Protein 8DD7 (pdb70)

GO terms:
  GO:0071949 FAD binding (F, IDA)
  GO:0050660 flavin adenine dinucleotide binding (F, IDA)
  GO:0005634 nucleus (C, IDA)
  GO:0005737 cytoplasm (C, IDA)
  GO:0005829 cytosol (C, IDA)
  GO:0042752 regulation of circadian rhythm (P, IDA)
  GO:0009649 entrainment of circadian clock (P, IDA)
  GO:0009881 photoreceptor activity (F, IDA)
  GO:0043153 entrainment of circadian clock by photoperiod (P, IGI)
  GO:0032922 circadian regulation of gene expression (P, IGI)
  GO:0048512 circadian behavior (P, IGI)
  GO:0007623 circadian rhythm (P, IGI)
  GO:0042332 gravitaxis (P, IMP)
  GO:0043153 entrainment of circadian clock by photoperiod (P, IMP)
  GO:0045187 regulation of circadian sleep/wake cycle, sleep (P, IMP)
  GO:0045475 locomotor rhythm (P, IMP)
  GO:0009416 response to light stimulus (P, IMP)
  GO:0009637 response to blue light (P, IMP)
  GO:0009649 entrainment of circadian clock (P, IMP)
  GO:0009785 blue light signaling pathway (P, IMP)

Solvent-accessible surface area: 55651 Å² total; per-residue (Å²): 137,149,6,0,0,0,2,3,6,0,2,1,0,2,23,10,1,4,16,4,3,64,18,3,14,43,35,95,132,137,30,30,1,6,4,5,0,0,0,8,42,38,34,0,2,24,18,159,54,11,3,68,25,7,2,95,2,2,6,35,0,0,67,18,0,29,76,39,3,78,81,47,0,109,38,122,0,72,4,18,6,0,61,26,109,18,19,114,1,1,91,58,0,37,114,88,18,120,3,72,57,1,0,0,6,40,5,19,1,16,61,6,82,115,10,7,100,46,0,90,41,9,2,161,110,43,133,11,85,43,23,49,76,51,0,3,4,5,21,37,2,90,78,2,11,131,56,31,61,62,82,29,0,37,45,2,69,79,0,37,116,6,10,134,113,51,30,130,3,78,124,44,57,71,105,16,98,7,103,58,5,66,38,24,148,20,75,76,101,2,28,160,45,4,123,20,28,129,132,50,21,73,1,82,96,47,125,21,164,41,60,133,30,31,157,20,37,127,27,107,36,112,2,0,8,66,42,0,62,115,46,11,83,77,12,34,119,43,7,60,126,3,5,90,121,13,73,22,4,12,26,20,18,118,18,76,24,86,96,57,21,66,16,7,34,0,1,14,16,2,0,0,0,0,2,10,79,7,16,34,31,3,22,51,30,17,127,82,0,46,122,130,19,46,105,126,12,55,70,17,13,12,39,41,9,9,2,0,45,5,5,9,25,3,0,3,0,2,16,0,12,88,27,92,38,0,35,97,14,136,56,0,99,9,0,8,76,6,85,34,48,166,70,57,108,114,41,2,83,24,0,41,91,0,65,0,1,2,5,5,0,0,0,0,0,17,11,0,12,5,6,0,26,0,12,38,0,0,45,3,0,0,5,0,1,0,0,2,4,2,9,30,3,12,0,55,45,0,6,87,7,6,27,66,47,4,3,23,12,6,18,0,41,15,0,0,35,4,0,20,6,0,5,0,0,2,42,90,15,1,17,29,12,47,3,4,27,3,34,14,0,2,45,64,12,3,71,84,0,73,6,0,62,63,10,0,68,38,0,115,83,1,42,101,104,43,0,8,22,0,69,117,4,54,80,127,61,29,122,106,68,95,0,43,48,55,118,73,2,28,124,96,54,39,79,22,58,114,2,23,109,152,4,29,139,38,0,106,65,37,98,108,85,14,104,164,10,27,4,11,6,4,9,0,17,19,25,0,3,1,7,10,0,16,28,112,70,62,140,101,52,57,48,44,126,66,2,78,52,6,0,101,30,5,16,128,56,4,28,124,33,70,86,84,43,11,22,4,11,11,4,2,17,19,10,85,3,7,128,50,9,1,5,31,0,0,29,39,8,179,89,54,38,9,15,34,16,0,2,98,1,1,2,13,2,2,4,0,9,60,2,8,48,71,23,119,84,55,111,183,66,81,91,0,89,11,3,21,40,20,2,13,61,4,2,43,36,4,1,62,4,1,24,84,30,117,0,5,109,13,4,6,98,2,12,83,80,2,13,134,55,46,142,150,10,46,96,102,48,1,70,13,0,29,21,0,3,16,0,8,8,1,5,0,12,1,5,53,6,26,48,139,65,39,82,38,65,169,131,26,69,98,92,6,87,19,5,30,13,45,2,2,8,12,2,3,40,24,22,10,19,92,16,5,12,109,3,2,64,7,111,51,34,40,106,1,2,35,6,2,0,13,1,0,2,5,3,2,40,94,30,98,18,76,47,1,44,134,39,2,64,134,31,79,119,133,14,59,17,84,44,29,3,13,153,15,67,8,7,37,116,118,11,15,115,91,50,106,72,81,56,95,87,29,95,83,64,5,43,113,111,15,102,60,27,36,100,83,18,122,52,80,61,147,54,105,22,58,88,98,50,13,6,56,11,1,6,28,4,1,12,22,0,5,44,99,0,1,15,94,5,2,70,20,1,36,99,39,6,62,49,131,76,196,48,85,12,6,29,2,6,0,0,3,0,10,15,12,0,5,48,2,2,4,64,18,62,21,82,21,110,55,1,64,65,6,7,34,43,81,6,1,2,7,4,0,13,25,1,1,35,15,1,24,77,28,17,49,40,68,143,94,175,79,55,67,93,136,40,22,30,45,44,1,33,20,4,3,28,3,1,57,16,8,2,44,1,6,42,32,8,44,163,31,100,99,36,73,121,89,40,39,59,62,2,110,76,8,18,67,8,14,4,55,3,36,3,3,7,6,6,1,3,0,10,4,25,83,9,79,69,108,62,33,66,102,78,8,22,30,15,0,7,6,0,3,31,25,5,15,75,5,7,70,68,3,0,79,162,16,42,92,61,67,27,133,9,75,100,14,2,68,6,13,21,13,55,84,3,2,57,36,8,1,39,10,21,105,32,62,99,83,7,36,163,112,0,27,64,3,0,13,41,7,17,60,28,4,9,65,89,21,69,96,56,63,60,17,23,32,108,72,18,36,123,17,23,51,138,20,93,101,36,79,110,158,47,62,116,72,22,23,91,11,5,95,136,15,14,115,69,66,131,105,49,109,152,79,65,85,71,49,72,32,60,108,13,41,44,35,14,104,136,33,140,91,49,89,29,26,78,20,9,8,92,22,27,37,13,14,13,9,7,35,27,20,102,203,49,51,127,163,71,93,81,8,88,28,22,25,23,1,6,3,77,13,3,11,39,56,143,108,35,17,14,2,0,2,22,0,54,60,10,9,94,16,17,162,126,96,14,30,20,27,24,16,67,76,80,26,23,103,65,18,71,101,25,17,1,64,0,1,15,2,22,15,151,62,63,17,54,37,15,44,4,77,6,59,80,16,20,65,85,71,91,174,61,138,37,45,120,11,89,151,27,80,85,25,13,53,89,15,88,104,179,143,150,168,91,44,125,219,148,163,119,19,40,75,26,0,89,121,44,75,135

Organism: Drosophila melanogaster (NCBI:txid7227)

Nearest PDB structures (foldseek):
  7ud0-assembly2_B  TM=9.502E-01  e=7.206E-77  Drosophila melanogaster
  4jzy-assembly1_B  TM=9.601E-01  e=3.853E-74  Drosophila melanogaster
  4k03-assembly1_A  TM=9.531E-01  e=1.805E-73  Drosophila melanogaster
  8p4x-assembly1_A  TM=9.271E-01  e=1.031E-44  Platynereis dumerilii
  3cvx-assembly1_A  TM=9.081E-01  e=5.388E-40  Drosophila melanogaster

Structure (mmCIF, N/CA/C/O backbone):
data_8DD7
#
_entry.id   8DD7
#
_cell.length_a   1.00
_cell.length_b   1.00
_cell.length_c   1.00
_cell.angle_alpha   90.00
_cell.angle_beta   90.00
_cell.angle_gamma   90.00
#
_symmetry.space_group_name_H-M   'P 1'
#
loop_
_entity.id
_entity.type
_entity.pdbx_description
1 polymer 'Methylated-DNA--protein-cysteine methyltransferase,Cryptochrome-1 fusion'
2 polymer 'Protein timeless,Methylated-DNA--protein-cysteine methyltransferase fusion'
3 non-polymer 'FLAVIN-ADENINE DINUCLEOTIDE'
#
loop_
_atom_site.group_PDB
_atom_site.id
_atom_site.type_symbol
_atom_site.label_atom_id
_atom_site.label_alt_id
_atom_site.label_comp_id
_atom_site.label_asym_id
_atom_site.label_entity_id
_atom_site.label_seq_id
_atom_site.pdbx_PDB_ins_code
_atom_site.Cartn_x
_atom_site.Cartn_y
_atom_site.Cartn_z
_atom_site.occupancy
_atom_site.B_iso_or_equiv
_atom_site.auth_seq_id
_atom_site.auth_comp_id
_atom_site.auth_asym_id
_atom_site.auth_atom_id
_atom_site.pdbx_PDB_model_num
ATOM 1 N N . THR A 1 229 ? 162.353 120.617 94.381 1.00 126.16 3 THR A N 1
ATOM 2 C CA . THR A 1 229 ? 162.172 121.758 95.270 1.00 126.16 3 THR A CA 1
ATOM 3 C C . THR A 1 229 ? 162.706 121.453 96.666 1.00 126.16 3 THR A C 1
ATOM 4 O O . THR A 1 229 ? 162.243 120.526 97.330 1.00 126.16 3 THR A O 1
ATOM 8 N N . ARG A 1 230 ? 163.690 122.244 97.102 1.00 117.46 4 ARG A N 1
ATOM 9 C CA . ARG A 1 230 ? 164.291 122.025 98.413 1.00 117.46 4 ARG A CA 1
ATOM 10 C C . ARG A 1 230 ? 163.348 122.439 99.536 1.00 117.46 4 ARG A C 1
ATOM 11 O O . ARG A 1 230 ? 163.311 121.796 100.591 1.00 117.46 4 ARG A O 1
ATOM 19 N N . GLY A 1 231 ? 162.586 123.499 99.330 1.00 113.39 5 GLY A N 1
ATOM 20 C CA . GLY A 1 231 ? 161.705 124.014 100.358 1.00 113.39 5 GLY A CA 1
ATOM 21 C C . GLY A 1 231 ? 162.329 125.173 101.111 1.00 113.39 5 GLY A C 1
ATOM 22 O O . GLY A 1 231 ? 163.552 125.272 101.259 1.00 113.39 5 GLY A O 1
ATOM 23 N N . ALA A 1 232 ? 161.475 126.069 101.603 1.00 106.18 6 ALA A N 1
ATOM 24 C CA . ALA A 1 232 ? 161.944 127.264 102.287 1.00 106.18 6 ALA A CA 1
ATOM 25 C C . ALA A 1 232 ? 160.942 127.674 103.354 1.00 106.18 6 ALA A C 1
ATOM 26 O O . ALA A 1 232 ? 159.736 127.469 103.196 1.00 106.18 6 ALA A O 1
ATOM 28 N N . ASN A 1 233 ? 161.451 128.253 104.437 1.00 96.79 7 ASN A N 1
ATOM 29 C CA . ASN A 1 233 ? 160.624 128.812 105.494 1.00 96.79 7 ASN A CA 1
ATOM 30 C C . ASN A 1 233 ? 160.589 130.330 105.376 1.00 96.79 7 ASN A C 1
ATOM 31 O O . ASN A 1 233 ? 161.504 130.951 104.829 1.00 96.79 7 ASN A O 1
ATOM 36 N N . VAL A 1 234 ? 159.519 130.923 105.895 1.00 89.06 8 VAL A N 1
ATOM 37 C CA . VAL A 1 234 ? 159.239 132.345 105.732 1.00 89.06 8 VAL A CA 1
ATOM 38 C C . VAL A 1 234 ? 159.103 132.979 107.108 1.00 89.06 8 VAL A C 1
ATOM 39 O O . VAL A 1 234 ? 158.217 132.602 107.884 1.00 89.06 8 VAL A O 1
ATOM 43 N N . ILE A 1 235 ? 159.965 133.950 107.401 1.00 76.72 9 ILE A N 1
ATOM 44 C CA . ILE A 1 235 ? 159.834 134.800 108.580 1.00 76.72 9 ILE A CA 1
ATOM 45 C C . ILE A 1 235 ? 159.408 136.186 108.116 1.00 76.72 9 ILE A C 1
ATOM 46 O O . ILE A 1 235 ? 160.064 136.798 107.264 1.00 76.72 9 ILE A O 1
ATOM 51 N N . TRP A 1 236 ? 158.303 136.671 108.667 1.00 75.15 10 TRP A N 1
ATOM 52 C CA . TRP A 1 236 ? 157.712 137.945 108.289 1.00 75.15 10 TRP A CA 1
ATOM 53 C C . TRP A 1 236 ? 157.885 138.929 109.438 1.00 75.15 10 TRP A C 1
ATOM 54 O O . TRP A 1 236 ? 157.499 138.638 110.574 1.00 75.15 10 TRP A O 1
ATOM 65 N N . PHE A 1 237 ? 158.471 140.089 109.138 1.00 69.51 11 PHE A N 1
ATOM 66 C CA . PHE A 1 237 ? 158.722 141.120 110.142 1.00 69.51 11 PHE A CA 1
ATOM 67 C C . PHE A 1 237 ? 157.600 142.153 110.086 1.00 69.51 11 PHE A C 1
ATOM 68 O O . PHE A 1 237 ? 157.741 143.235 109.519 1.00 69.51 11 PHE A O 1
ATOM 76 N N . ARG A 1 238 ? 156.460 141.808 110.685 1.00 79.24 12 ARG A N 1
ATOM 77 C CA . ARG A 1 238 ? 155.450 142.832 110.928 1.00 79.24 12 ARG A CA 1
ATOM 78 C C . ARG A 1 238 ? 155.908 143.779 112.031 1.00 79.24 12 ARG A C 1
ATOM 79 O O . ARG A 1 238 ? 155.616 144.979 111.993 1.00 79.24 12 ARG A O 1
ATOM 87 N N . HIS A 1 239 ? 156.654 143.252 112.998 1.00 76.32 13 HIS A N 1
ATOM 88 C CA . HIS A 1 239 ? 157.238 143.968 114.123 1.00 76.32 13 HIS A CA 1
ATOM 89 C C . HIS A 1 239 ? 158.345 143.077 114.671 1.00 76.32 13 HIS A C 1
ATOM 90 O O . HIS A 1 239 ? 158.644 142.022 114.101 1.00 76.32 13 HIS A O 1
ATOM 97 N N . GLY A 1 240 ? 158.935 143.478 115.793 1.00 71.63 14 GLY A N 1
ATOM 98 C CA . GLY A 1 240 ? 160.019 142.705 116.368 1.00 71.63 14 GLY A CA 1
ATOM 99 C C . GLY A 1 240 ? 161.236 142.670 115.468 1.00 71.63 14 GLY A C 1
ATOM 100 O O . GLY A 1 240 ? 161.820 141.608 115.236 1.00 71.63 14 GLY A O 1
ATOM 101 N N . LEU A 1 241 ? 161.619 143.835 114.947 1.00 72.04 15 LEU A N 1
ATOM 102 C CA . LEU A 1 241 ? 162.681 143.943 113.948 1.00 72.04 15 LEU A CA 1
ATOM 103 C C . LEU A 1 241 ? 164.029 143.726 114.630 1.00 72.04 15 LEU A C 1
ATOM 104 O O . LEU A 1 241 ? 164.768 144.663 114.941 1.00 72.04 15 LEU A O 1
ATOM 109 N N . ARG A 1 242 ? 164.354 142.457 114.859 1.00 70.37 16 ARG A N 1
ATOM 110 C CA . ARG A 1 242 ? 165.563 142.088 115.582 1.00 70.37 16 ARG A CA 1
ATOM 111 C C . ARG A 1 242 ? 165.931 140.654 115.227 1.00 70.37 16 ARG A C 1
ATOM 112 O O . ARG A 1 242 ? 165.224 139.973 114.480 1.00 70.37 16 ARG A O 1
ATOM 120 N N . LEU A 1 243 ? 167.055 140.203 115.774 1.00 76.01 17 LEU A N 1
ATOM 121 C CA . LEU A 1 243 ? 167.491 138.816 115.686 1.00 76.01 17 LEU A CA 1
ATOM 122 C C . LEU A 1 243 ? 167.595 138.146 117.045 1.00 76.01 17 LEU A C 1
ATOM 123 O O . LEU A 1 243 ? 167.264 136.965 117.172 1.00 76.01 17 LEU A O 1
ATOM 128 N N . HIS A 1 244 ? 168.050 138.869 118.066 1.00 75.81 18 HIS A N 1
ATOM 129 C CA . HIS A 1 244 ? 168.086 138.324 119.415 1.00 75.81 18 HIS A CA 1
ATOM 130 C C . HIS A 1 244 ? 166.676 138.236 119.989 1.00 75.81 18 HIS A C 1
ATOM 131 O O . HIS A 1 244 ? 165.849 139.126 119.774 1.00 75.81 18 HIS A O 1
ATOM 138 N N . ASP A 1 245 ? 166.416 137.149 120.720 1.00 76.99 19 ASP A N 1
ATOM 139 C CA . ASP A 1 245 ? 165.129 136.865 121.364 1.00 76.99 19 ASP A CA 1
ATOM 140 C C . ASP A 1 245 ? 163.977 136.929 120.358 1.00 76.99 19 ASP A C 1
ATOM 141 O O . ASP A 1 245 ? 163.058 137.744 120.459 1.00 76.99 19 ASP A O 1
ATOM 146 N N . ASN A 1 246 ? 164.061 136.058 119.357 1.00 79.10 20 ASN A N 1
ATOM 147 C CA . ASN A 1 246 ? 163.051 135.966 118.306 1.00 79.10 20 ASN A CA 1
ATOM 148 C C . ASN A 1 246 ? 162.589 134.519 118.219 1.00 79.10 20 ASN A C 1
ATOM 149 O O . ASN A 1 246 ? 163.186 133.708 117.496 1.00 79.10 20 ASN A O 1
ATOM 154 N N . PRO A 1 247 ? 161.543 134.151 118.966 1.00 77.98 21 PRO A N 1
ATOM 155 C CA . PRO A 1 247 ? 161.004 132.785 118.855 1.00 77.98 21 PRO A CA 1
ATOM 156 C C . PRO A 1 247 ? 160.450 132.461 117.479 1.00 77.98 21 PRO A C 1
ATOM 157 O O . PRO A 1 247 ? 160.403 131.283 117.104 1.00 77.98 21 PRO A O 1
ATOM 161 N N . ALA A 1 248 ? 160.009 133.471 116.724 1.00 81.33 22 ALA A N 1
ATOM 162 C CA . ALA A 1 248 ? 159.633 133.245 115.333 1.00 81.33 22 ALA A CA 1
ATOM 163 C C . ALA A 1 248 ? 160.838 132.835 114.497 1.00 81.33 22 ALA A C 1
ATOM 164 O O . ALA A 1 248 ? 160.740 131.934 113.657 1.00 81.33 22 ALA A O 1
ATOM 166 N N . LEU A 1 249 ? 161.982 133.486 114.716 1.00 83.35 23 LEU A N 1
ATOM 167 C CA . LEU A 1 249 ? 163.188 133.140 113.973 1.00 83.35 23 LEU A CA 1
ATOM 168 C C . LEU A 1 249 ? 163.775 131.815 114.442 1.00 83.35 23 LEU A C 1
ATOM 169 O O . LEU A 1 249 ? 164.415 131.111 113.653 1.00 83.35 23 LEU A O 1
ATOM 174 N N . LEU A 1 250 ? 163.575 131.464 115.715 1.00 87.50 24 LEU A N 1
ATOM 175 C CA . LEU A 1 250 ? 163.990 130.149 116.194 1.00 87.50 24 LEU A CA 1
ATOM 176 C C . LEU A 1 250 ? 163.179 129.041 115.533 1.00 87.50 24 LEU A C 1
ATOM 177 O O . LEU A 1 250 ? 163.725 127.990 115.180 1.00 87.50 24 LEU A O 1
ATOM 182 N N . ALA A 1 251 ? 161.872 129.256 115.365 1.00 89.75 25 ALA A N 1
ATOM 183 C CA . ALA A 1 251 ? 161.069 128.321 114.587 1.00 89.75 25 ALA A CA 1
ATOM 184 C C . ALA A 1 251 ? 161.412 128.395 113.106 1.00 89.75 25 ALA A C 1
ATOM 185 O O . ALA A 1 251 ? 161.295 127.391 112.393 1.00 89.75 25 ALA A O 1
ATOM 187 N N . ALA A 1 252 ? 161.820 129.572 112.626 1.00 93.50 26 ALA A N 1
ATOM 188 C CA . ALA A 1 252 ? 162.250 129.707 111.238 1.00 93.50 26 ALA A CA 1
ATOM 189 C C . ALA A 1 252 ? 163.545 128.949 110.981 1.00 93.50 26 ALA A C 1
ATOM 190 O O . ALA A 1 252 ? 163.698 128.305 109.937 1.00 93.50 26 ALA A O 1
ATOM 192 N N . LEU A 1 253 ? 164.489 129.016 111.919 1.00 99.35 27 LEU A N 1
ATOM 193 C CA . LEU A 1 253 ? 165.779 128.365 111.741 1.00 99.35 27 LEU A CA 1
ATOM 194 C C . LEU A 1 253 ? 165.727 126.866 111.998 1.00 99.35 27 LEU A C 1
ATOM 195 O O . LEU A 1 253 ? 166.715 126.175 111.727 1.00 99.35 27 LEU A O 1
ATOM 200 N N . ALA A 1 254 ? 164.612 126.351 112.508 1.00 103.34 28 ALA A N 1
ATOM 201 C CA . ALA A 1 254 ? 164.466 124.918 112.694 1.00 103.34 28 ALA A CA 1
ATOM 202 C C . ALA A 1 254 ? 164.223 124.232 111.351 1.00 103.34 28 ALA A C 1
ATOM 203 O O . ALA A 1 254 ? 164.095 124.878 110.305 1.00 103.34 28 ALA A O 1
ATOM 205 N N . ASP A 1 255 ? 164.155 122.896 111.404 1.00 113.70 29 ASP A N 1
ATOM 206 C CA . ASP A 1 255 ? 163.991 122.031 110.229 1.00 113.70 29 ASP A CA 1
ATOM 207 C C . ASP A 1 255 ? 165.091 122.270 109.195 1.00 113.70 29 ASP A C 1
ATOM 208 O O . ASP A 1 255 ? 164.850 122.252 107.986 1.00 113.70 29 ASP A O 1
ATOM 213 N N . LYS A 1 256 ? 166.313 122.503 109.679 1.00 112.34 30 LYS A N 1
ATOM 214 C CA . LYS A 1 256 ? 167.442 122.731 108.785 1.00 112.34 30 LYS A CA 1
ATOM 215 C C . LYS A 1 256 ? 167.890 121.443 108.103 1.00 112.34 30 LYS A C 1
ATOM 216 O O . LYS A 1 256 ? 168.157 121.437 106.896 1.00 112.34 30 LYS A O 1
ATOM 222 N N . ASP A 1 257 ? 167.957 120.342 108.857 1.00 121.96 31 ASP A N 1
ATOM 223 C CA . ASP A 1 257 ? 168.511 119.096 108.338 1.00 121.96 31 ASP A CA 1
ATOM 224 C C . ASP A 1 257 ? 167.639 118.449 107.267 1.00 121.96 31 ASP A C 1
ATOM 225 O O . ASP A 1 257 ? 168.149 117.638 106.487 1.00 121.96 31 ASP A O 1
ATOM 230 N N . GLN A 1 258 ? 166.347 118.778 107.205 1.00 121.02 32 GLN A N 1
ATOM 231 C CA . GLN A 1 258 ? 165.537 118.304 106.087 1.00 121.02 32 GLN A CA 1
ATOM 232 C C . GLN A 1 258 ? 165.884 119.046 104.802 1.00 121.02 32 GLN A C 1
ATOM 233 O O . GLN A 1 258 ? 165.757 118.490 103.704 1.00 121.02 32 GLN A O 1
ATOM 239 N N . GLY A 1 259 ? 166.322 120.297 104.916 1.00 112.89 33 GLY A N 1
ATOM 240 C CA . GLY A 1 259 ? 166.705 121.069 103.751 1.00 112.89 33 GLY A CA 1
ATOM 241 C C . GLY A 1 259 ? 165.807 122.262 103.502 1.00 112.89 33 GLY A C 1
ATOM 242 O O . GLY A 1 259 ? 165.772 122.802 102.393 1.00 112.89 33 GLY A O 1
ATOM 243 N N . ILE A 1 260 ? 165.076 122.682 104.529 1.00 107.66 34 ILE A N 1
ATOM 244 C CA . ILE A 1 260 ? 164.164 123.814 104.408 1.00 107.66 34 ILE A CA 1
ATOM 245 C C . ILE A 1 260 ? 164.971 125.102 104.503 1.00 107.66 34 ILE A C 1
ATOM 246 O O . ILE A 1 260 ? 165.689 125.326 105.483 1.00 107.66 34 ILE A O 1
ATOM 251 N N . ALA A 1 261 ? 164.853 125.953 103.486 1.00 104.49 35 ALA A N 1
ATOM 252 C CA . ALA A 1 261 ? 165.599 127.200 103.442 1.00 104.49 35 ALA A CA 1
ATOM 253 C C . ALA A 1 261 ? 164.904 128.270 104.283 1.00 104.49 35 ALA A C 1
ATOM 254 O O . ALA A 1 261 ? 163.894 128.024 104.948 1.00 104.49 35 ALA A O 1
ATOM 256 N N . LEU A 1 262 ? 165.456 129.481 104.250 1.00 96.61 36 LEU A N 1
ATOM 257 C CA . LEU A 1 262 ? 164.970 130.594 105.055 1.00 96.61 36 LEU A CA 1
ATOM 258 C C . LEU A 1 262 ? 164.832 131.834 104.186 1.00 96.61 36 LEU A C 1
ATOM 259 O O . LEU A 1 262 ? 165.762 132.189 103.455 1.00 96.61 36 LEU A O 1
ATOM 264 N N . ILE A 1 263 ? 163.675 132.486 104.265 1.00 87.90 37 ILE A N 1
ATOM 265 C CA . ILE A 1 263 ? 163.424 133.717 103.517 1.00 87.90 37 ILE A CA 1
ATOM 266 C C . ILE A 1 263 ? 162.991 134.814 104.483 1.00 87.90 37 ILE A C 1
ATOM 267 O O . ILE A 1 263 ? 161.884 134.749 105.036 1.00 87.90 37 ILE A O 1
ATOM 272 N N . PRO A 1 264 ? 163.828 135.824 104.736 1.00 82.05 38 PRO A N 1
ATOM 273 C CA . PRO A 1 264 ? 163.373 136.975 105.528 1.00 82.05 38 PRO A CA 1
ATOM 274 C C . PRO A 1 264 ? 162.680 138.017 104.663 1.00 82.05 38 PRO A C 1
ATOM 275 O O . PRO A 1 264 ? 163.275 138.534 103.713 1.00 82.05 38 PRO A O 1
ATOM 279 N N . VAL A 1 265 ? 161.425 138.336 104.973 1.00 75.87 39 VAL A N 1
ATOM 280 C CA . VAL A 1 265 ? 160.604 139.187 104.119 1.00 75.87 39 VAL A CA 1
ATOM 281 C C . VAL A 1 265 ? 159.971 140.296 104.954 1.00 75.87 39 VAL A C 1
ATOM 282 O O . VAL A 1 265 ? 159.427 140.041 106.034 1.00 75.87 39 VAL A O 1
ATOM 286 N N . PHE A 1 266 ? 160.083 141.530 104.467 1.00 77.27 40 PHE A N 1
ATOM 287 C CA . PHE A 1 266 ? 159.314 142.665 104.958 1.00 77.27 40 PHE A CA 1
ATOM 288 C C . PHE A 1 266 ? 158.356 143.096 103.858 1.00 77.27 40 PHE A C 1
ATOM 289 O O . PHE A 1 266 ? 158.754 143.208 102.694 1.00 77.27 40 PHE A O 1
ATOM 297 N N . ILE A 1 267 ? 157.101 143.338 104.224 1.00 80.38 41 ILE A N 1
ATOM 298 C CA . ILE A 1 267 ? 156.056 143.692 103.270 1.00 80.38 41 ILE A CA 1
ATOM 299 C C . ILE A 1 267 ? 155.587 145.107 103.572 1.00 80.38 41 ILE A C 1
ATOM 300 O O . ILE A 1 267 ? 155.156 145.398 104.695 1.00 80.38 41 ILE A O 1
ATOM 305 N N . PHE A 1 268 ? 155.668 145.983 102.571 1.00 83.05 42 PHE A N 1
ATOM 306 C CA . PHE A 1 268 ? 155.173 147.353 102.682 1.00 83.05 42 PHE A CA 1
ATOM 307 C C . PHE A 1 268 ? 153.787 147.408 102.045 1.00 83.05 42 PHE A C 1
ATOM 308 O O . PHE A 1 268 ? 153.612 147.804 100.893 1.00 83.05 42 PHE A O 1
ATOM 316 N N . ASP A 1 269 ? 152.788 146.997 102.819 1.00 86.46 43 ASP A N 1
ATOM 317 C CA . ASP A 1 269 ? 151.406 146.984 102.362 1.00 86.46 43 ASP A CA 1
ATOM 318 C C . ASP A 1 269 ? 150.667 148.279 102.667 1.00 86.46 43 ASP A C 1
ATOM 319 O O . ASP A 1 269 ? 149.473 148.380 102.367 1.00 86.46 43 ASP A O 1
ATOM 324 N N . GLY A 1 270 ? 151.340 149.266 103.253 1.00 90.08 44 GLY A N 1
ATOM 325 C CA . GLY A 1 270 ? 150.689 150.483 103.685 1.00 90.08 44 GLY A CA 1
ATOM 326 C C . GLY A 1 270 ? 150.026 150.401 105.041 1.00 90.08 44 GLY A C 1
ATOM 327 O O . GLY A 1 270 ? 149.421 151.389 105.476 1.00 90.08 44 GLY A O 1
ATOM 328 N N . GLU A 1 271 ? 150.117 149.263 105.719 1.00 87.57 45 GLU A N 1
ATOM 329 C CA . GLU A 1 271 ? 149.519 149.067 107.033 1.00 87.57 45 GLU A CA 1
ATOM 330 C C . GLU A 1 271 ? 150.512 148.565 108.068 1.00 87.57 45 GLU A C 1
ATOM 331 O O . GLU A 1 271 ? 150.453 148.988 109.227 1.00 87.57 45 GLU A O 1
ATOM 337 N N . SER A 1 272 ? 151.444 147.700 107.670 1.00 85.71 46 SER A N 1
ATOM 338 C CA . SER A 1 272 ? 152.365 147.070 108.606 1.00 85.71 46 SER A CA 1
ATOM 339 C C . SER A 1 272 ? 153.332 148.084 109.210 1.00 85.71 46 SER A C 1
ATOM 340 O O . SER A 1 272 ? 153.737 149.052 108.560 1.00 85.71 46 SER A O 1
ATOM 343 N N . ALA A 1 273 ? 153.680 147.845 110.480 1.00 84.16 47 ALA A N 1
ATOM 344 C CA . ALA A 1 273 ? 154.629 148.654 111.255 1.00 84.16 47 ALA A CA 1
ATOM 345 C C . ALA A 1 273 ? 154.200 150.116 111.358 1.00 84.16 47 ALA A C 1
ATOM 346 O O . ALA A 1 273 ? 155.042 151.013 111.454 1.00 84.16 47 ALA A O 1
ATOM 348 N N . GLY A 1 274 ? 152.892 150.366 111.354 1.00 85.55 48 GLY A N 1
ATOM 349 C CA . GLY A 1 274 ? 152.369 151.714 111.457 1.00 85.55 48 GLY A CA 1
ATOM 350 C C . GLY A 1 274 ? 152.701 152.588 110.265 1.00 85.55 48 GLY A C 1
ATOM 351 O O . GLY A 1 274 ? 153.455 153.556 110.390 1.00 85.55 48 GLY A O 1
ATOM 352 N N . THR A 1 275 ? 152.146 152.255 109.099 1.00 86.11 49 THR A N 1
ATOM 353 C CA . THR A 1 275 ? 152.426 152.991 107.873 1.00 86.11 49 THR A CA 1
ATOM 354 C C . THR A 1 275 ? 151.173 153.578 107.235 1.00 86.11 49 THR A C 1
ATOM 355 O O . THR A 1 275 ? 151.250 154.101 106.117 1.00 86.11 49 THR A O 1
ATOM 359 N N . LYS A 1 276 ? 150.021 153.497 107.905 1.00 83.68 50 LYS A N 1
ATOM 360 C CA . LYS A 1 276 ? 148.813 154.125 107.379 1.00 83.68 50 LYS A CA 1
ATOM 361 C C . LYS A 1 276 ? 148.922 155.644 107.428 1.00 83.68 50 LYS A C 1
ATOM 362 O O . LYS A 1 276 ? 148.639 156.331 106.440 1.00 83.68 50 LYS A O 1
ATOM 368 N N . ASN A 1 277 ? 149.332 156.183 108.574 1.00 80.31 51 ASN A N 1
ATOM 369 C CA . ASN A 1 277 ? 149.593 157.611 108.744 1.00 80.31 51 ASN A CA 1
ATOM 370 C C . ASN A 1 277 ? 150.922 157.760 109.481 1.00 80.31 51 ASN A C 1
ATOM 371 O O . ASN A 1 277 ? 150.968 157.751 110.714 1.00 80.31 51 ASN A O 1
ATOM 376 N N . VAL A 1 278 ? 152.005 157.903 108.723 1.00 73.19 52 VAL A N 1
ATOM 377 C CA . VAL A 1 278 ? 153.355 157.887 109.268 1.00 73.19 52 VAL A CA 1
ATOM 378 C C . VAL A 1 278 ? 154.072 159.166 108.851 1.00 73.19 52 VAL A C 1
ATOM 379 O O . VAL A 1 278 ? 154.007 159.571 107.685 1.00 73.19 52 VAL A O 1
ATOM 383 N N . GLY A 1 279 ? 154.717 159.823 109.814 1.00 76.66 53 GLY A N 1
ATOM 384 C CA . GLY A 1 279 ? 155.504 161.003 109.534 1.00 76.66 53 GLY A CA 1
ATOM 385 C C . GLY A 1 279 ? 156.877 160.656 108.995 1.00 76.66 53 GLY A C 1
ATOM 386 O O . GLY A 1 279 ? 157.239 159.494 108.821 1.00 76.66 53 GLY A O 1
ATOM 387 N N . TYR A 1 280 ? 157.655 161.704 108.716 1.00 80.78 54 TYR A N 1
ATOM 388 C CA . TYR A 1 280 ? 158.992 161.500 108.167 1.00 80.78 54 TYR A CA 1
ATOM 389 C C . TYR A 1 280 ? 159.939 160.882 109.188 1.00 80.78 54 TYR A C 1
ATOM 390 O O . TYR A 1 280 ? 160.837 160.120 108.812 1.00 80.78 54 TYR A O 1
ATOM 399 N N . ASN A 1 281 ? 159.758 161.193 110.473 1.00 73.26 55 ASN A N 1
ATOM 400 C CA . ASN A 1 281 ? 160.668 160.678 111.491 1.00 73.26 55 ASN A CA 1
ATOM 401 C C . ASN A 1 281 ? 160.464 159.186 111.724 1.00 73.26 55 ASN A C 1
ATOM 402 O O . ASN A 1 281 ? 161.439 158.431 111.817 1.00 73.26 55 ASN A O 1
ATOM 407 N N . ARG A 1 282 ? 159.209 158.742 111.825 1.00 70.32 56 ARG A N 1
ATOM 408 C CA . ARG A 1 282 ? 158.948 157.324 112.050 1.00 70.32 56 ARG A CA 1
ATOM 409 C C . ARG A 1 282 ? 159.267 156.498 110.811 1.00 70.32 56 ARG A C 1
ATOM 410 O O . ARG A 1 282 ? 159.723 155.355 110.922 1.00 70.32 56 ARG A O 1
ATOM 418 N N . MET A 1 283 ? 159.026 157.059 109.623 1.00 77.47 57 MET A N 1
ATOM 419 C CA . MET A 1 283 ? 159.345 156.352 108.387 1.00 77.47 57 MET A CA 1
ATOM 420 C C . MET A 1 283 ? 160.851 156.175 108.233 1.00 77.47 57 MET A C 1
ATOM 421 O O . MET A 1 283 ? 161.315 155.127 107.770 1.00 77.47 57 MET A O 1
ATOM 426 N N . ARG A 1 284 ? 161.627 157.192 108.617 1.00 77.24 58 ARG A N 1
ATOM 427 C CA . ARG A 1 284 ? 163.081 157.066 108.628 1.00 77.24 58 ARG A CA 1
ATOM 428 C C . ARG A 1 284 ? 163.536 156.052 109.673 1.00 77.24 58 ARG A C 1
ATOM 429 O O . ARG A 1 284 ? 164.472 155.280 109.429 1.00 77.24 58 ARG A O 1
ATOM 437 N N . PHE A 1 285 ? 162.880 156.039 110.839 1.00 68.48 59 PHE A N 1
ATOM 438 C CA . PHE A 1 285 ? 163.229 155.092 111.896 1.00 68.48 59 PHE A CA 1
ATOM 439 C C . PHE A 1 285 ? 162.986 153.653 111.459 1.00 68.48 59 PHE A C 1
ATOM 440 O O . PHE A 1 285 ? 163.788 152.761 111.759 1.00 68.48 59 PHE A O 1
ATOM 448 N N . LEU A 1 286 ? 161.876 153.407 110.761 1.00 70.52 60 LEU A N 1
ATOM 449 C CA . LEU A 1 286 ? 161.629 152.082 110.202 1.00 70.52 60 LEU A CA 1
ATOM 450 C C . LEU A 1 286 ? 162.625 151.759 109.096 1.00 70.52 60 LEU A C 1
ATOM 451 O O . LEU A 1 286 ? 163.076 150.615 108.972 1.00 70.52 60 LEU A O 1
ATOM 456 N N . LEU A 1 287 ? 162.982 152.758 108.286 1.00 76.04 61 LEU A N 1
ATOM 457 C CA . LEU A 1 287 ? 163.907 152.527 107.182 1.00 76.04 61 LEU A CA 1
ATOM 458 C C . LEU A 1 287 ? 165.334 152.338 107.681 1.00 76.04 61 LEU A C 1
ATOM 459 O O . LEU A 1 287 ? 166.105 151.571 107.093 1.00 76.04 61 LEU A O 1
ATOM 464 N N . ASP A 1 288 ? 165.707 153.034 108.757 1.00 79.09 62 ASP A N 1
ATOM 465 C CA . ASP A 1 288 ? 167.029 152.831 109.338 1.00 79.09 62 ASP A CA 1
ATOM 466 C C . ASP A 1 288 ? 167.130 151.480 110.031 1.00 79.09 62 ASP A C 1
ATOM 467 O O . ASP A 1 288 ? 168.204 150.867 110.037 1.00 79.09 62 ASP A O 1
ATOM 472 N N . SER A 1 289 ? 166.031 151.003 110.619 1.00 74.53 63 SER A N 1
ATOM 473 C CA . SER A 1 289 ? 166.047 149.703 111.278 1.00 74.53 63 SER A CA 1
ATOM 474 C C . SER A 1 289 ? 166.123 148.562 110.272 1.00 74.53 63 SER A C 1
ATOM 475 O O . SER A 1 289 ? 166.727 147.523 110.562 1.00 74.53 63 SER A O 1
ATOM 478 N N . LEU A 1 290 ? 165.510 148.729 109.097 1.00 74.56 64 LEU A N 1
ATOM 479 C CA . LEU A 1 290 ? 165.592 147.703 108.062 1.00 74.56 64 LEU A CA 1
ATOM 480 C C . LEU A 1 290 ? 167.002 147.579 107.501 1.00 74.56 64 LEU A C 1
ATOM 481 O O . LEU A 1 290 ? 167.410 146.486 107.092 1.00 74.56 64 LEU A O 1
ATOM 486 N N . GLN A 1 291 ? 167.751 148.683 107.460 1.00 82.34 65 GLN A N 1
ATOM 487 C CA . GLN A 1 291 ? 169.147 148.618 107.042 1.00 82.34 65 GLN A CA 1
ATOM 488 C C . GLN A 1 291 ? 169.990 147.857 108.056 1.00 82.34 65 GLN A C 1
ATOM 489 O O . GLN A 1 291 ? 170.922 147.137 107.681 1.00 82.34 65 GLN A O 1
ATOM 495 N N . ASP A 1 292 ? 169.675 148.002 109.346 1.00 84.38 66 ASP A N 1
ATOM 496 C CA . ASP A 1 292 ? 170.441 147.317 110.382 1.00 84.38 66 ASP A CA 1
ATOM 497 C C . ASP A 1 292 ? 170.215 145.810 110.352 1.00 84.38 66 ASP A C 1
ATOM 498 O O . ASP A 1 292 ? 171.144 145.043 110.629 1.00 84.38 66 ASP A O 1
ATOM 503 N N . ILE A 1 293 ? 168.993 145.371 110.040 1.00 81.91 67 ILE A N 1
ATOM 504 C CA . ILE A 1 293 ? 168.736 143.946 109.864 1.00 81.91 67 ILE A CA 1
ATOM 505 C C . ILE A 1 293 ? 169.473 143.423 108.637 1.00 81.91 67 ILE A C 1
ATOM 506 O O . ILE A 1 293 ? 170.097 142.355 108.678 1.00 81.91 67 ILE A O 1
ATOM 511 N N . ASP A 1 294 ? 169.432 144.180 107.536 1.00 86.56 68 ASP A N 1
ATOM 512 C CA . ASP A 1 294 ? 170.132 143.782 106.319 1.00 86.56 68 ASP A CA 1
ATOM 513 C C . ASP A 1 294 ? 171.642 143.767 106.525 1.00 86.56 68 ASP A C 1
ATOM 514 O O . ASP A 1 294 ? 172.333 142.881 106.010 1.00 86.56 68 ASP A O 1
ATOM 519 N N . ASP A 1 295 ? 172.172 144.738 107.273 1.00 90.37 69 ASP A N 1
ATOM 520 C CA . ASP A 1 295 ? 173.600 144.741 107.572 1.00 90.37 69 ASP A CA 1
ATOM 521 C C . ASP A 1 295 ? 173.985 143.597 108.501 1.00 90.37 69 ASP A C 1
ATOM 522 O O . ASP A 1 295 ? 175.083 143.043 108.374 1.00 90.37 69 ASP A O 1
ATOM 527 N N . GLN A 1 296 ? 173.108 143.241 109.443 1.00 85.90 70 GLN A N 1
ATOM 528 C CA . GLN A 1 296 ? 173.378 142.101 110.314 1.00 85.90 70 GLN A CA 1
ATOM 529 C C . GLN A 1 296 ? 173.355 140.792 109.536 1.00 85.90 70 GLN A C 1
ATOM 530 O O . GLN A 1 296 ? 174.191 139.911 109.769 1.00 85.90 70 GLN A O 1
ATOM 536 N N . LEU A 1 297 ? 172.401 140.644 108.614 1.00 89.33 71 LEU A N 1
ATOM 537 C CA . LEU A 1 297 ? 172.315 139.419 107.826 1.00 89.33 71 LEU A CA 1
ATOM 538 C C . LEU A 1 297 ? 173.467 139.312 106.834 1.00 89.33 71 LEU A C 1
ATOM 539 O O . LEU A 1 297 ? 173.999 138.220 106.611 1.00 89.33 71 LEU A O 1
ATOM 544 N N . GLN A 1 298 ? 173.869 140.433 106.231 1.00 94.81 72 GLN A N 1
ATOM 545 C CA . GLN A 1 298 ? 174.980 140.411 105.288 1.00 94.81 72 GLN A CA 1
ATOM 546 C C . GLN A 1 298 ? 176.330 140.231 105.968 1.00 94.81 72 GLN A C 1
ATOM 547 O O . GLN A 1 298 ? 177.312 139.928 105.281 1.00 94.81 72 GLN A O 1
ATOM 553 N N . ALA A 1 299 ? 176.408 140.411 107.286 1.00 94.78 73 ALA A N 1
ATOM 554 C CA . ALA A 1 299 ? 177.649 140.189 108.016 1.00 94.78 73 ALA A CA 1
ATOM 555 C C . ALA A 1 299 ? 177.759 138.765 108.546 1.00 94.78 73 ALA A C 1
ATOM 556 O O . ALA A 1 299 ? 178.833 138.159 108.471 1.00 94.78 73 ALA A O 1
ATOM 558 N N . ALA A 1 300 ? 176.666 138.220 109.086 1.00 99.54 74 ALA A N 1
ATOM 559 C CA . ALA A 1 300 ? 176.702 136.862 109.618 1.00 99.54 74 ALA A CA 1
ATOM 560 C C . ALA A 1 300 ? 176.749 135.827 108.500 1.00 99.54 74 ALA A C 1
ATOM 561 O O . ALA A 1 300 ? 177.429 134.803 108.624 1.00 99.54 74 ALA A O 1
ATOM 563 N N . THR A 1 301 ? 176.037 136.076 107.403 1.00 104.33 75 THR A N 1
ATOM 564 C CA . THR A 1 301 ? 175.981 135.152 106.279 1.00 104.33 75 THR A CA 1
ATOM 565 C C . THR A 1 301 ? 176.978 135.501 105.183 1.00 104.33 75 THR A C 1
ATOM 566 O O . THR A 1 301 ? 176.902 134.923 104.095 1.00 104.33 75 THR A O 1
ATOM 570 N N . ASP A 1 302 ? 177.902 136.434 105.456 1.00 108.14 76 ASP A N 1
ATOM 571 C CA . ASP A 1 302 ? 178.928 136.974 104.557 1.00 108.14 76 ASP A CA 1
ATOM 572 C C . ASP A 1 302 ? 178.425 137.256 103.142 1.00 108.14 76 ASP A C 1
ATOM 573 O O . ASP A 1 302 ? 179.142 137.034 102.161 1.00 108.14 76 ASP A O 1
ATOM 578 N N . GLY A 1 303 ? 177.202 137.776 103.031 1.00 106.70 77 GLY A N 1
ATOM 579 C CA . GLY A 1 303 ? 176.627 138.131 101.753 1.00 106.70 77 GLY A CA 1
ATOM 580 C C . GLY A 1 303 ? 175.726 137.087 101.129 1.00 106.70 77 GLY A C 1
ATOM 581 O O . GLY A 1 303 ? 175.077 137.383 100.117 1.00 106.70 77 GLY A O 1
ATOM 582 N N . ARG A 1 304 ? 175.668 135.876 101.688 1.00 109.37 78 ARG A N 1
ATOM 583 C CA . ARG A 1 304 ? 174.790 134.851 101.133 1.00 109.37 78 ARG A CA 1
ATOM 584 C C . ARG A 1 304 ? 173.324 135.174 101.393 1.00 109.37 78 ARG A C 1
ATOM 585 O O . ARG A 1 304 ? 172.472 134.959 100.524 1.00 109.37 78 ARG A O 1
ATOM 593 N N . GLY A 1 305 ? 173.012 135.688 102.576 1.00 100.84 79 GLY A N 1
ATOM 594 C CA . GLY A 1 305 ? 171.644 136.004 102.962 1.00 100.84 79 GLY A CA 1
ATOM 595 C C . GLY A 1 305 ? 171.432 137.506 103.030 1.00 100.84 79 GLY A C 1
ATOM 596 O O . GLY A 1 305 ? 172.321 138.249 103.455 1.00 100.84 79 GLY A O 1
ATOM 597 N N . ARG A 1 306 ? 170.247 137.943 102.610 1.00 93.83 80 ARG A N 1
ATOM 598 C CA . ARG A 1 306 ? 169.896 139.353 102.642 1.00 93.83 80 ARG A CA 1
ATOM 599 C C . ARG A 1 306 ? 168.393 139.485 102.834 1.00 93.83 80 ARG A C 1
ATOM 600 O O . ARG A 1 306 ? 167.624 138.575 102.515 1.00 93.83 80 ARG A O 1
ATOM 608 N N . LEU A 1 307 ? 167.985 140.635 103.361 1.00 82.61 81 LEU A N 1
ATOM 609 C CA . LEU A 1 307 ? 166.574 140.888 103.608 1.00 82.61 81 LEU A CA 1
ATOM 610 C C . LEU A 1 307 ? 165.839 141.154 102.300 1.00 82.61 81 LEU A C 1
ATOM 611 O O . LEU A 1 307 ? 166.356 141.826 101.404 1.00 82.61 81 LEU A O 1
ATOM 616 N N . LEU A 1 308 ? 164.627 140.620 102.195 1.00 83.95 82 LEU A N 1
ATOM 617 C CA . LEU A 1 308 ? 163.761 140.857 101.049 1.00 83.95 82 LEU A CA 1
ATOM 618 C C . LEU A 1 308 ? 162.701 141.879 101.435 1.00 83.95 82 LEU A C 1
ATOM 619 O O . LEU A 1 308 ? 161.980 141.690 102.419 1.00 83.95 82 LEU A O 1
ATOM 624 N N . VAL A 1 309 ? 162.613 142.958 100.664 1.00 89.24 83 VAL A N 1
ATOM 625 C CA . VAL A 1 309 ? 161.654 144.028 100.908 1.00 89.24 83 VAL A CA 1
ATOM 626 C C . VAL A 1 309 ? 160.674 144.060 99.746 1.00 89.24 83 VAL A C 1
ATOM 627 O O . VAL A 1 309 ? 161.084 144.152 98.583 1.00 89.24 83 VAL A O 1
ATOM 631 N N . PHE A 1 310 ? 159.386 143.984 100.061 1.00 89.41 84 PHE A N 1
ATOM 632 C CA . PHE A 1 310 ? 158.327 143.931 99.066 1.00 89.41 84 PHE A CA 1
ATOM 633 C C . PHE A 1 310 ? 157.398 145.127 99.224 1.00 89.41 84 PHE A C 1
ATOM 634 O O . PHE A 1 310 ? 157.486 145.893 100.187 1.00 89.41 84 PHE A O 1
ATOM 642 N N . GLU A 1 311 ? 156.496 145.279 98.254 1.00 95.54 85 GLU A N 1
ATOM 643 C CA . GLU A 1 311 ? 155.486 146.339 98.290 1.00 95.54 85 GLU A CA 1
ATOM 644 C C . GLU A 1 311 ? 154.243 145.805 97.576 1.00 95.54 85 GLU A C 1
ATOM 645 O O . GLU A 1 311 ? 154.140 145.872 96.349 1.00 95.54 85 GLU A O 1
ATOM 651 N N . GLY A 1 312 ? 153.309 145.278 98.356 1.00 95.38 86 GLY A N 1
ATOM 652 C CA . GLY A 1 312 ? 152.093 144.732 97.789 1.00 95.38 86 GLY A CA 1
ATOM 653 C C . GLY A 1 312 ? 151.249 144.069 98.854 1.00 95.38 86 GLY A C 1
ATOM 654 O O . GLY A 1 312 ? 151.549 144.125 100.051 1.00 95.38 86 GLY A O 1
ATOM 655 N N . GLU A 1 313 ? 150.173 143.443 98.389 1.00 100.61 87 GLU A N 1
ATOM 656 C CA . GLU A 1 313 ? 149.277 142.723 99.285 1.00 100.61 87 GLU A CA 1
ATOM 657 C C . GLU A 1 313 ? 149.970 141.471 99.811 1.00 100.61 87 GLU A C 1
ATOM 658 O O . GLU A 1 313 ? 150.537 140.708 99.021 1.00 100.61 87 GLU A O 1
ATOM 664 N N . PRO A 1 314 ? 149.972 141.243 101.129 1.00 93.63 88 PRO A N 1
ATOM 665 C CA . PRO A 1 314 ? 150.676 140.071 101.680 1.00 93.63 88 PRO A CA 1
ATOM 666 C C . PRO A 1 314 ? 150.129 138.733 101.214 1.00 93.63 88 PRO A C 1
ATOM 667 O O . PRO A 1 314 ? 150.903 137.777 101.073 1.00 93.63 88 PRO A O 1
ATOM 671 N N . ALA A 1 315 ? 148.819 138.629 100.982 1.00 96.04 89 ALA A N 1
ATOM 672 C CA . ALA A 1 315 ? 148.260 137.379 100.480 1.00 96.04 89 ALA A CA 1
ATOM 673 C C . ALA A 1 315 ? 148.689 137.111 99.044 1.00 96.04 89 ALA A C 1
ATOM 674 O O . ALA A 1 315 ? 148.870 135.951 98.658 1.00 96.04 89 ALA A O 1
ATOM 676 N N . TYR A 1 316 ? 148.850 138.167 98.244 1.00 99.36 90 TYR A N 1
ATOM 677 C CA . TYR A 1 316 ? 149.316 137.999 96.872 1.00 99.36 90 TYR A CA 1
ATOM 678 C C . TYR A 1 316 ? 150.780 137.574 96.834 1.00 99.36 90 TYR A C 1
ATOM 679 O O . TYR A 1 316 ? 151.170 136.748 96.000 1.00 99.36 90 TYR A O 1
ATOM 688 N N . ILE A 1 317 ? 151.602 138.131 97.726 1.00 95.25 91 ILE A N 1
ATOM 689 C CA . ILE A 1 317 ? 153.033 137.840 97.714 1.00 95.25 91 ILE A CA 1
ATOM 690 C C . ILE A 1 317 ? 153.300 136.411 98.171 1.00 95.25 91 ILE A C 1
ATOM 691 O O . ILE A 1 317 ? 154.095 135.688 97.558 1.00 95.25 91 ILE A O 1
ATOM 696 N N . PHE A 1 318 ? 152.636 135.977 99.246 1.00 90.80 92 PHE A N 1
ATOM 697 C CA . PHE A 1 318 ? 152.874 134.636 99.772 1.00 90.80 92 PHE A CA 1
ATOM 698 C C . PHE A 1 318 ? 152.338 133.556 98.842 1.00 90.80 92 PHE A C 1
ATOM 699 O O . PHE A 1 318 ? 152.892 132.453 98.797 1.00 90.80 92 PHE A O 1
ATOM 707 N N . ARG A 1 319 ? 151.260 133.846 98.109 1.00 99.23 93 ARG A N 1
ATOM 708 C CA . ARG A 1 319 ? 150.758 132.893 97.124 1.00 99.23 93 ARG A CA 1
ATOM 709 C C . ARG A 1 319 ? 151.740 132.725 95.971 1.00 99.23 93 ARG A C 1
ATOM 710 O O . ARG A 1 319 ? 151.984 131.603 95.514 1.00 99.23 93 ARG A O 1
ATOM 718 N N . ARG A 1 320 ? 152.321 133.829 95.494 1.00 103.86 94 ARG A N 1
ATOM 719 C CA . ARG A 1 320 ? 153.305 133.742 94.422 1.00 103.86 94 ARG A CA 1
ATOM 720 C C . ARG A 1 320 ? 154.622 133.157 94.913 1.00 103.86 94 ARG A C 1
ATOM 721 O O . ARG A 1 320 ? 155.324 132.486 94.148 1.00 103.86 94 ARG A O 1
ATOM 729 N N . LEU A 1 321 ? 154.977 133.404 96.176 1.00 100.27 95 LEU A N 1
ATOM 730 C CA . LEU A 1 321 ? 156.183 132.802 96.736 1.00 100.27 95 LEU A CA 1
ATOM 731 C C . LEU A 1 321 ? 156.011 131.301 96.925 1.00 100.27 95 LEU A C 1
ATOM 732 O O . LEU A 1 321 ? 156.972 130.537 96.773 1.00 100.27 95 LEU A O 1
ATOM 737 N N . HIS A 1 322 ? 154.796 130.861 97.261 1.00 102.78 96 HIS A N 1
ATOM 738 C CA . HIS A 1 322 ? 154.535 129.435 97.424 1.00 102.78 96 HIS A CA 1
ATOM 739 C C . HIS A 1 322 ? 154.586 128.699 96.091 1.00 102.78 96 HIS A C 1
ATOM 740 O O . HIS A 1 322 ? 154.924 127.510 96.053 1.00 102.78 96 HIS A O 1
ATOM 747 N N . GLU A 1 323 ? 154.256 129.383 94.994 1.00 110.38 97 GLU A N 1
ATOM 748 C CA . GLU A 1 323 ? 154.300 128.749 93.680 1.00 110.38 97 GLU A CA 1
ATOM 749 C C . GLU A 1 323 ? 155.734 128.499 93.228 1.00 110.38 97 GLU A C 1
ATOM 750 O O . GLU A 1 323 ? 156.039 127.435 92.677 1.00 110.38 97 GLU A O 1
ATOM 756 N N . GLN A 1 324 ? 156.625 129.470 93.443 1.00 109.94 98 GLN A N 1
ATOM 757 C CA . GLN A 1 324 ? 158.008 129.322 92.998 1.00 109.94 98 GLN A CA 1
ATOM 758 C C . GLN A 1 324 ? 158.757 128.303 93.848 1.00 109.94 98 GLN A C 1
ATOM 759 O O . GLN A 1 324 ? 159.453 127.429 93.317 1.00 109.94 98 GLN A O 1
ATOM 765 N N . VAL A 1 325 ? 158.628 128.398 95.168 1.00 106.11 99 VAL A N 1
ATOM 766 C CA . VAL A 1 325 ? 159.275 127.478 96.093 1.00 106.11 99 VAL A CA 1
ATOM 767 C C . VAL A 1 325 ? 158.238 126.981 97.090 1.00 106.11 99 VAL A C 1
ATOM 768 O O . VAL A 1 325 ? 157.414 127.759 97.583 1.00 106.11 99 VAL A O 1
ATOM 772 N N . ARG A 1 326 ? 158.271 125.682 97.371 1.00 108.12 100 ARG A N 1
ATOM 773 C CA . ARG A 1 326 ? 157.316 125.080 98.292 1.00 108.12 100 ARG A CA 1
ATOM 774 C C . ARG A 1 326 ? 157.606 125.544 99.714 1.00 108.12 100 ARG A C 1
ATOM 775 O O . ARG A 1 326 ? 158.680 125.270 100.259 1.00 108.12 100 ARG A O 1
ATOM 783 N N . LEU A 1 327 ? 156.655 126.257 100.307 1.00 105.24 101 LEU A N 1
ATOM 784 C CA . LEU A 1 327 ? 156.801 126.713 101.678 1.00 105.24 101 LEU A CA 1
ATOM 785 C C . LEU A 1 327 ? 156.453 125.586 102.646 1.00 105.24 101 LEU A C 1
ATOM 786 O O . LEU A 1 327 ? 155.868 124.566 102.274 1.00 105.24 101 LEU A O 1
ATOM 791 N N . HIS A 1 328 ? 156.835 125.768 103.897 1.00 100.32 102 HIS A N 1
ATOM 792 C CA . HIS A 1 328 ? 156.431 124.809 104.918 1.00 100.32 102 HIS A CA 1
ATOM 793 C C . HIS A 1 328 ? 155.620 125.449 106.032 1.00 100.32 102 HIS A C 1
ATOM 794 O O . HIS A 1 328 ? 154.598 124.889 106.435 1.00 100.32 102 HIS A O 1
ATOM 801 N N . ARG A 1 329 ? 156.042 126.609 106.531 1.00 92.43 103 ARG A N 1
ATOM 802 C CA . ARG A 1 329 ? 155.287 127.324 107.548 1.00 92.43 103 ARG A CA 1
ATOM 803 C C . ARG A 1 329 ? 155.686 128.791 107.524 1.00 92.43 103 ARG A C 1
ATOM 804 O O . ARG A 1 329 ? 156.834 129.132 107.228 1.00 92.43 103 ARG A O 1
ATOM 812 N N . ILE A 1 330 ? 154.721 129.650 107.834 1.00 89.61 104 ILE A N 1
ATOM 813 C CA . ILE A 1 330 ? 154.953 131.081 107.980 1.00 89.61 104 ILE A CA 1
ATOM 814 C C . ILE A 1 330 ? 154.975 131.395 109.467 1.00 89.61 104 ILE A C 1
ATOM 815 O O . ILE A 1 330 ? 153.980 131.182 110.170 1.00 89.61 104 ILE A O 1
ATOM 820 N N . CYS A 1 331 ? 156.107 131.895 109.951 1.00 86.11 105 CYS A N 1
ATOM 821 C CA . CYS A 1 331 ? 156.290 132.206 111.362 1.00 86.11 105 CYS A CA 1
ATOM 822 C C . CYS A 1 331 ? 156.415 133.711 111.540 1.00 86.11 105 CYS A C 1
ATOM 823 O O . CYS A 1 331 ? 157.272 134.346 110.917 1.00 86.11 105 CYS A O 1
ATOM 826 N N . ILE A 1 332 ? 155.561 134.274 112.394 1.00 80.62 106 ILE A N 1
ATOM 827 C CA . ILE A 1 332 ? 155.516 135.707 112.633 1.00 80.62 106 ILE A CA 1
ATOM 828 C C . ILE A 1 332 ? 155.658 135.960 114.124 1.00 80.62 106 ILE A C 1
ATOM 829 O O . ILE A 1 332 ? 155.709 135.036 114.938 1.00 80.62 106 ILE A O 1
ATOM 834 N N . GLU A 1 333 ? 155.711 137.239 114.473 1.00 81.46 107 GLU A N 1
ATOM 835 C CA . GLU A 1 333 ? 155.560 137.669 115.852 1.00 81.46 107 GLU A CA 1
ATOM 836 C C . GLU A 1 333 ? 154.100 138.037 116.086 1.00 81.46 107 GLU A C 1
ATOM 837 O O . GLU A 1 333 ? 153.466 138.666 115.236 1.00 81.46 107 GLU A O 1
ATOM 843 N N . GLN A 1 334 ? 153.567 137.630 117.235 1.00 83.63 108 GLN A N 1
ATOM 844 C CA . GLN A 1 334 ? 152.155 137.854 117.523 1.00 83.63 108 GLN A CA 1
ATOM 845 C C . GLN A 1 334 ? 151.894 139.328 117.807 1.00 83.63 108 GLN A C 1
ATOM 846 O O . GLN A 1 334 ? 152.312 139.853 118.844 1.00 83.63 108 GLN A O 1
ATOM 852 N N . ASP A 1 335 ? 151.200 139.993 116.886 1.00 85.36 109 ASP A N 1
ATOM 853 C CA . ASP A 1 335 ? 150.723 141.359 117.086 1.00 85.36 109 ASP A CA 1
ATOM 854 C C . ASP A 1 335 ? 149.307 141.257 117.640 1.00 85.36 109 ASP A C 1
ATOM 855 O O . ASP A 1 335 ? 148.367 140.919 116.917 1.00 85.36 109 ASP A O 1
ATOM 860 N N . CYS A 1 336 ? 149.158 141.553 118.930 1.00 81.27 110 CYS A N 1
ATOM 861 C CA . CYS A 1 336 ? 147.907 141.305 119.631 1.00 81.27 110 CYS A CA 1
ATOM 862 C C . CYS A 1 336 ? 146.838 142.356 119.360 1.00 81.27 110 CYS A C 1
ATOM 863 O O . CYS A 1 336 ? 145.676 142.125 119.712 1.00 81.27 110 CYS A O 1
ATOM 866 N N . GLU A 1 337 ? 147.190 143.486 118.752 1.00 76.27 111 GLU A N 1
ATOM 867 C CA . GLU A 1 337 ? 146.221 144.553 118.547 1.00 76.27 111 GLU A CA 1
ATOM 868 C C . GLU A 1 337 ? 145.162 144.127 117.531 1.00 76.27 111 GLU A C 1
ATOM 869 O O . GLU A 1 337 ? 145.478 143.450 116.548 1.00 76.27 111 GLU A O 1
ATOM 875 N N . PRO A 1 338 ? 143.896 144.505 117.742 1.00 72.37 112 PRO A N 1
ATOM 876 C CA . PRO A 1 338 ? 142.828 144.068 116.830 1.00 72.37 112 PRO A CA 1
ATOM 877 C C . PRO A 1 338 ? 142.848 144.752 115.474 1.00 72.37 112 PRO A C 1
ATOM 878 O O . PRO A 1 338 ? 142.083 144.345 114.591 1.00 72.37 112 PRO A O 1
ATOM 882 N N . ILE A 1 339 ? 143.680 145.778 115.279 1.00 74.39 113 ILE A N 1
ATOM 883 C CA . ILE A 1 339 ? 143.782 146.406 113.969 1.00 74.39 113 ILE A CA 1
ATOM 884 C C . ILE A 1 339 ? 144.503 145.510 112.969 1.00 74.39 113 ILE A C 1
ATOM 885 O O . ILE A 1 339 ? 144.406 145.738 111.758 1.00 74.39 113 ILE A O 1
ATOM 890 N N . TRP A 1 340 ? 145.227 144.496 113.442 1.00 81.76 114 TRP A N 1
ATOM 891 C CA . TRP A 1 340 ? 145.857 143.509 112.576 1.00 81.76 114 TRP A CA 1
ATOM 892 C C . TRP A 1 340 ? 145.045 142.224 112.470 1.00 81.76 114 TRP A C 1
ATOM 893 O O . TRP A 1 340 ? 145.527 141.249 111.886 1.00 81.76 114 TRP A O 1
ATOM 904 N N . ASN A 1 341 ? 143.833 142.197 113.032 1.00 86.23 115 ASN A N 1
ATOM 905 C CA . ASN A 1 341 ? 143.038 140.972 113.025 1.00 86.23 115 ASN A CA 1
ATOM 906 C C . ASN A 1 341 ? 142.544 140.619 111.628 1.00 86.23 115 ASN A C 1
ATOM 907 O O . ASN A 1 341 ? 142.423 139.434 111.299 1.00 86.23 115 ASN A O 1
ATOM 912 N N . GLU A 1 342 ? 142.248 141.622 110.799 1.00 91.20 116 GLU A N 1
ATOM 913 C CA . GLU A 1 342 ? 141.805 141.333 109.439 1.00 91.20 116 GLU A CA 1
ATOM 914 C C . GLU A 1 342 ? 142.961 140.873 108.559 1.00 91.20 116 GLU A C 1
ATOM 915 O O . GLU A 1 342 ? 142.758 140.064 107.647 1.00 91.20 116 GLU A O 1
ATOM 921 N N . ARG A 1 343 ? 144.172 141.377 108.811 1.00 86.15 117 ARG A N 1
ATOM 922 C CA . ARG A 1 343 ? 145.331 140.940 108.039 1.00 86.15 117 ARG A CA 1
ATOM 923 C C . ARG A 1 343 ? 145.733 139.516 108.404 1.00 86.15 117 ARG A C 1
ATOM 924 O O . ARG A 1 343 ? 146.034 138.705 107.519 1.00 86.15 117 ARG A O 1
ATOM 932 N N . ASP A 1 344 ? 145.732 139.194 109.701 1.00 90.56 118 ASP A N 1
ATOM 933 C CA . ASP A 1 344 ? 146.133 137.864 110.149 1.00 90.56 118 ASP A CA 1
ATOM 934 C C . ASP A 1 344 ? 145.158 136.792 109.681 1.00 90.56 118 ASP A C 1
ATOM 935 O O . ASP A 1 344 ? 145.576 135.694 109.299 1.00 90.56 118 ASP A O 1
ATOM 940 N N . GLU A 1 345 ? 143.856 137.091 109.707 1.00 96.31 119 GLU A N 1
ATOM 941 C CA . GLU A 1 345 ? 142.859 136.117 109.276 1.00 96.31 119 GLU A CA 1
ATOM 942 C C . GLU A 1 345 ? 142.953 135.843 107.780 1.00 96.31 119 GLU A C 1
ATOM 943 O O . GLU A 1 345 ? 142.705 134.713 107.343 1.00 96.31 119 GLU A O 1
ATOM 949 N N . SER A 1 346 ? 143.300 136.859 106.985 1.00 94.09 120 SER A N 1
ATOM 950 C CA . SER A 1 346 ? 143.514 136.647 105.556 1.00 94.09 120 SER A CA 1
ATOM 951 C C . SER A 1 346 ? 144.714 135.743 105.306 1.00 94.09 120 SER A C 1
ATOM 952 O O . SER A 1 346 ? 144.677 134.880 104.421 1.00 94.09 120 SER A O 1
ATOM 955 N N . ILE A 1 347 ? 145.790 135.932 106.071 1.00 92.65 121 ILE A N 1
ATOM 956 C CA . ILE A 1 347 ? 146.952 135.057 105.952 1.00 92.65 121 ILE A CA 1
ATOM 957 C C . ILE A 1 347 ? 146.632 133.670 106.500 1.00 92.65 121 ILE A C 1
ATOM 958 O O . ILE A 1 347 ? 147.036 132.653 105.922 1.00 92.65 121 ILE A O 1
ATOM 963 N N . ARG A 1 348 ? 145.890 133.607 107.612 1.00 95.51 122 ARG A N 1
ATOM 964 C CA . ARG A 1 348 ? 145.533 132.323 108.210 1.00 95.51 122 ARG A CA 1
ATOM 965 C C . ARG A 1 348 ? 144.625 131.507 107.299 1.00 95.51 122 ARG A C 1
ATOM 966 O O . ARG A 1 348 ? 144.754 130.279 107.232 1.00 95.51 122 ARG A O 1
ATOM 974 N N . SER A 1 349 ? 143.707 132.165 106.590 1.00 100.26 123 SER A N 1
ATOM 975 C CA . SER A 1 349 ? 142.888 131.456 105.614 1.00 100.26 123 SER A CA 1
ATOM 976 C C . SER A 1 349 ? 143.701 131.045 104.393 1.00 100.26 123 SER A C 1
ATOM 977 O O . SER A 1 349 ? 143.349 130.074 103.715 1.00 100.26 123 SER A O 1
ATOM 980 N N . LEU A 1 350 ? 144.781 131.770 104.096 1.00 100.48 124 LEU A N 1
ATOM 981 C CA . LEU A 1 350 ? 145.596 131.447 102.929 1.00 100.48 124 LEU A CA 1
ATOM 982 C C . LEU A 1 350 ? 146.414 130.181 103.155 1.00 100.48 124 LEU A C 1
ATOM 983 O O . LEU A 1 350 ? 146.488 129.314 102.278 1.00 100.48 124 LEU A O 1
ATOM 988 N N . CYS A 1 351 ? 147.041 130.057 104.327 1.00 103.90 125 CYS A N 1
ATOM 989 C CA . CYS A 1 351 ? 147.891 128.897 104.577 1.00 103.90 125 CYS A CA 1
ATOM 990 C C . CYS A 1 351 ? 147.067 127.646 104.848 1.00 103.90 125 CYS A C 1
ATOM 991 O O . CYS A 1 351 ? 147.510 126.535 104.536 1.00 103.90 125 CYS A O 1
ATOM 994 N N . ARG A 1 352 ? 145.880 127.805 105.438 1.00 100.49 126 ARG A N 1
ATOM 995 C CA . ARG A 1 352 ? 145.017 126.659 105.705 1.00 100.49 126 ARG A CA 1
ATOM 996 C C . ARG A 1 352 ? 144.493 126.049 104.411 1.00 100.49 126 ARG A C 1
ATOM 997 O O . ARG A 1 352 ? 144.348 124.826 104.307 1.00 100.49 126 ARG A O 1
ATOM 1005 N N . GLU A 1 353 ? 144.210 126.884 103.411 1.00 103.56 127 GLU A N 1
ATOM 1006 C CA . GLU A 1 353 ? 143.758 126.391 102.117 1.00 103.56 127 GLU A CA 1
ATOM 1007 C C . GLU A 1 353 ? 144.904 125.931 101.225 1.00 103.56 127 GLU A C 1
ATOM 1008 O O . GLU A 1 353 ? 144.649 125.284 100.204 1.00 103.56 127 GLU A O 1
ATOM 1014 N N . LEU A 1 354 ? 146.151 126.242 101.582 1.00 100.87 128 LEU A N 1
ATOM 1015 C CA . LEU A 1 354 ? 147.316 125.824 100.813 1.00 100.87 128 LEU A CA 1
ATOM 1016 C C . LEU A 1 354 ? 148.144 124.772 101.543 1.00 100.87 128 LEU A C 1
ATOM 1017 O O . LEU A 1 354 ? 149.285 124.510 101.146 1.00 100.87 128 LEU A O 1
ATOM 1022 N N . ASN A 1 355 ? 147.581 124.170 102.598 1.00 101.37 129 ASN A N 1
ATOM 1023 C CA . ASN A 1 355 ? 148.222 123.112 103.391 1.00 101.37 129 ASN A CA 1
ATOM 1024 C C . ASN A 1 355 ? 149.567 123.565 103.959 1.00 101.37 129 ASN A C 1
ATOM 1025 O O . ASN A 1 355 ? 150.560 122.835 103.931 1.00 101.37 129 ASN A O 1
ATOM 1030 N N . ILE A 1 356 ? 149.592 124.787 104.480 1.00 100.57 130 ILE A N 1
ATOM 1031 C CA . ILE A 1 356 ? 150.786 125.378 105.070 1.00 100.57 130 ILE A CA 1
ATOM 1032 C C . ILE A 1 356 ? 150.507 125.620 106.546 1.00 100.57 130 ILE A C 1
ATOM 1033 O O . ILE A 1 356 ? 149.472 126.197 106.899 1.00 100.57 130 ILE A O 1
ATOM 1038 N N . ASP A 1 357 ? 151.411 125.158 107.405 1.00 98.25 131 ASP A N 1
ATOM 1039 C CA . ASP A 1 357 ? 151.260 125.381 108.834 1.00 98.25 131 ASP A CA 1
ATOM 1040 C C . ASP A 1 357 ? 151.453 126.855 109.170 1.00 98.25 131 ASP A C 1
ATOM 1041 O O . ASP A 1 357 ? 152.138 127.595 108.461 1.00 98.25 131 ASP A O 1
ATOM 1046 N N . PHE A 1 358 ? 150.824 127.282 110.260 1.00 92.42 132 PHE A N 1
ATOM 1047 C CA . PHE A 1 358 ? 150.879 128.665 110.711 1.00 92.42 132 PHE A CA 1
ATOM 1048 C C . PHE A 1 358 ? 151.532 128.721 112.084 1.00 92.42 132 PHE A C 1
ATOM 1049 O O . PHE A 1 358 ? 151.081 128.052 113.019 1.00 92.42 132 PHE A O 1
ATOM 1057 N N . VAL A 1 359 ? 152.589 129.519 112.201 1.00 88.24 133 VAL A N 1
ATOM 1058 C CA . VAL A 1 359 ? 153.327 129.684 113.447 1.00 88.24 133 VAL A CA 1
ATOM 1059 C C . VAL A 1 359 ? 153.196 131.139 113.868 1.00 88.24 133 VAL A C 1
ATOM 1060 O O . VAL A 1 359 ? 153.502 132.046 113.086 1.00 88.24 133 VAL A O 1
ATOM 1064 N N . GLU A 1 360 ? 152.731 131.363 115.096 1.00 84.44 134 GLU A N 1
ATOM 1065 C CA . GLU A 1 360 ? 152.569 132.710 115.641 1.00 84.44 134 GLU A CA 1
ATOM 1066 C C . GLU A 1 360 ? 153.134 132.712 117.058 1.00 84.44 134 GLU A C 1
ATOM 1067 O O . GLU A 1 360 ? 152.413 132.458 118.026 1.00 84.44 134 GLU A O 1
ATOM 1073 N N . LYS A 1 361 ? 154.427 132.994 117.175 1.00 82.10 135 LYS A N 1
ATOM 1074 C CA . LYS A 1 361 ? 155.052 133.132 118.480 1.00 82.10 135 LYS A CA 1
ATOM 1075 C C . LYS A 1 361 ? 154.812 134.532 119.029 1.00 82.10 135 LYS A C 1
ATOM 1076 O O . LYS A 1 361 ? 154.659 135.498 118.277 1.00 82.10 135 LYS A O 1
ATOM 1082 N N . VAL A 1 362 ? 154.783 134.638 120.354 1.00 74.21 136 VAL A N 1
ATOM 1083 C CA . VAL A 1 362 ? 154.528 135.902 121.034 1.00 74.21 136 VAL A CA 1
ATOM 1084 C C . VAL A 1 362 ? 155.806 136.355 121.734 1.00 74.21 136 VAL A C 1
ATOM 1085 O O . VAL A 1 362 ? 156.355 135.644 122.584 1.00 74.21 136 VAL A O 1
ATOM 1089 N N . SER A 1 363 ? 156.307 137.525 121.334 1.00 73.96 137 SER A N 1
ATOM 1090 C CA . SER A 1 363 ? 157.451 138.129 122.001 1.00 73.96 137 SER A CA 1
ATOM 1091 C C . SER A 1 363 ? 157.340 139.640 122.148 1.00 73.96 137 SER A C 1
ATOM 1092 O O . SER A 1 363 ? 158.235 140.248 122.742 1.00 73.96 137 SER A O 1
ATOM 1095 N N . HIS A 1 364 ? 156.280 140.265 121.632 1.00 71.07 138 HIS A N 1
ATOM 1096 C CA . HIS A 1 364 ? 156.081 141.700 121.791 1.00 71.07 138 HIS A CA 1
ATOM 1097 C C . HIS A 1 364 ? 155.619 142.079 123.189 1.00 71.07 138 HIS A C 1
ATOM 1098 O O . HIS A 1 364 ? 155.673 143.261 123.544 1.00 71.07 138 HIS A O 1
ATOM 1105 N N . THR A 1 365 ? 155.175 141.114 123.987 1.00 68.92 139 THR A N 1
ATOM 1106 C CA . THR A 1 365 ? 154.642 141.377 125.312 1.00 68.92 139 THR A CA 1
ATOM 1107 C C . THR A 1 365 ? 155.236 140.392 126.307 1.00 68.92 139 THR A C 1
ATOM 1108 O O . THR A 1 365 ? 155.659 139.290 125.947 1.00 68.92 139 THR A O 1
ATOM 1112 N N . LEU A 1 366 ? 155.274 140.815 127.573 1.00 68.82 140 LEU A N 1
ATOM 1113 C CA . LEU A 1 366 ? 155.778 139.947 128.633 1.00 68.82 140 LEU A CA 1
ATOM 1114 C C . LEU A 1 366 ? 154.855 138.756 128.857 1.00 68.82 140 LEU A C 1
ATOM 1115 O O . LEU A 1 366 ? 155.323 137.636 129.094 1.00 68.82 140 LEU A O 1
ATOM 1120 N N . TRP A 1 367 ? 153.547 138.978 128.787 1.00 69.49 141 TRP A N 1
ATOM 1121 C CA . TRP A 1 367 ? 152.558 137.922 128.925 1.00 69.49 141 TRP A CA 1
ATOM 1122 C C . TRP A 1 367 ? 151.583 137.997 127.761 1.00 69.49 141 TRP A C 1
ATOM 1123 O O . TRP A 1 367 ? 151.357 139.066 127.189 1.00 69.49 141 TRP A O 1
ATOM 1134 N N . ASP A 1 368 ? 151.018 136.851 127.410 1.00 77.64 142 ASP A N 1
ATOM 1135 C CA . ASP A 1 368 ? 150.014 136.802 126.355 1.00 77.64 142 ASP A CA 1
ATOM 1136 C C . ASP A 1 368 ? 148.742 137.483 126.844 1.00 77.64 142 ASP A C 1
ATOM 1137 O O . ASP A 1 368 ? 148.211 137.094 127.893 1.00 77.64 142 ASP A O 1
ATOM 1142 N N . PRO A 1 369 ? 148.245 138.513 126.150 1.00 76.22 143 PRO A N 1
ATOM 1143 C CA . PRO A 1 369 ? 147.034 139.207 126.624 1.00 76.22 143 PRO A CA 1
ATOM 1144 C C . PRO A 1 369 ? 145.793 138.332 126.672 1.00 76.22 143 PRO A C 1
ATOM 1145 O O . PRO A 1 369 ? 144.942 138.532 127.547 1.00 76.22 143 PRO A O 1
ATOM 1149 N N . GLN A 1 370 ? 145.661 137.366 125.761 1.00 75.32 144 GLN A N 1
ATOM 1150 C CA . GLN A 1 370 ? 144.533 136.447 125.828 1.00 75.32 144 GLN A CA 1
ATOM 1151 C C . GLN A 1 370 ? 144.675 135.452 126.970 1.00 75.32 144 GLN A C 1
ATOM 1152 O O . GLN A 1 370 ? 143.665 134.919 127.442 1.00 75.32 144 GLN A O 1
ATOM 1158 N N . LEU A 1 371 ? 145.903 135.188 127.419 1.00 75.65 145 LEU A N 1
ATOM 1159 C CA . LEU A 1 371 ? 146.104 134.325 128.577 1.00 75.65 145 LEU A CA 1
ATOM 1160 C C . LEU A 1 371 ? 145.674 135.022 129.863 1.00 75.65 145 LEU A C 1
ATOM 1161 O O . LEU A 1 371 ? 145.128 134.383 130.770 1.00 75.65 145 LEU A O 1
ATOM 1166 N N . VAL A 1 372 ? 145.912 136.333 129.955 1.00 72.10 146 VAL A N 1
ATOM 1167 C CA . VAL A 1 372 ? 145.520 137.089 131.141 1.00 72.10 146 VAL A CA 1
ATOM 1168 C C . VAL A 1 372 ? 144.002 137.188 131.236 1.00 72.10 146 VAL A C 1
ATOM 1169 O O . VAL A 1 372 ? 143.430 137.130 132.332 1.00 72.10 146 VAL A O 1
ATOM 1173 N N . ILE A 1 373 ? 143.328 137.333 130.092 1.00 74.84 147 ILE A N 1
ATOM 1174 C CA . ILE A 1 373 ? 141.869 137.404 130.073 1.00 74.84 147 ILE A CA 1
ATOM 1175 C C . ILE A 1 373 ? 141.257 136.085 130.535 1.00 74.84 147 ILE A C 1
ATOM 1176 O O . ILE A 1 373 ? 140.305 136.070 131.326 1.00 74.84 147 ILE A O 1
ATOM 1181 N N . GLU A 1 374 ? 141.804 134.961 130.061 1.00 78.60 148 GLU A N 1
ATOM 1182 C CA . GLU A 1 374 ? 141.272 133.649 130.420 1.00 78.60 148 GLU A CA 1
ATOM 1183 C C . GLU A 1 374 ? 141.443 133.360 131.908 1.00 78.60 148 GLU A C 1
ATOM 1184 O O . GLU A 1 374 ? 140.528 132.835 132.553 1.00 78.60 148 GLU A O 1
ATOM 1190 N N . THR A 1 375 ? 142.599 133.711 132.475 1.00 76.03 149 THR A N 1
ATOM 1191 C CA . THR A 1 375 ? 142.831 133.464 133.893 1.00 76.03 149 THR A CA 1
ATOM 1192 C C . THR A 1 375 ? 142.040 134.409 134.786 1.00 76.03 149 THR A C 1
ATOM 1193 O O . THR A 1 375 ? 141.776 134.071 135.945 1.00 76.03 149 THR A O 1
ATOM 1197 N N . ASN A 1 376 ? 141.658 135.582 134.281 1.00 78.26 150 ASN A N 1
ATOM 1198 C CA . ASN A 1 376 ? 140.870 136.515 135.074 1.00 78.26 150 ASN A CA 1
ATOM 1199 C C . ASN A 1 376 ? 139.408 136.100 135.184 1.00 78.26 150 ASN A C 1
ATOM 1200 O O . ASN A 1 376 ? 138.721 136.541 136.111 1.00 78.26 150 ASN A O 1
ATOM 1205 N N . GLY A 1 377 ? 138.922 135.259 134.274 1.00 81.80 151 GLY A N 1
ATOM 1206 C CA . GLY A 1 377 ? 137.555 134.779 134.347 1.00 81.80 151 GLY A CA 1
ATOM 1207 C C . GLY A 1 377 ? 136.662 135.239 133.213 1.00 81.80 151 GLY A C 1
ATOM 1208 O O . GLY A 1 377 ? 135.460 135.444 133.408 1.00 81.80 151 GLY A O 1
ATOM 1209 N N . GLY A 1 378 ? 137.234 135.406 132.021 1.00 79.56 152 GLY A N 1
ATOM 1210 C CA . GLY A 1 378 ? 136.478 135.804 130.853 1.00 79.56 152 GLY A CA 1
ATOM 1211 C C . GLY A 1 378 ? 136.315 137.297 130.672 1.00 79.56 152 GLY A C 1
ATOM 1212 O O . GLY A 1 378 ? 135.799 137.726 129.632 1.00 79.56 152 GLY A O 1
ATOM 1213 N N . ILE A 1 379 ? 136.736 138.099 131.643 1.00 77.15 153 ILE A N 1
ATOM 1214 C CA . ILE A 1 379 ? 136.684 139.554 131.545 1.00 77.15 153 ILE A CA 1
ATOM 1215 C C . ILE A 1 379 ? 138.091 140.070 131.829 1.00 77.15 153 ILE A C 1
ATOM 1216 O O . ILE A 1 379 ? 138.776 139.529 132.709 1.00 77.15 153 ILE A O 1
ATOM 1221 N N . PRO A 1 380 ? 138.588 141.053 131.073 1.00 75.49 154 PRO A N 1
ATOM 1222 C CA . PRO A 1 380 ? 139.926 141.577 131.348 1.00 75.49 154 PRO A CA 1
ATOM 1223 C C . PRO A 1 380 ? 139.975 142.268 132.694 1.00 75.49 154 PRO A C 1
ATOM 1224 O O . PRO A 1 380 ? 138.968 142.833 133.159 1.00 75.49 154 PRO A O 1
ATOM 1228 N N . PRO A 1 381 ? 141.124 142.241 133.377 1.00 73.52 155 PRO A N 1
ATOM 1229 C CA . PRO A 1 381 ? 141.233 142.877 134.701 1.00 73.52 155 PRO A CA 1
ATOM 1230 C C . PRO A 1 381 ? 141.159 144.393 134.587 1.00 73.52 155 PRO A C 1
ATOM 1231 O O . PRO A 1 381 ? 141.978 145.019 133.913 1.00 73.52 155 PRO A O 1
ATOM 1235 N N . LEU A 1 382 ? 140.179 144.979 135.268 1.00 74.09 156 LEU A N 1
ATOM 1236 C CA . LEU A 1 382 ? 139.835 146.385 135.110 1.00 74.09 156 LEU A CA 1
ATOM 1237 C C . LEU A 1 382 ? 140.575 147.303 136.077 1.00 74.09 156 LEU A C 1
ATOM 1238 O O . LEU A 1 382 ? 140.295 148.506 136.102 1.00 74.09 156 LEU A O 1
ATOM 1243 N N . THR A 1 383 ? 141.503 146.774 136.870 1.00 71.29 157 THR A N 1
ATOM 1244 C CA . THR A 1 383 ? 142.278 147.587 137.795 1.00 71.29 157 THR A CA 1
ATOM 1245 C C . THR A 1 383 ? 143.746 147.207 137.671 1.00 71.29 157 THR A C 1
ATOM 1246 O O . THR A 1 383 ? 144.076 146.060 137.359 1.00 71.29 157 THR A O 1
ATOM 1250 N N . TYR A 1 384 ? 144.624 148.190 137.898 1.00 64.44 158 TYR A N 1
ATOM 1251 C CA . TYR A 1 384 ? 146.061 147.931 137.868 1.00 64.44 158 TYR A CA 1
ATOM 1252 C C . TYR A 1 384 ? 146.470 146.959 138.967 1.00 64.44 158 TYR A C 1
ATOM 1253 O O . TYR A 1 384 ? 147.293 146.065 138.740 1.00 64.44 158 TYR A O 1
ATOM 1262 N N . GLN A 1 385 ? 145.912 147.126 140.169 1.00 70.14 159 GLN A N 1
ATOM 1263 C CA . GLN A 1 385 ? 146.202 146.194 141.253 1.00 70.14 159 GLN A CA 1
ATOM 1264 C C . GLN A 1 385 ? 145.590 144.824 140.992 1.00 70.14 159 GLN A C 1
ATOM 1265 O O . GLN A 1 385 ? 146.177 143.803 141.366 1.00 70.14 159 GLN A O 1
ATOM 1271 N N . MET A 1 386 ? 144.415 144.783 140.362 1.00 73.33 160 MET A N 1
ATOM 1272 C CA . MET A 1 386 ? 143.822 143.506 139.984 1.00 73.33 160 MET A CA 1
ATOM 1273 C C . MET A 1 386 ? 144.593 142.855 138.842 1.00 73.33 160 MET A C 1
ATOM 1274 O O . MET A 1 386 ? 144.704 141.625 138.791 1.00 73.33 160 MET A O 1
ATOM 1279 N N . PHE A 1 387 ? 145.136 143.660 137.925 1.00 70.78 161 PHE A N 1
ATOM 1280 C CA . PHE A 1 387 ? 145.991 143.119 136.873 1.00 70.78 161 PHE A CA 1
ATOM 1281 C C . PHE A 1 387 ? 147.326 142.649 137.434 1.00 70.78 161 PHE A C 1
ATOM 1282 O O . PHE A 1 387 ? 147.888 141.656 136.958 1.00 70.78 161 PHE A O 1
ATOM 1290 N N . LEU A 1 388 ? 147.854 143.355 138.437 1.00 70.33 162 LEU A N 1
ATOM 1291 C CA . LEU A 1 388 ? 149.121 142.956 139.042 1.00 70.33 162 LEU A CA 1
ATOM 1292 C C . LEU A 1 388 ? 148.997 141.630 139.780 1.00 70.33 162 LEU A C 1
ATOM 1293 O O . LEU A 1 388 ? 149.953 140.847 139.811 1.00 70.33 162 LEU A O 1
ATOM 1298 N N . HIS A 1 389 ? 147.836 141.363 140.379 1.00 76.82 163 HIS A N 1
ATOM 1299 C CA . HIS A 1 389 ? 147.606 140.063 140.996 1.00 76.82 163 HIS A CA 1
ATOM 1300 C C . HIS A 1 389 ? 147.390 138.978 139.948 1.00 76.82 163 HIS A C 1
ATOM 1301 O O . HIS A 1 389 ? 147.769 137.822 140.168 1.00 76.82 163 HIS A O 1
ATOM 1308 N N . THR A 1 390 ? 146.791 139.331 138.806 1.00 73.45 164 THR A N 1
ATOM 1309 C CA . THR A 1 390 ? 146.524 138.346 137.761 1.00 73.45 164 THR A CA 1
ATOM 1310 C C . THR A 1 390 ? 147.812 137.829 137.132 1.00 73.45 164 THR A C 1
ATOM 1311 O O . THR A 1 390 ? 147.920 136.639 136.816 1.00 73.45 164 THR A O 1
ATOM 1315 N N . VAL A 1 391 ? 148.801 138.706 136.939 1.00 75.14 165 VAL A N 1
ATOM 1316 C CA . VAL A 1 391 ? 150.100 138.261 136.437 1.00 75.14 165 VAL A CA 1
ATOM 1317 C C . VAL A 1 391 ? 150.989 137.701 137.533 1.00 75.14 165 VAL A C 1
ATOM 1318 O O . VAL A 1 391 ? 152.031 137.107 137.227 1.00 75.14 165 VAL A O 1
ATOM 1322 N N . GLN A 1 392 ? 150.612 137.873 138.802 1.00 77.49 166 GLN A N 1
ATOM 1323 C CA . GLN A 1 392 ? 151.377 137.262 139.882 1.00 77.49 166 GLN A CA 1
ATOM 1324 C C . GLN A 1 392 ? 151.156 135.755 139.923 1.00 77.49 166 GLN A C 1
ATOM 1325 O O . GLN A 1 392 ? 152.105 134.987 140.119 1.00 77.49 166 GLN A O 1
ATOM 1331 N N . ILE A 1 393 ? 149.910 135.313 139.728 1.00 75.04 167 ILE A N 1
ATOM 1332 C CA . ILE A 1 393 ? 149.621 133.882 139.665 1.00 75.04 167 ILE A CA 1
ATOM 1333 C C . ILE A 1 393 ? 149.936 133.284 138.305 1.00 75.04 167 ILE A C 1
ATOM 1334 O O . ILE A 1 393 ? 150.005 132.055 138.182 1.00 75.04 167 ILE A O 1
ATOM 1339 N N . ILE A 1 394 ? 150.123 134.116 137.278 1.00 73.63 168 ILE A N 1
ATOM 1340 C CA . ILE A 1 394 ? 150.571 133.615 135.984 1.00 73.63 168 ILE A CA 1
ATOM 1341 C C . ILE A 1 394 ? 152.025 133.169 136.070 1.00 73.63 168 ILE A C 1
ATOM 1342 O O . ILE A 1 394 ? 152.399 132.108 135.554 1.00 73.63 168 ILE A O 1
ATOM 1347 N N . GLY A 1 395 ? 152.852 133.945 136.754 1.00 72.96 169 GLY A N 1
ATOM 1348 C CA . GLY A 1 395 ? 154.267 133.677 136.876 1.00 72.96 169 GLY A CA 1
ATOM 1349 C C . GLY A 1 395 ? 155.094 134.792 136.269 1.00 72.96 169 GLY A C 1
ATOM 1350 O O . GLY A 1 395 ? 154.579 135.738 135.676 1.00 72.96 169 GLY A O 1
ATOM 1351 N N . LEU A 1 396 ? 156.405 134.664 136.443 1.00 71.56 170 LEU A N 1
ATOM 1352 C CA . LEU A 1 396 ? 157.322 135.627 135.863 1.00 71.56 170 LEU A CA 1
ATOM 1353 C C . LEU A 1 396 ? 157.344 135.478 134.342 1.00 71.56 170 LEU A C 1
ATOM 1354 O O . LEU A 1 396 ? 157.194 134.369 133.820 1.00 71.56 170 LEU A O 1
ATOM 1359 N N . PRO A 1 397 ? 157.495 136.585 133.610 1.00 70.42 171 PRO A N 1
ATOM 1360 C CA . PRO A 1 397 ? 157.627 136.484 132.158 1.00 70.42 171 PRO A CA 1
ATOM 1361 C C . PRO A 1 397 ? 158.915 135.774 131.785 1.00 70.42 171 PRO A C 1
ATOM 1362 O O . PRO A 1 397 ? 159.913 135.843 132.523 1.00 70.42 171 PRO A O 1
ATOM 1366 N N . PRO A 1 398 ? 158.937 135.063 130.657 1.00 68.90 172 PRO A N 1
ATOM 1367 C CA . PRO A 1 398 ? 160.071 134.180 130.358 1.00 68.90 172 PRO A CA 1
ATOM 1368 C C . PRO A 1 398 ? 161.355 134.938 130.063 1.00 68.90 172 PRO A C 1
ATOM 1369 O O . PRO A 1 398 ? 161.346 136.105 129.666 1.00 68.90 172 PRO A O 1
ATOM 1373 N N . ARG A 1 399 ? 162.471 134.251 130.288 1.00 72.86 173 ARG A N 1
ATOM 1374 C CA . ARG A 1 399 ? 163.779 134.810 130.002 1.00 72.86 173 ARG A CA 1
ATOM 1375 C C . ARG A 1 399 ? 163.980 134.917 128.490 1.00 72.86 173 ARG A C 1
ATOM 1376 O O . ARG A 1 399 ? 163.355 134.177 127.725 1.00 72.86 173 ARG A O 1
ATOM 1384 N N . PRO A 1 400 ? 164.815 135.854 128.032 1.00 77.10 174 PRO A N 1
ATOM 1385 C CA . PRO A 1 400 ? 165.098 135.944 126.594 1.00 77.10 174 PRO A CA 1
ATOM 1386 C C . PRO A 1 400 ? 165.795 134.694 126.078 1.00 77.10 174 PRO A C 1
ATOM 1387 O O . PRO A 1 400 ? 166.623 134.091 126.765 1.00 77.10 174 PRO A O 1
ATOM 1391 N N . THR A 1 401 ? 165.453 134.311 124.851 1.00 84.55 175 THR A N 1
ATOM 1392 C CA . THR A 1 401 ? 165.957 133.080 124.260 1.00 84.55 175 THR A CA 1
ATOM 1393 C C . THR A 1 401 ? 167.365 133.305 123.710 1.00 84.55 175 THR A C 1
ATOM 1394 O O . THR A 1 401 ? 167.980 134.357 123.905 1.00 84.55 175 THR A O 1
ATOM 1398 N N . ALA A 1 402 ? 167.891 132.308 123.007 1.00 92.88 176 ALA A N 1
ATOM 1399 C CA . ALA A 1 402 ? 169.246 132.376 122.479 1.00 92.88 176 ALA A CA 1
ATOM 1400 C C . ALA A 1 402 ? 169.258 133.216 121.203 1.00 92.88 176 ALA A C 1
ATOM 1401 O O . ALA A 1 402 ? 168.225 133.679 120.712 1.00 92.88 176 ALA A O 1
ATOM 1403 N N . ASP A 1 403 ? 170.450 133.416 120.647 1.00 102.78 177 ASP A N 1
ATOM 1404 C CA . ASP A 1 403 ? 170.635 134.164 119.410 1.00 102.78 177 ASP A CA 1
ATOM 1405 C C . ASP A 1 403 ? 170.594 133.185 118.248 1.00 102.78 177 ASP A C 1
ATOM 1406 O O . ASP A 1 403 ? 171.160 132.091 118.337 1.00 102.78 177 ASP A O 1
ATOM 1411 N N . ALA A 1 404 ? 169.908 133.572 117.173 1.00 104.96 178 ALA A N 1
ATOM 1412 C CA . ALA A 1 404 ? 169.793 132.734 115.986 1.00 104.96 178 ALA A CA 1
ATOM 1413 C C . ALA A 1 404 ? 171.147 132.522 115.322 1.00 104.96 178 ALA A C 1
ATOM 1414 O O . ALA A 1 404 ? 171.936 133.463 115.186 1.00 104.96 178 ALA A O 1
ATOM 1416 N N . ARG A 1 405 ? 171.420 131.291 114.906 1.00 109.30 179 ARG A N 1
ATOM 1417 C CA . ARG A 1 405 ? 172.698 130.905 114.312 1.00 109.30 179 ARG A CA 1
ATOM 1418 C C . ARG A 1 405 ? 172.614 130.983 112.786 1.00 109.30 179 ARG A C 1
ATOM 1419 O O . ARG A 1 405 ? 172.853 129.999 112.085 1.00 109.30 179 ARG A O 1
ATOM 1427 N N . LEU A 1 406 ? 172.377 132.189 112.269 1.00 105.84 180 LEU A N 1
ATOM 1428 C CA . LEU A 1 406 ? 172.161 132.415 110.843 1.00 105.84 180 LEU A CA 1
ATOM 1429 C C . LEU A 1 406 ? 173.387 132.147 109.974 1.00 105.84 180 LEU A C 1
ATOM 1430 O O . LEU A 1 406 ? 173.283 132.234 108.747 1.00 105.84 180 LEU A O 1
ATOM 1435 N N . GLU A 1 407 ? 174.538 131.821 110.566 1.00 112.30 181 GLU A N 1
ATOM 1436 C CA . GLU A 1 407 ? 175.759 131.570 109.808 1.00 112.30 181 GLU A CA 1
ATOM 1437 C C . GLU A 1 407 ? 175.701 130.302 108.963 1.00 112.30 181 GLU A C 1
ATOM 1438 O O . GLU A 1 407 ? 176.510 130.168 108.038 1.00 112.30 181 GLU A O 1
ATOM 1444 N N . ASP A 1 408 ? 174.784 129.374 109.240 1.00 113.13 182 ASP A N 1
ATOM 1445 C CA . ASP A 1 408 ? 174.702 128.151 108.451 1.00 113.13 182 ASP A CA 1
ATOM 1446 C C . ASP A 1 408 ? 173.324 127.989 107.820 1.00 113.13 182 ASP A C 1
ATOM 1447 O O . ASP A 1 408 ? 173.026 126.947 107.227 1.00 113.13 182 ASP A O 1
ATOM 1452 N N . ALA A 1 409 ? 172.477 129.010 107.957 1.00 108.96 183 ALA A N 1
ATOM 1453 C CA . ALA A 1 409 ? 171.140 128.980 107.379 1.00 108.96 183 ALA A CA 1
ATOM 1454 C C . ALA A 1 409 ? 171.206 128.999 105.859 1.00 108.96 183 ALA A C 1
ATOM 1455 O O . ALA A 1 409 ? 172.095 129.617 105.268 1.00 108.96 183 ALA A O 1
ATOM 1457 N N . THR A 1 410 ? 170.255 128.317 105.230 1.00 103.35 184 THR A N 1
ATOM 1458 C CA . THR A 1 410 ? 170.190 128.221 103.779 1.00 103.35 184 THR A CA 1
ATOM 1459 C C . THR A 1 410 ? 169.282 129.313 103.232 1.00 103.35 184 THR A C 1
ATOM 1460 O O . THR A 1 410 ? 168.126 129.436 103.650 1.00 103.35 184 THR A O 1
ATOM 1464 N N . PHE A 1 411 ? 169.810 130.101 102.302 1.00 105.97 185 PHE A N 1
ATOM 1465 C CA . PHE A 1 411 ? 169.054 131.136 101.617 1.00 105.97 185 PHE A CA 1
ATOM 1466 C C . PHE A 1 411 ? 168.941 130.793 100.139 1.00 105.97 185 PHE A C 1
ATOM 1467 O O . PHE A 1 411 ? 169.888 130.303 99.517 1.00 105.97 185 PHE A O 1
ATOM 1475 N N . VAL A 1 412 ? 167.767 131.062 99.577 1.00 114.32 186 VAL A N 1
ATOM 1476 C CA . VAL A 1 412 ? 167.460 130.723 98.194 1.00 114.32 186 VAL A CA 1
ATOM 1477 C C . VAL A 1 412 ? 167.501 131.997 97.358 1.00 114.32 186 VAL A C 1
ATOM 1478 O O . VAL A 1 412 ? 166.969 133.037 97.763 1.00 114.32 186 VAL A O 1
ATOM 1482 N N . GLU A 1 413 ? 168.194 131.931 96.227 1.00 125.41 187 GLU A N 1
ATOM 1483 C CA . GLU A 1 413 ? 168.173 133.007 95.250 1.00 125.41 187 GLU A CA 1
ATOM 1484 C C . GLU A 1 413 ? 167.014 132.804 94.284 1.00 125.41 187 GLU A C 1
ATOM 1485 O O . GLU A 1 413 ? 166.754 131.691 93.819 1.00 125.41 187 GLU A O 1
ATOM 1491 N N . LEU A 1 414 ? 166.316 133.894 93.987 1.00 119.81 188 LEU A N 1
ATOM 1492 C CA . LEU A 1 414 ? 165.135 133.855 93.142 1.00 119.81 188 LEU A CA 1
ATOM 1493 C C . LEU A 1 414 ? 165.481 134.299 91.729 1.00 119.81 188 LEU A C 1
ATOM 1494 O O . LEU A 1 414 ? 166.558 134.843 91.467 1.00 119.81 188 LEU A O 1
ATOM 1499 N N . ASP A 1 415 ? 164.559 134.036 90.817 1.00 125.43 189 ASP A N 1
ATOM 1500 C CA . ASP A 1 415 ? 164.689 134.509 89.446 1.00 125.43 189 ASP A CA 1
ATOM 1501 C C . ASP A 1 415 ? 164.486 136.019 89.436 1.00 125.43 189 ASP A C 1
ATOM 1502 O O . ASP A 1 415 ? 163.497 136.497 90.006 1.00 125.43 189 ASP A O 1
ATOM 1507 N N . PRO A 1 416 ? 165.404 136.808 88.839 1.00 122.42 190 PRO A N 1
ATOM 1508 C CA . PRO A 1 416 ? 165.243 138.272 88.814 1.00 122.42 190 PRO A CA 1
ATOM 1509 C C . PRO A 1 416 ? 163.945 138.755 88.176 1.00 122.42 190 PRO A C 1
ATOM 1510 O O . PRO A 1 416 ? 163.433 139.818 88.546 1.00 122.42 190 PRO A O 1
ATOM 1514 N N . GLU A 1 417 ? 163.407 137.984 87.228 1.00 123.99 191 GLU A N 1
ATOM 1515 C CA . GLU A 1 417 ? 162.112 138.274 86.617 1.00 123.99 191 GLU A CA 1
ATOM 1516 C C . GLU A 1 417 ? 160.995 138.219 87.656 1.00 123.99 191 GLU A C 1
ATOM 1517 O O . GLU A 1 417 ? 160.081 139.051 87.641 1.00 123.99 191 GLU A O 1
ATOM 1523 N N . PHE A 1 418 ? 161.066 137.242 88.563 1.00 116.46 192 PHE A N 1
ATOM 1524 C CA . PHE A 1 418 ? 160.090 137.136 89.644 1.00 116.46 192 PHE A CA 1
ATOM 1525 C C . PHE A 1 418 ? 160.203 138.312 90.611 1.00 116.46 192 PHE A C 1
ATOM 1526 O O . PHE A 1 418 ? 159.218 138.705 91.245 1.00 116.46 192 PHE A O 1
ATOM 1534 N N . CYS A 1 419 ? 161.405 138.885 90.738 1.00 119.48 193 CYS A N 1
ATOM 1535 C CA . CYS A 1 419 ? 161.602 140.008 91.653 1.00 119.48 193 CYS A CA 1
ATOM 1536 C C . CYS A 1 419 ? 160.928 141.282 91.151 1.00 119.48 193 CYS A C 1
ATOM 1537 O O . CYS A 1 419 ? 160.326 142.018 91.941 1.00 119.48 193 CYS A O 1
ATOM 1540 N N . ARG A 1 420 ? 161.027 141.576 89.850 1.00 122.36 194 ARG A N 1
ATOM 1541 C CA . ARG A 1 420 ? 160.355 142.770 89.346 1.00 122.36 194 ARG A CA 1
ATOM 1542 C C . ARG A 1 420 ? 158.845 142.580 89.286 1.00 122.36 194 ARG A C 1
ATOM 1543 O O . ARG A 1 420 ? 158.093 143.541 89.482 1.00 122.36 194 ARG A O 1
ATOM 1551 N N . SER A 1 421 ? 158.384 141.360 89.002 1.00 113.23 195 SER A N 1
ATOM 1552 C CA . SER A 1 421 ? 156.953 141.094 88.930 1.00 113.23 195 SER A CA 1
ATOM 1553 C C . SER A 1 421 ? 156.279 141.130 90.294 1.00 113.23 195 SER A C 1
ATOM 1554 O O . SER A 1 421 ? 155.062 141.331 90.363 1.00 113.23 195 SER A O 1
ATOM 1557 N N . LEU A 1 422 ? 157.036 140.941 91.372 1.00 107.04 196 LEU A N 1
ATOM 1558 C CA . LEU A 1 422 ? 156.491 140.952 92.722 1.00 107.04 196 LEU A CA 1
ATOM 1559 C C . LEU A 1 422 ? 156.824 142.229 93.482 1.00 107.04 196 LEU A C 1
ATOM 1560 O O . LEU A 1 422 ? 156.635 142.271 94.702 1.00 107.04 196 LEU A O 1
ATOM 1565 N N . LYS A 1 423 ? 157.312 143.262 92.782 1.00 103.41 197 LYS A N 1
ATOM 1566 C CA . LYS A 1 423 ? 157.650 144.569 93.360 1.00 103.41 197 LYS A CA 1
ATOM 1567 C C . LYS A 1 423 ? 158.697 144.451 94.467 1.00 103.41 197 LYS A C 1
ATOM 1568 O O . LYS A 1 423 ? 158.608 145.113 95.503 1.00 103.41 197 LYS A O 1
ATOM 1574 N N . LEU A 1 424 ? 159.694 143.598 94.251 1.00 98.08 198 LEU A N 1
ATOM 1575 C CA . LEU A 1 424 ? 160.790 143.475 95.202 1.00 98.08 198 LEU A CA 1
ATOM 1576 C C . LEU A 1 424 ? 161.703 144.691 95.107 1.00 98.08 198 LEU A C 1
ATOM 1577 O O . LEU A 1 424 ? 162.061 145.136 94.013 1.00 98.08 198 LEU A O 1
ATOM 1582 N N . PHE A 1 425 ? 162.082 145.226 96.264 1.00 98.58 199 PHE A N 1
ATOM 1583 C CA . PHE A 1 425 ? 163.001 146.357 96.324 1.00 98.58 199 PHE A CA 1
ATOM 1584 C C . PHE A 1 425 ? 164.427 145.833 96.213 1.00 98.58 199 PHE A C 1
ATOM 1585 O O . PHE A 1 425 ? 164.925 145.173 97.130 1.00 98.58 199 PHE A O 1
ATOM 1593 N N . GLU A 1 426 ? 165.082 146.118 95.084 1.00 106.54 200 GLU A N 1
ATOM 1594 C CA . GLU A 1 426 ? 166.470 145.703 94.909 1.00 106.54 200 GLU A CA 1
ATOM 1595 C C . GLU A 1 426 ? 167.401 146.463 95.847 1.00 106.54 200 GLU A C 1
ATOM 1596 O O . GLU A 1 426 ? 168.394 145.901 96.321 1.00 106.54 200 GLU A O 1
ATOM 1602 N N . GLN A 1 427 ? 167.093 147.725 96.131 1.00 101.81 201 GLN A N 1
ATOM 1603 C CA . GLN A 1 427 ? 167.800 148.523 97.117 1.00 101.81 201 GLN A CA 1
ATOM 1604 C C . GLN A 1 427 ? 166.796 149.058 98.127 1.00 101.81 201 GLN A C 1
ATOM 1605 O O . GLN A 1 427 ? 165.593 149.128 97.857 1.00 101.81 201 GLN A O 1
ATOM 1611 N N . LEU A 1 428 ? 167.296 149.425 99.297 1.00 90.97 202 LEU A N 1
ATOM 1612 C CA . LEU A 1 428 ? 166.426 149.954 100.339 1.00 90.97 202 LEU A CA 1
ATOM 1613 C C . LEU A 1 428 ? 165.965 151.351 99.945 1.00 90.97 202 LEU A C 1
ATOM 1614 O O . LEU A 1 428 ? 166.807 152.218 99.677 1.00 90.97 202 LEU A O 1
ATOM 1619 N N . PRO A 1 429 ? 164.658 151.617 99.893 1.00 95.34 203 PRO A N 1
ATOM 1620 C CA . PRO A 1 429 ? 164.182 152.889 99.334 1.00 95.34 203 PRO A CA 1
ATOM 1621 C C . PRO A 1 429 ? 164.364 154.077 100.264 1.00 95.34 203 PRO A C 1
ATOM 1622 O O . PRO A 1 429 ? 164.954 153.964 101.343 1.00 95.34 203 PRO A O 1
ATOM 1626 N N . THR A 1 430 ? 163.862 155.226 99.837 1.00 99.52 204 THR A N 1
ATOM 1627 C CA . THR A 1 430 ? 163.874 156.465 100.592 1.00 99.52 204 THR A CA 1
ATOM 1628 C C . THR A 1 430 ? 162.494 156.733 101.180 1.00 99.52 204 THR A C 1
ATOM 1629 O O . THR A 1 430 ? 161.494 156.176 100.714 1.00 99.52 204 THR A O 1
ATOM 1633 N N . PRO A 1 431 ? 162.401 157.557 102.230 1.00 95.41 205 PRO A N 1
ATOM 1634 C CA . PRO A 1 431 ? 161.073 157.971 102.719 1.00 95.41 205 PRO A CA 1
ATOM 1635 C C . PRO A 1 431 ? 160.251 158.742 101.699 1.00 95.41 205 PRO A C 1
ATOM 1636 O O . PRO A 1 431 ? 159.019 158.764 101.810 1.00 95.41 205 PRO A O 1
ATOM 1640 N N . GLU A 1 432 ? 160.888 159.373 100.709 1.00 101.37 206 GLU A N 1
ATOM 1641 C CA . GLU A 1 432 ? 160.149 160.060 99.658 1.00 101.37 206 GLU A CA 1
ATOM 1642 C C . GLU A 1 432 ? 159.456 159.094 98.704 1.00 101.37 206 GLU A C 1
ATOM 1643 O O . GLU A 1 432 ? 158.564 159.515 97.959 1.00 101.37 206 GLU A O 1
ATOM 1649 N N . HIS A 1 433 ? 159.849 157.817 98.704 1.00 99.36 207 HIS A N 1
ATOM 1650 C CA . HIS A 1 433 ? 159.221 156.841 97.819 1.00 99.36 207 HIS A CA 1
ATOM 1651 C C . HIS A 1 433 ? 157.786 156.540 98.233 1.00 99.36 207 HIS A C 1
ATOM 1652 O O . HIS A 1 433 ? 156.952 156.216 97.380 1.00 99.36 207 HIS A O 1
ATOM 1659 N N . PHE A 1 434 ? 157.479 156.641 99.526 1.00 95.88 208 PHE A N 1
ATOM 1660 C CA . PHE A 1 434 ? 156.144 156.371 100.041 1.00 95.88 208 PHE A CA 1
ATOM 1661 C C . PHE A 1 434 ? 155.318 157.641 100.207 1.00 95.88 208 PHE A C 1
ATOM 1662 O O . PHE A 1 434 ? 154.379 157.656 101.012 1.00 95.88 208 PHE A O 1
ATOM 1670 N N . ASN A 1 435 ? 155.661 158.701 99.464 1.00 103.28 209 ASN A N 1
ATOM 1671 C CA . ASN A 1 435 ? 154.991 160.006 99.512 1.00 103.28 209 ASN A CA 1
ATOM 1672 C C . ASN A 1 435 ? 154.999 160.607 100.915 1.00 103.28 209 ASN A C 1
ATOM 1673 O O . ASN A 1 435 ? 154.054 161.291 101.314 1.00 103.28 209 ASN A O 1
ATOM 1678 N N . VAL A 1 436 ? 156.061 160.356 101.671 1.00 99.00 210 VAL A N 1
ATOM 1679 C CA . VAL A 1 436 ? 156.256 160.940 102.991 1.00 99.00 210 VAL A CA 1
ATOM 1680 C C . VAL A 1 436 ? 157.451 161.876 102.874 1.00 99.00 210 VAL A C 1
ATOM 1681 O O . VAL A 1 436 ? 158.606 161.452 103.003 1.00 99.00 210 VAL A O 1
ATOM 1685 N N . TYR A 1 437 ? 157.180 163.152 102.624 1.00 105.95 211 TYR A N 1
ATOM 1686 C CA . TYR A 1 437 ? 158.225 164.125 102.347 1.00 105.95 211 TYR A CA 1
ATOM 1687 C C . TYR A 1 437 ? 158.741 164.742 103.639 1.00 105.95 211 TYR A C 1
ATOM 1688 O O . TYR A 1 437 ? 157.962 165.080 104.535 1.00 105.95 211 TYR A O 1
ATOM 1697 N N . GLY A 1 438 ? 160.062 164.875 103.729 1.00 105.13 212 GLY A N 1
ATOM 1698 C CA . GLY A 1 438 ? 160.686 165.516 104.869 1.00 105.13 212 GLY A CA 1
ATOM 1699 C C . GLY A 1 438 ? 160.347 166.987 104.965 1.00 105.13 212 GLY A C 1
ATOM 1700 O O . GLY A 1 438 ? 160.592 167.752 104.028 1.00 105.13 212 GLY A O 1
ATOM 1701 N N . ASP A 1 439 ? 159.777 167.393 106.095 1.00 109.66 213 ASP A N 1
ATOM 1702 C CA . ASP A 1 439 ? 159.385 168.779 106.287 1.00 109.66 213 ASP A CA 1
ATOM 1703 C C . ASP A 1 439 ? 160.607 169.662 106.504 1.00 109.66 213 ASP A C 1
ATOM 1704 O O . ASP A 1 439 ? 161.678 169.195 106.902 1.00 109.66 213 ASP A O 1
ATOM 1709 N N . ASN A 1 440 ? 160.433 170.957 106.236 1.00 112.82 214 ASN A N 1
ATOM 1710 C CA . ASN A 1 440 ? 161.472 171.941 106.516 1.00 112.82 214 ASN A CA 1
ATOM 1711 C C . ASN A 1 440 ? 161.670 172.203 108.006 1.00 112.82 214 ASN A C 1
ATOM 1712 O O . ASN A 1 440 ? 162.655 172.847 108.380 1.00 112.82 214 ASN A O 1
ATOM 1717 N N . MET A 1 441 ? 160.763 171.719 108.853 1.00 104.75 215 MET A N 1
ATOM 1718 C CA . MET A 1 441 ? 160.803 171.974 110.284 1.00 104.75 215 MET A CA 1
ATOM 1719 C C . MET A 1 441 ? 161.914 171.193 110.982 1.00 104.75 215 MET A C 1
ATOM 1720 O O . MET A 1 441 ? 162.408 171.635 112.026 1.00 104.75 215 MET A O 1
ATOM 1725 N N . GLY A 1 442 ? 162.366 170.086 110.400 1.00 99.34 216 GLY A N 1
ATOM 1726 C CA . GLY A 1 442 ? 163.302 169.175 111.023 1.00 99.34 216 GLY A CA 1
ATOM 1727 C C . GLY A 1 442 ? 164.749 169.616 111.073 1.00 99.34 216 GLY A C 1
ATOM 1728 O O . GLY A 1 442 ? 165.614 168.798 111.406 1.00 99.34 216 GLY A O 1
ATOM 1729 N N . PHE A 1 443 ? 165.050 170.874 110.744 1.00 97.38 217 PHE A N 1
ATOM 1730 C CA . PHE A 1 443 ? 166.420 171.366 110.854 1.00 97.38 217 PHE A CA 1
ATOM 1731 C C . PHE A 1 443 ? 166.862 171.543 112.303 1.00 97.38 217 PHE A C 1
ATOM 1732 O O . PHE A 1 443 ? 168.058 171.423 112.589 1.00 97.38 217 PHE A O 1
ATOM 1740 N N . LEU A 1 444 ? 165.929 171.815 113.214 1.00 94.47 218 LEU A N 1
ATOM 1741 C CA . LEU A 1 444 ? 166.250 172.131 114.597 1.00 94.47 218 LEU A CA 1
ATOM 1742 C C . LEU A 1 444 ? 166.246 170.905 115.503 1.00 94.47 218 LEU A C 1
ATOM 1743 O O . LEU A 1 444 ? 166.157 171.052 116.727 1.00 94.47 218 LEU A O 1
ATOM 1748 N N . ALA A 1 445 ? 166.351 169.706 114.937 1.00 86.39 219 ALA A N 1
ATOM 1749 C CA . ALA A 1 445 ? 166.505 168.498 115.742 1.00 86.39 219 ALA A CA 1
ATOM 1750 C C . ALA A 1 445 ? 167.901 168.508 116.348 1.00 86.39 219 ALA A C 1
ATOM 1751 O O . ALA A 1 445 ? 168.881 168.161 115.687 1.00 86.39 219 ALA A O 1
ATOM 1753 N N . LYS A 1 446 ? 167.993 168.933 117.613 1.00 80.64 220 LYS A N 1
ATOM 1754 C CA . LYS A 1 446 ? 169.286 169.011 118.286 1.00 80.64 220 LYS A CA 1
ATOM 1755 C C . LYS A 1 446 ? 169.896 167.631 118.491 1.00 80.64 220 LYS A C 1
ATOM 1756 O O . LYS A 1 446 ? 171.114 167.465 118.359 1.00 80.64 220 LYS A O 1
ATOM 1762 N N . ILE A 1 447 ? 169.074 166.638 118.803 1.00 78.64 221 ILE A N 1
ATOM 1763 C CA . ILE A 1 447 ? 169.519 165.263 118.909 1.00 78.64 221 ILE A CA 1
ATOM 1764 C C . ILE A 1 447 ? 169.115 164.531 117.638 1.00 78.64 221 ILE A C 1
ATOM 1765 O O . ILE A 1 447 ? 168.261 164.981 116.869 1.00 78.64 221 ILE A O 1
ATOM 1770 N N . ASN A 1 448 ? 169.746 163.385 117.404 1.00 82.25 222 ASN A N 1
ATOM 1771 C CA . ASN A 1 448 ? 169.433 162.539 116.263 1.00 82.25 222 ASN A CA 1
ATOM 1772 C C . ASN A 1 448 ? 169.013 161.166 116.767 1.00 82.25 222 ASN A C 1
ATOM 1773 O O . ASN A 1 448 ? 169.551 160.673 117.765 1.00 82.25 222 ASN A O 1
ATOM 1778 N N . TRP A 1 449 ? 168.033 160.571 116.099 1.00 70.50 223 TRP A N 1
ATOM 1779 C CA . TRP A 1 449 ? 167.517 159.263 116.470 1.00 70.50 223 TRP A CA 1
ATOM 1780 C C . TRP A 1 449 ? 167.866 158.247 115.393 1.00 70.50 223 TRP A C 1
ATOM 1781 O O . TRP A 1 449 ? 167.642 158.485 114.202 1.00 70.50 223 TRP A O 1
ATOM 1792 N N . ARG A 1 450 ? 168.413 157.112 115.818 1.00 77.07 224 ARG A N 1
ATOM 1793 C CA . ARG A 1 450 ? 168.828 156.063 114.899 1.00 77.07 224 ARG A CA 1
ATOM 1794 C C . ARG A 1 450 ? 168.214 154.748 115.347 1.00 77.07 224 ARG A C 1
ATOM 1795 O O . ARG A 1 450 ? 168.341 154.367 116.515 1.00 77.07 224 ARG A O 1
ATOM 1803 N N . GLY A 1 451 ? 167.549 154.059 114.421 1.00 72.59 225 GLY A N 1
ATOM 1804 C CA . GLY A 1 451 ? 166.906 152.800 114.724 1.00 72.59 225 GLY A CA 1
ATOM 1805 C C . GLY A 1 451 ? 167.820 151.610 114.506 1.00 72.59 225 GLY A C 1
ATOM 1806 O O . GLY A 1 451 ? 169.003 151.736 114.194 1.00 72.59 225 GLY A O 1
ATOM 1807 N N . GLY A 1 452 ? 167.243 150.427 114.678 1.00 74.91 226 GLY A N 1
ATOM 1808 C CA . GLY A 1 452 ? 167.942 149.184 114.434 1.00 74.91 226 GLY A CA 1
ATOM 1809 C C . GLY A 1 452 ? 168.425 148.521 115.712 1.00 74.91 226 GLY A C 1
ATOM 1810 O O . GLY A 1 452 ? 168.389 149.087 116.807 1.00 74.91 226 GLY A O 1
ATOM 1811 N N . GLU A 1 453 ? 168.883 147.278 115.544 1.00 78.27 227 GLU A N 1
ATOM 1812 C CA . GLU A 1 453 ? 169.359 146.488 116.675 1.00 78.27 227 GLU A CA 1
ATOM 1813 C C . GLU A 1 453 ? 170.644 147.055 117.263 1.00 78.27 227 GLU A C 1
ATOM 1814 O O . GLU A 1 453 ? 170.816 147.066 118.488 1.00 78.27 227 GLU A O 1
ATOM 1820 N N . THR A 1 454 ? 171.566 147.507 116.406 1.00 78.36 228 THR A N 1
ATOM 1821 C CA . THR A 1 454 ? 172.871 147.955 116.882 1.00 78.36 228 THR A CA 1
ATOM 1822 C C . THR A 1 454 ? 172.756 149.215 117.730 1.00 78.36 228 THR A C 1
ATOM 1823 O O . THR A 1 454 ? 173.436 149.342 118.754 1.00 78.36 228 THR A O 1
ATOM 1827 N N . GLN A 1 455 ? 171.896 150.151 117.330 1.00 75.40 229 GLN A N 1
ATOM 1828 C CA . GLN A 1 455 ? 171.702 151.350 118.138 1.00 75.40 229 GLN A CA 1
ATOM 1829 C C . GLN A 1 455 ? 170.873 151.049 119.380 1.00 75.40 229 GLN A C 1
ATOM 1830 O O . GLN A 1 455 ? 170.984 151.753 120.389 1.00 75.40 229 GLN A O 1
ATOM 1836 N N . ALA A 1 456 ? 170.030 150.015 119.322 1.00 71.89 230 ALA A N 1
ATOM 1837 C CA . ALA A 1 456 ? 169.236 149.643 120.488 1.00 71.89 230 ALA A CA 1
ATOM 1838 C C . ALA A 1 456 ? 170.104 149.104 121.617 1.00 71.89 230 ALA A C 1
ATOM 1839 O O . ALA A 1 456 ? 169.848 149.403 122.789 1.00 71.89 230 ALA A O 1
ATOM 1841 N N . LEU A 1 457 ? 171.125 148.314 121.292 1.00 75.06 231 LEU A N 1
ATOM 1842 C CA . LEU A 1 457 ? 171.998 147.745 122.310 1.00 75.06 231 LEU A CA 1
ATOM 1843 C C . LEU A 1 457 ? 172.996 148.751 122.868 1.00 75.06 231 LEU A C 1
ATOM 1844 O O . LEU A 1 457 ? 173.337 148.673 124.054 1.00 75.06 231 LEU A O 1
ATOM 1849 N N . LEU A 1 458 ? 173.479 149.686 122.045 1.00 75.27 232 LEU A N 1
ATOM 1850 C CA . LEU A 1 458 ? 174.404 150.700 122.545 1.00 75.27 232 LEU A CA 1
ATOM 1851 C C . LEU A 1 458 ? 173.701 151.673 123.483 1.00 75.27 232 LEU A C 1
ATOM 1852 O O . LEU A 1 458 ? 174.274 152.091 124.495 1.00 75.27 232 LEU A O 1
ATOM 1857 N N . LEU A 1 459 ? 172.459 152.044 123.165 1.00 72.89 233 LEU A N 1
ATOM 1858 C CA . LEU A 1 459 ? 171.688 152.891 124.069 1.00 72.89 233 LEU A CA 1
ATOM 1859 C C . LEU A 1 459 ? 171.263 152.141 125.325 1.00 72.89 233 LEU A C 1
ATOM 1860 O O . LEU A 1 459 ? 171.032 152.768 126.365 1.00 72.89 233 LEU A O 1
ATOM 1865 N N . LEU A 1 460 ? 171.133 150.812 125.245 1.00 73.81 234 LEU A N 1
ATOM 1866 C CA . LEU A 1 460 ? 170.773 150.026 126.423 1.00 73.81 234 LEU A CA 1
ATOM 1867 C C . LEU A 1 460 ? 171.884 150.064 127.464 1.00 73.81 234 LEU A C 1
ATOM 1868 O O . LEU A 1 460 ? 171.620 150.028 128.671 1.00 73.81 234 LEU A O 1
ATOM 1873 N N . ASP A 1 461 ? 173.116 150.219 126.991 1.00 82.36 235 ASP A N 1
ATOM 1874 C CA . ASP A 1 461 ? 174.267 150.317 127.873 1.00 82.36 235 ASP A CA 1
ATOM 1875 C C . ASP A 1 461 ? 174.255 151.676 128.571 1.00 82.36 235 ASP A C 1
ATOM 1876 O O . ASP A 1 461 ? 174.737 151.808 129.696 1.00 82.36 235 ASP A O 1
ATOM 1881 N N . GLU A 1 462 ? 173.702 152.685 127.900 1.00 79.26 236 GLU A N 1
ATOM 1882 C CA . GLU A 1 462 ? 173.626 154.026 128.471 1.00 79.26 236 GLU A CA 1
ATOM 1883 C C . GLU A 1 462 ? 172.484 154.152 129.477 1.00 79.26 236 GLU A C 1
ATOM 1884 O O . GLU A 1 462 ? 172.618 154.842 130.494 1.00 79.26 236 GLU A O 1
ATOM 1890 N N . ARG A 1 463 ? 171.345 153.504 129.211 1.00 68.41 237 ARG A N 1
ATOM 1891 C CA . ARG A 1 463 ? 170.233 153.603 130.151 1.00 68.41 237 ARG A CA 1
ATOM 1892 C C . ARG A 1 463 ? 170.462 152.767 131.402 1.00 68.41 237 ARG A C 1
ATOM 1893 O O . ARG A 1 463 ? 170.032 153.170 132.488 1.00 68.41 237 ARG A O 1
ATOM 1901 N N . LEU A 1 464 ? 171.130 151.618 131.281 1.00 76.07 238 LEU A N 1
ATOM 1902 C CA . LEU A 1 464 ? 171.430 150.810 132.460 1.00 76.07 238 LEU A CA 1
ATOM 1903 C C . LEU A 1 464 ? 172.435 151.512 133.367 1.00 76.07 238 LEU A C 1
ATOM 1904 O O . LEU A 1 464 ? 172.438 151.297 134.584 1.00 76.07 238 LEU A O 1
ATOM 1909 N N . LYS A 1 465 ? 173.299 152.348 132.788 1.00 79.01 239 LYS A N 1
ATOM 1910 C CA . LYS A 1 465 ? 174.185 153.183 133.594 1.00 79.01 239 LYS A CA 1
ATOM 1911 C C . LYS A 1 465 ? 173.392 154.232 134.365 1.00 79.01 239 LYS A C 1
ATOM 1912 O O . LYS A 1 465 ? 173.742 154.586 135.497 1.00 79.01 239 LYS A O 1
ATOM 1918 N N . VAL A 1 466 ? 172.328 154.753 133.754 1.00 74.61 240 VAL A N 1
ATOM 1919 C CA . VAL A 1 466 ? 171.425 155.698 134.404 1.00 74.61 240 VAL A CA 1
ATOM 1920 C C . VAL A 1 466 ? 170.709 154.984 135.544 1.00 74.61 240 VAL A C 1
ATOM 1921 O O . VAL A 1 466 ? 170.577 155.529 136.647 1.00 74.61 240 VAL A O 1
ATOM 1925 N N . GLU A 1 467 ? 170.264 153.753 135.290 1.00 76.51 241 GLU A N 1
ATOM 1926 C CA . GLU A 1 467 ? 169.657 152.918 136.320 1.00 76.51 241 GLU A CA 1
ATOM 1927 C C . GLU A 1 467 ? 170.631 152.605 137.450 1.00 76.51 241 GLU A C 1
ATOM 1928 O O . GLU A 1 467 ? 170.255 152.666 138.624 1.00 76.51 241 GLU A O 1
ATOM 1934 N N . GLN A 1 468 ? 171.884 152.285 137.110 1.00 79.23 242 GLN A N 1
ATOM 1935 C CA . GLN A 1 468 ? 172.877 151.952 138.129 1.00 79.23 242 GLN A CA 1
ATOM 1936 C C . GLN A 1 468 ? 173.198 153.143 139.022 1.00 79.23 242 GLN A C 1
ATOM 1937 O O . GLN A 1 468 ? 173.528 152.961 140.200 1.00 79.23 242 GLN A O 1
ATOM 1943 N N . HIS A 1 469 ? 173.123 154.361 138.481 1.00 84.25 243 HIS A N 1
ATOM 1944 C CA . HIS A 1 469 ? 173.305 155.552 139.304 1.00 84.25 243 HIS A CA 1
ATOM 1945 C C . HIS A 1 469 ? 172.188 155.687 140.331 1.00 84.25 243 HIS A C 1
ATOM 1946 O O . HIS A 1 469 ? 172.436 156.072 141.479 1.00 84.25 243 HIS A O 1
ATOM 1953 N N . ALA A 1 470 ? 170.953 155.378 139.935 1.00 83.24 244 ALA A N 1
ATOM 1954 C CA . ALA A 1 470 ? 169.834 155.436 140.866 1.00 83.24 244 ALA A CA 1
ATOM 1955 C C . ALA A 1 470 ? 169.813 154.247 141.816 1.00 83.24 244 ALA A C 1
ATOM 1956 O O . ALA A 1 470 ? 169.319 154.370 142.942 1.00 83.24 244 ALA A O 1
ATOM 1958 N N . PHE A 1 471 ? 170.331 153.095 141.382 1.00 83.34 245 PHE A N 1
ATOM 1959 C CA . PHE A 1 471 ? 170.294 151.904 142.224 1.00 83.34 245 PHE A CA 1
ATOM 1960 C C . PHE A 1 471 ? 171.277 152.016 143.381 1.00 83.34 245 PHE A C 1
ATOM 1961 O O . PHE A 1 471 ? 170.991 151.545 144.487 1.00 83.34 245 PHE A O 1
ATOM 1969 N N . GLU A 1 472 ? 172.432 152.635 143.143 1.00 88.33 246 GLU A N 1
ATOM 1970 C CA . GLU A 1 472 ? 173.394 152.940 144.193 1.00 88.33 246 GLU A CA 1
ATOM 1971 C C . GLU A 1 472 ? 172.954 154.105 145.067 1.00 88.33 246 GLU A C 1
ATOM 1972 O O . GLU A 1 472 ? 173.577 154.352 146.105 1.00 88.33 246 GLU A O 1
ATOM 1978 N N . ARG A 1 473 ? 171.903 154.826 144.669 1.00 87.42 247 ARG A N 1
ATOM 1979 C CA . ARG A 1 473 ? 171.381 155.943 145.439 1.00 87.42 247 ARG A CA 1
ATOM 1980 C C . ARG A 1 473 ? 170.153 155.591 146.263 1.00 87.42 247 ARG A C 1
ATOM 1981 O O . ARG A 1 473 ? 169.910 156.245 147.282 1.00 87.42 247 ARG A O 1
ATOM 1989 N N . GLY A 1 474 ? 169.379 154.589 145.856 1.00 86.12 248 GLY A N 1
ATOM 1990 C CA . GLY A 1 474 ? 168.268 154.107 146.647 1.00 86.12 248 GLY A CA 1
ATOM 1991 C C . GLY A 1 474 ? 166.880 154.318 146.077 1.00 86.12 248 GLY A C 1
ATOM 1992 O O . GLY A 1 474 ? 165.901 154.042 146.779 1.00 86.12 248 GLY A O 1
ATOM 1993 N N . PHE A 1 475 ? 166.752 154.793 144.839 1.00 84.87 249 PHE A N 1
ATOM 1994 C CA . PHE A 1 475 ? 165.442 154.981 144.231 1.00 84.87 249 PHE A CA 1
ATOM 1995 C C . PHE A 1 475 ? 165.428 154.345 142.848 1.00 84.87 249 PHE A C 1
ATOM 1996 O O . PHE A 1 475 ? 166.469 153.992 142.288 1.00 84.87 249 PHE A O 1
ATOM 2004 N N . TYR A 1 476 ? 164.224 154.201 142.300 1.00 78.70 250 TYR A N 1
ATOM 2005 C CA . TYR A 1 476 ? 163.999 153.529 141.030 1.00 78.70 250 TYR A CA 1
ATOM 2006 C C . TYR A 1 476 ? 163.365 154.493 140.035 1.00 78.70 250 TYR A C 1
ATOM 2007 O O . TYR A 1 476 ? 162.876 155.564 140.408 1.00 78.70 250 TYR A O 1
ATOM 2016 N N . LEU A 1 477 ? 163.378 154.084 138.757 1.00 69.81 251 LEU A N 1
ATOM 2017 C CA . LEU A 1 477 ? 162.800 154.799 137.619 1.00 69.81 251 LEU A CA 1
ATOM 2018 C C . LEU A 1 477 ? 163.361 156.211 137.508 1.00 69.81 251 LEU A C 1
ATOM 2019 O O . LEU A 1 477 ? 162.648 157.181 137.793 1.00 69.81 251 LEU A O 1
ATOM 2024 N N . PRO A 1 478 ? 164.627 156.367 137.109 1.00 71.59 252 PRO A N 1
ATOM 2025 C CA . PRO A 1 478 ? 165.232 157.709 137.084 1.00 71.59 252 PRO A CA 1
ATOM 2026 C C . PRO A 1 478 ? 164.626 158.639 136.050 1.00 71.59 252 PRO A C 1
ATOM 2027 O O . PRO A 1 478 ? 164.796 159.859 136.165 1.00 71.59 252 PRO A O 1
ATOM 2031 N N . ASN A 1 479 ? 163.930 158.109 135.042 1.00 69.71 253 ASN A N 1
ATOM 2032 C CA . ASN A 1 479 ? 163.339 158.970 134.025 1.00 69.71 253 ASN A CA 1
ATOM 2033 C C . ASN A 1 479 ? 162.131 159.727 134.559 1.00 69.71 253 ASN A C 1
ATOM 2034 O O . ASN A 1 479 ? 161.783 160.787 134.028 1.00 69.71 253 ASN A O 1
ATOM 2039 N N . GLN A 1 480 ? 161.481 159.207 135.600 1.00 68.86 254 GLN A N 1
ATOM 2040 C CA . GLN A 1 480 ? 160.365 159.888 136.240 1.00 68.86 254 GLN A CA 1
ATOM 2041 C C . GLN A 1 480 ? 160.663 160.273 137.683 1.00 68.86 254 GLN A C 1
ATOM 2042 O O . GLN A 1 480 ? 159.801 160.852 138.351 1.00 68.86 254 GLN A O 1
ATOM 2048 N N . ALA A 1 481 ? 161.861 159.969 138.179 1.00 73.47 255 ALA A N 1
ATOM 2049 C CA . ALA A 1 481 ? 162.306 160.452 139.480 1.00 73.47 255 ALA A CA 1
ATOM 2050 C C . ALA A 1 481 ? 163.052 161.772 139.379 1.00 73.47 255 ALA A C 1
ATOM 2051 O O . ALA A 1 481 ? 162.758 162.705 140.132 1.00 73.47 255 ALA A O 1
ATOM 2053 N N . LEU A 1 482 ? 164.010 161.870 138.463 1.00 77.73 256 LEU A N 1
ATOM 2054 C CA . LEU A 1 482 ? 164.658 163.137 138.130 1.00 77.73 256 LEU A CA 1
ATOM 2055 C C . LEU A 1 482 ? 164.344 163.394 136.662 1.00 77.73 256 LEU A C 1
ATOM 2056 O O . LEU A 1 482 ? 164.941 162.764 135.771 1.00 77.73 256 LEU A O 1
ATOM 2061 N N . PRO A 1 483 ? 163.359 164.241 136.367 1.00 72.33 257 PRO A N 1
ATOM 2062 C CA . PRO A 1 483 ? 163.005 164.500 134.966 1.00 72.33 257 PRO A CA 1
ATOM 2063 C C . PRO A 1 483 ? 163.985 165.441 134.287 1.00 72.33 257 PRO A C 1
ATOM 2064 O O . PRO A 1 483 ? 164.001 166.643 134.571 1.00 72.33 257 PRO A O 1
ATOM 2068 N N . ASN A 1 484 ? 164.803 164.907 133.388 1.00 77.14 258 ASN A N 1
ATOM 2069 C CA . ASN A 1 484 ? 165.755 165.704 132.631 1.00 77.14 258 ASN A CA 1
ATOM 2070 C C . ASN A 1 484 ? 165.242 165.898 131.211 1.00 77.14 258 ASN A C 1
ATOM 2071 O O . ASN A 1 484 ? 164.782 164.948 130.570 1.00 77.14 258 ASN A O 1
ATOM 2076 N N . ILE A 1 485 ? 165.323 167.135 130.723 1.00 71.66 259 ILE A N 1
ATOM 2077 C CA . ILE A 1 485 ? 164.785 167.514 129.423 1.00 71.66 259 ILE A CA 1
ATOM 2078 C C . ILE A 1 485 ? 165.893 167.913 128.456 1.00 71.66 259 ILE A C 1
ATOM 2079 O O . ILE A 1 485 ? 165.959 167.415 127.328 1.00 71.66 259 ILE A O 1
ATOM 2084 N N . HIS A 1 486 ? 166.780 168.807 128.886 1.00 77.43 260 HIS A N 1
ATOM 2085 C CA . HIS A 1 486 ? 167.808 169.369 128.010 1.00 77.43 260 HIS A CA 1
ATOM 2086 C C . HIS A 1 486 ? 169.080 168.518 128.036 1.00 77.43 260 HIS A C 1
ATOM 2087 O O . HIS A 1 486 ? 170.163 168.969 128.409 1.00 77.43 260 HIS A O 1
ATOM 2094 N N . ASP A 1 487 ? 168.928 167.264 127.617 1.00 83.59 261 ASP A N 1
ATOM 2095 C CA . ASP A 1 487 ? 170.050 166.342 127.482 1.00 83.59 261 ASP A CA 1
ATOM 2096 C C . ASP A 1 487 ? 169.645 165.232 126.521 1.00 83.59 261 ASP A C 1
ATOM 2097 O O . ASP A 1 487 ? 168.557 165.254 125.938 1.00 83.59 261 ASP A O 1
ATOM 2102 N N . SER A 1 488 ? 170.542 164.265 126.351 1.00 76.75 262 SER A N 1
ATOM 2103 C CA . SER A 1 488 ? 170.254 163.118 125.505 1.00 76.75 262 SER A CA 1
ATOM 2104 C C . SER A 1 488 ? 169.167 162.254 126.142 1.00 76.75 262 SER A C 1
ATOM 2105 O O . SER A 1 488 ? 169.153 162.074 127.364 1.00 76.75 262 SER A O 1
ATOM 2108 N N . PRO A 1 489 ? 168.240 161.720 125.350 1.00 69.93 263 PRO A N 1
ATOM 2109 C CA . PRO A 1 489 ? 167.167 160.903 125.922 1.00 69.93 263 PRO A CA 1
ATOM 2110 C C . PRO A 1 489 ? 167.672 159.536 126.351 1.00 69.93 263 PRO A C 1
ATOM 2111 O O . PRO A 1 489 ? 168.604 158.977 125.767 1.00 69.93 263 PRO A O 1
ATOM 2115 N N . LYS A 1 490 ? 167.020 158.984 127.369 1.00 69.24 264 LYS A N 1
ATOM 2116 C CA . LYS A 1 490 ? 167.356 157.665 127.887 1.00 69.24 264 LYS A CA 1
ATOM 2117 C C . LYS A 1 490 ? 166.083 156.827 127.922 1.00 69.24 264 LYS A C 1
ATOM 2118 O O . LYS A 1 490 ? 165.750 156.221 128.941 1.00 69.24 264 LYS A O 1
ATOM 2124 N N . SER A 1 491 ? 165.376 156.800 126.796 1.00 63.36 265 SER A N 1
ATOM 2125 C CA . SER A 1 491 ? 164.119 156.066 126.683 1.00 63.36 265 SER A CA 1
ATOM 2126 C C . SER A 1 491 ? 164.157 154.945 125.646 1.00 63.36 265 SER A C 1
ATOM 2127 O O . SER A 1 491 ? 164.601 155.144 124.516 1.00 63.36 265 SER A O 1
ATOM 2130 N N . MET A 1 492 ? 163.685 153.767 126.044 1.00 62.89 266 MET A N 1
ATOM 2131 C CA . MET A 1 492 ? 163.643 152.609 125.158 1.00 62.89 266 MET A CA 1
ATOM 2132 C C . MET A 1 492 ? 162.232 152.418 124.607 1.00 62.89 266 MET A C 1
ATOM 2133 O O . MET A 1 492 ? 161.737 151.296 124.506 1.00 62.89 266 MET A O 1
ATOM 2138 N N . SER A 1 493 ? 161.595 153.529 124.252 1.00 59.72 267 SER A N 1
ATOM 2139 C CA . SER A 1 493 ? 160.243 153.522 123.719 1.00 59.72 267 SER A CA 1
ATOM 2140 C C . SER A 1 493 ? 160.202 153.299 122.214 1.00 59.72 267 SER A C 1
ATOM 2141 O O . SER A 1 493 ? 159.391 152.501 121.736 1.00 59.72 267 SER A O 1
ATOM 2144 N N . ALA A 1 494 ? 161.069 153.976 121.456 1.00 62.09 268 ALA A N 1
ATOM 2145 C CA . ALA A 1 494 ? 161.054 153.837 120.003 1.00 62.09 268 ALA A CA 1
ATOM 2146 C C . ALA A 1 494 ? 161.608 152.489 119.560 1.00 62.09 268 ALA A C 1
ATOM 2147 O O . ALA A 1 494 ? 161.034 151.836 118.681 1.00 62.09 268 ALA A O 1
ATOM 2149 N N . HIS A 1 495 ? 162.726 152.059 120.149 1.00 64.89 269 HIS A N 1
ATOM 2150 C CA . HIS A 1 495 ? 163.315 150.779 119.770 1.00 64.89 269 HIS A CA 1
ATOM 2151 C C . HIS A 1 495 ? 162.490 149.606 120.280 1.00 64.89 269 HIS A C 1
ATOM 2152 O O . HIS A 1 495 ? 162.474 148.541 119.651 1.00 64.89 269 HIS A O 1
ATOM 2159 N N . LEU A 1 496 ? 161.806 149.777 121.411 1.00 61.40 270 LEU A N 1
ATOM 2160 C CA . LEU A 1 496 ? 161.018 148.685 121.969 1.00 61.40 270 LEU A CA 1
ATOM 2161 C C . LEU A 1 496 ? 159.718 148.499 121.193 1.00 61.40 270 LEU A C 1
ATOM 2162 O O . LEU A 1 496 ? 159.254 147.367 121.018 1.00 61.40 270 LEU A O 1
ATOM 2167 N N . ARG A 1 497 ? 159.118 149.596 120.720 1.00 63.37 271 ARG A N 1
ATOM 2168 C CA . ARG A 1 497 ? 157.863 149.494 119.979 1.00 63.37 271 ARG A CA 1
ATOM 2169 C C . ARG A 1 497 ? 158.072 148.823 118.627 1.00 63.37 271 ARG A C 1
ATOM 2170 O O . ARG A 1 497 ? 157.336 147.900 118.262 1.00 63.37 271 ARG A O 1
ATOM 2178 N N . PHE A 1 498 ? 159.070 149.276 117.867 1.00 66.08 272 PHE A N 1
ATOM 2179 C CA . PHE A 1 498 ? 159.339 148.668 116.571 1.00 66.08 272 PHE A CA 1
ATOM 2180 C C . PHE A 1 498 ? 159.973 147.294 116.705 1.00 66.08 272 PHE A C 1
ATOM 2181 O O . PHE A 1 498 ? 159.980 146.530 115.734 1.00 66.08 272 PHE A O 1
ATOM 2189 N N . GLY A 1 499 ? 160.496 146.962 117.878 1.00 68.61 273 GLY A N 1
ATOM 2190 C CA . GLY A 1 499 ? 161.127 145.684 118.090 1.00 68.61 273 GLY A CA 1
ATOM 2191 C C . GLY A 1 499 ? 162.605 145.641 117.795 1.00 68.61 273 GLY A C 1
ATOM 2192 O O . GLY A 1 499 ? 163.150 144.547 117.623 1.00 68.61 273 GLY A O 1
ATOM 2193 N N . CYS A 1 500 ? 163.270 146.795 117.710 1.00 71.12 274 CYS A N 1
ATOM 2194 C CA . CYS A 1 500 ? 164.722 146.803 117.595 1.00 71.12 274 CYS A CA 1
ATOM 2195 C C . CYS A 1 500 ? 165.394 146.306 118.867 1.00 71.12 274 CYS A C 1
ATOM 2196 O O . CYS A 1 500 ? 166.544 145.860 118.815 1.00 71.12 274 CYS A O 1
ATOM 2199 N N . LEU A 1 501 ? 164.702 146.377 120.002 1.00 69.65 275 LEU A N 1
ATOM 2200 C CA . LEU A 1 501 ? 165.160 145.806 121.259 1.00 69.65 275 LEU A CA 1
ATOM 2201 C C . LEU A 1 501 ? 164.028 144.981 121.850 1.00 69.65 275 LEU A C 1
ATOM 2202 O O . LEU A 1 501 ? 162.887 145.449 121.914 1.00 69.65 275 LEU A O 1
ATOM 2207 N N . SER A 1 502 ? 164.340 143.756 122.267 1.00 68.09 276 SER A N 1
ATOM 2208 C CA . SER A 1 502 ? 163.326 142.884 122.843 1.00 68.09 276 SER A CA 1
ATOM 2209 C C . SER A 1 502 ? 162.889 143.396 124.208 1.00 68.09 276 SER A C 1
ATOM 2210 O O . SER A 1 502 ? 163.711 143.835 125.017 1.00 68.09 276 SER A O 1
ATOM 2213 N N . VAL A 1 503 ? 161.579 143.344 124.457 1.00 64.68 277 VAL A N 1
ATOM 2214 C CA . VAL A 1 503 ? 161.045 143.794 125.738 1.00 64.68 277 VAL A CA 1
ATOM 2215 C C . VAL A 1 503 ? 161.463 142.843 126.856 1.00 64.68 277 VAL A C 1
ATOM 2216 O O . VAL A 1 503 ? 161.796 143.278 127.966 1.00 64.68 277 VAL A O 1
ATOM 2220 N N . ARG A 1 504 ? 161.488 141.537 126.572 1.00 69.83 278 ARG A N 1
ATOM 2221 C CA . ARG A 1 504 ? 161.921 140.563 127.569 1.00 69.83 278 ARG A CA 1
ATOM 2222 C C . ARG A 1 504 ? 163.400 140.709 127.896 1.00 69.83 278 ARG A C 1
ATOM 2223 O O . ARG A 1 504 ? 163.798 140.520 129.051 1.00 69.83 278 ARG A O 1
ATOM 2231 N N . ARG A 1 505 ? 164.227 141.024 126.896 1.00 66.57 279 ARG A N 1
ATOM 2232 C CA . ARG A 1 505 ? 165.625 141.336 127.168 1.00 66.57 279 ARG A CA 1
ATOM 2233 C C . ARG A 1 505 ? 165.750 142.621 127.975 1.00 66.57 279 ARG A C 1
ATOM 2234 O O . ARG A 1 505 ? 166.590 142.714 128.876 1.00 66.57 279 ARG A O 1
ATOM 2242 N N . PHE A 1 506 ? 164.919 143.620 127.668 1.00 66.71 280 PHE A N 1
ATOM 2243 C CA . PHE A 1 506 ? 164.929 144.860 128.439 1.00 66.71 280 PHE A CA 1
ATOM 2244 C C . PHE A 1 506 ? 164.412 144.638 129.854 1.00 66.71 280 PHE A C 1
ATOM 2245 O O . PHE A 1 506 ? 164.888 145.276 130.801 1.00 66.71 280 PHE A O 1
ATOM 2253 N N . TYR A 1 507 ? 163.429 143.750 130.014 1.00 70.83 281 TYR A N 1
ATOM 2254 C CA . TYR A 1 507 ? 162.880 143.460 131.335 1.00 70.83 281 TYR A CA 1
ATOM 2255 C C . TYR A 1 507 ? 163.918 142.797 132.232 1.00 70.83 281 TYR A C 1
ATOM 2256 O O . TYR A 1 507 ? 164.039 143.136 133.415 1.00 70.83 281 TYR A O 1
ATOM 2265 N N . TRP A 1 508 ? 164.674 141.844 131.688 1.00 70.56 282 TRP A N 1
ATOM 2266 C CA . TRP A 1 508 ? 165.563 141.043 132.519 1.00 70.56 282 TRP A CA 1
ATOM 2267 C C . TRP A 1 508 ? 166.938 141.677 132.689 1.00 70.56 282 TRP A C 1
ATOM 2268 O O . TRP A 1 508 ? 167.610 141.413 133.691 1.00 70.56 282 TRP A O 1
ATOM 2279 N N . SER A 1 509 ? 167.375 142.507 131.738 1.00 70.22 283 SER A N 1
ATOM 2280 C CA . SER A 1 509 ? 168.679 143.148 131.876 1.00 70.22 283 SER A CA 1
ATOM 2281 C C . SER A 1 509 ? 168.660 144.242 132.934 1.00 70.22 283 SER A C 1
ATOM 2282 O O . SER A 1 509 ? 169.709 144.574 133.496 1.00 70.22 283 SER A O 1
ATOM 2285 N N . VAL A 1 510 ? 167.487 144.817 133.214 1.00 73.34 284 VAL A N 1
ATOM 2286 C CA . VAL A 1 510 ? 167.367 145.808 134.278 1.00 73.34 284 VAL A CA 1
ATOM 2287 C C . VAL A 1 510 ? 166.961 145.173 135.604 1.00 73.34 284 VAL A C 1
ATOM 2288 O O . VAL A 1 510 ? 167.171 145.782 136.665 1.00 73.34 284 VAL A O 1
ATOM 2292 N N . HIS A 1 511 ? 166.413 143.957 135.584 1.00 73.91 285 HIS A N 1
ATOM 2293 C CA . HIS A 1 511 ? 166.155 143.218 136.813 1.00 73.91 285 HIS A CA 1
ATOM 2294 C C . HIS A 1 511 ? 167.377 142.464 137.309 1.00 73.91 285 HIS A C 1
ATOM 2295 O O . HIS A 1 511 ? 167.607 142.407 138.522 1.00 73.91 285 HIS A O 1
ATOM 2302 N N . ASP A 1 512 ? 168.164 141.881 136.402 1.00 80.29 286 ASP A N 1
ATOM 2303 C CA . ASP A 1 512 ? 169.414 141.258 136.818 1.00 80.29 286 ASP A CA 1
ATOM 2304 C C . ASP A 1 512 ? 170.445 142.303 137.217 1.00 80.29 286 ASP A C 1
ATOM 2305 O O . ASP A 1 512 ? 171.328 142.018 138.032 1.00 80.29 286 ASP A O 1
ATOM 2310 N N . LEU A 1 513 ? 170.355 143.509 136.650 1.00 79.31 287 LEU A N 1
ATOM 2311 C CA . LEU A 1 513 ? 171.166 144.615 137.145 1.00 79.31 287 LEU A CA 1
ATOM 2312 C C . LEU A 1 513 ? 170.722 145.037 138.538 1.00 79.31 287 LEU A C 1
ATOM 2313 O O . LEU A 1 513 ? 171.553 145.431 139.363 1.00 79.31 287 LEU A O 1
ATOM 2318 N N . PHE A 1 514 ? 169.423 144.959 138.819 1.00 84.14 288 PHE A N 1
ATOM 2319 C CA . PHE A 1 514 ? 168.948 145.236 140.167 1.00 84.14 288 PHE A CA 1
ATOM 2320 C C . PHE A 1 514 ? 169.305 144.115 141.135 1.00 84.14 288 PHE A C 1
ATOM 2321 O O . PHE A 1 514 ? 169.520 144.374 142.325 1.00 84.14 288 PHE A O 1
ATOM 2329 N N . LYS A 1 515 ? 169.388 142.875 140.648 1.00 86.00 289 LYS A N 1
ATOM 2330 C CA . LYS A 1 515 ? 169.659 141.751 141.539 1.00 86.00 289 LYS A CA 1
ATOM 2331 C C . LYS A 1 515 ? 171.099 141.766 142.043 1.00 86.00 289 LYS A C 1
ATOM 2332 O O . LYS A 1 515 ? 171.346 141.503 143.225 1.00 86.00 289 LYS A O 1
ATOM 2338 N N . ASN A 1 516 ? 172.062 142.072 141.174 1.00 89.43 290 ASN A N 1
ATOM 2339 C CA . ASN A 1 516 ? 173.456 142.093 141.596 1.00 89.43 290 ASN A CA 1
ATOM 2340 C C . ASN A 1 516 ? 173.905 143.451 142.124 1.00 89.43 290 ASN A C 1
ATOM 2341 O O . ASN A 1 516 ? 175.043 143.571 142.588 1.00 89.43 290 ASN A O 1
ATOM 2346 N N . VAL A 1 517 ? 173.051 144.475 142.060 1.00 93.33 291 VAL A N 1
ATOM 2347 C CA . VAL A 1 517 ? 173.324 145.711 142.788 1.00 93.33 291 VAL A CA 1
ATOM 2348 C C . VAL A 1 517 ? 172.719 145.655 144.187 1.00 93.33 291 VAL A C 1
ATOM 2349 O O . VAL A 1 517 ? 173.084 146.467 145.048 1.00 93.33 291 VAL A O 1
ATOM 2353 N N . GLN A 1 518 ? 171.811 144.712 144.441 1.00 98.33 292 GLN A N 1
ATOM 2354 C CA . GLN A 1 518 ? 171.312 144.495 145.792 1.00 98.33 292 GLN A CA 1
ATOM 2355 C C . GLN A 1 518 ? 172.262 143.609 146.588 1.00 98.33 292 GLN A C 1
ATOM 2356 O O . GLN A 1 518 ? 172.519 143.869 147.769 1.00 98.33 292 GLN A O 1
ATOM 2362 N N . LEU A 1 519 ? 172.808 142.574 145.946 1.00 102.44 293 LEU A N 1
ATOM 2363 C CA . LEU A 1 519 ? 173.661 141.612 146.635 1.00 102.44 293 LEU A CA 1
ATOM 2364 C C . LEU A 1 519 ? 175.009 142.215 147.017 1.00 102.44 293 LEU A C 1
ATOM 2365 O O . LEU A 1 519 ? 175.455 142.074 148.160 1.00 102.44 293 LEU A O 1
ATOM 2370 N N . ARG A 1 520 ? 175.675 142.891 146.077 1.00 106.15 294 ARG A N 1
ATOM 2371 C CA . ARG A 1 520 ? 177.017 143.387 146.353 1.00 106.15 294 ARG A CA 1
ATOM 2372 C C . ARG A 1 520 ? 177.018 144.692 147.138 1.00 106.15 294 ARG A C 1
ATOM 2373 O O . ARG A 1 520 ? 178.060 145.064 147.689 1.00 106.15 294 ARG A O 1
ATOM 2381 N N . ALA A 1 521 ? 175.890 145.394 147.203 1.00 112.00 295 ALA A N 1
ATOM 2382 C CA . ALA A 1 521 ? 175.763 146.572 148.049 1.00 112.00 295 ALA A CA 1
ATOM 2383 C C . ALA A 1 521 ? 175.008 146.285 149.339 1.00 112.00 295 ALA A C 1
ATOM 2384 O O . ALA A 1 521 ? 174.681 147.222 150.074 1.00 112.00 295 ALA A O 1
ATOM 2386 N N . CYS A 1 522 ? 174.715 145.012 149.623 0.75 114.46 296 CYS A N 1
ATOM 2387 C CA . CYS A 1 522 ? 174.105 144.656 150.899 0.75 114.46 296 CYS A CA 1
ATOM 2388 C C . CYS A 1 522 ? 175.076 144.860 152.054 0.75 114.46 296 CYS A C 1
ATOM 2389 O O . CYS A 1 522 ? 174.647 145.095 153.190 0.75 114.46 296 CYS A O 1
ATOM 2392 N N . VAL A 1 523 ? 176.380 144.763 151.785 1.00 122.11 297 VAL A N 1
ATOM 2393 C CA . VAL A 1 523 ? 177.384 145.082 152.794 1.00 122.11 297 VAL A CA 1
ATOM 2394 C C . VAL A 1 523 ? 177.365 146.571 153.115 1.00 122.11 297 VAL A C 1
ATOM 2395 O O . VAL A 1 523 ? 177.659 146.974 154.247 1.00 122.11 297 VAL A O 1
ATOM 2399 N N . ARG A 1 524 ? 177.024 147.409 152.138 1.00 125.00 298 ARG A N 1
ATOM 2400 C CA . ARG A 1 524 ? 176.916 148.840 152.368 1.00 125.00 298 ARG A CA 1
ATOM 2401 C C . ARG A 1 524 ? 175.652 149.162 153.168 1.00 125.00 298 ARG A C 1
ATOM 2402 O O . ARG A 1 524 ? 174.829 148.292 153.468 1.00 125.00 298 ARG A O 1
ATOM 2410 N N . GLY A 1 525 ? 175.514 150.443 153.519 1.00 131.88 299 GLY A N 1
ATOM 2411 C CA . GLY A 1 525 ? 174.393 150.863 154.345 1.00 131.88 299 GLY A CA 1
ATOM 2412 C C . GLY A 1 525 ? 173.050 150.748 153.647 1.00 131.88 299 GLY A C 1
ATOM 2413 O O . GLY A 1 525 ? 172.064 150.314 154.248 1.00 131.88 299 GLY A O 1
ATOM 2414 N N . VAL A 1 526 ? 172.991 151.131 152.376 1.00 130.28 300 VAL A N 1
ATOM 2415 C CA . VAL A 1 526 ? 171.734 151.118 151.636 1.00 130.28 300 VAL A CA 1
ATOM 2416 C C . VAL A 1 526 ? 171.435 149.696 151.181 1.00 130.28 300 VAL A C 1
ATOM 2417 O O . VAL A 1 526 ? 172.258 149.058 150.513 1.00 130.28 300 VAL A O 1
ATOM 2421 N N . GLN A 1 527 ? 170.255 149.197 151.542 1.00 128.60 301 GLN A N 1
ATOM 2422 C CA . GLN A 1 527 ? 169.807 147.868 151.152 1.00 128.60 301 GLN A CA 1
ATOM 2423 C C . GLN A 1 527 ? 168.481 147.976 150.416 1.00 128.60 301 GLN A C 1
ATOM 2424 O O . GLN A 1 527 ? 167.590 148.722 150.832 1.00 128.60 301 GLN A O 1
ATOM 2430 N N . MET A 1 528 ? 168.356 147.225 149.326 1.00 124.61 302 MET A N 1
ATOM 2431 C CA . MET A 1 528 ? 167.153 147.257 148.511 1.00 124.61 302 MET A CA 1
ATOM 2432 C C . MET A 1 528 ? 166.071 146.370 149.125 1.00 124.61 302 MET A C 1
ATOM 2433 O O . MET A 1 528 ? 166.274 145.709 150.147 1.00 124.61 302 MET A O 1
ATOM 2438 N N . THR A 1 529 ? 164.897 146.355 148.488 1.00 113.73 303 THR A N 1
ATOM 2439 C CA . THR A 1 529 ? 163.764 145.584 148.979 1.00 113.73 303 THR A CA 1
ATOM 2440 C C . THR A 1 529 ? 163.226 144.554 147.995 1.00 113.73 303 THR A C 1
ATOM 2441 O O . THR A 1 529 ? 162.628 143.568 148.437 1.00 113.73 303 THR A O 1
ATOM 2445 N N . GLY A 1 530 ? 163.410 144.747 146.695 1.00 101.52 304 GLY A N 1
ATOM 2446 C CA . GLY A 1 530 ? 162.936 143.800 145.710 1.00 101.52 304 GLY A CA 1
ATOM 2447 C C . GLY A 1 530 ? 161.460 143.974 145.396 1.00 101.52 304 GLY A C 1
ATOM 2448 O O . GLY A 1 530 ? 160.683 144.527 146.172 1.00 101.52 304 GLY A O 1
ATOM 2449 N N . GLY A 1 531 ? 161.072 143.486 144.226 1.00 93.84 305 GLY A N 1
ATOM 2450 C CA . GLY A 1 531 ? 159.697 143.554 143.793 1.00 93.84 305 GLY A CA 1
ATOM 2451 C C . GLY A 1 531 ? 159.612 143.960 142.340 1.00 93.84 305 GLY A C 1
ATOM 2452 O O . GLY A 1 531 ? 160.577 143.838 141.588 1.00 93.84 305 GLY A O 1
ATOM 2453 N N . ALA A 1 532 ? 158.430 144.441 141.955 1.00 85.98 306 ALA A N 1
ATOM 2454 C CA . ALA A 1 532 ? 158.135 144.846 140.587 1.00 85.98 306 ALA A CA 1
ATOM 2455 C C . ALA A 1 532 ? 158.200 146.353 140.379 1.00 85.98 306 ALA A C 1
ATOM 2456 O O . ALA A 1 532 ? 157.778 146.836 139.321 1.00 85.98 306 ALA A O 1
ATOM 2458 N N . HIS A 1 533 ? 158.716 147.107 141.356 1.00 87.21 307 HIS A N 1
ATOM 2459 C CA . HIS A 1 533 ? 158.826 148.557 141.206 1.00 87.21 307 HIS A CA 1
ATOM 2460 C C . HIS A 1 533 ? 159.904 148.949 140.213 1.00 87.21 307 HIS A C 1
ATOM 2461 O O . HIS A 1 533 ? 159.930 150.099 139.769 1.00 87.21 307 HIS A O 1
ATOM 2468 N N . ILE A 1 534 ? 160.801 148.020 139.877 1.00 79.32 308 ILE A N 1
ATOM 2469 C CA . ILE A 1 534 ? 161.886 148.313 138.947 1.00 79.32 308 ILE A CA 1
ATOM 2470 C C . ILE A 1 534 ? 161.347 148.503 137.532 1.00 79.32 308 ILE A C 1
ATOM 2471 O O . ILE A 1 534 ? 161.768 149.411 136.798 1.00 79.32 308 ILE A O 1
ATOM 2476 N N . THR A 1 535 ? 160.396 147.667 137.131 1.00 72.97 309 THR A N 1
ATOM 2477 C CA . THR A 1 535 ? 159.793 147.719 135.804 1.00 72.97 309 THR A CA 1
ATOM 2478 C C . THR A 1 535 ? 158.321 148.101 135.887 1.00 72.97 309 THR A C 1
ATOM 2479 O O . THR A 1 535 ? 157.476 147.516 135.211 1.00 72.97 309 THR A O 1
ATOM 2483 N N . GLY A 1 536 ? 158.003 149.089 136.728 1.00 66.51 310 GLY A N 1
ATOM 2484 C CA . GLY A 1 536 ? 156.624 149.495 136.928 1.00 66.51 310 GLY A CA 1
ATOM 2485 C C . GLY A 1 536 ? 155.961 150.078 135.701 1.00 66.51 310 GLY A C 1
ATOM 2486 O O . GLY A 1 536 ? 154.730 150.057 135.609 1.00 66.51 310 GLY A O 1
ATOM 2487 N N . GLN A 1 537 ? 156.745 150.599 134.756 1.00 64.58 311 GLN A N 1
ATOM 2488 C CA . GLN A 1 537 ? 156.166 151.118 133.525 1.00 64.58 311 GLN A CA 1
ATOM 2489 C C . GLN A 1 537 ? 155.859 150.012 132.522 1.00 64.58 311 GLN A C 1
ATOM 2490 O O . GLN A 1 537 ? 154.996 150.195 131.657 1.00 64.58 311 GLN A O 1
ATOM 2496 N N . LEU A 1 538 ? 156.540 148.867 132.620 1.00 60.94 312 LEU A N 1
ATOM 2497 C CA . LEU A 1 538 ? 156.286 147.780 131.680 1.00 60.94 312 LEU A CA 1
ATOM 2498 C C . LEU A 1 538 ? 154.971 147.075 131.976 1.00 60.94 312 LEU A C 1
ATOM 2499 O O . LEU A 1 538 ? 154.307 146.598 131.051 1.00 60.94 312 LEU A O 1
ATOM 2504 N N . ILE A 1 539 ? 154.586 146.986 133.252 1.00 65.20 313 ILE A N 1
ATOM 2505 C CA . ILE A 1 539 ? 153.274 146.447 133.597 1.00 65.20 313 ILE A CA 1
ATOM 2506 C C . ILE A 1 539 ? 152.174 147.376 133.093 1.00 65.20 313 ILE A C 1
ATOM 2507 O O . ILE A 1 539 ? 151.106 146.916 132.665 1.00 65.20 313 ILE A O 1
ATOM 2512 N N . TRP A 1 540 ? 152.429 148.689 133.099 1.00 62.01 314 TRP A N 1
ATOM 2513 C CA . TRP A 1 540 ? 151.462 149.651 132.578 1.00 62.01 314 TRP A CA 1
ATOM 2514 C C . TRP A 1 540 ? 151.216 149.449 131.087 1.00 62.01 314 TRP A C 1
ATOM 2515 O O . TRP A 1 540 ? 150.074 149.552 130.624 1.00 62.01 314 TRP A O 1
ATOM 2526 N N . ARG A 1 541 ? 152.270 149.161 130.318 1.00 57.92 315 ARG A N 1
ATOM 2527 C CA . ARG A 1 541 ? 152.084 148.919 128.891 1.00 57.92 315 ARG A CA 1
ATOM 2528 C C . ARG A 1 541 ? 151.373 147.599 128.623 1.00 57.92 315 ARG A C 1
ATOM 2529 O O . ARG A 1 541 ? 150.749 147.452 127.568 1.00 57.92 315 ARG A O 1
ATOM 2537 N N . GLU A 1 542 ? 151.441 146.643 129.552 1.00 64.30 316 GLU A N 1
ATOM 2538 C CA . GLU A 1 542 ? 150.668 145.416 129.420 1.00 64.30 316 GLU A CA 1
ATOM 2539 C C . GLU A 1 542 ? 149.228 145.594 129.869 1.00 64.30 316 GLU A C 1
ATOM 2540 O O . GLU A 1 542 ? 148.356 144.842 129.420 1.00 64.30 316 GLU A O 1
ATOM 2546 N N . TYR A 1 543 ? 148.967 146.561 130.751 1.00 64.54 317 TYR A N 1
ATOM 2547 C CA . TYR A 1 543 ? 147.604 146.816 131.201 1.00 64.54 317 TYR A CA 1
ATOM 2548 C C . TYR A 1 543 ? 146.745 147.364 130.069 1.00 64.54 317 TYR A C 1
ATOM 2549 O O . TYR A 1 543 ? 145.570 147.004 129.942 1.00 64.54 317 TYR A O 1
ATOM 2558 N N . PHE A 1 544 ? 147.316 148.236 129.235 1.00 61.22 318 PHE A N 1
ATOM 2559 C CA . PHE A 1 544 ? 146.581 148.746 128.085 1.00 61.22 318 PHE A CA 1
ATOM 2560 C C . PHE A 1 544 ? 146.480 147.701 126.983 1.00 61.22 318 PHE A C 1
ATOM 2561 O O . PHE A 1 544 ? 145.495 147.684 126.236 1.00 61.22 318 PHE A O 1
ATOM 2569 N N . TYR A 1 545 ? 147.486 146.832 126.862 1.00 63.66 319 TYR A N 1
ATOM 2570 C CA . TYR A 1 545 ? 147.425 145.749 125.885 1.00 63.66 319 TYR A CA 1
ATOM 2571 C C . TYR A 1 545 ? 146.359 144.726 126.256 1.00 63.66 319 TYR A C 1
ATOM 2572 O O . TYR A 1 545 ? 145.763 144.096 125.374 1.00 63.66 319 TYR A O 1
ATOM 2581 N N . THR A 1 546 ? 146.113 144.540 127.554 1.00 71.40 320 THR A N 1
ATOM 2582 C CA . THR A 1 546 ? 145.169 143.517 127.991 1.00 71.40 320 THR A CA 1
ATOM 2583 C C . THR A 1 546 ? 143.728 143.920 127.703 1.00 71.40 320 THR A C 1
ATOM 2584 O O . THR A 1 546 ? 142.906 143.075 127.332 1.00 71.40 320 THR A O 1
ATOM 2588 N N . MET A 1 547 ? 143.400 145.202 127.863 1.00 72.15 321 MET A N 1
ATOM 2589 C CA . MET A 1 547 ? 142.043 145.685 127.649 1.00 72.15 321 MET A CA 1
ATO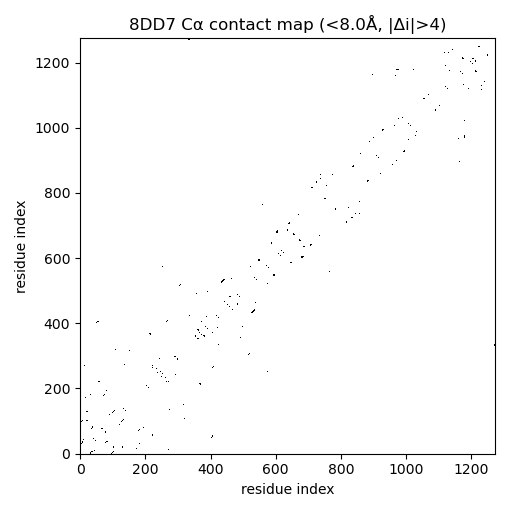M 2590 C C . MET A 1 547 ? 141.852 146.314 126.275 1.00 72.15 321 MET A C 1
ATOM 2591 O O . MET A 1 547 ? 140.970 147.161 126.105 1.00 72.15 321 MET A O 1
ATOM 2596 N N . SER A 1 548 ? 142.659 145.916 125.293 1.00 70.79 322 SER A N 1
ATOM 2597 C CA . SER A 1 548 ? 142.487 146.371 123.923 1.00 70.79 322 SER A CA 1
ATOM 2598 C C . SER A 1 548 ? 142.366 145.238 122.918 1.00 70.79 322 SER A C 1
ATOM 2599 O O . SER A 1 548 ? 141.936 145.485 121.789 1.00 70.79 322 SER A O 1
ATOM 2602 N N . VAL A 1 549 ? 142.727 144.011 123.303 1.00 70.95 323 VAL A N 1
ATOM 2603 C CA . VAL A 1 549 ? 142.730 142.894 122.362 1.00 70.95 323 VAL A CA 1
ATOM 2604 C C . VAL A 1 549 ? 141.308 142.511 121.966 1.00 70.95 323 VAL A C 1
ATOM 2605 O O . VAL A 1 549 ? 141.054 142.125 120.819 1.00 70.95 323 VAL A O 1
ATOM 2609 N N . ASN A 1 550 ? 140.364 142.607 122.899 1.00 75.18 324 ASN A N 1
ATOM 2610 C CA . ASN A 1 550 ? 138.972 142.268 122.642 1.00 75.18 324 ASN A CA 1
ATOM 2611 C C . ASN A 1 550 ? 138.116 143.492 122.352 1.00 75.18 324 ASN A C 1
ATOM 2612 O O . ASN A 1 550 ? 136.889 143.376 122.283 1.00 75.18 324 ASN A O 1
ATOM 2617 N N . ASN A 1 551 ? 138.733 144.662 122.178 1.00 75.90 325 ASN A N 1
ATOM 2618 C CA . ASN A 1 551 ? 138.022 145.920 121.959 1.00 75.90 325 ASN A CA 1
ATOM 2619 C C . ASN A 1 551 ? 138.448 146.492 120.614 1.00 75.90 325 ASN A C 1
ATOM 2620 O O . ASN A 1 551 ? 139.463 147.201 120.524 1.00 75.90 325 ASN A O 1
ATOM 2625 N N . PRO A 1 552 ? 137.709 146.203 119.538 1.00 72.38 326 PRO A N 1
ATOM 2626 C CA . PRO A 1 552 ? 138.058 146.781 118.229 1.00 72.38 326 PRO A CA 1
ATOM 2627 C C . PRO A 1 552 ? 137.853 148.285 118.146 1.00 72.38 326 PRO A C 1
ATOM 2628 O O . PRO A 1 552 ? 138.435 148.920 117.258 1.00 72.38 326 PRO A O 1
ATOM 2632 N N . ASN A 1 553 ? 137.053 148.874 119.032 1.00 79.64 327 ASN A N 1
ATOM 2633 C CA . ASN A 1 553 ? 136.799 150.313 119.042 1.00 79.64 327 ASN A CA 1
ATOM 2634 C C . ASN A 1 553 ? 137.563 151.012 120.157 1.00 79.64 327 ASN A C 1
ATOM 2635 O O . ASN A 1 553 ? 137.066 151.966 120.759 1.00 79.64 327 ASN A O 1
ATOM 2640 N N . TYR A 1 554 ? 138.785 150.554 120.439 1.00 71.89 328 TYR A N 1
ATOM 2641 C CA . TYR A 1 554 ? 139.568 151.072 121.556 1.00 71.89 328 TYR A CA 1
ATOM 2642 C C . TYR A 1 554 ? 140.027 152.511 121.349 1.00 71.89 328 TYR A C 1
ATOM 2643 O O . TYR A 1 554 ? 140.377 153.180 122.326 1.00 71.89 328 TYR A O 1
ATOM 2652 N N . ASP A 1 555 ? 140.024 153.007 120.114 1.00 74.04 329 ASP A N 1
ATOM 2653 C CA . ASP A 1 555 ? 140.536 154.335 119.807 1.00 74.04 329 ASP A CA 1
ATOM 2654 C C . ASP A 1 555 ? 139.434 155.373 119.625 1.00 74.04 329 ASP A C 1
ATOM 2655 O O . ASP A 1 555 ? 139.711 156.471 119.134 1.00 74.04 329 ASP A O 1
ATOM 2660 N N . ARG A 1 556 ? 138.203 155.063 120.013 1.00 81.60 330 ARG A N 1
ATOM 2661 C CA . ARG A 1 556 ? 137.091 155.984 119.806 1.00 81.60 330 ARG A CA 1
ATOM 2662 C C . ARG A 1 556 ? 136.090 155.798 120.943 1.00 81.60 330 ARG A C 1
ATOM 2663 O O . ARG A 1 556 ? 136.404 155.189 121.970 1.00 81.60 330 ARG A O 1
ATOM 2671 N N . MET A 1 557 ? 134.883 156.330 120.761 1.00 87.12 331 MET A N 1
ATOM 2672 C CA . MET A 1 557 ? 133.811 156.237 121.745 1.00 87.12 331 MET A CA 1
ATOM 2673 C C . MET A 1 557 ? 132.604 155.454 121.259 1.00 87.12 331 MET A C 1
ATOM 2674 O O . MET A 1 557 ? 132.001 154.717 122.042 1.00 87.12 331 MET A O 1
ATOM 2679 N N . GLU A 1 558 ? 132.227 155.610 119.992 1.00 97.92 332 GLU A N 1
ATOM 2680 C CA . GLU A 1 558 ? 131.035 154.957 119.465 1.00 97.92 332 GLU A CA 1
ATOM 2681 C C . GLU A 1 558 ? 131.266 153.454 119.374 1.00 97.92 332 GLU A C 1
ATOM 2682 O O . GLU A 1 558 ? 132.189 153.000 118.690 1.00 97.92 332 GLU A O 1
ATOM 2688 N N . GLY A 1 559 ? 130.427 152.685 120.063 1.00 93.53 333 GLY A N 1
ATOM 2689 C CA . GLY A 1 559 ? 130.618 151.254 120.155 1.00 93.53 333 GLY A CA 1
ATOM 2690 C C . GLY A 1 559 ? 131.660 150.818 121.157 1.00 93.53 333 GLY A C 1
ATOM 2691 O O . GLY A 1 559 ? 131.981 149.625 121.214 1.00 93.53 333 GLY A O 1
ATOM 2692 N N . ASN A 1 560 ? 132.199 151.741 121.948 1.00 86.22 334 ASN A N 1
ATOM 2693 C CA . ASN A 1 560 ? 133.228 151.436 122.933 1.00 86.22 334 ASN A CA 1
ATOM 2694 C C . ASN A 1 560 ? 132.597 151.414 124.318 1.00 86.22 334 ASN A C 1
ATOM 2695 O O . ASN A 1 560 ? 131.973 152.396 124.736 1.00 86.22 334 ASN A O 1
ATOM 2700 N N . ASP A 1 561 ? 132.764 150.299 125.029 1.00 89.12 335 ASP A N 1
ATOM 2701 C CA . ASP A 1 561 ? 132.170 150.107 126.345 1.00 89.12 335 ASP A CA 1
ATOM 2702 C C . ASP A 1 561 ? 133.167 150.343 127.475 1.00 89.12 335 ASP A C 1
ATOM 2703 O O . ASP A 1 561 ? 133.060 149.720 128.536 1.00 89.12 335 ASP A O 1
ATOM 2708 N N . ILE A 1 562 ? 134.136 151.231 127.270 1.00 85.17 336 ILE A N 1
ATOM 2709 C CA . ILE A 1 562 ? 135.125 151.528 128.297 1.00 85.17 336 ILE A CA 1
ATOM 2710 C C . ILE A 1 562 ? 135.176 153.009 128.661 1.00 85.17 336 ILE A C 1
ATOM 2711 O O . ILE A 1 562 ? 135.523 153.340 129.807 1.00 85.17 336 ILE A O 1
ATOM 2716 N N . CYS A 1 563 ? 134.784 153.917 127.769 1.00 86.62 337 CYS A N 1
ATOM 2717 C CA . CYS A 1 563 ? 134.896 155.347 128.006 1.00 86.62 337 CYS A CA 1
ATOM 2718 C C . CYS A 1 563 ? 133.529 156.010 127.914 1.00 86.62 337 CYS A C 1
ATOM 2719 O O . CYS A 1 563 ? 132.661 155.578 127.149 1.00 86.62 337 CYS A O 1
ATOM 2722 N N . LEU A 1 564 ? 133.345 157.066 128.703 1.00 88.29 338 LEU A N 1
ATOM 2723 C CA . LEU A 1 564 ? 132.106 157.824 128.665 1.00 88.29 338 LEU A CA 1
ATOM 2724 C C . LEU A 1 564 ? 132.093 158.767 127.466 1.00 88.29 338 LEU A C 1
ATOM 2725 O O . LEU A 1 564 ? 133.112 159.010 126.814 1.00 88.29 338 LEU A O 1
ATOM 2730 N N . SER A 1 565 ? 130.910 159.307 127.181 1.00 84.96 339 SER A N 1
ATOM 2731 C CA . SER A 1 565 ? 130.737 160.291 126.117 1.00 84.96 339 SER A CA 1
ATOM 2732 C C . SER A 1 565 ? 130.819 161.679 126.745 1.00 84.96 339 SER A C 1
ATOM 2733 O O . SER A 1 565 ? 129.813 162.341 127.001 1.00 84.96 339 SER A O 1
ATOM 2736 N N . ILE A 1 566 ? 132.046 162.111 127.005 1.00 78.97 340 ILE A N 1
ATOM 2737 C CA . ILE A 1 566 ? 132.272 163.443 127.579 1.00 78.97 340 ILE A CA 1
ATOM 2738 C C . ILE A 1 566 ? 131.962 164.499 126.524 1.00 78.97 340 ILE A C 1
ATOM 2739 O O . ILE A 1 566 ? 132.496 164.425 125.403 1.00 78.97 340 ILE A O 1
ATOM 2744 N N . PRO A 1 567 ? 131.115 165.485 126.820 1.00 77.61 341 PRO A N 1
ATOM 2745 C CA . PRO A 1 567 ? 130.749 166.473 125.797 1.00 77.61 341 PRO A CA 1
ATOM 2746 C C . PRO A 1 567 ? 131.863 167.466 125.508 1.00 77.61 341 PRO A C 1
ATOM 2747 O O . PRO A 1 567 ? 131.875 168.577 126.047 1.00 77.61 341 PRO A O 1
ATOM 2751 N N . TRP A 1 568 ? 132.805 167.072 124.654 1.00 74.13 342 TRP A N 1
ATOM 2752 C CA . TRP A 1 568 ? 133.852 167.984 124.225 1.00 74.13 342 TRP A CA 1
ATOM 2753 C C . TRP A 1 568 ? 133.277 169.048 123.293 1.00 74.13 342 TRP A C 1
ATOM 2754 O O . TRP A 1 568 ? 132.141 168.957 122.817 1.00 74.13 342 TRP A O 1
ATOM 2765 N N . ALA A 1 569 ? 134.086 170.069 123.028 1.00 71.92 343 ALA A N 1
ATOM 2766 C CA . ALA A 1 569 ? 133.665 171.140 122.141 1.00 71.92 343 ALA A CA 1
ATOM 2767 C C . ALA A 1 569 ? 133.651 170.659 120.692 1.00 71.92 343 ALA A C 1
ATOM 2768 O O . ALA A 1 569 ? 134.153 169.581 120.356 1.00 71.92 343 ALA A O 1
ATOM 2770 N N . LYS A 1 570 ? 133.041 171.470 119.834 1.00 79.03 344 LYS A N 1
ATOM 2771 C CA . LYS A 1 570 ? 133.041 171.189 118.408 1.00 79.03 344 LYS A CA 1
ATOM 2772 C C . LYS A 1 570 ? 134.471 171.265 117.874 1.00 79.03 344 LYS A C 1
ATOM 2773 O O . LYS A 1 570 ? 135.226 172.166 118.261 1.00 79.03 344 LYS A O 1
ATOM 2779 N N . PRO A 1 571 ? 134.890 170.316 117.017 1.00 74.13 345 PRO A N 1
ATOM 2780 C CA . PRO A 1 571 ? 136.277 170.318 116.526 1.00 74.13 345 PRO A CA 1
ATOM 2781 C C . PRO A 1 571 ? 136.620 171.547 115.702 1.00 74.13 345 PRO A C 1
ATOM 2782 O O . PRO A 1 571 ? 136.113 171.733 114.592 1.00 74.13 345 PRO A O 1
ATOM 2786 N N . ASN A 1 572 ? 137.487 172.392 116.252 1.00 76.25 346 ASN A N 1
ATOM 2787 C CA . ASN A 1 572 ? 137.913 173.624 115.604 1.00 76.25 346 ASN A CA 1
ATOM 2788 C C . ASN A 1 572 ? 139.266 173.389 114.949 1.00 76.25 346 ASN A C 1
ATOM 2789 O O . ASN A 1 572 ? 140.247 173.080 115.635 1.00 76.25 346 ASN A O 1
ATOM 2794 N N . GLU A 1 573 ? 139.317 173.537 113.625 1.00 79.19 347 GLU A N 1
ATOM 2795 C CA . GLU A 1 573 ? 140.566 173.336 112.905 1.00 79.19 347 GLU A CA 1
ATOM 2796 C C . GLU A 1 573 ? 141.558 174.465 113.144 1.00 79.19 347 GLU A C 1
ATOM 2797 O O . GLU A 1 573 ? 142.762 174.262 112.960 1.00 79.19 347 GLU A O 1
ATOM 2803 N N . ASN A 1 574 ? 141.082 175.647 113.540 1.00 75.24 348 ASN A N 1
ATOM 2804 C CA . ASN A 1 574 ? 141.984 176.765 113.798 1.00 75.24 348 ASN A CA 1
ATOM 2805 C C . ASN A 1 574 ? 142.798 176.534 115.066 1.00 75.24 348 ASN A C 1
ATOM 2806 O O . ASN A 1 574 ? 144.017 176.741 115.079 1.00 75.24 348 ASN A O 1
ATOM 2811 N N . LEU A 1 575 ? 142.138 176.111 116.147 1.00 69.03 349 LEU A N 1
ATOM 2812 C CA . LEU A 1 575 ? 142.854 175.826 117.386 1.00 69.03 349 LEU A CA 1
ATOM 2813 C C . LEU A 1 575 ? 143.692 174.560 117.274 1.00 69.03 349 LEU A C 1
ATOM 2814 O O . LEU A 1 575 ? 144.781 174.488 117.855 1.00 69.03 349 LEU A O 1
ATOM 2819 N N . LEU A 1 576 ? 143.196 173.554 116.549 1.00 68.60 350 LEU A N 1
ATOM 2820 C CA . LEU A 1 576 ? 143.929 172.299 116.412 1.00 68.60 350 LEU A CA 1
ATOM 2821 C C . LEU A 1 576 ? 145.211 172.486 115.610 1.00 68.60 350 LEU A C 1
ATOM 2822 O O . LEU A 1 576 ? 146.265 171.966 115.992 1.00 68.60 350 LEU A O 1
ATOM 2827 N N . GLN A 1 577 ? 145.144 173.229 114.502 1.00 74.10 351 GLN A N 1
ATOM 2828 C CA . GLN A 1 577 ? 146.342 173.471 113.704 1.00 74.10 351 GLN A CA 1
ATOM 2829 C C . GLN A 1 577 ? 147.330 174.370 114.434 1.00 74.10 351 GLN A C 1
ATOM 2830 O O . GLN A 1 577 ? 148.542 174.252 114.225 1.00 74.10 351 GLN A O 1
ATOM 2836 N N . SER A 1 578 ? 146.835 175.275 115.280 1.00 69.00 352 SER A N 1
ATOM 2837 C CA . SER A 1 578 ? 147.730 176.064 116.120 1.00 69.00 352 SER A CA 1
ATOM 2838 C C . SER A 1 578 ? 148.405 175.190 117.169 1.00 69.00 352 SER A C 1
ATOM 2839 O O . SER A 1 578 ? 149.577 175.401 117.502 1.00 69.00 352 SER A O 1
ATOM 2842 N N . TRP A 1 579 ? 147.678 174.207 117.704 1.00 62.36 353 TRP A N 1
ATOM 2843 C CA . TRP A 1 579 ? 148.268 173.300 118.682 1.00 62.36 353 TRP A CA 1
ATOM 2844 C C . TRP A 1 579 ? 149.202 172.296 118.017 1.00 62.36 353 TRP A C 1
ATOM 2845 O O . TRP A 1 579 ? 150.256 171.963 118.569 1.00 62.36 353 TRP A O 1
ATOM 2856 N N . ARG A 1 580 ? 148.826 171.796 116.835 1.00 66.81 354 ARG A N 1
ATOM 2857 C CA . ARG A 1 580 ? 149.649 170.806 116.145 1.00 66.81 354 ARG A CA 1
ATOM 2858 C C . ARG A 1 580 ? 150.970 171.391 115.664 1.00 66.81 354 ARG A C 1
ATOM 2859 O O . ARG A 1 580 ? 152.008 170.731 115.766 1.00 66.81 354 ARG A O 1
ATOM 2867 N N . LEU A 1 581 ? 150.959 172.619 115.150 1.00 65.63 355 LEU A N 1
ATOM 2868 C CA . LEU A 1 581 ? 152.148 173.231 114.574 1.00 65.63 355 LEU A CA 1
ATOM 2869 C C . LEU A 1 581 ? 153.012 173.934 115.612 1.00 65.63 355 LEU A C 1
ATOM 2870 O O . LEU A 1 581 ? 154.017 174.551 115.246 1.00 65.63 355 LEU A O 1
ATOM 2875 N N . GLY A 1 582 ? 152.655 173.846 116.890 1.00 66.34 356 GLY A N 1
ATOM 2876 C CA . GLY A 1 582 ? 153.418 174.502 117.933 1.00 66.34 356 GLY A CA 1
ATOM 2877 C C . GLY A 1 582 ? 153.347 176.013 117.874 1.00 66.34 356 GLY A C 1
ATOM 2878 O O . GLY A 1 582 ? 154.375 176.693 117.924 1.00 66.34 356 GLY A O 1
ATOM 2879 N N . GLN A 1 583 ? 152.131 176.551 117.762 1.00 72.02 357 GLN A N 1
ATOM 2880 C CA . GLN A 1 583 ? 151.912 177.990 117.676 1.00 72.02 357 GLN A CA 1
ATOM 2881 C C . GLN A 1 583 ? 150.866 178.451 118.685 1.00 72.02 357 GLN A C 1
ATOM 2882 O O . GLN A 1 583 ? 150.105 179.383 118.415 1.00 72.02 357 GLN A O 1
ATOM 2888 N N . THR A 1 584 ? 150.814 177.811 119.853 1.00 73.33 358 THR A N 1
ATOM 2889 C CA . THR A 1 584 ? 149.760 178.072 120.825 1.00 73.33 358 THR A CA 1
ATOM 2890 C C . THR A 1 584 ? 150.046 179.254 121.744 1.00 73.33 358 THR A C 1
ATOM 2891 O O . THR A 1 584 ? 149.129 179.711 122.434 1.00 73.33 358 THR A O 1
ATOM 2895 N N . GLY A 1 585 ? 151.278 179.759 121.776 1.00 73.86 359 GLY A N 1
ATOM 2896 C CA . GLY A 1 585 ? 151.617 180.886 122.618 1.00 73.86 359 GLY A CA 1
ATOM 2897 C C . GLY A 1 585 ? 152.161 180.535 123.988 1.00 73.86 359 GLY A C 1
ATOM 2898 O O . GLY A 1 585 ? 152.649 181.431 124.687 1.00 73.86 359 GLY A O 1
ATOM 2899 N N . PHE A 1 586 ? 152.090 179.269 124.399 1.00 70.46 360 PHE A N 1
ATOM 2900 C CA . PHE A 1 586 ? 152.667 178.839 125.666 1.00 70.46 360 PHE A CA 1
ATOM 2901 C C . PHE A 1 586 ? 154.035 178.231 125.411 1.00 70.46 360 PHE A C 1
ATOM 2902 O O . PHE A 1 586 ? 154.127 177.255 124.650 1.00 70.46 360 PHE A O 1
ATOM 2910 N N . PRO A 1 587 ? 155.107 178.768 126.008 1.00 67.89 361 PRO A N 1
ATOM 2911 C CA . PRO A 1 587 ? 156.469 178.336 125.638 1.00 67.89 361 PRO A CA 1
ATOM 2912 C C . PRO A 1 587 ? 156.766 176.866 125.882 1.00 67.89 361 PRO A C 1
ATOM 2913 O O . PRO A 1 587 ? 157.535 176.273 125.115 1.00 67.89 361 PRO A O 1
ATOM 2917 N N . LEU A 1 588 ? 156.195 176.259 126.923 1.00 65.23 362 LEU A N 1
ATOM 2918 C CA . LEU A 1 588 ? 156.388 174.825 127.115 1.00 65.23 362 LEU A CA 1
ATOM 2919 C C . LEU A 1 588 ? 155.642 174.020 126.061 1.00 65.23 362 LEU A C 1
ATOM 2920 O O . LEU A 1 588 ? 156.192 173.067 125.497 1.00 65.23 362 LEU A O 1
ATOM 2925 N N . ILE A 1 589 ? 154.387 174.381 125.792 1.00 64.27 363 ILE A N 1
ATOM 2926 C CA . ILE A 1 589 ? 153.602 173.662 124.795 1.00 64.27 363 ILE A CA 1
ATOM 2927 C C . ILE A 1 589 ? 154.149 173.921 123.397 1.00 64.27 363 ILE A C 1
ATOM 2928 O O . ILE A 1 589 ? 154.163 173.023 122.548 1.00 64.27 363 ILE A O 1
ATOM 2933 N N . ASP A 1 590 ? 154.601 175.151 123.132 1.00 70.09 364 ASP A N 1
ATOM 2934 C CA . ASP A 1 590 ? 155.268 175.432 121.865 1.00 70.09 364 ASP A CA 1
ATOM 2935 C C . ASP A 1 590 ? 156.585 174.676 121.756 1.00 70.09 364 ASP A C 1
ATOM 2936 O O . ASP A 1 590 ? 156.909 174.136 120.694 1.00 70.09 364 ASP A O 1
ATOM 2941 N N . GLY A 1 591 ? 157.355 174.627 122.845 1.00 67.02 365 GLY A N 1
ATOM 2942 C CA . GLY A 1 591 ? 158.619 173.910 122.815 1.00 67.02 365 GLY A CA 1
ATOM 2943 C C . GLY A 1 591 ? 158.445 172.410 122.667 1.00 67.02 365 GLY A C 1
ATOM 2944 O O . GLY A 1 591 ? 159.236 171.751 121.987 1.00 67.02 365 GLY A O 1
ATOM 2945 N N . ALA A 1 592 ? 157.413 171.851 123.302 1.00 63.74 366 ALA A N 1
ATOM 2946 C CA . ALA A 1 592 ? 157.183 170.413 123.210 1.00 63.74 366 ALA A CA 1
ATOM 2947 C C . ALA A 1 592 ? 156.634 170.019 121.845 1.00 63.74 366 ALA A C 1
ATOM 2948 O O . ALA A 1 592 ? 157.089 169.035 121.250 1.00 63.74 366 ALA A O 1
ATOM 2950 N N . MET A 1 593 ? 155.662 170.775 121.328 1.00 63.26 367 MET A N 1
ATOM 2951 C CA . MET A 1 593 ? 155.026 170.401 120.069 1.00 63.26 367 MET A CA 1
ATOM 2952 C C . MET A 1 593 ? 155.964 170.586 118.885 1.00 63.26 367 MET A C 1
ATOM 2953 O O . MET A 1 593 ? 155.845 169.870 117.885 1.00 63.26 367 MET A O 1
ATOM 2958 N N . ARG A 1 594 ? 156.899 171.533 118.976 1.00 67.25 368 ARG A N 1
ATOM 2959 C CA . ARG A 1 594 ? 157.898 171.677 117.925 1.00 67.25 368 ARG A CA 1
ATOM 2960 C C . ARG A 1 594 ? 158.943 170.572 117.998 1.00 67.25 368 ARG A C 1
ATOM 2961 O O . ARG A 1 594 ? 159.542 170.219 116.976 1.00 67.25 368 ARG A O 1
ATOM 2969 N N . GLN A 1 595 ? 159.184 170.029 119.195 1.00 63.13 369 GLN A N 1
ATOM 2970 C CA . GLN A 1 595 ? 160.122 168.920 119.339 1.00 63.13 369 GLN A CA 1
ATOM 2971 C C . GLN A 1 595 ? 159.588 167.658 118.673 1.00 63.13 369 GLN A C 1
ATOM 2972 O O . GLN A 1 595 ? 160.339 166.931 118.012 1.00 63.13 369 GLN A O 1
ATOM 2978 N N . LEU A 1 596 ? 158.289 167.390 118.832 1.00 60.32 370 LEU A N 1
ATOM 2979 C CA . LEU A 1 596 ? 157.685 166.206 118.228 1.00 60.32 370 LEU A CA 1
ATOM 2980 C C . LEU A 1 596 ? 157.691 166.295 116.706 1.00 60.32 370 LEU A C 1
ATOM 2981 O O . LEU A 1 596 ? 157.922 165.294 116.019 1.00 60.32 370 LEU A O 1
ATOM 2986 N N . LEU A 1 597 ? 157.444 167.487 116.161 1.00 63.34 371 LEU A N 1
ATOM 2987 C CA . LEU A 1 597 ? 157.462 167.662 114.715 1.00 63.34 371 LEU A CA 1
ATOM 2988 C C . LEU A 1 597 ? 158.867 167.583 114.134 1.00 63.34 371 LEU A C 1
ATOM 2989 O O . LEU A 1 597 ? 159.012 167.333 112.933 1.00 63.34 371 LEU A O 1
ATOM 2994 N N . ALA A 1 598 ? 159.898 167.787 114.950 1.00 68.83 372 ALA A N 1
ATOM 2995 C CA . ALA A 1 598 ? 161.276 167.777 114.477 1.00 68.83 372 ALA A CA 1
ATOM 2996 C C . ALA A 1 598 ? 162.013 166.486 114.800 1.00 68.83 372 ALA A C 1
ATOM 2997 O O . ALA A 1 598 ? 162.813 166.017 113.985 1.00 68.83 372 ALA A O 1
ATOM 2999 N N . GLU A 1 599 ? 161.767 165.898 115.968 1.00 69.68 373 GLU A N 1
ATOM 3000 C CA . GLU A 1 599 ? 162.489 164.710 116.404 1.00 69.68 373 GLU A CA 1
ATOM 3001 C C . GLU A 1 599 ? 161.611 163.486 116.600 1.00 69.68 373 GLU A C 1
ATOM 3002 O O . GLU A 1 599 ? 162.117 162.367 116.503 1.00 69.68 373 GLU A O 1
ATOM 3008 N N . GLY A 1 600 ? 160.323 163.660 116.873 1.00 60.37 374 GLY A N 1
ATOM 3009 C CA . GLY A 1 600 ? 159.419 162.539 117.017 1.00 60.37 374 GLY A CA 1
ATOM 3010 C C . GLY A 1 600 ? 159.351 161.916 118.393 1.00 60.37 374 GLY A C 1
ATOM 3011 O O . GLY A 1 600 ? 158.703 160.874 118.547 1.00 60.37 374 GLY A O 1
ATOM 3012 N N . TRP A 1 601 ? 159.988 162.513 119.397 1.00 54.96 375 TRP A N 1
ATOM 3013 C CA . TRP A 1 601 ? 159.958 161.962 120.745 1.00 54.96 375 TRP A CA 1
ATOM 3014 C C . TRP A 1 601 ? 159.900 163.091 121.761 1.00 54.96 375 TRP A C 1
ATOM 3015 O O . TRP A 1 601 ? 160.638 164.073 121.645 1.00 54.96 375 TRP A O 1
ATOM 3026 N N . LEU A 1 602 ? 159.029 162.939 122.754 1.00 53.55 376 LEU A N 1
ATOM 3027 C CA . LEU A 1 602 ? 158.933 163.851 123.882 1.00 53.55 376 LEU A CA 1
ATOM 3028 C C . LEU A 1 602 ? 159.131 163.078 125.179 1.00 53.55 376 LEU A C 1
ATOM 3029 O O . LEU A 1 602 ? 159.079 161.848 125.207 1.00 53.55 376 LEU A O 1
ATOM 3034 N N . HIS A 1 603 ? 159.361 163.814 126.260 1.00 55.72 377 HIS A N 1
ATOM 3035 C CA . HIS A 1 603 ? 159.360 163.191 127.572 1.00 55.72 377 HIS A CA 1
ATOM 3036 C C . HIS A 1 603 ? 157.927 162.865 127.987 1.00 55.72 377 HIS A C 1
ATOM 3037 O O . HIS A 1 603 ? 156.958 163.379 127.421 1.00 55.72 377 HIS A O 1
ATOM 3044 N N . HIS A 1 604 ? 157.799 161.976 128.977 1.00 54.82 378 HIS A N 1
ATOM 3045 C CA . HIS A 1 604 ? 156.475 161.590 129.458 1.00 54.82 378 HIS A CA 1
ATOM 3046 C C . HIS A 1 604 ? 155.759 162.762 130.117 1.00 54.82 378 HIS A C 1
ATOM 3047 O O . HIS A 1 604 ? 154.547 162.936 129.941 1.00 54.82 378 HIS A O 1
ATOM 3054 N N . THR A 1 605 ? 156.489 163.571 130.889 1.00 54.19 379 THR A N 1
ATOM 3055 C CA . THR A 1 605 ? 155.898 164.774 131.466 1.00 54.19 379 THR A CA 1
ATOM 3056 C C . THR A 1 605 ? 155.564 165.792 130.386 1.00 54.19 379 THR A C 1
ATOM 3057 O O . THR A 1 605 ? 154.567 166.516 130.493 1.00 54.19 379 THR A O 1
ATOM 3061 N N . LEU A 1 606 ? 156.386 165.864 129.337 1.00 55.16 380 LEU A N 1
ATOM 3062 C CA . LEU A 1 606 ? 156.095 166.754 128.222 1.00 55.16 380 LEU A CA 1
ATOM 3063 C C . LEU A 1 606 ? 154.939 166.250 127.370 1.00 55.16 380 LEU A C 1
ATOM 3064 O O . LEU A 1 606 ? 154.238 167.062 126.760 1.00 55.16 380 LEU A O 1
ATOM 3069 N N . ARG A 1 607 ? 154.732 164.936 127.302 1.00 55.00 381 ARG A N 1
ATOM 3070 C CA . ARG A 1 607 ? 153.552 164.401 126.637 1.00 55.00 381 ARG A CA 1
ATOM 3071 C C . ARG A 1 607 ? 152.292 164.578 127.467 1.00 55.00 381 ARG A C 1
ATOM 3072 O O . ARG A 1 607 ? 151.202 164.720 126.904 1.00 55.00 381 ARG A O 1
ATOM 3080 N N . ASN A 1 608 ? 152.419 164.562 128.795 1.00 56.34 382 ASN A N 1
ATOM 3081 C CA . ASN A 1 608 ? 151.250 164.742 129.648 1.00 56.34 382 ASN A CA 1
ATOM 3082 C C . ASN A 1 608 ? 150.775 166.188 129.634 1.00 56.34 382 ASN A C 1
ATOM 3083 O O . ASN A 1 608 ? 149.567 166.448 129.651 1.00 56.34 382 ASN A O 1
ATOM 3088 N N . THR A 1 609 ? 151.705 167.143 129.602 1.00 57.34 383 THR A N 1
ATOM 3089 C CA . THR A 1 609 ? 151.329 168.550 129.628 1.00 57.34 383 THR A CA 1
ATOM 3090 C C . THR A 1 609 ? 150.759 169.041 128.304 1.00 57.34 383 THR A C 1
ATOM 3091 O O . THR A 1 609 ? 150.091 170.080 128.290 1.00 57.34 383 THR A O 1
ATOM 3095 N N . VAL A 1 610 ? 150.992 168.327 127.200 1.00 54.07 384 VAL A N 1
ATOM 3096 C CA . VAL A 1 610 ? 150.365 168.674 125.929 1.00 54.07 384 VAL A CA 1
ATOM 3097 C C . VAL A 1 610 ? 149.092 167.881 125.683 1.00 54.07 384 VAL A C 1
ATOM 3098 O O . VAL A 1 610 ? 148.281 168.283 124.833 1.00 54.07 384 VAL A O 1
ATOM 3102 N N . ALA A 1 611 ? 148.888 166.773 126.393 1.00 59.21 385 ALA A N 1
ATOM 3103 C CA . ALA A 1 611 ? 147.629 166.048 126.361 1.00 59.21 385 ALA A CA 1
ATOM 3104 C C . ALA A 1 611 ? 146.626 166.589 127.367 1.00 59.21 385 ALA A C 1
ATOM 3105 O O . ALA A 1 611 ? 145.423 166.354 127.213 1.00 59.21 385 ALA A O 1
ATOM 3107 N N . THR A 1 612 ? 147.088 167.305 128.391 1.00 61.20 386 THR A N 1
ATOM 3108 C CA . THR A 1 612 ? 146.212 167.992 129.328 1.00 61.20 386 THR A CA 1
ATOM 3109 C C . THR A 1 612 ? 145.822 169.374 128.824 1.00 61.20 386 THR A C 1
ATOM 3110 O O . THR A 1 612 ? 144.712 169.838 129.102 1.00 61.20 386 THR A O 1
ATOM 3114 N N . PHE A 1 613 ? 146.705 170.034 128.076 1.00 60.21 387 PHE A N 1
ATOM 3115 C CA . PHE A 1 613 ? 146.409 171.321 127.470 1.00 60.21 387 PHE A CA 1
ATOM 3116 C C . PHE A 1 613 ? 145.364 171.230 126.370 1.00 60.21 387 PHE A C 1
ATOM 3117 O O . PHE A 1 613 ? 144.664 172.217 126.120 1.00 60.21 387 PHE A O 1
ATOM 3125 N N . LEU A 1 614 ? 145.229 170.079 125.716 1.00 62.90 388 LEU A N 1
ATOM 3126 C CA . LEU A 1 614 ? 144.250 169.905 124.657 1.00 62.90 388 LEU A CA 1
ATOM 3127 C C . LEU A 1 614 ? 142.929 169.335 125.154 1.00 62.90 388 LEU A C 1
ATOM 3128 O O . LEU A 1 614 ? 141.870 169.744 124.660 1.00 62.90 388 LEU A O 1
ATOM 3133 N N . THR A 1 615 ? 142.949 168.443 126.139 1.00 66.27 389 THR A N 1
ATOM 3134 C CA . THR A 1 615 ? 141.723 167.759 126.527 1.00 66.27 389 THR A CA 1
ATOM 3135 C C . THR A 1 615 ? 141.115 168.237 127.837 1.00 66.27 389 THR A C 1
ATOM 3136 O O . THR A 1 615 ? 139.898 168.422 127.882 1.00 66.27 389 THR A O 1
ATOM 3140 N N . ARG A 1 616 ? 141.894 168.458 128.894 1.00 70.37 390 ARG A N 1
ATOM 3141 C CA . ARG A 1 616 ? 141.294 168.751 130.190 1.00 70.37 390 ARG A CA 1
ATOM 3142 C C . ARG A 1 616 ? 141.555 170.184 130.631 1.00 70.37 390 ARG A C 1
ATOM 3143 O O . ARG A 1 616 ? 140.615 170.950 130.866 1.00 70.37 390 ARG A O 1
ATOM 3151 N N . GLY A 1 617 ? 142.825 170.555 130.744 1.00 70.48 391 GLY A N 1
ATOM 3152 C CA . GLY A 1 617 ? 143.197 171.889 131.168 1.00 70.48 391 GLY A CA 1
ATOM 3153 C C . GLY A 1 617 ? 143.456 172.823 130.007 1.00 70.48 391 GLY A C 1
ATOM 3154 O O . GLY A 1 617 ? 144.595 173.248 129.797 1.00 70.48 391 GLY A O 1
ATOM 3155 N N . GLY A 1 618 ? 142.419 173.155 129.243 1.00 70.81 392 GLY A N 1
ATOM 3156 C CA . GLY A 1 618 ? 142.641 173.920 128.034 1.00 70.81 392 GLY A CA 1
ATOM 3157 C C . GLY A 1 618 ? 141.530 173.854 127.009 1.00 70.81 392 GLY A C 1
ATOM 3158 O O . GLY A 1 618 ? 140.376 174.175 127.309 1.00 70.81 392 GLY A O 1
ATOM 3159 N N . LEU A 1 619 ? 141.885 173.450 125.784 1.00 66.72 393 LEU A N 1
ATOM 3160 C CA . LEU A 1 619 ? 141.010 173.594 124.624 1.00 66.72 393 LEU A CA 1
ATOM 3161 C C . LEU A 1 619 ? 139.728 172.772 124.717 1.00 66.72 393 LEU A C 1
ATOM 3162 O O . LEU A 1 619 ? 138.785 173.057 123.969 1.00 66.72 393 LEU A O 1
ATOM 3167 N N . TRP A 1 620 ? 139.680 171.767 125.604 1.00 70.85 394 TRP A N 1
ATOM 3168 C CA . TRP A 1 620 ? 138.487 170.942 125.843 1.00 70.85 394 TRP A CA 1
ATOM 3169 C C . TRP A 1 620 ? 138.024 170.245 124.562 1.00 70.85 394 TRP A C 1
ATOM 3170 O O . TRP A 1 620 ? 136.829 170.122 124.288 1.00 70.85 394 TRP A O 1
ATOM 3181 N N . GLN A 1 621 ? 138.983 169.797 123.760 1.00 73.96 395 GLN A N 1
ATOM 3182 C CA . GLN A 1 621 ? 138.679 169.121 122.510 1.00 73.96 395 GLN A CA 1
ATOM 3183 C C . GLN A 1 621 ? 138.607 167.614 122.748 1.00 73.96 395 GLN A C 1
ATOM 3184 O O . GLN A 1 621 ? 138.807 167.126 123.863 1.00 73.96 395 GLN A O 1
ATOM 3190 N N . SER A 1 622 ? 138.314 166.859 121.695 1.00 73.31 396 SER A N 1
ATOM 3191 C CA . SER A 1 622 ? 138.285 165.408 121.776 1.00 73.31 396 SER A CA 1
ATOM 3192 C C . SER A 1 622 ? 139.704 164.860 121.753 1.00 73.31 396 SER A C 1
ATOM 3193 O O . SER A 1 622 ? 140.565 165.367 121.029 1.00 73.31 396 SER A O 1
ATOM 3196 N N . TRP A 1 623 ? 139.944 163.819 122.552 1.00 68.69 397 TRP A N 1
ATOM 3197 C CA . TRP A 1 623 ? 141.258 163.188 122.578 1.00 68.69 397 TRP A CA 1
ATOM 3198 C C . TRP A 1 623 ? 141.554 162.391 121.315 1.00 68.69 397 TRP A C 1
ATOM 3199 O O . TRP A 1 623 ? 142.716 162.037 121.091 1.00 68.69 397 TRP A O 1
ATOM 3210 N N . GLU A 1 624 ? 140.539 162.098 120.496 1.00 73.01 398 GLU A N 1
ATOM 3211 C CA . GLU A 1 624 ? 140.765 161.389 119.241 1.00 73.01 398 GLU A CA 1
ATOM 3212 C C . GLU A 1 624 ? 141.589 162.219 118.266 1.00 73.01 398 GLU A C 1
ATOM 3213 O O . GLU A 1 624 ? 142.339 161.659 117.458 1.00 73.01 398 GLU A O 1
ATOM 3219 N N . HIS A 1 625 ? 141.455 163.547 118.318 1.00 65.39 399 HIS A N 1
ATOM 3220 C CA . HIS A 1 625 ? 142.277 164.412 117.478 1.00 65.39 399 HIS A CA 1
ATOM 3221 C C . HIS A 1 625 ? 143.738 164.366 117.904 1.00 65.39 399 HIS A C 1
ATOM 3222 O O . HIS A 1 625 ? 144.636 164.309 117.057 1.00 65.39 399 HIS A O 1
ATOM 3229 N N . GLY A 1 626 ? 143.994 164.395 119.212 1.00 61.23 400 GLY A N 1
ATOM 3230 C CA . GLY A 1 626 ? 145.360 164.292 119.691 1.00 61.23 400 GLY A CA 1
ATOM 3231 C C . GLY A 1 626 ? 145.936 162.900 119.552 1.00 61.23 400 GLY A C 1
ATOM 3232 O O . GLY A 1 626 ? 147.147 162.743 119.372 1.00 61.23 400 GLY A O 1
ATOM 3233 N N . LEU A 1 627 ? 145.088 161.873 119.645 1.00 61.87 401 LEU A N 1
ATOM 3234 C CA . LEU A 1 627 ? 145.552 160.503 119.453 1.00 61.87 401 LEU A CA 1
ATOM 3235 C C . LEU A 1 627 ? 145.977 160.261 118.010 1.00 61.87 401 LEU A C 1
ATOM 3236 O O . LEU A 1 627 ? 146.989 159.596 117.759 1.00 61.87 401 LEU A O 1
ATOM 3241 N N . GLN A 1 628 ? 145.217 160.795 117.051 1.00 64.32 402 GLN A N 1
ATOM 3242 C CA . GLN A 1 628 ? 145.569 160.630 115.644 1.00 64.32 402 GLN A CA 1
ATOM 3243 C C . GLN A 1 628 ? 146.833 161.405 115.294 1.00 64.32 402 GLN A C 1
ATOM 3244 O O . GLN A 1 628 ? 147.665 160.925 114.515 1.00 64.32 402 GLN A O 1
ATOM 3250 N N . HIS A 1 629 ? 146.993 162.606 115.855 1.00 59.96 403 HIS A N 1
ATOM 3251 C CA . HIS A 1 629 ? 148.199 163.387 115.601 1.00 59.96 403 HIS A CA 1
ATOM 3252 C C . HIS A 1 629 ? 149.419 162.753 116.253 1.00 59.96 403 HIS A C 1
ATOM 3253 O O . HIS A 1 629 ? 150.520 162.793 115.691 1.00 59.96 403 HIS A O 1
ATOM 3260 N N . PHE A 1 630 ? 149.250 162.181 117.447 1.00 54.96 404 PHE A N 1
ATOM 3261 C CA . PHE A 1 630 ? 150.356 161.482 118.093 1.00 54.96 404 PHE A CA 1
ATOM 3262 C C . PHE A 1 630 ? 150.746 160.233 117.315 1.00 54.96 404 PHE A C 1
ATOM 3263 O O . PHE A 1 630 ? 151.935 159.935 117.169 1.00 54.96 404 PHE A O 1
ATOM 3271 N N . LEU A 1 631 ? 149.761 159.503 116.786 1.00 60.14 405 LEU A N 1
ATOM 3272 C CA . LEU A 1 631 ? 150.055 158.290 116.031 1.00 60.14 405 LEU A CA 1
ATOM 3273 C C . LEU A 1 631 ? 150.736 158.578 114.699 1.00 60.14 405 LEU A C 1
ATOM 3274 O O . LEU A 1 631 ? 151.307 157.661 114.101 1.00 60.14 405 LEU A O 1
ATOM 3279 N N . LYS A 1 632 ? 150.690 159.822 114.223 1.00 64.37 406 LYS A N 1
ATOM 3280 C CA . LYS A 1 632 ? 151.320 160.154 112.952 1.00 64.37 406 LYS A CA 1
ATOM 3281 C C . LYS A 1 632 ? 152.768 160.596 113.118 1.00 64.37 406 LYS A C 1
ATOM 3282 O O . LYS A 1 632 ? 153.586 160.362 112.223 1.00 64.37 406 LYS A O 1
ATOM 3288 N N . TYR A 1 633 ? 153.111 161.219 114.247 1.00 61.00 407 TYR A N 1
ATOM 3289 C CA . TYR A 1 633 ? 154.406 161.864 114.393 1.00 61.00 407 TYR A CA 1
ATOM 3290 C C . TYR A 1 633 ? 155.288 161.283 115.489 1.00 61.00 407 TYR A C 1
ATOM 3291 O O . TYR A 1 633 ? 156.471 161.637 115.546 1.00 61.00 407 TYR A O 1
ATOM 3300 N N . LEU A 1 634 ? 154.764 160.423 116.358 1.00 56.66 408 LEU A N 1
ATOM 3301 C CA . LEU A 1 634 ? 155.597 159.806 117.379 1.00 56.66 408 LEU A CA 1
ATOM 3302 C C . LEU A 1 634 ? 156.576 158.822 116.753 1.00 56.66 408 LEU A C 1
ATOM 3303 O O . LEU A 1 634 ? 156.292 158.190 115.734 1.00 56.66 408 LEU A O 1
ATOM 3308 N N . LEU A 1 635 ? 157.746 158.701 117.376 1.00 60.35 409 LEU A N 1
ATOM 3309 C CA . LEU A 1 635 ? 158.705 157.674 116.995 1.00 60.35 409 LEU A CA 1
ATOM 3310 C C . LEU A 1 635 ? 158.361 156.312 117.576 1.00 60.35 409 LEU A C 1
ATOM 3311 O O . LEU A 1 635 ? 158.987 155.317 117.199 1.00 60.35 409 LEU A O 1
ATOM 3316 N N . ASP A 1 636 ? 157.387 156.251 118.478 1.00 62.91 410 ASP A N 1
ATOM 3317 C CA . ASP A 1 636 ? 157.023 155.036 119.191 1.00 62.91 410 ASP A CA 1
ATOM 3318 C C . ASP A 1 636 ? 155.513 154.897 119.258 1.00 62.91 410 ASP A C 1
ATOM 3319 O O . ASP A 1 636 ? 154.949 154.577 120.309 1.00 62.91 410 ASP A O 1
ATOM 3324 N N . ALA A 1 637 ? 154.836 155.138 118.136 1.00 62.99 411 ALA A N 1
ATOM 3325 C CA . ALA A 1 637 ? 153.380 155.193 118.130 1.00 62.99 411 ALA A CA 1
ATOM 3326 C C . ALA A 1 637 ? 152.777 153.808 118.319 1.00 62.99 411 ALA A C 1
ATOM 3327 O O . ALA A 1 637 ? 152.562 153.075 117.349 1.00 62.99 411 ALA A O 1
ATOM 3329 N N . ASP A 1 638 ? 152.502 153.449 119.568 1.00 63.69 412 ASP A N 1
ATOM 3330 C CA . ASP A 1 638 ? 151.859 152.188 119.902 1.00 63.69 412 ASP A CA 1
ATOM 3331 C C . ASP A 1 638 ? 150.367 152.433 120.061 1.00 63.69 412 ASP A C 1
ATOM 3332 O O . ASP A 1 638 ? 149.961 153.321 120.816 1.00 63.69 412 ASP A O 1
ATOM 3337 N N . TRP A 1 639 ? 149.560 151.652 119.340 1.00 61.84 413 TRP A N 1
ATOM 3338 C CA . TRP A 1 639 ? 148.128 151.924 119.265 1.00 61.84 413 TRP A CA 1
ATOM 3339 C C . TRP A 1 639 ? 147.439 151.704 120.606 1.00 61.84 413 TRP A C 1
ATOM 3340 O O . TRP A 1 639 ? 146.563 152.485 120.994 1.00 61.84 413 TRP A O 1
ATOM 3351 N N . SER A 1 640 ? 147.814 150.648 121.328 1.00 60.70 414 SER A N 1
ATOM 3352 C CA . SER A 1 640 ? 147.183 150.376 122.614 1.00 60.70 414 SER A CA 1
ATOM 3353 C C . SER A 1 640 ? 147.705 151.297 123.711 1.00 60.70 414 SER A C 1
ATOM 3354 O O . SER A 1 640 ? 146.943 151.702 124.596 1.00 60.70 414 SER A O 1
ATOM 3357 N N . VAL A 1 641 ? 148.997 151.629 123.676 1.00 56.06 415 VAL A N 1
ATOM 3358 C CA . VAL A 1 641 ? 149.590 152.442 124.734 1.00 56.06 415 VAL A CA 1
ATOM 3359 C C . VAL A 1 641 ? 149.134 153.893 124.620 1.00 56.06 415 VAL A C 1
ATOM 3360 O O . VAL A 1 641 ? 148.748 154.519 125.615 1.00 56.06 415 VAL A O 1
ATOM 3364 N N . CYS A 1 642 ? 149.157 154.444 123.403 1.00 58.20 416 CYS A N 1
ATOM 3365 C CA . CYS A 1 642 ? 148.812 155.852 123.218 1.00 58.20 416 CYS A CA 1
ATOM 3366 C C . CYS A 1 642 ? 147.329 156.104 123.463 1.00 58.20 416 CYS A C 1
ATOM 3367 O O . CYS A 1 642 ? 146.961 157.121 124.061 1.00 58.20 416 CYS A O 1
ATOM 3370 N N . ALA A 1 643 ? 146.464 155.194 123.008 1.00 57.53 417 ALA A N 1
ATOM 3371 C CA . ALA A 1 643 ? 145.034 155.349 123.259 1.00 57.53 417 ALA A CA 1
ATOM 3372 C C . ALA A 1 643 ? 144.715 155.181 124.739 1.00 57.53 417 ALA A C 1
ATOM 3373 O O . ALA A 1 643 ? 143.810 155.839 125.265 1.00 57.53 417 ALA A O 1
ATOM 3375 N N . GLY A 1 644 ? 145.437 154.292 125.421 1.00 60.03 418 GLY A N 1
ATOM 3376 C CA . GLY A 1 644 ? 145.262 154.160 126.857 1.00 60.03 418 GLY A CA 1
ATOM 3377 C C . GLY A 1 644 ? 145.744 155.378 127.621 1.00 60.03 418 GLY A C 1
ATOM 3378 O O . GLY A 1 644 ? 145.125 155.788 128.606 1.00 60.03 418 GLY A O 1
ATOM 3379 N N . ASN A 1 645 ? 146.858 155.970 127.184 1.00 56.77 419 ASN A N 1
ATOM 3380 C CA . ASN A 1 645 ? 147.363 157.168 127.847 1.00 56.77 419 ASN A CA 1
ATOM 3381 C C . ASN A 1 645 ? 146.471 158.371 127.570 1.00 56.77 419 ASN A C 1
ATOM 3382 O O . ASN A 1 645 ? 146.253 159.204 128.457 1.00 56.77 419 ASN A O 1
ATOM 3387 N N . TRP A 1 646 ? 145.953 158.483 126.344 1.00 58.49 420 TRP A N 1
ATOM 3388 C CA . TRP A 1 646 ? 145.065 159.592 126.010 1.00 58.49 420 TRP A CA 1
ATOM 3389 C C . TRP A 1 646 ? 143.734 159.485 126.741 1.00 58.49 420 TRP A C 1
ATOM 3390 O O . TRP A 1 646 ? 143.118 160.510 127.055 1.00 58.49 42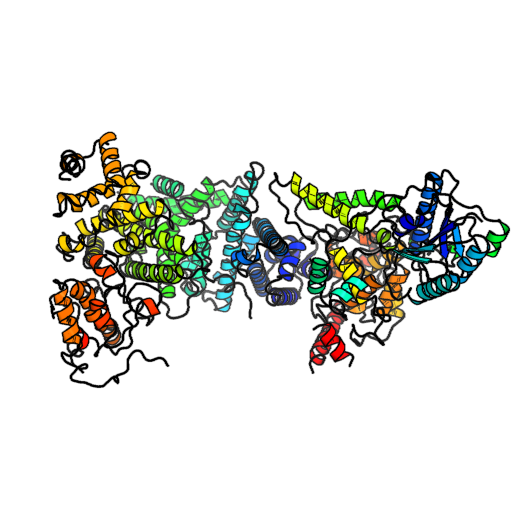0 TRP A O 1
ATOM 3401 N N . MET A 1 647 ? 143.274 158.265 127.017 1.00 63.19 421 MET A N 1
ATOM 3402 C CA . MET A 1 647 ? 142.058 158.077 127.795 1.00 63.19 421 MET A CA 1
ATOM 3403 C C . MET A 1 647 ? 142.307 158.105 129.296 1.00 63.19 421 MET A C 1
ATOM 3404 O O . MET A 1 647 ? 141.348 157.986 130.067 1.00 63.19 421 MET A O 1
ATOM 3409 N N . TRP A 1 648 ? 143.559 158.254 129.727 1.00 64.50 422 TRP A N 1
ATOM 3410 C CA . TRP A 1 648 ? 143.871 158.470 131.134 1.00 64.50 422 TRP A CA 1
ATOM 3411 C C . TRP A 1 648 ? 144.032 159.953 131.441 1.00 64.50 422 TRP A C 1
ATOM 3412 O O . TRP A 1 648 ? 143.569 160.427 132.483 1.00 64.50 422 TRP A O 1
ATOM 3423 N N . VAL A 1 649 ? 144.718 160.684 130.558 1.00 61.98 423 VAL A N 1
ATOM 3424 C CA . VAL A 1 649 ? 144.901 162.119 130.754 1.00 61.98 423 VAL A CA 1
ATOM 3425 C C . VAL A 1 649 ? 143.565 162.842 130.653 1.00 61.98 423 VAL A C 1
ATOM 3426 O O . VAL A 1 649 ? 143.247 163.709 131.475 1.00 61.98 423 VAL A O 1
ATOM 3430 N N . SER A 1 650 ? 142.751 162.482 129.659 1.00 66.26 424 SER A N 1
ATOM 3431 C CA . SER A 1 650 ? 141.387 162.988 129.600 1.00 66.26 424 SER A CA 1
ATOM 3432 C C . SER A 1 650 ? 140.500 162.372 130.674 1.00 66.26 424 SER A C 1
ATOM 3433 O O . SER A 1 650 ? 139.415 162.904 130.935 1.00 66.26 424 SER A O 1
ATOM 3436 N N . SER A 1 651 ? 140.945 161.270 131.290 1.00 73.41 425 SER A N 1
ATOM 3437 C CA . SER A 1 651 ? 140.258 160.588 132.391 1.00 73.41 425 SER A CA 1
ATOM 3438 C C . SER A 1 651 ? 138.849 160.157 131.984 1.00 73.41 425 SER A C 1
ATOM 3439 O O . SER A 1 651 ? 137.842 160.618 132.524 1.00 73.41 425 SER A O 1
ATOM 3442 N N . SER A 1 652 ? 138.797 159.259 131.002 1.00 74.31 426 SER A N 1
ATOM 3443 C CA . SER A 1 652 ? 137.532 158.783 130.471 1.00 74.31 426 SER A CA 1
ATOM 3444 C C . SER A 1 652 ? 137.296 157.293 130.655 1.00 74.31 426 SER A C 1
ATOM 3445 O O . SER A 1 652 ? 136.140 156.867 130.604 1.00 74.31 426 SER A O 1
ATOM 3448 N N . ALA A 1 653 ? 138.336 156.490 130.873 1.00 80.21 427 ALA A N 1
ATOM 3449 C CA . ALA A 1 653 ? 138.166 155.042 130.917 1.00 80.21 427 ALA A CA 1
ATOM 3450 C C . ALA A 1 653 ? 138.545 154.430 132.259 1.00 80.21 427 ALA A C 1
ATOM 3451 O O . ALA A 1 653 ? 137.755 153.670 132.827 1.00 80.21 427 ALA A O 1
ATOM 3453 N N . PHE A 1 654 ? 139.728 154.731 132.780 1.00 76.72 428 PHE A N 1
ATOM 3454 C CA . PHE A 1 654 ? 140.361 153.910 133.801 1.00 76.72 428 PHE A CA 1
ATOM 3455 C C . PHE A 1 654 ? 140.102 154.499 135.187 1.00 76.72 428 PHE A C 1
ATOM 3456 O O . PHE A 1 654 ? 139.241 155.363 135.367 1.00 76.72 428 PHE A O 1
ATOM 3464 N N . GLU A 1 655 ? 140.844 154.022 136.189 1.00 80.45 429 GLU A N 1
ATOM 3465 C CA . GLU A 1 655 ? 140.723 154.541 137.543 1.00 80.45 429 GLU A CA 1
ATOM 3466 C C . GLU A 1 655 ? 141.227 155.983 137.617 1.00 80.45 429 GLU A C 1
ATOM 3467 O O . GLU A 1 655 ? 141.849 156.504 136.684 1.00 80.45 429 GLU A O 1
ATOM 3473 N N . ARG A 1 656 ? 140.963 156.616 138.765 1.00 86.35 430 ARG A N 1
ATOM 3474 C CA . ARG A 1 656 ? 140.972 158.076 138.909 1.00 86.35 430 ARG A CA 1
ATOM 3475 C C . ARG A 1 656 ? 140.110 158.713 137.821 1.00 86.35 430 ARG A C 1
ATOM 3476 O O . ARG A 1 656 ? 140.509 159.657 137.136 1.00 86.35 430 ARG A O 1
ATOM 3484 N N . LEU A 1 657 ? 138.908 158.164 137.668 1.00 86.27 431 LEU A N 1
ATOM 3485 C CA . LEU A 1 657 ? 137.998 158.559 136.605 1.00 86.27 431 LEU A CA 1
ATOM 3486 C C . LEU A 1 657 ? 137.298 159.867 136.946 1.00 86.27 431 LEU A C 1
ATOM 3487 O O . LEU A 1 657 ? 136.796 160.040 138.061 1.00 86.27 431 LEU A O 1
ATOM 3492 N N . LEU A 1 658 ? 137.262 160.776 135.963 1.00 91.92 432 LEU A N 1
ATOM 3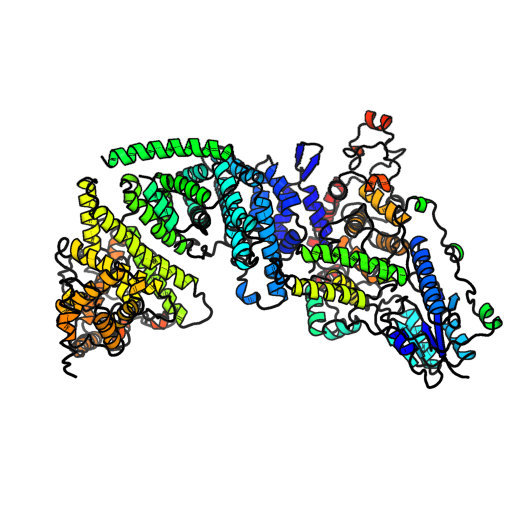493 C CA . LEU A 1 658 ? 136.610 162.085 136.077 1.00 91.92 432 LEU A CA 1
ATOM 3494 C C . LEU A 1 658 ? 137.149 162.877 137.266 1.00 91.92 432 LEU A C 1
ATOM 3495 O O . LEU A 1 658 ? 136.393 163.495 138.018 1.00 91.92 432 LEU A O 1
ATOM 3500 N N . ASP A 1 659 ? 138.466 162.844 137.443 1.00 92.70 433 ASP A N 1
ATOM 3501 C CA . ASP A 1 659 ? 139.082 163.495 138.590 1.00 92.70 433 ASP A CA 1
ATOM 3502 C C . ASP A 1 659 ? 139.053 165.010 138.435 1.00 92.70 433 ASP A C 1
ATOM 3503 O O . ASP A 1 659 ? 139.357 165.553 137.369 1.00 92.70 433 ASP A O 1
ATOM 3508 N N . SER A 1 660 ? 138.667 165.693 139.512 1.00 93.67 434 SER A N 1
ATOM 3509 C CA . SER A 1 660 ? 138.691 167.147 139.577 1.00 93.67 434 SER A CA 1
ATOM 3510 C C . SER A 1 660 ? 139.955 167.661 140.255 1.00 93.67 434 SER A C 1
ATOM 3511 O O . SER A 1 660 ? 139.938 168.722 140.887 1.00 93.67 434 SER A O 1
ATOM 3514 N N . SER A 1 661 ? 141.053 166.920 140.134 1.00 93.41 435 SER A N 1
ATOM 3515 C CA . SER A 1 661 ? 142.312 167.288 140.758 1.00 93.41 435 SER A CA 1
ATOM 3516 C C . SER A 1 661 ? 142.977 168.426 139.989 1.00 93.41 435 SER A C 1
ATOM 3517 O O . SER A 1 661 ? 142.451 168.937 138.995 1.00 93.41 435 SER A O 1
ATOM 3520 N N . LEU A 1 662 ? 144.152 168.829 140.461 1.00 92.28 436 LEU A N 1
ATOM 3521 C CA . LEU A 1 662 ? 144.904 169.881 139.792 1.00 92.28 436 LEU A CA 1
ATOM 3522 C C . LEU A 1 662 ? 145.428 169.386 138.451 1.00 92.28 436 LEU A C 1
ATOM 3523 O O . LEU A 1 662 ? 145.896 168.251 138.327 1.00 92.28 436 LEU A O 1
ATOM 3528 N N . VAL A 1 663 ? 145.344 170.246 137.446 1.00 85.28 437 VAL A N 1
ATOM 3529 C CA . VAL A 1 663 ? 145.740 169.901 136.100 1.00 85.28 437 VAL A CA 1
ATOM 3530 C C . VAL A 1 663 ? 147.177 170.353 135.878 1.00 85.28 437 VAL A C 1
ATOM 3531 O O . VAL A 1 663 ? 147.719 171.167 136.622 1.00 85.28 437 VAL A O 1
ATOM 3535 N N . THR A 1 664 ? 147.809 169.813 134.840 1.00 79.20 438 THR A N 1
ATOM 3536 C CA . THR A 1 664 ? 149.219 170.086 134.574 1.00 79.20 438 THR A CA 1
ATOM 3537 C C . THR A 1 664 ? 149.334 171.469 133.946 1.00 79.20 438 THR A C 1
ATOM 3538 O O . THR A 1 664 ? 149.137 171.654 132.744 1.00 79.20 438 THR A O 1
ATOM 3542 N N . CYS A 1 665 ? 149.651 172.453 134.777 1.00 75.07 439 CYS A N 1
ATOM 3543 C CA . CYS A 1 665 ? 149.801 173.819 134.295 1.00 75.07 439 CYS A CA 1
ATOM 3544 C C . CYS A 1 665 ? 151.139 173.968 133.579 1.00 75.07 439 CYS A C 1
ATOM 3545 O O . CYS A 1 665 ? 152.188 173.698 134.174 1.00 75.07 439 CYS A O 1
ATOM 3548 N N . PRO A 1 666 ? 151.147 174.388 132.311 1.00 74.42 440 PRO A N 1
ATOM 3549 C CA . PRO A 1 666 ? 152.424 174.492 131.590 1.00 74.42 440 PRO A CA 1
ATOM 3550 C C . PRO A 1 666 ? 153.284 175.658 132.038 1.00 74.42 440 PRO A C 1
ATOM 3551 O O . PRO A 1 666 ? 154.505 175.614 131.845 1.00 74.42 440 PRO A O 1
ATOM 3555 N N . VAL A 1 667 ? 152.689 176.706 132.611 1.00 74.01 441 VAL A N 1
ATOM 3556 C CA . VAL A 1 667 ? 153.467 177.866 133.039 1.00 74.01 441 VAL A CA 1
ATOM 3557 C C . VAL A 1 667 ? 154.344 177.511 134.234 1.00 74.01 441 VAL A C 1
ATOM 3558 O O . VAL A 1 667 ? 155.541 177.822 134.262 1.00 74.01 441 VAL A O 1
ATOM 3562 N N . ALA A 1 668 ? 153.767 176.838 135.230 1.00 74.04 442 ALA A N 1
ATOM 3563 C CA . ALA A 1 668 ? 154.514 176.509 136.438 1.00 74.04 442 ALA A CA 1
ATOM 3564 C C . ALA A 1 668 ? 155.474 175.347 136.215 1.00 74.04 442 ALA A C 1
ATOM 3565 O O . ALA A 1 668 ? 156.561 175.318 136.803 1.00 74.04 442 ALA A O 1
ATOM 3567 N N . LEU A 1 669 ? 155.091 174.382 135.377 1.00 67.89 443 LEU A N 1
ATOM 3568 C CA . LEU A 1 669 ? 155.941 173.216 135.157 1.00 67.89 443 LEU A CA 1
ATOM 3569 C C . LEU A 1 669 ? 157.157 173.553 134.301 1.00 67.89 443 LEU A C 1
ATOM 3570 O O . LEU A 1 669 ? 158.203 172.906 134.434 1.00 67.89 443 LEU A O 1
ATOM 3575 N N . ALA A 1 670 ? 157.046 174.554 133.424 1.00 71.21 444 ALA A N 1
ATOM 3576 C CA . ALA A 1 670 ? 158.197 174.970 132.630 1.00 71.21 444 ALA A CA 1
ATOM 3577 C C . ALA A 1 670 ? 159.249 175.664 133.481 1.00 71.21 444 ALA A C 1
ATOM 3578 O O . ALA A 1 670 ? 160.442 175.592 133.169 1.00 71.21 444 ALA A O 1
ATOM 3580 N N . LYS A 1 671 ? 158.830 176.338 134.552 1.00 74.07 445 LYS A N 1
ATOM 3581 C CA . LYS A 1 671 ? 159.749 177.136 135.352 1.00 74.07 445 LYS A CA 1
ATOM 3582 C C . LYS A 1 671 ? 160.668 176.299 136.231 1.00 74.07 445 LYS A C 1
ATOM 3583 O O . LYS A 1 671 ? 161.598 176.858 136.822 1.00 74.07 445 LYS A O 1
ATOM 3589 N N . ARG A 1 672 ? 160.444 174.988 136.339 1.00 75.78 446 ARG A N 1
ATOM 3590 C CA . ARG A 1 672 ? 161.301 174.150 137.163 1.00 75.78 446 ARG A CA 1
ATOM 3591 C C . ARG A 1 672 ? 161.845 172.917 136.453 1.00 75.78 446 ARG A C 1
ATOM 3592 O O . ARG A 1 672 ? 162.835 172.349 136.928 1.00 75.78 446 ARG A O 1
ATOM 3600 N N . LEU A 1 673 ? 161.249 172.493 135.335 1.00 73.14 447 LEU A N 1
ATOM 3601 C CA . LEU A 1 673 ? 161.920 171.512 134.485 1.00 73.14 447 LEU A CA 1
ATOM 3602 C C . LEU A 1 673 ? 163.155 172.119 133.836 1.00 73.14 447 LEU A C 1
ATOM 3603 O O . LEU A 1 673 ? 164.238 171.523 133.854 1.00 73.14 447 LEU A O 1
ATOM 3608 N N . ASP A 1 674 ? 163.008 173.307 133.255 1.00 77.50 448 ASP A N 1
ATOM 3609 C CA . ASP A 1 674 ? 164.118 174.061 132.678 1.00 77.50 448 ASP A CA 1
ATOM 3610 C C . ASP A 1 674 ? 164.048 175.488 133.202 1.00 77.50 448 ASP A C 1
ATOM 3611 O O . ASP A 1 674 ? 163.533 176.385 132.521 1.00 77.50 448 ASP A O 1
ATOM 3616 N N . PRO A 1 675 ? 164.525 175.728 134.428 1.00 74.62 449 PRO A N 1
ATOM 3617 C CA . PRO A 1 675 ? 164.522 177.102 134.958 1.00 74.62 449 PRO A CA 1
ATOM 3618 C C . PRO A 1 675 ? 165.403 178.057 134.174 1.00 74.62 449 PRO A C 1
ATOM 3619 O O . PRO A 1 675 ? 165.099 179.254 134.107 1.00 74.62 449 PRO A O 1
ATOM 3623 N N . ASP A 1 676 ? 166.488 177.562 133.575 1.00 83.49 450 ASP A N 1
ATOM 3624 C CA . ASP A 1 676 ? 167.388 178.410 132.806 1.00 83.49 450 ASP A CA 1
ATOM 3625 C C . ASP A 1 676 ? 166.793 178.829 131.467 1.00 83.49 450 ASP A C 1
ATOM 3626 O O . ASP A 1 676 ? 167.260 179.809 130.878 1.00 83.49 450 ASP A O 1
ATOM 3631 N N . GLY A 1 677 ? 165.768 178.131 130.984 1.00 77.83 451 GLY A N 1
ATOM 3632 C CA . GLY A 1 677 ? 165.196 178.456 129.694 1.00 77.83 451 GLY A CA 1
ATOM 3633 C C . GLY A 1 677 ? 166.008 177.990 128.510 1.00 77.83 451 GLY A C 1
ATOM 3634 O O . GLY A 1 677 ? 165.822 178.502 127.405 1.00 77.83 451 GLY A O 1
ATOM 3635 N N . THR A 1 678 ? 166.909 177.026 128.711 1.00 78.65 452 THR A N 1
ATOM 3636 C CA . THR A 1 678 ? 167.746 176.542 127.617 1.00 78.65 452 THR A CA 1
ATOM 3637 C C . THR A 1 678 ? 166.940 175.697 126.636 1.00 78.65 452 THR A C 1
ATOM 3638 O O . THR A 1 678 ? 167.065 175.857 125.415 1.00 78.65 452 THR A O 1
ATOM 3642 N N . TYR A 1 679 ? 166.103 174.793 127.154 1.00 70.29 453 TYR A N 1
ATOM 3643 C CA . TYR A 1 679 ? 165.312 173.918 126.293 1.00 70.29 453 TYR A CA 1
ATOM 3644 C C . TYR A 1 679 ? 164.276 174.701 125.497 1.00 70.29 453 TYR A C 1
ATOM 3645 O O . TYR A 1 679 ? 164.022 174.390 124.328 1.00 70.29 453 TYR A O 1
ATOM 3654 N N . ILE A 1 680 ? 163.659 175.710 126.117 1.00 71.05 454 ILE A N 1
ATOM 3655 C CA . ILE A 1 680 ? 162.698 176.547 125.405 1.00 71.05 454 ILE A CA 1
ATOM 3656 C C . ILE A 1 680 ? 163.399 177.360 124.323 1.00 71.05 454 ILE A C 1
ATOM 3657 O O . ILE A 1 680 ? 162.895 177.491 123.202 1.00 71.05 454 ILE A O 1
ATOM 3662 N N . LYS A 1 681 ? 164.580 177.901 124.632 1.00 74.85 455 LYS A N 1
ATOM 3663 C CA . LYS A 1 681 ? 165.348 178.645 123.640 1.00 74.85 455 LYS A CA 1
ATOM 3664 C C . LYS A 1 681 ? 165.870 177.756 122.519 1.00 74.85 455 LYS A C 1
ATOM 3665 O O . LYS A 1 681 ? 166.134 178.256 121.421 1.00 74.85 455 LYS A O 1
ATOM 3671 N N . GLN A 1 682 ? 166.030 176.456 122.772 1.00 76.05 456 GLN A N 1
ATOM 3672 C CA . GLN A 1 682 ? 166.536 175.547 121.750 1.00 76.05 456 GLN A CA 1
ATOM 3673 C C . GLN A 1 682 ? 165.491 175.275 120.673 1.00 76.05 456 GLN A C 1
ATOM 3674 O O . GLN A 1 682 ? 165.802 175.304 119.477 1.00 76.05 456 GLN A O 1
ATOM 3680 N N . TYR A 1 683 ? 164.247 175.016 121.075 1.00 72.04 457 TYR A N 1
ATOM 3681 C CA . TYR A 1 683 ? 163.209 174.610 120.137 1.00 72.04 457 TYR A CA 1
ATOM 3682 C C . TYR A 1 683 ? 162.313 175.758 119.694 1.00 72.04 457 TYR A C 1
ATOM 3683 O O . TYR A 1 683 ? 161.569 175.598 118.722 1.00 72.04 457 TYR A O 1
ATOM 3692 N N . VAL A 1 684 ? 162.363 176.899 120.372 1.00 75.31 458 VAL A N 1
ATOM 3693 C CA . VAL A 1 684 ? 161.663 178.095 119.915 1.00 75.31 458 VAL A CA 1
ATOM 3694 C C . VAL A 1 684 ? 162.720 179.102 119.480 1.00 75.31 458 VAL A C 1
ATOM 3695 O O . VAL A 1 684 ? 163.310 179.788 120.328 1.00 75.31 458 VAL A O 1
ATOM 3699 N N . PRO A 1 685 ? 162.993 179.228 118.181 1.00 80.80 459 PRO A N 1
ATOM 3700 C CA . PRO A 1 685 ? 164.084 180.105 117.734 1.00 80.80 459 PRO A CA 1
ATOM 3701 C C . PRO A 1 685 ? 163.711 181.579 117.651 1.00 80.80 459 PRO A C 1
ATOM 3702 O O . PRO A 1 685 ? 164.409 182.353 116.988 1.00 80.80 459 PRO A O 1
ATOM 3706 N N . GLU A 1 686 ? 162.619 181.985 118.295 1.00 82.96 460 GLU A N 1
ATOM 3707 C CA . GLU A 1 686 ? 162.232 183.387 118.343 1.00 82.96 460 GLU A CA 1
ATOM 3708 C C . GLU A 1 686 ? 162.619 184.074 119.646 1.00 82.96 460 GLU A C 1
ATOM 3709 O O . GLU A 1 686 ? 162.274 185.245 119.834 1.00 82.96 460 GLU A O 1
ATOM 3715 N N . LEU A 1 687 ? 163.317 183.388 120.549 1.00 84.55 461 LEU A N 1
ATOM 3716 C CA . LEU A 1 687 ? 163.579 183.900 121.893 1.00 84.55 461 LEU A CA 1
ATOM 3717 C C . LEU A 1 687 ? 165.066 183.836 122.228 1.00 84.55 461 LEU A C 1
ATOM 3718 O O . LEU A 1 687 ? 165.458 183.415 123.317 1.00 84.55 461 LEU A O 1
ATOM 3723 N N . MET A 1 688 ? 165.923 184.261 121.295 1.00 95.35 462 MET A N 1
ATOM 3724 C CA . MET A 1 688 ? 167.360 184.263 121.569 1.00 95.35 462 MET A CA 1
ATOM 3725 C C . MET A 1 688 ? 167.744 185.338 122.579 1.00 95.35 462 MET A C 1
ATOM 3726 O O . MET A 1 688 ? 168.499 185.069 123.520 1.00 95.35 462 MET A O 1
ATOM 3731 N N . ASN A 1 689 ? 167.238 186.557 122.407 1.00 101.21 463 ASN A N 1
ATOM 3732 C CA . ASN A 1 689 ? 167.595 187.658 123.290 1.00 101.21 463 ASN A CA 1
ATOM 3733 C C . ASN A 1 689 ? 166.719 187.727 124.535 1.00 101.21 463 ASN A C 1
ATOM 3734 O O . ASN A 1 689 ? 166.993 188.541 125.424 1.00 101.21 463 ASN A O 1
ATOM 3739 N N . VAL A 1 690 ? 165.688 186.894 124.624 1.00 90.93 464 VAL A N 1
ATOM 3740 C CA . VAL A 1 690 ? 164.770 186.895 125.760 1.00 90.93 464 VAL A CA 1
ATOM 3741 C C . VAL A 1 690 ? 165.476 186.290 126.968 1.00 90.93 464 VAL A C 1
ATOM 3742 O O . VAL A 1 690 ? 165.988 185.165 126.883 1.00 90.93 464 VAL A O 1
ATOM 3746 N N . PRO A 1 691 ? 165.532 186.986 128.100 1.00 87.93 465 PRO A N 1
ATOM 3747 C CA . PRO A 1 691 ? 166.275 186.478 129.256 1.00 87.93 465 PRO A CA 1
ATOM 3748 C C . PRO A 1 691 ? 165.520 185.362 129.966 1.00 87.93 465 PRO A C 1
ATOM 3749 O O . PRO A 1 691 ? 164.359 185.071 129.679 1.00 87.93 465 PRO A O 1
ATOM 3753 N N . LYS A 1 692 ? 166.217 184.735 130.918 1.00 89.83 466 LYS A N 1
ATOM 3754 C CA . LYS A 1 692 ? 165.661 183.596 131.639 1.00 89.83 466 LYS A CA 1
ATOM 3755 C C . LYS A 1 692 ? 164.523 183.986 132.574 1.00 89.83 466 LYS A C 1
ATOM 3756 O O . L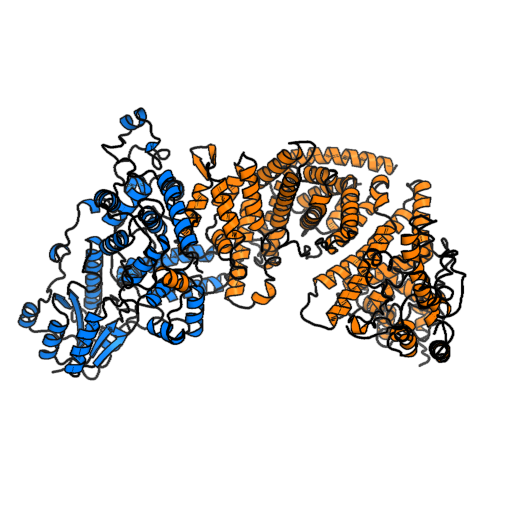YS A 1 692 ? 163.704 183.129 132.919 1.00 89.83 466 LYS A O 1
ATOM 3762 N N . GLU A 1 693 ? 164.453 185.250 132.993 1.00 95.68 467 GLU A N 1
ATOM 3763 C CA . GLU A 1 693 ? 163.355 185.682 133.849 1.00 95.68 467 GLU A CA 1
ATOM 3764 C C . GLU A 1 693 ? 162.054 185.837 133.074 1.00 95.68 467 GLU A C 1
ATOM 3765 O O . GLU A 1 693 ? 160.972 185.744 133.663 1.00 95.68 467 GLU A O 1
ATOM 3771 N N . PHE A 1 694 ? 162.137 186.074 131.766 1.00 86.11 468 PHE A N 1
ATOM 3772 C CA . PHE A 1 694 ? 160.975 186.389 130.948 1.00 86.11 468 PHE A CA 1
ATOM 3773 C C . PHE A 1 694 ? 160.627 185.298 129.946 1.00 86.11 468 PHE A C 1
ATOM 3774 O O . PHE A 1 694 ? 159.594 185.403 129.276 1.00 86.11 468 PHE A O 1
ATOM 3782 N N . VAL A 1 695 ? 161.453 184.258 129.821 1.00 82.85 469 VAL A N 1
ATOM 3783 C CA . VAL A 1 695 ? 161.261 183.295 128.740 1.00 82.85 469 VAL A CA 1
ATOM 3784 C C . VAL A 1 695 ? 160.098 182.346 129.031 1.00 82.85 469 VAL A C 1
ATOM 3785 O O . VAL A 1 695 ? 159.452 181.851 128.100 1.00 82.85 469 VAL A O 1
ATOM 3789 N N . HIS A 1 696 ? 159.788 182.094 130.304 1.00 78.66 470 HIS A N 1
ATOM 3790 C CA . HIS A 1 696 ? 158.665 181.218 130.616 1.00 78.66 470 HIS A CA 1
ATOM 3791 C C . HIS A 1 696 ? 157.332 181.931 130.434 1.00 78.66 470 HIS A C 1
ATOM 3792 O O . HIS A 1 696 ? 156.353 181.319 129.995 1.00 78.66 470 HIS A O 1
ATOM 3799 N N . GLU A 1 697 ? 157.273 183.219 130.770 1.00 86.95 471 GLU A N 1
ATOM 3800 C CA . GLU A 1 697 ? 156.061 184.027 130.638 1.00 86.95 471 GLU A CA 1
ATOM 3801 C C . GLU A 1 697 ? 156.401 185.274 129.832 1.00 86.95 471 GLU A C 1
ATOM 3802 O O . GLU A 1 697 ? 156.631 186.351 130.399 1.00 86.95 471 GLU A O 1
ATOM 3808 N N . PRO A 1 698 ? 156.447 185.165 128.500 1.00 81.66 472 PRO A N 1
ATOM 3809 C CA . PRO A 1 698 ? 156.753 186.343 127.674 1.00 81.66 472 PRO A CA 1
ATOM 3810 C C . PRO A 1 698 ? 155.633 187.368 127.622 1.00 81.66 472 PRO A C 1
ATOM 3811 O O . PRO A 1 698 ? 155.880 188.498 127.184 1.00 81.66 472 PRO A O 1
ATOM 3815 N N . TRP A 1 699 ? 154.415 187.015 128.039 1.00 80.78 473 TRP A N 1
ATOM 3816 C CA . TRP A 1 699 ? 153.334 187.992 128.084 1.00 80.78 473 TRP A CA 1
ATOM 3817 C C . TRP A 1 699 ? 153.533 189.021 129.188 1.00 80.78 473 TRP A C 1
ATOM 3818 O O . TRP A 1 699 ? 152.983 190.124 129.096 1.00 80.78 473 TRP A O 1
ATOM 3829 N N . ARG A 1 700 ? 154.306 188.691 130.223 1.00 89.69 474 ARG A N 1
ATOM 3830 C CA . ARG A 1 700 ? 154.651 189.656 131.258 1.00 89.69 474 ARG A CA 1
ATOM 3831 C C . ARG A 1 700 ? 155.703 190.656 130.803 1.00 89.69 474 ARG A C 1
ATOM 3832 O O . ARG A 1 700 ? 155.910 191.665 131.486 1.00 89.69 474 ARG A O 1
ATOM 3840 N N . MET A 1 701 ? 156.368 190.401 129.680 1.00 94.74 475 MET A N 1
ATOM 3841 C CA . MET A 1 701 ? 157.356 191.335 129.160 1.00 94.74 475 MET A CA 1
ATOM 3842 C C . MET A 1 701 ? 156.659 192.568 128.598 1.00 94.74 475 MET A C 1
ATOM 3843 O O . MET A 1 701 ? 155.698 192.455 127.831 1.00 94.74 475 MET A O 1
ATOM 3848 N N . SER A 1 702 ? 157.145 193.745 128.983 1.00 100.20 476 SER A N 1
ATOM 3849 C CA . SER A 1 702 ? 156.502 194.991 128.598 1.00 100.20 476 SER A CA 1
ATOM 3850 C C . SER A 1 702 ? 156.773 195.305 127.128 1.00 100.20 476 SER A C 1
ATOM 3851 O O . SER A 1 702 ? 157.629 194.698 126.478 1.00 100.20 476 SER A O 1
ATOM 3854 N N . ALA A 1 703 ? 156.017 196.275 126.606 1.00 102.86 477 ALA A N 1
ATOM 3855 C CA . ALA A 1 703 ? 156.153 196.662 125.205 1.00 102.86 477 ALA A CA 1
ATOM 3856 C C . ALA A 1 703 ? 157.501 197.312 124.923 1.00 102.86 477 ALA A C 1
ATOM 3857 O O . ALA A 1 703 ? 158.049 197.143 123.828 1.00 102.86 477 ALA A O 1
ATOM 3859 N N . GLU A 1 704 ? 158.038 198.070 125.883 1.00 107.33 478 GLU A N 1
ATOM 3860 C CA . GLU A 1 704 ? 159.368 198.648 125.715 1.00 107.33 478 GLU A CA 1
ATOM 3861 C C . GLU A 1 704 ? 160.439 197.565 125.670 1.00 107.33 478 GLU A C 1
ATOM 3862 O O . GLU A 1 704 ? 161.371 197.639 124.861 1.00 107.33 478 GLU A O 1
ATOM 3868 N N . GLN A 1 705 ? 160.324 196.552 126.532 1.00 101.97 479 GLN A N 1
ATOM 3869 C CA . GLN A 1 705 ? 161.279 195.451 126.500 1.00 101.97 479 GLN A CA 1
ATOM 3870 C C . GLN A 1 705 ? 161.046 194.540 125.303 1.00 101.97 479 GLN A C 1
ATOM 3871 O O . GLN A 1 705 ? 161.972 193.848 124.867 1.00 101.97 479 GLN A O 1
ATOM 3877 N N . GLN A 1 706 ? 159.822 194.517 124.769 1.00 102.56 480 GLN A N 1
ATOM 3878 C CA . GLN A 1 706 ? 159.523 193.668 123.620 1.00 102.56 480 GLN A CA 1
ATOM 3879 C C . GLN A 1 706 ? 160.243 194.149 122.367 1.00 102.56 480 GLN A C 1
ATOM 3880 O O . GLN A 1 706 ? 160.710 193.335 121.561 1.00 102.56 480 GLN A O 1
ATOM 3886 N N . GLU A 1 707 ? 160.335 195.468 122.181 1.00 107.20 481 GLU A N 1
ATOM 3887 C CA . GLU A 1 707 ? 160.952 196.010 120.974 1.00 107.20 481 GLU A CA 1
ATOM 3888 C C . GLU A 1 707 ? 162.463 195.804 120.977 1.00 107.20 481 GLU A C 1
ATOM 3889 O O . GLU A 1 707 ? 163.042 195.408 119.959 1.00 107.20 481 GLU A O 1
ATOM 3895 N N . GLN A 1 708 ? 163.116 196.060 122.109 1.00 104.61 482 GLN A N 1
ATOM 3896 C CA . GLN A 1 708 ? 164.568 195.975 122.183 1.00 104.61 482 GLN A CA 1
ATOM 3897 C C . GLN A 1 708 ? 165.087 194.546 122.262 1.00 104.61 482 GLN A C 1
ATOM 3898 O O . GLN A 1 708 ? 166.285 194.330 122.051 1.00 104.61 482 GLN A O 1
ATOM 3904 N N . TYR A 1 709 ? 164.230 193.570 122.559 1.00 103.37 483 TYR A N 1
ATOM 3905 C CA . TYR A 1 709 ? 164.655 192.186 122.717 1.00 103.37 483 TYR A CA 1
ATOM 3906 C C . TYR A 1 709 ? 164.121 191.272 121.623 1.00 103.37 483 TYR A C 1
ATOM 3907 O O . TYR A 1 709 ? 164.362 190.061 121.682 1.00 103.37 483 TYR A O 1
ATOM 3916 N N . GLU A 1 710 ? 163.403 191.825 120.639 1.00 108.33 484 GLU A N 1
ATOM 3917 C CA . GLU A 1 710 ? 162.858 191.100 119.485 1.00 108.33 484 GLU A CA 1
ATOM 3918 C C . GLU A 1 710 ? 161.934 189.959 119.923 1.00 108.33 484 GLU A C 1
ATOM 3919 O O . GLU A 1 710 ? 162.132 188.790 119.587 1.00 108.33 484 GLU A O 1
ATOM 3925 N N . CYS A 1 711 ? 160.915 190.325 120.695 1.00 107.12 485 CYS A N 1
ATOM 3926 C CA . CYS A 1 711 ? 159.896 189.384 121.150 1.00 107.12 485 CYS A CA 1
ATOM 3927 C C . CYS A 1 711 ? 158.516 190.022 121.037 1.00 107.12 485 CYS A C 1
ATOM 3928 O O . CYS A 1 711 ? 157.696 189.956 121.954 1.00 107.12 485 CYS A O 1
ATOM 3931 N N . LEU A 1 712 ? 158.256 190.666 119.901 1.00 100.41 486 LEU A N 1
ATOM 3932 C CA . LEU A 1 712 ? 156.972 191.318 119.656 1.00 100.41 486 LEU A CA 1
ATOM 3933 C C . LEU A 1 712 ? 155.875 190.264 119.558 1.00 100.41 486 LEU A C 1
ATOM 3934 O O . LEU A 1 712 ? 155.825 189.495 118.593 1.00 100.41 486 LEU A O 1
ATOM 3939 N N . ILE A 1 713 ? 155.000 190.225 120.563 1.00 91.62 487 ILE A N 1
ATOM 3940 C CA . ILE A 1 713 ? 153.941 189.225 120.606 1.00 91.62 487 ILE A CA 1
ATOM 3941 C C . ILE A 1 713 ? 152.888 189.556 119.559 1.00 91.62 487 ILE A C 1
ATOM 3942 O O . ILE A 1 713 ? 152.359 190.674 119.516 1.00 91.62 487 ILE A O 1
ATOM 3947 N N . GLY A 1 714 ? 152.576 188.577 118.706 1.00 95.21 488 GLY A N 1
ATOM 3948 C CA . GLY A 1 714 ? 151.588 188.718 117.658 1.00 95.21 488 GLY A CA 1
ATOM 3949 C C . GLY A 1 714 ? 152.170 188.684 116.258 1.00 95.21 488 GLY A C 1
ATOM 3950 O O . GLY A 1 714 ? 151.522 188.161 115.342 1.00 95.21 488 GLY A O 1
ATOM 3951 N N . VAL A 1 715 ? 153.372 189.224 116.072 1.00 97.09 489 VAL A N 1
ATOM 3952 C CA . VAL A 1 715 ? 154.016 189.225 114.766 1.00 97.09 489 VAL A CA 1
ATOM 3953 C C . VAL A 1 715 ? 155.281 188.374 114.729 1.00 97.09 489 VAL A C 1
ATOM 3954 O O . VAL A 1 715 ? 155.722 188.003 113.630 1.00 97.09 489 VAL A O 1
ATOM 3958 N N . HIS A 1 716 ? 155.875 188.052 115.876 1.00 93.86 490 HIS A N 1
ATOM 3959 C CA . HIS A 1 716 ? 157.014 187.146 115.946 1.00 93.86 490 HIS A CA 1
ATOM 3960 C C . HIS A 1 716 ? 156.682 185.880 116.716 1.00 93.86 490 HIS A C 1
ATOM 3961 O O . HIS A 1 716 ? 156.972 184.774 116.245 1.00 93.86 490 HIS A O 1
ATOM 3968 N N . TYR A 1 717 ? 156.078 186.016 117.892 1.00 84.61 491 TYR A N 1
ATOM 3969 C CA . TYR A 1 717 ? 155.625 184.906 118.702 1.00 84.61 491 TYR A CA 1
ATOM 3970 C C . TYR A 1 717 ? 154.131 185.061 118.948 1.00 84.61 491 TYR A C 1
ATOM 3971 O O . TYR A 1 717 ? 153.678 186.162 119.290 1.00 84.61 491 TYR A O 1
ATOM 3980 N N . PRO A 1 718 ? 153.335 184.009 118.766 1.00 84.12 492 PRO A N 1
ATOM 3981 C CA . PRO A 1 718 ? 151.880 184.164 118.859 1.00 84.12 492 PRO A CA 1
ATOM 3982 C C . PRO A 1 718 ? 151.410 184.413 120.283 1.00 84.12 492 PRO A C 1
ATOM 3983 O O . PRO A 1 718 ? 152.024 183.972 121.257 1.00 84.12 492 PRO A O 1
ATOM 3987 N N . GLU A 1 719 ? 150.301 185.140 120.386 1.00 86.26 493 GLU A N 1
ATOM 3988 C CA . GLU A 1 719 ? 149.641 185.346 121.666 1.00 86.26 493 GLU A CA 1
ATOM 3989 C C . GLU A 1 719 ? 148.983 184.043 122.110 1.00 86.26 493 GLU A C 1
ATOM 3990 O O . GLU A 1 719 ? 148.736 183.146 121.299 1.00 86.26 493 GLU A O 1
ATOM 3996 N N . ARG A 1 720 ? 148.741 183.927 123.418 1.00 79.93 494 ARG A N 1
ATOM 3997 C CA . ARG A 1 720 ? 148.044 182.770 123.969 1.00 79.93 494 ARG A CA 1
ATOM 3998 C C . ARG A 1 720 ? 146.659 182.641 123.349 1.00 79.93 494 ARG A C 1
ATOM 3999 O O . ARG A 1 720 ? 145.844 183.565 123.430 1.00 79.93 494 ARG A O 1
ATOM 4007 N N . ILE A 1 721 ? 146.398 181.490 122.724 1.00 77.77 495 ILE A N 1
ATOM 4008 C CA . ILE A 1 721 ? 145.156 181.311 121.985 1.00 77.77 495 ILE A CA 1
ATOM 4009 C C . ILE A 1 721 ? 143.962 181.130 122.909 1.00 77.77 495 ILE A C 1
ATOM 4010 O O . ILE A 1 721 ? 142.817 181.293 122.474 1.00 77.77 495 ILE A O 1
ATOM 4015 N N . ILE A 1 722 ? 144.195 180.795 124.179 1.00 83.30 496 ILE A N 1
ATOM 4016 C CA . ILE A 1 722 ? 143.124 180.660 125.157 1.00 83.30 496 ILE A CA 1
ATOM 4017 C C . ILE A 1 722 ? 143.624 181.198 126.491 1.00 83.30 496 ILE A C 1
ATOM 4018 O O . ILE A 1 722 ? 144.829 181.304 126.732 1.00 83.30 496 ILE A O 1
ATOM 4023 N N . ASP A 1 723 ? 142.682 181.577 127.351 1.00 88.53 497 ASP A N 1
ATOM 4024 C CA . ASP A 1 723 ? 143.005 181.999 128.709 1.00 88.53 497 ASP A CA 1
ATOM 4025 C C . ASP A 1 723 ? 143.083 180.753 129.580 1.00 88.53 497 ASP A C 1
ATOM 4026 O O . ASP A 1 723 ? 142.071 180.083 129.804 1.00 88.53 497 ASP A O 1
ATOM 4031 N N . LEU A 1 724 ? 144.288 180.438 130.064 1.00 87.10 498 LEU A N 1
ATOM 4032 C CA . LEU A 1 724 ? 144.502 179.181 130.773 1.00 87.10 498 LEU A CA 1
ATOM 4033 C C . LEU A 1 724 ? 143.783 179.158 132.117 1.00 87.10 498 LEU A C 1
ATOM 4034 O O . LEU A 1 724 ? 143.198 178.137 132.492 1.00 87.10 498 LEU A O 1
ATOM 4039 N N . SER A 1 725 ? 143.813 180.272 132.852 1.00 85.60 499 SER A N 1
ATOM 4040 C CA . SER A 1 725 ? 143.191 180.300 134.173 1.00 85.60 499 SER A CA 1
ATOM 4041 C C . SER A 1 725 ? 141.671 180.238 134.075 1.00 85.60 499 SER A C 1
ATOM 4042 O O . SER A 1 725 ? 141.013 179.637 134.932 1.00 85.60 499 SER A O 1
ATOM 4045 N N . MET A 1 726 ? 141.096 180.853 133.041 1.00 86.30 500 MET A N 1
ATOM 4046 C CA . MET A 1 726 ? 139.649 180.811 132.867 1.00 86.30 500 MET A CA 1
ATOM 4047 C C . MET A 1 726 ? 139.182 179.461 132.334 1.00 86.30 500 MET A C 1
ATOM 4048 O O . MET A 1 726 ? 138.107 178.983 132.711 1.00 86.30 500 MET A O 1
ATOM 4053 N N . ALA A 1 727 ? 139.969 178.838 131.454 1.00 83.15 501 ALA A N 1
ATOM 4054 C CA . ALA A 1 727 ? 139.557 177.567 130.866 1.00 83.15 501 ALA A CA 1
ATOM 4055 C C . ALA A 1 727 ? 139.674 176.424 131.865 1.00 83.15 501 ALA A C 1
ATOM 4056 O O . ALA A 1 727 ? 138.863 175.491 131.841 1.00 83.15 501 ALA A O 1
ATOM 4058 N N . VAL A 1 728 ? 140.683 176.469 132.738 1.00 83.61 502 VAL A N 1
ATOM 4059 C CA . VAL A 1 728 ? 140.869 175.405 133.721 1.00 83.61 502 VAL A CA 1
ATOM 4060 C C . VAL A 1 728 ? 139.727 175.403 134.732 1.00 83.61 502 VAL A C 1
ATOM 4061 O O . VAL A 1 728 ? 139.177 174.345 135.065 1.00 83.61 502 VAL A O 1
ATOM 4065 N N . LYS A 1 729 ? 139.333 176.585 135.215 1.00 84.38 503 LYS A N 1
ATOM 4066 C CA . LYS A 1 729 ? 138.249 176.667 136.188 1.00 84.38 503 LYS A CA 1
ATOM 4067 C C . LYS A 1 729 ? 136.909 176.307 135.559 1.00 84.38 503 LYS A C 1
ATOM 4068 O O . LYS A 1 729 ? 136.025 175.770 136.236 1.00 84.38 503 LYS A O 1
ATOM 4074 N N . ARG A 1 730 ? 136.738 176.605 134.269 1.00 83.16 504 ARG A N 1
ATOM 4075 C CA . ARG A 1 730 ? 135.491 176.272 133.589 1.00 83.16 504 ARG A CA 1
ATOM 4076 C C . ARG A 1 730 ? 135.350 174.766 133.398 1.00 83.16 504 ARG A C 1
ATOM 4077 O O . ARG A 1 730 ? 134.255 174.214 133.562 1.00 83.16 504 ARG A O 1
ATOM 4085 N N . ASN A 1 731 ? 136.452 174.085 133.072 1.00 81.47 505 ASN A N 1
ATOM 4086 C CA . ASN A 1 731 ? 136.377 172.668 132.729 1.00 81.47 505 ASN A CA 1
ATOM 4087 C C . ASN A 1 731 ? 136.094 171.805 133.954 1.00 81.47 505 ASN A C 1
ATOM 4088 O O . ASN A 1 731 ? 135.347 170.824 133.865 1.00 81.47 505 ASN A O 1
ATOM 4093 N N . MET A 1 732 ? 136.690 172.141 135.104 1.00 83.74 506 MET A N 1
ATOM 4094 C CA . MET A 1 732 ? 136.408 171.387 136.322 1.00 83.74 506 MET A CA 1
ATOM 4095 C C . MET A 1 732 ? 134.978 171.593 136.804 1.00 83.74 506 MET A C 1
ATOM 4096 O O . MET A 1 732 ? 134.436 170.712 137.477 1.00 83.74 506 MET A O 1
ATOM 4101 N N . LEU A 1 733 ? 134.365 172.736 136.481 1.00 86.69 507 LEU A N 1
ATOM 4102 C CA . LEU A 1 733 ? 132.942 172.917 136.750 1.00 86.69 507 LEU A CA 1
ATOM 4103 C C . LEU A 1 733 ? 132.102 171.942 135.936 1.00 86.69 507 LEU A C 1
ATOM 4104 O O . LEU A 1 733 ? 131.130 171.374 136.446 1.00 86.69 507 LEU A O 1
ATOM 4109 N N . ALA A 1 734 ? 132.459 171.738 134.666 1.00 88.83 508 ALA A N 1
ATOM 4110 C CA . ALA A 1 734 ? 131.776 170.735 133.858 1.00 88.83 508 ALA A CA 1
ATOM 4111 C C . ALA A 1 734 ? 132.189 169.325 134.257 1.00 88.83 508 ALA A C 1
ATOM 4112 O O . ALA A 1 734 ? 131.404 168.383 134.099 1.00 88.83 508 ALA A O 1
ATOM 4114 N N . MET A 1 735 ? 133.413 169.161 134.765 1.00 90.72 509 MET A N 1
ATOM 4115 C CA . MET A 1 735 ? 133.874 167.843 135.192 1.00 90.72 509 MET A CA 1
ATOM 4116 C C . MET A 1 735 ? 133.144 167.380 136.447 1.00 90.72 509 MET A C 1
ATOM 4117 O O . MET A 1 735 ? 132.811 166.196 136.575 1.00 90.72 509 MET A O 1
ATOM 4122 N N . LYS A 1 736 ? 132.895 168.296 137.386 1.00 93.62 510 LYS A N 1
ATOM 4123 C CA . LYS A 1 736 ? 132.144 167.944 138.586 1.00 93.62 510 LYS A CA 1
ATOM 4124 C C . LYS A 1 736 ? 130.682 167.656 138.272 1.00 93.62 510 LYS A C 1
ATOM 4125 O O . LYS A 1 736 ? 130.067 166.805 138.924 1.00 93.62 510 LYS A O 1
ATOM 4131 N N . SER A 1 737 ? 130.111 168.359 137.290 1.00 96.18 511 SER A N 1
ATOM 4132 C CA . SER A 1 737 ? 128.722 168.120 136.912 1.00 96.18 511 SER A CA 1
ATOM 4133 C C . SER A 1 737 ? 128.537 166.749 136.278 1.00 96.18 511 SER A C 1
ATOM 4134 O O . SER A 1 737 ? 127.497 166.112 136.479 1.00 96.18 511 SER A O 1
ATOM 4137 N N . LEU A 1 738 ? 129.522 166.285 135.504 1.00 95.97 512 LEU A N 1
ATOM 4138 C CA . LEU A 1 738 ? 129.443 164.948 134.923 1.00 95.97 512 LEU A CA 1
ATOM 4139 C C . LEU A 1 738 ? 129.531 163.871 135.997 1.00 95.97 512 LEU A C 1
ATOM 4140 O O . LEU A 1 738 ? 128.866 162.833 135.898 1.00 95.97 512 LEU A O 1
ATOM 4145 N N . ARG A 1 739 ? 130.358 164.094 137.022 1.00 99.72 513 ARG A N 1
ATOM 4146 C CA . ARG A 1 739 ? 130.454 163.144 138.125 1.00 99.72 513 ARG A CA 1
ATOM 4147 C C . ARG A 1 739 ? 129.158 163.096 138.928 1.00 99.72 513 ARG A C 1
ATOM 4148 O O . ARG A 1 739 ? 128.704 162.014 139.320 1.00 99.72 513 ARG A O 1
ATOM 4156 N N . ASN A 1 740 ? 128.549 164.258 139.178 1.00 106.19 514 ASN A N 1
ATOM 4157 C CA . ASN A 1 740 ? 127.294 164.295 139.923 1.00 106.19 514 ASN A CA 1
ATOM 4158 C C . ASN A 1 740 ? 126.148 163.702 139.112 1.00 106.19 514 ASN A C 1
ATOM 4159 O O . ASN A 1 740 ? 125.289 163.003 139.662 1.00 106.19 514 ASN A O 1
ATOM 4164 N N . SER A 1 741 ? 126.116 163.969 137.804 1.00 110.02 515 SER A N 1
ATOM 4165 C CA . SER A 1 741 ? 125.083 163.389 136.954 1.00 110.02 515 SER A CA 1
ATOM 4166 C C . SER A 1 741 ? 125.324 161.912 136.676 1.00 110.02 515 SER A C 1
ATOM 4167 O O . SER A 1 741 ? 124.411 161.227 136.202 1.00 110.02 515 SER A O 1
ATOM 4170 N N . LEU A 1 742 ? 126.533 161.413 136.946 1.00 115.79 516 LEU A N 1
ATOM 4171 C CA . LEU A 1 742 ? 126.806 159.989 136.782 1.00 115.79 516 LEU A CA 1
ATOM 4172 C C . LEU A 1 742 ? 126.032 159.152 137.790 1.00 115.79 516 LEU A C 1
ATOM 4173 O O . LEU A 1 742 ? 125.593 158.042 137.467 1.00 115.79 516 LEU A O 1
ATOM 4178 N N . ILE A 1 743 ? 125.855 159.661 139.005 1.00 126.47 517 ILE A N 1
ATOM 4179 C CA . ILE A 1 743 ? 125.048 158.982 140.011 1.00 126.47 517 ILE A CA 1
ATOM 4180 C C . ILE A 1 743 ? 123.577 159.243 139.715 1.00 126.47 517 ILE A C 1
ATOM 4181 O O . ILE A 1 743 ? 123.153 160.402 139.613 1.00 126.47 517 ILE A O 1
ATOM 4186 N N . THR A 1 744 ? 122.803 158.163 139.582 1.00 135.77 518 THR A N 1
ATOM 4187 C CA . THR A 1 744 ? 121.378 158.186 139.224 1.00 135.77 518 THR A CA 1
ATOM 4188 C C . THR A 1 744 ? 121.102 158.979 137.946 1.00 135.77 518 THR A C 1
ATOM 4189 O O . THR A 1 744 ? 120.094 159.677 137.842 1.00 135.77 518 THR A O 1
ATOM 4193 N N . MET B 2 1 ? 154.212 149.338 141.342 1.00 50.00 1 MET B N 1
ATOM 4194 C CA . MET B 2 1 ? 153.887 150.744 141.553 1.00 50.00 1 MET B CA 1
ATOM 4195 C C . MET B 2 1 ? 152.924 151.254 140.486 1.00 50.00 1 MET B C 1
ATOM 4196 O O . MET B 2 1 ? 153.009 150.862 139.321 1.00 50.00 1 MET B O 1
ATOM 4201 N N . ASP B 2 2 ? 152.010 152.129 140.890 1.00 95.06 2 ASP B N 1
ATOM 4202 C CA . ASP B 2 2 ? 151.008 152.708 139.948 1.00 95.06 2 ASP B CA 1
ATOM 4203 C C . ASP B 2 2 ? 150.507 154.134 140.232 1.00 95.06 2 ASP B C 1
ATOM 4204 O O . ASP B 2 2 ? 149.280 154.278 140.404 1.00 95.06 2 ASP B O 1
ATOM 4209 N N . TRP B 2 3 ? 151.371 155.153 140.270 1.00 83.65 3 TRP B N 1
ATOM 4210 C CA . TRP B 2 3 ? 150.870 156.564 140.322 1.00 83.65 3 TRP B CA 1
ATOM 4211 C C . TRP B 2 3 ? 151.636 157.243 139.195 1.00 83.65 3 TRP B C 1
ATOM 4212 O O . TRP B 2 3 ? 151.448 158.454 138.987 1.00 83.65 3 TRP B O 1
ATOM 4223 N N . LEU B 2 4 ? 152.493 156.485 138.533 1.00 70.74 4 LEU B N 1
ATOM 4224 C CA . LEU B 2 4 ? 153.345 156.817 137.394 1.00 70.74 4 LEU B CA 1
ATOM 4225 C C . LEU B 2 4 ? 152.601 157.662 136.368 1.00 70.74 4 LEU B C 1
ATOM 4226 O O . LEU B 2 4 ? 153.145 158.645 135.851 1.00 70.74 4 LEU B O 1
ATOM 4231 N N . LEU B 2 5 ? 151.357 157.300 136.065 1.00 66.45 5 LEU B N 1
ATOM 4232 C CA . LEU B 2 5 ? 150.549 158.099 135.157 1.00 66.45 5 LEU B CA 1
ATOM 4233 C C . LEU B 2 5 ? 150.014 159.361 135.818 1.00 66.45 5 LEU B C 1
ATOM 4234 O O . LEU B 2 5 ? 149.618 160.295 135.112 1.00 66.45 5 LEU B O 1
ATOM 4239 N N . ALA B 2 6 ? 149.992 159.407 137.148 1.00 70.94 6 ALA B N 1
ATOM 4240 C CA . ALA B 2 6 ? 149.601 160.595 137.892 1.00 70.94 6 ALA B CA 1
ATOM 4241 C C . ALA B 2 6 ? 150.796 161.402 138.381 1.00 70.94 6 ALA B C 1
ATOM 4242 O O . ALA B 2 6 ? 150.606 162.388 139.100 1.00 70.94 6 ALA B O 1
ATOM 4244 N N . THR B 2 7 ? 152.015 160.995 138.024 1.00 69.39 7 THR B N 1
ATOM 4245 C CA . THR B 2 7 ? 153.211 161.740 138.421 1.00 69.39 7 THR B CA 1
ATOM 4246 C C . THR B 2 7 ? 153.273 163.163 137.859 1.00 69.39 7 THR B C 1
ATOM 4247 O O . THR B 2 7 ? 153.588 164.081 138.638 1.00 69.39 7 THR B O 1
ATOM 4251 N N . PRO B 2 8 ? 153.011 163.434 136.562 1.00 67.82 8 PRO B N 1
ATOM 4252 C CA . PRO B 2 8 ? 153.076 164.837 136.107 1.00 67.82 8 PRO B CA 1
ATOM 4253 C C . PRO B 2 8 ? 152.062 165.760 136.761 1.00 67.82 8 PRO B C 1
ATOM 4254 O O . PRO B 2 8 ? 152.349 166.952 136.913 1.00 67.82 8 PRO B O 1
ATOM 4258 N N . GLN B 2 9 ? 150.895 165.250 137.165 1.00 75.67 9 GLN B N 1
ATOM 4259 C CA . GLN B 2 9 ? 149.916 166.089 137.852 1.00 75.67 9 GLN B CA 1
ATOM 4260 C C . GLN B 2 9 ? 150.446 166.563 139.200 1.00 75.67 9 GLN B C 1
ATOM 4261 O O . GLN B 2 9 ? 150.359 167.752 139.531 1.00 75.67 9 GLN B O 1
ATOM 4267 N N . LEU B 2 10 ? 151.016 165.644 139.984 1.00 72.21 10 LEU B N 1
ATOM 4268 C CA . LEU B 2 10 ? 151.600 166.017 141.269 1.00 72.21 10 LEU B CA 1
ATOM 4269 C C . LEU B 2 10 ? 152.822 166.903 141.081 1.00 72.21 10 LEU B C 1
ATOM 4270 O O . LEU B 2 10 ? 153.054 167.828 141.869 1.00 72.21 10 LEU B O 1
ATOM 4275 N N . TYR B 2 11 ? 153.613 166.633 140.037 1.00 73.09 11 TYR B N 1
ATOM 4276 C CA . TYR B 2 11 ? 154.774 167.463 139.733 1.00 73.09 11 TYR B CA 1
ATOM 4277 C C . TYR B 2 11 ? 154.360 168.897 139.423 1.00 73.09 11 TYR B C 1
ATOM 4278 O O . TYR B 2 11 ? 154.954 169.849 139.945 1.00 73.09 11 TYR B O 1
ATOM 4287 N N . SER B 2 12 ? 153.314 169.066 138.610 1.00 73.42 12 SER B N 1
ATOM 4288 C CA . SER B 2 12 ? 152.823 170.398 138.276 1.00 73.42 12 SER B CA 1
ATOM 4289 C C . SER B 2 12 ? 152.210 171.090 139.485 1.00 73.42 12 SER B C 1
ATOM 4290 O O . SER B 2 12 ? 152.396 172.297 139.668 1.00 73.42 12 SER B O 1
ATOM 4293 N N . ALA B 2 13 ? 151.469 170.347 140.313 1.00 73.80 13 ALA B N 1
ATOM 4294 C CA . ALA B 2 13 ? 150.860 170.945 141.499 1.00 73.80 13 ALA B CA 1
ATOM 4295 C C . ALA B 2 13 ? 151.917 171.426 142.485 1.00 73.80 13 ALA B C 1
ATOM 4296 O O . ALA B 2 13 ? 151.818 172.535 143.026 1.00 73.80 13 ALA B O 1
ATOM 4298 N N . PHE B 2 14 ? 152.953 170.616 142.714 1.00 72.30 14 PHE B N 1
ATOM 4299 C CA . PHE B 2 14 ? 153.998 171.018 143.646 1.00 72.30 14 PHE B CA 1
ATOM 4300 C C . PHE B 2 14 ? 154.897 172.099 143.059 1.00 72.30 14 PHE B C 1
ATOM 4301 O O . PHE B 2 14 ? 155.464 172.900 143.810 1.00 72.30 14 PHE B O 1
ATOM 4309 N N . SER B 2 15 ? 155.037 172.150 141.731 1.00 70.77 15 SER B N 1
ATOM 4310 C CA . SER B 2 15 ? 155.743 173.269 141.116 1.00 70.77 15 SER B CA 1
ATOM 4311 C C . SER B 2 15 ? 154.937 174.557 141.230 1.00 70.77 15 SER B C 1
ATOM 4312 O O . SER B 2 15 ? 155.505 175.637 141.425 1.00 70.77 15 SER B O 1
ATOM 4315 N N . SER B 2 16 ? 153.612 174.460 141.113 1.00 73.56 16 SER B N 1
ATOM 4316 C CA . SER B 2 16 ? 152.736 175.618 141.224 1.00 73.56 16 SER B CA 1
ATOM 4317 C C . SER B 2 16 ? 152.447 176.007 142.665 1.00 73.56 16 SER B C 1
ATOM 4318 O O . SER B 2 16 ? 151.794 177.031 142.887 1.00 73.56 16 SER B O 1
ATOM 4321 N N . LEU B 2 17 ? 152.887 175.204 143.637 1.00 78.50 17 LEU B N 1
ATOM 4322 C CA . LEU B 2 17 ? 152.752 175.595 145.037 1.00 78.50 17 LEU B CA 1
ATOM 4323 C C . LEU B 2 17 ? 153.552 176.857 145.341 1.00 78.50 17 LEU B C 1
ATOM 4324 O O . LEU B 2 17 ? 153.080 177.741 146.064 1.00 78.50 17 LEU B O 1
ATOM 4329 N N . GLY B 2 18 ? 154.761 176.959 144.798 1.00 85.07 18 GLY B N 1
ATOM 4330 C CA . GLY B 2 18 ? 155.577 178.140 144.994 1.00 85.07 18 GLY B CA 1
ATOM 4331 C C . GLY B 2 18 ? 156.536 178.392 143.850 1.00 85.07 18 GLY B C 1
ATOM 4332 O O . GLY B 2 18 ? 157.284 177.495 143.451 1.00 85.07 18 GLY B O 1
ATOM 4333 N N . CYS B 2 19 ? 156.527 179.609 143.315 1.00 99.91 19 CYS B N 1
ATOM 4334 C CA . CYS B 2 19 ? 157.372 179.985 142.192 1.00 99.91 19 CYS B CA 1
ATOM 4335 C C . CYS B 2 19 ? 158.413 181.001 142.641 1.00 99.91 19 CYS B C 1
ATOM 4336 O O . CYS B 2 19 ? 158.136 181.856 143.487 1.00 99.91 19 CYS B O 1
ATOM 4339 N N . LEU B 2 20 ? 159.609 180.905 142.071 1.00 108.82 20 LEU B N 1
ATOM 4340 C CA . LEU B 2 20 ? 160.721 181.777 142.420 1.00 108.82 20 LEU B CA 1
ATOM 4341 C C . LEU B 2 20 ? 160.956 182.778 141.298 1.00 108.82 20 LEU B C 1
ATOM 4342 O O . LEU B 2 20 ? 161.117 182.390 140.136 1.00 108.82 20 LEU B O 1
ATOM 4347 N N . GLU B 2 21 ? 160.976 184.062 141.649 1.00 114.77 21 GLU B N 1
ATOM 4348 C CA . GLU B 2 21 ? 161.225 185.148 140.702 1.00 114.77 21 GLU B CA 1
ATOM 4349 C C . GLU B 2 21 ? 162.432 185.935 141.202 1.00 114.77 21 GLU B C 1
ATOM 4350 O O . GLU B 2 21 ? 162.311 186.755 142.117 1.00 114.77 21 GLU B O 1
ATOM 4356 N N . GLY B 2 22 ? 163.592 185.690 140.598 1.00 121.33 22 GLY B N 1
ATOM 4357 C CA . GLY B 2 22 ? 164.806 186.369 141.004 1.00 121.33 22 GLY B CA 1
ATOM 4358 C C . GLY B 2 22 ? 165.325 185.897 142.346 1.00 121.33 22 GLY B C 1
ATOM 4359 O O . GLY B 2 22 ? 165.836 184.780 142.465 1.00 121.33 22 GLY B O 1
ATOM 4360 N N . ASP B 2 23 ? 165.204 186.747 143.367 1.00 128.19 23 ASP B N 1
ATOM 4361 C CA . ASP B 2 23 ? 165.634 186.405 144.713 1.00 128.19 23 ASP B CA 1
ATOM 4362 C C . ASP B 2 23 ? 164.504 186.356 145.729 1.00 128.19 23 ASP B C 1
ATOM 4363 O O . ASP B 2 23 ? 164.682 185.751 146.791 1.00 128.19 23 ASP B O 1
ATOM 4368 N N . THR B 2 24 ? 163.355 186.961 145.439 1.00 117.62 24 THR B N 1
ATOM 4369 C CA . THR B 2 24 ? 162.238 186.995 146.373 1.00 117.62 24 THR B CA 1
ATOM 4370 C C . THR B 2 24 ? 161.280 185.852 146.060 1.00 117.62 24 THR B C 1
ATOM 4371 O O . THR B 2 24 ? 160.729 185.780 144.957 1.00 117.62 24 THR B O 1
ATOM 4375 N N . TYR B 2 25 ? 161.088 184.962 147.030 1.00 93.24 25 TYR B N 1
ATOM 4376 C CA . TYR B 2 25 ? 160.144 183.866 146.868 1.00 93.24 25 TYR B CA 1
ATOM 4377 C C . TYR B 2 25 ? 158.718 184.389 146.986 1.00 93.24 25 TYR B C 1
ATOM 4378 O O . TYR B 2 25 ? 158.390 185.121 147.924 1.00 93.24 25 TYR B O 1
ATOM 4387 N N . VAL B 2 26 ? 157.869 184.014 146.033 1.00 85.41 26 VAL B N 1
ATOM 4388 C CA . VAL B 2 26 ? 156.478 184.450 146.004 1.00 85.41 26 VAL B CA 1
ATOM 4389 C C . VAL B 2 26 ? 155.581 183.220 145.930 1.00 85.41 26 VAL B C 1
ATOM 4390 O O . VAL B 2 26 ? 155.847 182.283 145.169 1.00 85.41 26 VAL B O 1
ATOM 4394 N N . VAL B 2 27 ? 154.550 183.200 146.763 1.00 77.90 27 VAL B N 1
ATOM 4395 C CA . VAL B 2 27 ? 153.616 182.083 146.815 1.00 77.90 27 VAL B CA 1
ATOM 4396 C C . VAL B 2 27 ? 152.504 182.314 145.802 1.00 77.90 27 VAL B C 1
ATOM 4397 O O . VAL B 2 27 ? 152.188 183.451 145.435 1.00 77.90 27 VAL B O 1
ATOM 4401 N N . ASN B 2 28 ? 151.918 181.220 145.332 1.00 82.20 28 ASN B N 1
ATOM 4402 C CA . ASN B 2 28 ? 150.820 181.314 144.385 1.00 82.20 28 ASN B CA 1
ATOM 4403 C C . ASN B 2 28 ? 149.553 181.780 145.100 1.00 82.20 28 ASN B C 1
ATOM 4404 O O . ASN B 2 28 ? 149.352 181.457 146.275 1.00 82.20 28 ASN B O 1
ATOM 4409 N N . PRO B 2 29 ? 148.707 182.575 144.439 1.00 83.05 29 PRO B N 1
ATOM 4410 C CA . PRO B 2 29 ? 147.414 182.935 145.048 1.00 83.05 29 PRO B CA 1
ATOM 4411 C C . PRO B 2 29 ? 146.506 181.746 145.322 1.00 83.05 29 PRO B C 1
ATOM 4412 O O . PRO B 2 29 ? 145.761 181.766 146.309 1.00 83.05 29 PRO B O 1
ATOM 4416 N N . ASN B 2 30 ? 146.545 180.709 144.485 1.00 91.01 30 ASN B N 1
ATOM 4417 C CA . ASN B 2 30 ? 145.735 179.514 144.677 1.00 91.01 30 ASN B CA 1
ATOM 4418 C C . ASN B 2 30 ? 146.477 178.422 145.440 1.00 91.01 30 ASN B C 1
ATOM 4419 O O . ASN B 2 30 ? 146.115 177.240 145.331 1.00 91.01 30 ASN B O 1
ATOM 4424 N N . ALA B 2 31 ? 147.509 178.798 146.203 1.00 84.16 31 ALA B N 1
ATOM 4425 C CA . ALA B 2 31 ? 148.248 177.824 146.998 1.00 84.16 31 ALA B CA 1
ATOM 4426 C C . ALA B 2 31 ? 147.369 177.192 148.064 1.00 84.16 31 ALA B C 1
ATOM 4427 O O . ALA B 2 31 ? 147.526 176.007 148.362 1.00 84.16 31 ALA B O 1
ATOM 4429 N N . LEU B 2 32 ? 146.437 177.960 148.638 1.00 81.86 32 LEU B N 1
ATOM 4430 C CA . LEU B 2 32 ? 145.509 177.401 149.618 1.00 81.86 32 LEU B CA 1
ATOM 4431 C C . LEU B 2 32 ? 144.633 176.319 148.999 1.00 81.86 32 LEU B C 1
ATOM 4432 O O . LEU B 2 32 ? 144.420 175.261 149.604 1.00 81.86 32 LEU B O 1
ATOM 4437 N N . ALA B 2 33 ? 144.130 176.563 147.785 1.00 81.91 33 ALA B N 1
ATOM 4438 C CA . ALA B 2 33 ? 143.318 175.566 147.093 1.00 81.91 33 ALA B CA 1
ATOM 4439 C C . ALA B 2 33 ? 144.132 174.326 146.746 1.00 81.91 33 ALA B C 1
ATOM 4440 O O . ALA B 2 33 ? 143.651 173.196 146.912 1.00 81.91 33 ALA B O 1
ATOM 4442 N N . ILE B 2 34 ? 145.368 174.517 146.273 1.00 75.87 34 ILE B N 1
ATOM 4443 C CA . ILE B 2 34 ? 146.220 173.377 145.934 1.00 75.87 34 ILE B CA 1
ATOM 4444 C C . ILE B 2 34 ? 146.532 172.551 147.178 1.00 75.87 34 ILE B C 1
ATOM 4445 O O . ILE B 2 34 ? 146.462 171.314 147.155 1.00 75.87 34 ILE B O 1
ATOM 4450 N N . LEU B 2 35 ? 146.845 173.221 148.292 1.00 78.90 35 LEU B N 1
ATOM 4451 C CA . LEU B 2 35 ? 147.166 172.511 149.525 1.00 78.90 35 LEU B CA 1
ATOM 4452 C C . LEU B 2 35 ? 145.951 171.782 150.088 1.00 78.90 35 LEU B C 1
ATOM 4453 O O . LEU B 2 35 ? 146.077 170.650 150.563 1.00 78.90 35 LEU B O 1
ATOM 4458 N N . GLU B 2 36 ? 144.765 172.399 150.046 1.00 87.78 36 GLU B N 1
ATOM 4459 C CA . GLU B 2 36 ? 143.595 171.705 150.578 1.00 87.78 36 GLU B CA 1
ATOM 4460 C C . GLU B 2 36 ? 143.189 170.532 149.690 1.00 87.78 36 GLU B C 1
ATOM 4461 O O . GLU B 2 36 ? 142.727 169.507 150.205 1.00 87.78 36 GLU B O 1
ATOM 4467 N N . GLU B 2 37 ? 143.395 170.639 148.371 1.00 86.00 37 GLU B N 1
ATOM 4468 C CA . GLU B 2 37 ? 143.165 169.489 147.500 1.00 86.00 37 GLU B CA 1
ATOM 4469 C C . GLU B 2 37 ? 144.154 168.366 147.793 1.00 86.00 37 GLU B C 1
ATOM 4470 O O . GLU B 2 37 ? 143.773 167.187 147.817 1.00 86.00 37 GLU B O 1
ATOM 4476 N N . ILE B 2 38 ? 145.424 168.715 148.028 1.00 76.56 38 ILE B N 1
ATOM 4477 C CA . ILE B 2 38 ? 146.437 167.715 148.364 1.00 76.56 38 ILE B CA 1
ATOM 4478 C C . ILE B 2 38 ? 146.102 167.036 149.688 1.00 76.56 38 ILE B C 1
ATOM 4479 O O . ILE B 2 38 ? 146.214 165.811 149.821 1.00 76.56 38 ILE B O 1
ATOM 4484 N N . ASN B 2 39 ? 145.667 167.819 150.679 1.00 82.13 39 ASN B N 1
ATOM 4485 C CA . ASN B 2 39 ? 145.303 167.263 151.979 1.00 82.13 39 ASN B CA 1
ATOM 4486 C C . ASN B 2 39 ? 144.081 166.358 151.880 1.00 82.13 39 ASN B C 1
ATOM 4487 O O . ASN B 2 39 ? 144.027 165.311 152.536 1.00 82.13 39 ASN B O 1
ATOM 4492 N N . TYR B 2 40 ? 143.089 166.744 151.070 1.00 86.97 40 TYR B N 1
ATOM 4493 C CA . TYR B 2 40 ? 141.917 165.894 150.884 1.00 86.97 40 TYR B CA 1
ATOM 4494 C C . TYR B 2 40 ? 142.279 164.598 150.170 1.00 86.97 40 TYR B C 1
ATOM 4495 O O . TYR B 2 40 ? 141.738 163.534 150.494 1.00 86.97 40 TYR B O 1
ATOM 4504 N N . LYS B 2 41 ? 143.189 164.665 149.195 1.00 80.29 41 LYS B N 1
ATOM 4505 C CA . LYS B 2 41 ? 143.618 163.448 148.514 1.00 80.29 41 LYS B CA 1
ATOM 4506 C C . LYS B 2 41 ? 144.454 162.555 149.421 1.00 80.29 41 LYS B C 1
ATOM 4507 O O . LYS B 2 41 ? 144.392 161.326 149.305 1.00 80.29 41 LYS B O 1
ATOM 4513 N N . LEU B 2 42 ? 145.237 163.147 150.324 1.00 80.20 42 LEU B N 1
ATOM 4514 C CA . LEU B 2 42 ? 146.081 162.355 151.211 1.00 80.20 42 LEU B CA 1
ATOM 4515 C C . LEU B 2 42 ? 145.265 161.715 152.328 1.00 80.20 42 LEU B C 1
ATOM 4516 O O . LEU B 2 42 ? 145.547 160.581 152.733 1.00 80.20 42 LEU B O 1
ATOM 4521 N N . THR B 2 43 ? 144.260 162.424 152.848 1.00 91.03 43 THR B N 1
ATOM 4522 C CA . THR B 2 43 ? 143.470 161.879 153.947 1.00 91.03 43 THR B CA 1
ATOM 4523 C C . THR B 2 43 ? 142.528 160.781 153.469 1.00 91.03 43 THR B C 1
ATOM 4524 O O . THR B 2 43 ? 142.391 159.744 154.128 1.00 91.03 43 THR B O 1
ATOM 4528 N N . TYR B 2 44 ? 141.879 160.982 152.323 1.00 96.86 44 TYR B N 1
ATOM 4529 C CA . TYR B 2 44 ? 140.849 160.072 151.837 1.00 96.86 44 TYR B CA 1
ATOM 4530 C C . TYR B 2 44 ? 141.378 159.100 150.789 1.00 96.86 44 TYR B C 1
ATOM 4531 O O . TYR B 2 44 ? 140.656 158.740 149.853 1.00 96.86 44 TYR B O 1
ATOM 4540 N N . GLU B 2 45 ? 142.627 158.670 150.927 1.00 97.91 45 GLU B N 1
ATOM 4541 C CA . GLU B 2 45 ? 143.221 157.699 150.023 1.00 97.91 45 GLU B CA 1
ATOM 4542 C C . GLU B 2 45 ? 142.911 156.286 150.518 1.00 97.91 45 GLU B C 1
ATOM 4543 O O . GLU B 2 45 ? 142.141 156.090 151.462 1.00 97.91 45 GLU B O 1
ATOM 4549 N N . ASP B 2 46 ? 143.504 155.281 149.877 1.00 105.87 46 ASP B N 1
ATOM 4550 C CA . ASP B 2 46 ? 143.306 153.904 150.307 1.00 105.87 46 ASP B CA 1
ATOM 4551 C C . ASP B 2 46 ? 144.062 153.637 151.602 1.00 105.87 46 ASP B C 1
ATOM 4552 O O . ASP B 2 46 ? 145.174 154.133 151.806 1.00 105.87 46 ASP B O 1
ATOM 4557 N N . GLN B 2 47 ? 143.446 152.847 152.483 1.00 103.81 47 GLN B N 1
ATOM 4558 C CA . GLN B 2 47 ? 144.039 152.572 153.787 1.00 103.81 47 GLN B CA 1
ATOM 4559 C C . GLN B 2 47 ? 145.240 151.638 153.683 1.00 103.81 47 GLN B C 1
ATOM 4560 O O . GLN B 2 47 ? 146.275 151.883 154.312 1.00 103.81 47 GLN B O 1
ATOM 4566 N N . THR B 2 48 ? 145.123 150.566 152.899 1.00 100.62 48 THR B N 1
ATOM 4567 C CA . THR B 2 48 ? 146.184 149.566 152.849 1.00 100.62 48 THR B CA 1
ATOM 4568 C C . THR B 2 48 ? 147.280 149.944 151.860 1.00 100.62 48 THR B C 1
ATOM 4569 O O . THR B 2 48 ? 148.468 149.759 152.149 1.00 100.62 48 THR B O 1
ATOM 4573 N N . LEU B 2 49 ? 146.904 150.462 150.689 1.00 95.98 49 LEU B N 1
ATOM 4574 C CA . LEU B 2 49 ? 147.895 150.746 149.655 1.00 95.98 49 LEU B CA 1
ATOM 4575 C C . LEU B 2 49 ? 148.740 151.965 150.003 1.00 95.98 49 LEU B C 1
ATOM 4576 O O . LEU B 2 49 ? 149.969 151.927 149.863 1.00 95.98 49 LEU B O 1
ATOM 4581 N N . ARG B 2 50 ? 148.096 153.040 150.472 1.00 95.38 50 ARG B N 1
ATOM 4582 C CA . ARG B 2 50 ? 148.732 154.335 150.745 1.00 95.38 50 ARG B CA 1
ATOM 4583 C C . ARG B 2 50 ? 149.493 154.846 149.521 1.00 95.38 50 ARG B C 1
ATOM 4584 O O . ARG B 2 50 ? 150.674 155.190 149.588 1.00 95.38 50 ARG B O 1
ATOM 4592 N N . THR B 2 51 ? 148.788 154.890 148.387 1.00 85.68 51 THR B N 1
ATOM 4593 C CA . THR B 2 51 ? 149.437 155.188 147.112 1.00 85.68 51 THR B CA 1
ATOM 4594 C C . THR B 2 51 ? 149.859 156.649 147.014 1.00 85.68 51 THR B C 1
ATOM 4595 O O . THR B 2 51 ? 150.907 156.955 146.435 1.00 85.68 51 THR B O 1
ATOM 4599 N N . PHE B 2 52 ? 149.055 157.566 147.560 1.00 76.34 52 PHE B N 1
ATOM 4600 C CA . PHE B 2 52 ? 149.372 158.989 147.451 1.00 76.34 52 PHE B CA 1
ATOM 4601 C C . PHE B 2 52 ? 150.597 159.353 148.282 1.00 76.34 52 PHE B C 1
ATOM 4602 O O . PHE B 2 52 ? 151.442 160.144 147.842 1.00 76.34 52 PHE B O 1
ATOM 4610 N N . ARG B 2 53 ? 150.705 158.794 149.489 1.00 73.16 53 ARG B N 1
ATOM 4611 C CA . ARG B 2 53 ? 151.862 159.058 150.338 1.00 73.16 53 ARG B CA 1
ATOM 4612 C C . ARG B 2 53 ? 153.139 158.506 149.711 1.00 73.16 53 ARG B C 1
ATOM 4613 O O . ARG B 2 53 ? 154.187 159.167 149.723 1.00 73.16 53 ARG B O 1
ATOM 4621 N N . ARG B 2 54 ? 153.058 157.307 149.127 1.00 81.14 54 ARG B N 1
ATOM 4622 C CA . ARG B 2 54 ? 154.190 156.756 148.390 1.00 81.14 54 ARG B CA 1
ATOM 4623 C C . ARG B 2 54 ? 154.508 157.580 147.149 1.00 81.14 54 ARG B C 1
ATOM 4624 O O . ARG B 2 54 ? 155.670 157.654 146.743 1.00 81.14 54 ARG B O 1
ATOM 4632 N N . ALA B 2 55 ? 153.496 158.205 146.541 1.00 71.89 55 ALA B N 1
ATOM 4633 C CA . ALA B 2 55 ? 153.733 159.089 145.403 1.00 71.89 55 ALA B CA 1
ATOM 4634 C C . ALA B 2 55 ? 154.516 160.327 145.816 1.00 71.89 55 ALA B C 1
ATOM 4635 O O . ALA B 2 55 ? 155.442 160.749 145.110 1.00 71.89 55 ALA B O 1
ATOM 4637 N N . ILE B 2 56 ? 154.141 160.928 146.948 1.00 66.04 56 ILE B N 1
ATOM 4638 C CA . ILE B 2 56 ? 154.878 162.080 147.466 1.00 66.04 56 ILE B CA 1
ATOM 4639 C C . ILE B 2 56 ? 156.302 161.674 147.830 1.00 66.04 56 ILE B C 1
ATOM 4640 O O . ILE B 2 56 ? 157.254 162.439 147.630 1.00 66.04 56 ILE B O 1
ATOM 4645 N N . GLY B 2 57 ? 156.470 160.458 148.355 1.00 70.72 57 GLY B N 1
ATOM 4646 C CA . GLY B 2 57 ? 157.809 159.965 148.638 1.00 70.72 57 GLY B CA 1
ATOM 4647 C C . GLY B 2 57 ? 158.647 159.744 147.390 1.00 70.72 57 GLY B C 1
ATOM 4648 O O . GLY B 2 57 ? 159.838 160.065 147.368 1.00 70.72 57 GLY B O 1
ATOM 4649 N N . PHE B 2 58 ? 158.038 159.191 146.338 1.00 65.60 58 PHE B N 1
ATOM 4650 C CA . PHE B 2 58 ? 158.774 158.898 145.113 1.00 65.60 58 PHE B CA 1
ATOM 4651 C C . PHE B 2 58 ? 159.142 160.171 144.364 1.00 65.60 58 PHE B C 1
ATOM 4652 O O . PHE B 2 58 ? 160.243 160.276 143.811 1.00 65.60 58 PHE B O 1
ATOM 4660 N N . GLY B 2 59 ? 158.240 161.152 144.338 1.00 65.02 59 GLY B N 1
ATOM 4661 C CA . GLY B 2 59 ? 158.516 162.370 143.598 1.00 65.02 59 GLY B CA 1
ATOM 4662 C C . GLY B 2 59 ? 159.542 163.281 144.238 1.00 65.02 59 GLY B C 1
ATOM 4663 O O . GLY B 2 59 ? 160.020 164.201 143.563 1.00 65.02 59 GLY B O 1
ATOM 4664 N N . GLN B 2 60 ? 159.890 163.036 145.508 1.00 68.32 60 GLN B N 1
ATOM 4665 C CA . GLN B 2 60 ? 160.801 163.878 146.294 1.00 68.32 60 GLN B CA 1
ATOM 4666 C C . GLN B 2 60 ? 160.328 165.329 146.318 1.00 68.32 60 GLN B C 1
ATOM 4667 O O . GLN B 2 60 ? 161.122 166.269 146.265 1.00 68.32 60 GLN B O 1
ATOM 4673 N N . ASN B 2 61 ? 159.010 165.508 146.403 1.00 69.47 61 ASN B N 1
ATOM 4674 C CA . ASN B 2 61 ? 158.415 166.834 146.364 1.00 69.47 61 ASN B CA 1
ATOM 4675 C C . ASN B 2 61 ? 158.514 167.567 147.692 1.00 69.47 61 ASN B C 1
ATOM 4676 O O . ASN B 2 61 ? 158.304 168.785 147.716 1.00 69.47 61 ASN B O 1
ATOM 4681 N N . VAL B 2 62 ? 158.850 166.863 148.776 1.00 66.07 62 VAL B N 1
ATOM 4682 C CA . VAL B 2 62 ? 158.886 167.482 150.099 1.00 66.07 62 VAL B CA 1
ATOM 4683 C C . VAL B 2 62 ? 159.977 168.543 150.163 1.00 66.07 62 VAL B C 1
ATOM 4684 O O . VAL B 2 62 ? 159.686 169.738 150.272 1.00 66.07 62 VAL B O 1
ATOM 4688 N N . ARG B 2 63 ? 161.238 168.126 150.009 1.00 73.39 63 ARG B N 1
ATOM 4689 C CA . ARG B 2 63 ? 162.357 169.056 150.123 1.00 73.39 63 ARG B CA 1
ATOM 4690 C C . ARG B 2 63 ? 162.404 170.046 148.966 1.00 73.39 63 ARG B C 1
ATOM 4691 O O . ARG B 2 63 ? 163.013 171.113 149.093 1.00 73.39 63 ARG B O 1
ATOM 4699 N N . SER B 2 64 ? 161.775 169.716 147.838 1.00 72.31 64 SER B N 1
ATOM 4700 C CA . SER B 2 64 ? 161.817 170.617 146.694 1.00 72.31 64 SER B CA 1
ATOM 4701 C C . SER B 2 64 ? 160.761 171.709 146.802 1.00 72.31 64 SER B C 1
ATOM 4702 O O . SER B 2 64 ? 161.009 172.856 146.411 1.00 72.31 64 SER B O 1
ATOM 4705 N N . ASP B 2 65 ? 159.579 171.384 147.326 1.00 74.45 65 ASP B N 1
ATOM 4706 C CA . ASP B 2 65 ? 158.470 172.329 147.307 1.00 74.45 65 ASP B CA 1
ATOM 4707 C C . ASP B 2 65 ? 157.939 172.676 148.689 1.00 74.45 65 ASP B C 1
ATOM 4708 O O . ASP B 2 65 ? 157.773 173.862 148.994 1.00 74.45 65 ASP B O 1
ATOM 4713 N N . LEU B 2 66 ? 157.667 171.680 149.537 1.00 68.48 66 LEU B N 1
ATOM 4714 C CA . LEU B 2 66 ? 156.946 171.950 150.777 1.00 68.48 66 LEU B CA 1
ATOM 4715 C C . LEU B 2 66 ? 157.832 172.654 151.796 1.00 68.48 66 LEU B C 1
ATOM 4716 O O . LEU B 2 66 ? 157.374 173.557 152.505 1.00 68.48 66 LEU B O 1
ATOM 4721 N N . ILE B 2 67 ? 159.097 172.241 151.894 1.00 72.60 67 ILE B N 1
ATOM 4722 C CA . ILE B 2 67 ? 160.029 172.911 152.805 1.00 72.60 67 ILE B CA 1
ATOM 4723 C C . ILE B 2 67 ? 160.305 174.360 152.406 1.00 72.60 67 ILE B C 1
ATOM 4724 O O . ILE B 2 67 ? 160.289 175.230 153.293 1.00 72.60 67 ILE B O 1
ATOM 4729 N N . PRO B 2 68 ? 160.571 174.700 151.128 1.00 71.61 68 PRO B N 1
ATOM 4730 C CA . PRO B 2 68 ? 160.636 176.134 150.786 1.00 71.61 68 PRO B CA 1
ATOM 4731 C C . PRO B 2 68 ? 159.324 176.876 150.983 1.00 71.61 68 PRO B C 1
ATOM 4732 O O . PRO B 2 68 ? 159.344 178.058 151.353 1.00 71.61 68 PRO B O 1
ATOM 4736 N N . LEU B 2 69 ? 158.186 176.220 150.741 1.00 70.61 69 LEU B N 1
ATOM 4737 C CA . LEU B 2 69 ? 156.895 176.867 150.960 1.00 70.61 69 LEU B CA 1
ATOM 4738 C C . LEU B 2 69 ? 156.662 177.137 152.440 1.00 70.61 69 LEU B C 1
ATOM 4739 O O . LEU B 2 69 ? 156.128 178.189 152.805 1.00 70.61 69 LEU B O 1
ATOM 4744 N N . LEU B 2 70 ? 157.057 176.201 153.304 1.00 72.95 70 LEU B N 1
ATOM 4745 C CA . LEU B 2 70 ? 157.008 176.447 154.741 1.00 72.95 70 LEU B CA 1
ATOM 4746 C C . LEU B 2 70 ? 157.998 177.529 155.151 1.00 72.95 70 LEU B C 1
ATOM 4747 O O . LEU B 2 70 ? 157.723 178.308 156.071 1.00 72.95 70 LEU B O 1
ATOM 4752 N N . GLU B 2 71 ? 159.140 177.605 154.465 1.00 81.56 71 GLU B N 1
ATOM 4753 C CA . GLU B 2 71 ? 160.176 178.569 154.820 1.00 81.56 71 GLU B CA 1
ATOM 4754 C C . GLU B 2 71 ? 159.758 179.997 154.491 1.00 81.56 71 GLU B C 1
ATOM 4755 O O . GLU B 2 71 ? 159.985 180.914 155.288 1.00 81.56 71 GLU B O 1
ATOM 4761 N N . ASN B 2 72 ? 159.148 180.209 153.325 1.00 75.73 72 ASN B N 1
ATOM 4762 C CA . ASN B 2 72 ? 158.924 181.554 152.810 1.00 75.73 72 ASN B CA 1
ATOM 4763 C C . ASN B 2 72 ? 157.458 181.972 152.801 1.00 75.73 72 ASN B C 1
ATOM 4764 O O . ASN B 2 72 ? 157.110 182.943 152.122 1.00 75.73 72 ASN B O 1
ATOM 4769 N N . ALA B 2 73 ? 156.591 181.274 153.528 1.00 78.89 73 ALA B N 1
ATOM 4770 C CA . ALA B 2 73 ? 155.199 181.689 153.616 1.00 78.89 73 ALA B CA 1
ATOM 4771 C C . ALA B 2 73 ? 155.046 182.860 154.578 1.00 78.89 73 ALA B C 1
ATOM 4772 O O . ALA B 2 73 ? 155.834 183.034 155.511 1.00 78.89 73 ALA B O 1
ATOM 4774 N N . LYS B 2 74 ? 154.017 183.666 154.341 1.00 91.80 74 LYS B N 1
ATOM 4775 C CA . LYS B 2 74 ? 153.722 184.818 155.183 1.00 91.80 74 LYS B CA 1
ATOM 4776 C C . LYS B 2 74 ? 152.328 184.783 155.785 1.00 91.80 74 LYS B C 1
ATOM 4777 O O . LYS B 2 74 ? 152.160 185.139 156.954 1.00 91.80 74 LYS B O 1
ATOM 4783 N N . ASP B 2 75 ? 151.322 184.368 155.021 1.00 94.60 75 ASP B N 1
ATOM 4784 C CA . ASP B 2 75 ? 149.964 184.310 155.539 1.00 94.60 75 ASP B CA 1
ATOM 4785 C C . ASP B 2 75 ? 149.805 183.134 156.497 1.00 94.60 75 ASP B C 1
ATOM 4786 O O . ASP B 2 75 ? 150.520 182.132 156.414 1.00 94.60 75 ASP B O 1
ATOM 4791 N N . ASP B 2 76 ? 148.856 183.271 157.424 1.00 94.91 76 ASP B N 1
ATOM 4792 C CA . ASP B 2 76 ? 148.661 182.252 158.448 1.00 94.91 76 ASP B CA 1
ATOM 4793 C C . ASP B 2 76 ? 147.935 181.021 157.919 1.00 94.91 76 ASP B C 1
ATOM 4794 O O . ASP B 2 76 ? 148.205 179.907 158.381 1.00 94.91 76 ASP B O 1
ATOM 4799 N N . ALA B 2 77 ? 147.017 181.196 156.964 1.00 87.38 77 ALA B N 1
ATOM 4800 C CA . ALA B 2 77 ? 146.221 180.069 156.484 1.00 87.38 77 ALA B CA 1
ATOM 4801 C C . ALA B 2 77 ? 147.059 179.096 155.663 1.00 87.38 77 ALA B C 1
ATOM 4802 O O . ALA B 2 77 ? 146.931 177.874 155.819 1.00 87.38 77 ALA B O 1
ATOM 4804 N N . VAL B 2 78 ? 147.921 179.617 154.786 1.00 79.34 78 VAL B N 1
ATOM 4805 C CA . VAL B 2 78 ? 148.782 178.752 153.984 1.00 79.34 78 VAL B CA 1
ATOM 4806 C C . VAL B 2 78 ? 149.796 178.039 154.874 1.00 79.34 78 VAL B C 1
ATOM 4807 O O . VAL B 2 78 ? 150.091 176.854 154.672 1.00 79.34 78 VAL B O 1
ATOM 4811 N N . LEU B 2 79 ? 150.306 178.730 155.899 1.00 75.80 79 LEU B N 1
ATOM 4812 C CA . LEU B 2 79 ? 151.207 178.097 156.857 1.00 75.80 79 LEU B CA 1
ATOM 4813 C C . LEU B 2 79 ? 150.504 176.992 157.634 1.00 75.80 79 LEU B C 1
ATOM 4814 O O . LEU B 2 79 ? 151.080 175.920 157.849 1.00 75.80 79 LEU B O 1
ATOM 4819 N N . GLU B 2 80 ? 149.258 177.233 158.052 1.00 85.57 80 GLU B N 1
ATOM 4820 C CA . GLU B 2 80 ? 148.495 176.218 158.773 1.00 85.57 80 GLU B CA 1
ATOM 4821 C C . GLU B 2 80 ? 148.229 174.999 157.896 1.00 85.57 80 GLU B C 1
ATOM 4822 O O . GLU B 2 80 ? 148.355 173.856 158.355 1.00 85.57 80 GLU B O 1
ATOM 4828 N N . SER B 2 81 ? 147.881 175.225 156.626 1.00 76.33 81 SER B N 1
ATOM 4829 C CA . SER B 2 81 ? 147.654 174.113 155.707 1.00 76.33 81 SER B CA 1
ATOM 4830 C C . SER B 2 81 ? 148.934 173.324 155.454 1.00 76.33 81 SER B C 1
ATOM 4831 O O . SER B 2 81 ? 148.906 172.087 155.410 1.00 76.33 81 SER B O 1
ATOM 4834 N N . VAL B 2 82 ? 150.065 174.021 155.299 1.00 61.97 82 VAL B N 1
ATOM 4835 C CA . VAL B 2 82 ? 151.348 173.352 155.089 1.00 61.97 82 VAL B CA 1
ATOM 4836 C C . VAL B 2 82 ? 151.724 172.525 156.311 1.00 61.97 82 VAL B C 1
ATOM 4837 O O . VAL B 2 82 ? 152.196 171.386 156.186 1.00 61.97 82 VAL B O 1
ATOM 4841 N N . ILE B 2 83 ? 151.496 173.074 157.508 1.00 66.40 83 ILE B N 1
ATOM 4842 C CA . ILE B 2 83 ? 151.780 172.345 158.741 1.00 66.40 83 ILE B CA 1
ATOM 4843 C C . ILE B 2 83 ? 150.907 171.101 158.842 1.00 66.40 83 ILE B C 1
ATOM 4844 O O . ILE B 2 83 ? 151.394 170.017 159.178 1.00 66.40 83 ILE B O 1
ATOM 4849 N N . ARG B 2 84 ? 149.614 171.228 158.520 1.00 70.44 84 ARG B N 1
ATOM 4850 C CA . ARG B 2 84 ? 148.710 170.081 158.582 1.00 70.44 84 ARG B CA 1
ATOM 4851 C C . ARG B 2 84 ? 149.109 168.994 157.589 1.00 70.44 84 ARG B C 1
ATOM 4852 O O . ARG B 2 84 ? 149.088 167.802 157.922 1.00 70.44 84 ARG B O 1
ATOM 4860 N N . ILE B 2 85 ? 149.493 169.389 156.372 1.00 66.08 85 ILE B N 1
ATOM 4861 C CA . ILE B 2 85 ? 149.913 168.418 155.364 1.00 66.08 85 ILE B CA 1
ATOM 4862 C C . ILE B 2 85 ? 151.202 167.724 155.784 1.00 66.08 85 ILE B C 1
ATOM 4863 O O . ILE B 2 85 ? 151.335 166.501 155.646 1.00 66.08 85 ILE B O 1
ATOM 4868 N N . LEU B 2 86 ? 152.163 168.486 156.316 1.00 59.83 86 LEU B N 1
ATOM 4869 C CA . LEU B 2 86 ? 153.411 167.893 156.782 1.00 59.83 86 LEU B CA 1
ATOM 4870 C C . LEU B 2 86 ? 153.169 166.928 157.936 1.00 59.83 86 LEU B C 1
ATOM 4871 O O . LEU B 2 86 ? 153.760 165.846 157.975 1.00 59.83 86 LEU B O 1
ATOM 4876 N N . VAL B 2 87 ? 152.279 167.293 158.864 1.00 64.50 87 VAL B N 1
ATOM 4877 C CA . VAL B 2 87 ? 151.962 166.429 160.000 1.00 64.50 87 VAL B CA 1
ATOM 4878 C C . VAL B 2 87 ? 151.305 165.140 159.519 1.00 64.50 87 VAL B C 1
ATOM 4879 O O . VAL B 2 87 ? 151.627 164.043 159.989 1.00 64.50 87 VAL B O 1
ATOM 4883 N N . ASN B 2 88 ? 150.392 165.252 158.550 1.00 65.83 88 ASN B N 1
ATOM 4884 C CA . ASN B 2 88 ? 149.797 164.062 157.951 1.00 65.83 88 ASN B CA 1
ATOM 4885 C C . ASN B 2 88 ? 150.797 163.255 157.130 1.00 65.83 88 ASN B C 1
ATOM 4886 O O . ASN B 2 88 ? 150.561 162.067 156.886 1.00 65.83 88 ASN B O 1
ATOM 4891 N N . LEU B 2 89 ? 151.901 163.866 156.701 1.00 66.94 89 LEU B N 1
ATOM 4892 C CA . LEU B 2 89 ? 152.861 163.198 155.830 1.00 66.94 89 LEU B CA 1
ATOM 4893 C C . LEU B 2 89 ? 153.919 162.410 156.593 1.00 66.94 89 LEU B C 1
ATOM 4894 O O . LEU B 2 89 ? 154.232 161.276 156.214 1.00 66.94 89 LEU B O 1
ATOM 4899 N N . THR B 2 90 ? 154.482 162.974 157.664 1.00 70.66 90 THR B N 1
ATOM 4900 C CA . THR B 2 90 ? 155.597 162.352 158.369 1.00 70.66 90 THR B CA 1
ATOM 4901 C C . THR B 2 90 ? 155.136 161.516 159.563 1.00 70.66 90 THR B C 1
ATOM 4902 O O . THR B 2 90 ? 155.854 161.401 160.564 1.00 70.66 90 THR B O 1
ATOM 4906 N N . VAL B 2 91 ? 153.956 160.911 159.458 1.00 74.24 91 VAL B N 1
ATOM 4907 C CA . VAL B 2 91 ? 153.447 159.992 160.484 1.00 74.24 91 VAL B CA 1
ATOM 4908 C C . VAL B 2 91 ? 154.361 158.776 160.559 1.00 74.24 91 VAL B C 1
ATOM 4909 O O . VAL B 2 91 ? 154.774 158.251 159.505 1.00 74.24 91 VAL B O 1
ATOM 4913 N N . PRO B 2 92 ? 154.747 158.315 161.750 1.00 79.49 92 PRO B N 1
ATOM 4914 C CA . PRO B 2 92 ? 155.495 157.057 161.845 1.00 79.49 92 PRO B CA 1
ATOM 4915 C C . PRO B 2 92 ? 154.675 155.884 161.332 1.00 79.49 92 PRO B C 1
ATOM 4916 O O . PRO B 2 92 ? 153.457 155.817 161.518 1.00 79.49 92 PRO B O 1
ATOM 4920 N N . VAL B 2 93 ? 155.367 154.955 160.666 1.00 76.45 93 VAL B N 1
ATOM 4921 C CA . VAL B 2 93 ? 154.700 153.816 160.045 1.00 76.45 93 VAL B CA 1
ATOM 4922 C C . VAL B 2 93 ? 154.096 152.876 161.078 1.00 76.45 93 VAL B C 1
ATOM 4923 O O . VAL B 2 93 ? 153.132 152.167 160.774 1.00 76.45 93 VAL B O 1
ATOM 4927 N N . GLU B 2 94 ? 154.627 152.870 162.302 1.00 84.14 94 GLU B N 1
ATOM 4928 C CA . GLU B 2 94 ? 154.099 152.012 163.357 1.00 84.14 94 GLU B CA 1
ATOM 4929 C C . GLU B 2 94 ? 152.702 152.456 163.777 1.00 84.14 94 GLU B C 1
ATOM 4930 O O . GLU B 2 94 ? 151.905 151.659 164.284 1.00 84.14 94 GLU B O 1
ATOM 4936 N N . CYS B 2 95 ? 152.388 153.734 163.567 1.00 84.71 95 CYS B N 1
ATOM 4937 C CA . CYS B 2 95 ? 151.058 154.259 163.844 1.00 84.71 95 CYS B CA 1
ATOM 4938 C C . CYS B 2 95 ? 150.146 154.059 162.641 1.00 84.71 95 CYS B C 1
ATOM 4939 O O . CYS B 2 95 ? 148.966 154.420 162.682 1.00 84.71 95 CYS B O 1
ATOM 4942 N N . LEU B 2 96 ? 150.686 153.492 161.565 1.00 88.30 96 LEU B N 1
ATOM 4943 C CA . LEU B 2 96 ? 149.952 153.297 160.317 1.00 88.30 96 LEU B CA 1
ATOM 4944 C C . LEU B 2 96 ? 149.677 151.807 160.127 1.00 88.30 96 LEU B C 1
ATOM 4945 O O . LEU B 2 96 ? 150.588 151.038 159.807 1.00 88.30 96 LEU B O 1
ATOM 4950 N N . PHE B 2 97 ? 148.410 151.424 160.336 1.00 99.85 97 PHE B N 1
ATOM 4951 C CA . PHE B 2 97 ? 147.819 150.102 160.032 1.00 99.85 97 PHE B CA 1
ATOM 4952 C C . PHE B 2 97 ? 148.635 148.903 160.535 1.00 99.85 97 PHE B C 1
ATOM 4953 O O . PHE B 2 97 ? 148.506 147.802 159.992 1.00 99.85 97 PHE B O 1
ATOM 4961 N N . SER B 2 98 ? 149.443 149.097 161.587 1.00 110.35 98 SER B N 1
ATOM 4962 C CA . SER B 2 98 ? 150.107 148.018 162.335 1.00 110.35 98 SER B CA 1
ATOM 4963 C C . SER B 2 98 ? 150.985 147.155 161.419 1.00 110.35 98 SER B C 1
ATOM 4964 O O . SER B 2 98 ? 150.682 146.000 161.126 1.00 110.35 98 SER B O 1
ATOM 4967 N N . VAL B 2 99 ? 152.083 147.768 160.967 1.00 111.94 99 VAL B N 1
ATOM 4968 C CA . VAL B 2 99 ? 152.868 147.269 159.838 1.00 111.94 99 VAL B CA 1
ATOM 4969 C C . VAL B 2 99 ? 153.479 145.884 160.046 1.00 111.94 99 VAL B C 1
ATOM 4970 O O . VAL B 2 99 ? 153.892 145.246 159.070 1.00 111.94 99 VAL B O 1
ATOM 4974 N N . ASP B 2 100 ? 153.553 145.398 161.288 1.00 120.71 100 ASP B N 1
ATOM 4975 C CA . ASP B 2 100 ? 154.259 144.146 161.548 1.00 120.71 100 ASP B CA 1
ATOM 4976 C C . ASP B 2 100 ? 153.522 142.918 161.023 1.00 120.71 100 ASP B C 1
ATOM 4977 O O . ASP B 2 100 ? 154.176 141.935 160.661 1.00 120.71 100 ASP B O 1
ATOM 4982 N N . VAL B 2 101 ? 152.187 142.939 160.979 1.00 112.31 101 VAL B N 1
ATOM 4983 C CA . VAL B 2 101 ? 151.462 141.783 160.457 1.00 112.31 101 VAL B CA 1
ATOM 4984 C C . VAL B 2 101 ? 151.598 141.670 158.939 1.00 112.31 101 VAL B C 1
ATOM 4985 O O . VAL B 2 101 ? 151.735 140.556 158.417 1.00 112.31 101 VAL B O 1
ATOM 4989 N N . MET B 2 102 ? 151.626 142.792 158.217 1.00 114.16 102 MET B N 1
ATOM 4990 C CA . MET B 2 102 ? 151.705 142.767 156.762 1.00 114.16 102 MET B CA 1
ATOM 4991 C C . MET B 2 102 ? 153.121 142.997 156.245 1.00 114.16 102 MET B C 1
ATOM 4992 O O . MET B 2 102 ? 153.316 143.081 155.027 1.00 114.16 102 MET B O 1
ATOM 4997 N N . TYR B 2 103 ? 154.115 143.061 157.134 1.00 113.71 103 TYR B N 1
ATOM 4998 C CA . TYR B 2 103 ? 155.507 143.193 156.717 1.00 113.71 103 TYR B CA 1
ATOM 4999 C C . TYR B 2 103 ? 156.033 141.941 156.015 1.00 113.71 103 TYR B C 1
ATOM 5000 O O . TYR B 2 103 ? 156.998 142.041 155.248 1.00 113.71 103 TYR B O 1
ATOM 5009 N N . ARG B 2 104 ? 155.395 140.783 156.230 1.00 119.51 104 ARG B N 1
ATOM 5010 C CA . ARG B 2 104 ? 155.962 139.506 155.797 1.00 119.51 104 ARG B CA 1
ATOM 5011 C C . ARG B 2 104 ? 156.063 139.399 154.277 1.00 119.51 104 ARG B C 1
ATOM 5012 O O . ARG B 2 104 ? 157.074 138.919 153.751 1.00 119.51 104 ARG B O 1
ATOM 5020 N N . THR B 2 105 ? 155.031 139.832 153.557 1.00 114.70 105 THR B N 1
ATOM 5021 C CA . THR B 2 105 ? 155.014 139.682 152.110 1.00 114.70 105 THR B CA 1
ATOM 5022 C C . THR B 2 105 ? 155.977 140.664 151.446 1.00 114.70 105 THR B C 1
ATOM 5023 O O . THR B 2 105 ? 156.398 141.661 152.038 1.00 114.70 105 THR B O 1
ATOM 5027 N N . ASP B 2 106 ? 156.331 140.356 150.193 1.00 117.43 106 ASP B N 1
ATOM 5028 C CA . ASP B 2 106 ? 157.296 141.173 149.460 1.00 117.43 106 ASP B CA 1
ATOM 5029 C C . ASP B 2 106 ? 156.733 142.553 149.137 1.00 117.43 106 ASP B C 1
ATOM 5030 O O . ASP B 2 106 ? 157.450 143.559 149.226 1.00 117.43 106 ASP B O 1
ATOM 5035 N N . VAL B 2 107 ? 155.454 142.620 148.759 1.00 106.36 107 VAL B N 1
ATOM 5036 C CA . VAL B 2 107 ? 154.814 143.912 148.526 1.00 106.36 107 VAL B CA 1
ATOM 5037 C C . VAL B 2 107 ? 154.716 144.697 149.831 1.00 106.36 107 VAL B C 1
ATOM 5038 O O . VAL B 2 107 ? 154.880 145.925 149.850 1.00 106.36 107 VAL B O 1
ATOM 5042 N N . GLY B 2 108 ? 154.503 143.998 150.946 1.00 102.95 108 GLY B N 1
ATOM 5043 C CA . GLY B 2 108 ? 154.481 144.621 152.252 1.00 102.95 108 GLY B CA 1
ATOM 5044 C C . GLY B 2 108 ? 155.799 145.254 152.645 1.00 102.95 108 GLY B C 1
ATOM 5045 O O . GLY B 2 108 ? 155.824 146.421 153.046 1.00 102.95 108 GLY B O 1
ATOM 5046 N N . ARG B 2 109 ? 156.907 144.519 152.503 1.00 106.65 109 ARG B N 1
ATOM 5047 C CA . ARG B 2 109 ? 158.200 145.095 152.855 1.00 106.65 109 ARG B CA 1
ATOM 5048 C C . ARG B 2 109 ? 158.630 146.155 151.850 1.00 106.65 109 ARG B C 1
ATOM 5049 O O . ARG B 2 109 ? 159.358 147.083 152.214 1.00 106.65 109 ARG B O 1
ATOM 5057 N N . HIS B 2 110 ? 158.173 146.053 150.597 1.00 96.99 110 HIS B N 1
ATOM 5058 C CA . HIS B 2 110 ? 158.409 147.132 149.642 1.00 96.99 110 HIS B CA 1
ATOM 5059 C C . HIS B 2 110 ? 157.698 148.412 150.066 1.00 96.99 110 HIS B C 1
ATOM 5060 O O . HIS B 2 110 ? 158.275 149.504 149.993 1.00 96.99 110 HIS B O 1
ATOM 5067 N N . THR B 2 111 ? 156.446 148.294 150.519 1.00 88.76 111 THR B N 1
ATOM 5068 C CA . THR B 2 111 ? 155.718 149.457 151.018 1.00 88.76 111 THR B CA 1
ATOM 5069 C C . THR B 2 111 ? 156.379 150.028 152.267 1.00 88.76 111 THR B C 1
ATOM 5070 O O . THR B 2 111 ? 156.464 151.254 152.426 1.00 88.76 111 THR B O 1
ATOM 5074 N N . ILE B 2 112 ? 156.858 149.151 153.155 1.00 84.80 112 ILE B N 1
ATOM 5075 C CA . ILE B 2 112 ? 157.540 149.602 154.369 1.00 84.80 112 ILE B CA 1
ATOM 5076 C C . ILE B 2 112 ? 158.815 150.354 154.014 1.00 84.80 112 ILE B C 1
ATOM 5077 O O . ILE B 2 112 ? 159.102 151.417 154.579 1.00 84.80 112 ILE B O 1
ATOM 5082 N N . PHE B 2 113 ? 159.587 149.828 153.059 1.00 89.89 113 PHE B N 1
ATOM 5083 C CA . PHE B 2 113 ? 160.820 150.488 152.646 1.00 89.89 113 PHE B CA 1
ATOM 5084 C C . PHE B 2 113 ? 160.541 151.824 151.969 1.00 89.89 113 PHE B C 1
ATOM 5085 O O . PHE B 2 113 ? 161.275 152.793 152.185 1.00 89.89 113 PHE B O 1
ATOM 5093 N N . GLU B 2 114 ? 159.480 151.899 151.158 1.00 89.95 114 GLU B N 1
ATOM 5094 C CA . GLU B 2 114 ? 159.124 153.160 150.509 1.00 89.95 114 GLU B CA 1
ATOM 5095 C C . GLU B 2 114 ? 158.724 154.218 151.531 1.00 89.95 114 GLU B C 1
ATOM 5096 O O . GLU B 2 114 ? 159.181 155.368 151.468 1.00 89.95 114 GLU B O 1
ATOM 5102 N N . LEU B 2 115 ? 157.877 153.839 152.493 1.00 73.76 115 LEU B N 1
ATOM 5103 C CA . LEU B 2 115 ? 157.445 154.790 153.512 1.00 73.76 115 LEU B CA 1
ATOM 5104 C C . LEU B 2 115 ? 158.604 155.211 154.409 1.00 73.76 115 LEU B C 1
ATOM 5105 O O . LEU B 2 115 ? 158.720 156.389 154.765 1.00 73.76 115 LEU B O 1
ATOM 5110 N N . ASN B 2 116 ? 159.484 154.270 154.766 1.00 82.79 116 ASN B N 1
ATOM 5111 C CA . ASN B 2 116 ? 160.644 154.607 155.583 1.00 82.79 116 ASN B CA 1
ATOM 5112 C C . ASN B 2 116 ? 161.623 155.503 154.834 1.00 82.79 116 ASN B C 1
ATOM 5113 O O . ASN B 2 116 ? 162.232 156.391 155.441 1.00 82.79 116 ASN B O 1
ATOM 5118 N N . LYS B 2 117 ? 161.782 155.290 153.524 1.00 80.16 117 LYS B N 1
ATOM 5119 C CA . LYS B 2 117 ? 162.615 156.179 152.721 1.00 80.16 117 LYS B CA 1
ATOM 5120 C C . LYS B 2 117 ? 162.024 157.580 152.663 1.00 80.16 117 LYS B C 1
ATOM 5121 O O . LYS B 2 117 ? 162.760 158.573 152.727 1.00 80.16 117 LYS B O 1
ATOM 5127 N N . LEU B 2 118 ? 160.694 157.679 152.551 1.00 69.32 118 LEU B N 1
ATOM 5128 C CA . LEU B 2 118 ? 160.044 158.987 152.594 1.00 69.32 118 LEU B CA 1
ATOM 5129 C C . LEU B 2 118 ? 160.271 159.678 153.935 1.00 69.32 118 LEU B C 1
ATOM 5130 O O . LEU B 2 118 ? 160.573 160.878 153.977 1.00 69.32 118 LEU B O 1
ATOM 5135 N N . LEU B 2 119 ? 160.134 158.935 155.037 1.00 72.00 119 LEU B N 1
ATOM 5136 C CA . LEU B 2 119 ? 160.347 159.517 156.361 1.00 72.00 119 LEU B CA 1
ATOM 5137 C C . LEU B 2 119 ? 161.787 159.986 156.539 1.00 72.00 119 LEU B C 1
ATOM 5138 O O . LEU B 2 119 ? 162.032 161.090 157.047 1.00 72.00 119 LEU B O 1
ATOM 5143 N N . TYR B 2 120 ? 162.751 159.173 156.096 1.00 78.12 120 TYR B N 1
ATOM 5144 C CA . TYR B 2 120 ? 164.158 159.537 156.220 1.00 78.12 120 TYR B CA 1
ATOM 5145 C C . TYR B 2 120 ? 164.500 160.751 155.363 1.00 78.12 120 TYR B C 1
ATOM 5146 O O . TYR B 2 120 ? 165.251 161.633 155.797 1.00 78.12 120 TYR B O 1
ATOM 5155 N N . THR B 2 121 ? 163.951 160.822 154.146 1.00 78.07 121 THR B N 1
ATOM 5156 C CA . THR B 2 121 ? 164.222 161.971 153.288 1.00 78.07 121 THR B CA 1
ATOM 5157 C C . THR B 2 121 ? 163.564 163.236 153.825 1.00 78.07 121 THR B C 1
ATOM 5158 O O . THR B 2 121 ? 164.124 164.330 153.696 1.00 78.07 121 THR B O 1
ATOM 5162 N N . SER B 2 122 ? 162.382 163.113 154.437 1.00 74.17 122 SER B N 1
ATOM 5163 C CA . SER B 2 122 ? 161.755 164.283 155.046 1.00 74.17 122 SER B CA 1
ATOM 5164 C C . SER B 2 122 ? 162.547 164.768 156.254 1.00 74.17 122 SER B C 1
ATOM 5165 O O . SER B 2 122 ? 162.664 165.979 156.479 1.00 74.17 122 SER B O 1
ATOM 5168 N N . LYS B 2 123 ? 163.105 163.842 157.040 1.00 76.47 123 LYS B N 1
ATOM 5169 C CA . LYS B 2 123 ? 163.967 164.251 158.147 1.00 76.47 123 LYS B CA 1
ATOM 5170 C C . LYS B 2 123 ? 165.236 164.928 157.639 1.00 76.47 123 LYS B C 1
ATOM 5171 O O . LYS B 2 123 ? 165.671 165.945 158.196 1.00 76.47 123 LYS B O 1
ATOM 5177 N N . GLU B 2 124 ? 165.832 164.386 156.571 1.00 79.80 124 GLU B N 1
ATOM 5178 C CA . GLU B 2 124 ? 167.000 165.012 155.955 1.00 79.80 124 GLU B CA 1
ATOM 5179 C C . GLU B 2 124 ? 166.673 166.402 155.421 1.00 79.80 124 GLU B C 1
ATOM 5180 O O . GLU B 2 124 ? 167.509 167.311 155.495 1.00 79.80 124 GLU B O 1
ATOM 5186 N N . ALA B 2 125 ? 165.463 166.584 154.887 1.00 74.63 125 ALA B N 1
ATOM 5187 C CA . ALA B 2 125 ? 165.003 167.913 154.500 1.00 74.63 125 ALA B CA 1
ATOM 5188 C C . ALA B 2 125 ? 164.886 168.832 155.708 1.00 74.63 125 ALA B C 1
ATOM 5189 O O . ALA B 2 125 ? 165.267 170.006 155.645 1.00 74.63 125 ALA B O 1
ATOM 5191 N N . PHE B 2 126 ? 164.359 168.315 156.817 1.00 70.33 126 PHE B N 1
ATOM 5192 C CA . PHE B 2 126 ? 164.155 169.125 158.010 1.00 70.33 126 PHE B CA 1
ATOM 5193 C C . PHE B 2 126 ? 165.433 169.367 158.801 1.00 70.33 126 PHE B C 1
ATOM 5194 O O . PHE B 2 126 ? 165.403 170.143 159.762 1.00 70.33 126 PHE B O 1
ATOM 5202 N N . THR B 2 127 ? 166.547 168.724 158.433 1.00 77.45 127 THR B N 1
ATOM 5203 C CA . THR B 2 127 ? 167.826 169.029 159.070 1.00 77.45 127 THR B CA 1
ATOM 5204 C C . THR B 2 127 ? 168.297 170.451 158.787 1.00 77.45 127 THR B C 1
ATOM 5205 O O . THR B 2 127 ? 169.133 170.969 159.535 1.00 77.45 127 THR B O 1
ATOM 5209 N N . GLU B 2 128 ? 167.799 171.081 157.726 1.00 95.12 128 GLU B N 1
ATOM 5210 C CA . GLU B 2 128 ? 168.088 172.486 157.479 1.00 95.12 128 GLU B CA 1
ATOM 5211 C C . GLU B 2 128 ? 167.448 173.352 158.557 1.00 95.12 128 GLU B C 1
ATOM 5212 O O . GLU B 2 128 ? 166.309 173.118 158.970 1.00 95.12 128 GLU B O 1
ATOM 5218 N N . ALA B 2 129 ? 168.193 174.360 159.015 1.00 96.86 129 ALA B N 1
ATOM 5219 C CA . ALA B 2 129 ? 167.751 175.164 160.149 1.00 96.86 129 ALA B CA 1
ATOM 5220 C C . ALA B 2 129 ? 166.605 176.104 159.802 1.00 96.86 129 ALA B C 1
ATOM 5221 O O . ALA B 2 129 ? 165.872 176.521 160.705 1.00 96.86 129 ALA B O 1
ATOM 5223 N N . ARG B 2 130 ? 166.431 176.444 158.522 1.00 90.15 130 ARG B N 1
ATOM 5224 C CA . ARG B 2 130 ? 165.430 177.441 158.154 1.00 90.15 130 ARG B CA 1
ATOM 5225 C C . ARG B 2 130 ? 164.007 176.912 158.301 1.00 90.15 130 ARG B C 1
ATOM 5226 O O . ARG B 2 130 ? 163.097 177.685 158.619 1.00 90.15 130 ARG B O 1
ATOM 5234 N N . SER B 2 131 ? 163.794 175.611 158.089 1.00 85.45 131 SER B N 1
ATOM 5235 C CA . SER B 2 131 ? 162.460 175.039 158.260 1.00 85.45 131 SER B CA 1
ATOM 5236 C C . SER B 2 131 ? 162.025 175.083 159.722 1.00 85.45 131 SER B C 1
ATOM 5237 O O . SER B 2 131 ? 160.906 175.514 160.039 1.00 85.45 131 SER B O 1
ATOM 5240 N N . THR B 2 132 ? 162.906 174.652 160.628 1.00 88.42 132 THR B N 1
ATOM 5241 C CA . THR B 2 132 ? 162.611 174.749 162.052 1.00 88.42 132 THR B CA 1
ATOM 5242 C C . THR B 2 132 ? 162.514 176.199 162.505 1.00 88.42 132 THR B C 1
ATOM 5243 O O . THR B 2 132 ? 161.740 176.506 163.418 1.00 88.42 132 THR B O 1
ATOM 5247 N N . LYS B 2 133 ? 163.274 177.101 161.875 1.00 92.67 133 LYS B N 1
ATOM 5248 C CA . LYS B 2 133 ? 163.142 178.524 162.176 1.00 92.67 133 LYS B CA 1
ATOM 5249 C C . LYS B 2 133 ? 161.766 179.043 161.788 1.00 92.67 133 LYS B C 1
ATOM 5250 O O . LYS B 2 133 ? 161.163 179.829 162.525 1.00 92.67 133 LYS B O 1
ATOM 5256 N N . SER B 2 134 ? 161.255 178.613 160.632 1.00 84.38 134 SER B N 1
ATOM 5257 C CA . SER B 2 134 ? 159.914 179.008 160.214 1.00 84.38 134 SER B CA 1
ATOM 5258 C C . SER B 2 134 ? 158.854 178.454 161.158 1.00 84.38 134 SER B C 1
ATOM 5259 O O . SER B 2 134 ? 157.889 179.152 161.494 1.00 84.38 134 SER B O 1
ATOM 5262 N N . VAL B 2 135 ? 159.026 177.207 161.608 1.00 78.30 135 VAL B N 1
ATOM 5263 C CA . VAL B 2 135 ? 158.067 176.615 162.542 1.00 78.30 135 VAL B CA 1
ATOM 5264 C C . VAL B 2 135 ? 158.091 177.347 163.884 1.00 78.30 135 VAL B C 1
ATOM 5265 O O . VAL B 2 135 ? 157.040 177.629 164.474 1.00 78.30 135 VAL B O 1
ATOM 5269 N N . VAL B 2 136 ? 159.287 177.681 164.377 1.00 86.67 136 VAL B N 1
ATOM 5270 C CA . VAL B 2 136 ? 159.414 178.396 165.646 1.00 86.67 136 VAL B CA 1
ATOM 5271 C C . VAL B 2 136 ? 158.857 179.814 165.527 1.00 86.67 136 VAL B C 1
ATOM 5272 O O . VAL B 2 136 ? 158.219 180.329 166.456 1.00 86.67 136 VAL B O 1
ATOM 5276 N N . GLU B 2 137 ? 159.064 180.457 164.376 1.00 96.42 137 GLU B N 1
ATOM 5277 C CA . GLU B 2 137 ? 158.489 181.777 164.145 1.00 96.42 137 GLU B CA 1
ATOM 5278 C C . GLU B 2 137 ? 156.966 181.713 164.099 1.00 96.42 137 GLU B C 1
ATOM 5279 O O . GLU B 2 137 ? 156.289 182.613 164.607 1.00 96.42 137 GLU B O 1
ATOM 5285 N N . TYR B 2 138 ? 156.412 180.651 163.508 1.00 86.03 138 TYR B N 1
ATOM 5286 C CA . TYR B 2 138 ? 154.962 180.468 163.502 1.00 86.03 138 TYR B CA 1
ATOM 5287 C C . TYR B 2 138 ? 154.428 180.250 164.917 1.00 86.03 138 TYR B C 1
ATOM 5288 O O . TYR B 2 138 ? 153.379 180.800 165.285 1.00 86.03 138 TYR B O 1
ATOM 5297 N N . MET B 2 139 ? 155.151 179.456 165.720 1.00 91.68 139 MET B N 1
ATOM 5298 C CA . MET B 2 139 ? 154.870 179.322 167.152 1.00 91.68 139 MET B CA 1
ATOM 5299 C C . MET B 2 139 ? 154.804 180.671 167.850 1.00 91.68 139 MET B C 1
ATOM 5300 O O . MET B 2 139 ? 153.833 180.971 168.553 1.00 91.68 139 MET B O 1
ATOM 5305 N N . LYS B 2 140 ? 155.842 181.491 167.676 1.00 87.93 140 LYS B N 1
ATOM 5306 C CA . LYS B 2 140 ? 155.901 182.772 168.372 1.00 87.93 140 LYS B CA 1
ATOM 5307 C C . LYS B 2 140 ? 154.807 183.717 167.886 1.00 87.93 140 LYS B C 1
ATOM 5308 O O . LYS B 2 140 ? 154.210 184.445 168.688 1.00 87.93 140 LYS B O 1
ATOM 5314 N N . HIS B 2 141 ? 154.526 183.704 166.580 1.00 96.22 141 HIS B N 1
ATOM 5315 C CA . HIS B 2 141 ? 153.484 184.558 166.021 1.00 96.22 141 HIS B CA 1
ATOM 5316 C C . HIS B 2 141 ? 152.115 184.203 166.583 1.00 96.22 141 HIS B C 1
ATOM 5317 O O . HIS B 2 141 ? 151.338 185.095 166.943 1.00 96.22 141 HIS B O 1
ATOM 5324 N N . ILE B 2 142 ? 151.812 182.905 166.694 1.00 95.67 142 ILE B N 1
ATOM 5325 C CA . ILE B 2 142 ? 150.554 182.498 167.318 1.00 95.67 142 ILE B CA 1
ATOM 5326 C C . ILE B 2 142 ? 150.545 182.866 168.799 1.00 95.67 142 ILE B C 1
ATOM 5327 O O . ILE B 2 142 ? 149.530 183.338 169.328 1.00 95.67 142 ILE B O 1
ATOM 5332 N N . LEU B 2 143 ? 151.680 182.686 169.482 1.00 106.28 143 LEU B N 1
ATOM 5333 C CA . LEU B 2 143 ? 151.711 182.835 170.935 1.00 106.28 143 LEU B CA 1
ATOM 5334 C C . LEU B 2 143 ? 151.521 184.286 171.366 1.00 106.28 143 LEU B C 1
ATOM 5335 O O . LEU B 2 143 ? 150.713 184.571 172.258 1.00 106.28 143 LEU B O 1
ATOM 5340 N N . GLU B 2 144 ? 152.248 185.224 170.754 1.00 113.35 144 GLU B N 1
ATOM 5341 C CA . GLU B 2 144 ? 152.081 186.628 171.116 1.00 113.35 144 GLU B CA 1
ATOM 5342 C C . GLU B 2 144 ? 151.257 187.408 170.095 1.00 113.35 144 GLU B C 1
ATOM 5343 O O . GLU B 2 144 ? 151.279 188.643 170.106 1.00 113.35 144 GLU B O 1
ATOM 5349 N N . SER B 2 145 ? 150.515 186.714 169.226 1.00 115.83 145 SER B N 1
ATOM 5350 C CA . SER B 2 145 ? 149.534 187.398 168.390 1.00 115.83 145 SER B CA 1
ATOM 5351 C C . SER B 2 145 ? 148.414 187.996 169.234 1.00 115.83 145 SER B C 1
ATOM 5352 O O . SER B 2 145 ? 147.940 189.104 168.954 1.00 115.83 145 SER B O 1
ATOM 5355 N N . ASP B 2 146 ? 147.981 187.281 170.269 1.00 119.32 146 ASP B N 1
ATOM 5356 C CA . ASP B 2 146 ? 146.939 187.750 171.171 1.00 119.32 146 ASP B CA 1
ATOM 5357 C C . ASP B 2 146 ? 147.120 187.060 172.512 1.00 119.32 146 ASP B C 1
ATOM 5358 O O . ASP B 2 146 ? 147.552 185.902 172.554 1.00 119.32 146 ASP B O 1
ATOM 5363 N N . PRO B 2 147 ? 146.829 187.748 173.623 1.00 128.84 147 PRO B N 1
ATOM 5364 C CA . PRO B 2 147 ? 146.960 187.102 174.943 1.00 128.84 147 PRO B CA 1
ATOM 5365 C C . PRO B 2 147 ? 146.022 185.924 175.150 1.00 128.84 147 PRO B C 1
ATOM 5366 O O . PRO B 2 147 ? 146.373 184.986 175.876 1.00 128.84 147 PRO B O 1
ATOM 5370 N N . LYS B 2 148 ? 144.842 185.941 174.537 1.00 132.16 148 LYS B N 1
ATOM 5371 C CA . LYS B 2 148 ? 143.884 184.849 174.646 1.00 132.16 148 LYS B CA 1
ATOM 5372 C C . LYS B 2 148 ? 143.936 184.014 173.375 1.00 132.16 148 LYS B C 1
ATOM 5373 O O . LYS B 2 148 ? 143.896 184.558 172.267 1.00 132.16 148 LYS B O 1
ATOM 5379 N N . LEU B 2 149 ? 144.023 182.697 173.537 1.00 120.23 149 LEU B N 1
ATOM 5380 C CA . LEU B 2 149 ? 144.181 181.779 172.417 1.00 120.23 149 LEU B CA 1
ATOM 5381 C C . LEU B 2 149 ? 142.836 181.171 172.041 1.00 120.23 149 LEU B C 1
ATOM 5382 O O . LEU B 2 149 ? 142.155 180.581 172.887 1.00 120.23 149 LEU B O 1
ATOM 5387 N N . SER B 2 150 ? 142.461 181.323 170.774 1.00 109.81 150 SER B N 1
ATOM 5388 C CA . SER B 2 150 ? 141.273 180.670 170.253 1.00 109.81 150 SER B CA 1
ATOM 5389 C C . SER B 2 150 ? 141.507 179.161 170.161 1.00 109.81 150 SER B C 1
ATOM 5390 O O . SER B 2 150 ? 142.652 178.715 170.043 1.00 109.81 150 SER B O 1
ATOM 5393 N N . PRO B 2 151 ? 140.442 178.354 170.251 1.00 105.41 151 PRO B N 1
ATOM 5394 C CA . PRO B 2 151 ? 140.608 176.897 170.086 1.00 105.41 151 PRO B CA 1
ATOM 5395 C C . PRO B 2 151 ? 141.179 176.489 168.737 1.00 105.41 151 PRO B C 1
ATOM 5396 O O . PRO B 2 151 ? 141.884 175.475 168.659 1.00 105.41 151 PRO B O 1
ATOM 5400 N N . HIS B 2 152 ? 140.894 177.243 167.671 1.00 103.35 152 HIS B N 1
ATOM 5401 C CA . HIS B 2 152 ? 141.549 176.993 166.390 1.00 103.35 152 HIS B CA 1
ATOM 5402 C C . HIS B 2 152 ? 143.045 177.269 166.476 1.00 103.35 152 HIS B C 1
ATOM 5403 O O . HIS B 2 152 ? 143.861 176.509 165.935 1.00 103.35 152 HIS B O 1
ATOM 5410 N N . LYS B 2 153 ? 143.424 178.352 167.159 1.00 103.44 153 LYS B N 1
ATOM 5411 C CA . LYS B 2 153 ? 144.836 178.637 167.383 1.00 103.44 153 LYS B CA 1
ATOM 5412 C C . LYS B 2 153 ? 145.485 177.576 168.261 1.00 103.44 153 LYS B C 1
ATOM 5413 O O . LYS B 2 153 ? 146.637 177.199 168.023 1.00 103.44 153 LYS B O 1
ATOM 5419 N N . CYS B 2 154 ? 144.755 177.074 169.263 1.00 101.12 154 CYS B N 1
ATOM 5420 C CA . CYS B 2 154 ? 145.257 175.977 170.084 1.00 101.12 154 CYS B CA 1
ATOM 5421 C C . CYS B 2 154 ? 145.468 174.716 169.255 1.00 101.12 154 CYS B C 1
ATOM 5422 O O . CYS B 2 154 ? 146.444 173.984 169.461 1.00 101.12 154 CYS B O 1
ATOM 5425 N N . ASP B 2 155 ? 144.560 174.445 168.314 1.00 96.53 155 ASP B N 1
ATOM 5426 C CA . ASP B 2 155 ? 144.722 173.299 167.426 1.00 96.53 155 ASP B CA 1
ATOM 5427 C C . ASP B 2 155 ? 145.931 173.468 166.514 1.00 96.53 155 ASP B C 1
ATOM 5428 O O . ASP B 2 155 ? 146.643 172.497 166.241 1.00 96.53 155 ASP B O 1
ATOM 5433 N N . GLN B 2 156 ? 146.171 174.690 166.028 1.00 92.55 156 GLN B N 1
ATOM 5434 C CA . GLN B 2 156 ? 147.367 174.953 165.228 1.00 92.55 156 GLN B CA 1
ATOM 5435 C C . GLN B 2 156 ? 148.639 174.740 166.044 1.00 92.55 156 GLN B C 1
ATOM 5436 O O . GLN B 2 156 ? 149.623 174.166 165.549 1.00 92.55 156 GLN B O 1
ATOM 5442 N N . ILE B 2 157 ? 148.616 175.196 167.292 1.00 80.83 157 ILE B N 1
ATOM 5443 C CA . ILE B 2 157 ? 149.757 175.026 168.179 1.00 80.83 157 ILE B CA 1
ATOM 5444 C C . ILE B 2 157 ? 149.970 173.534 168.387 1.00 80.83 157 ILE B C 1
ATOM 5445 O O . ILE B 2 157 ? 151.101 173.052 168.409 1.00 80.83 157 ILE B O 1
ATOM 5450 N N . ASN B 2 158 ? 148.866 172.805 168.530 1.00 74.73 158 ASN B N 1
ATOM 5451 C CA . ASN B 2 158 ? 148.917 171.361 168.718 1.00 74.73 158 ASN B CA 1
ATOM 5452 C C . ASN B 2 158 ? 149.528 170.681 167.500 1.00 74.73 158 ASN B C 1
ATOM 5453 O O . ASN B 2 158 ? 150.312 169.740 167.629 1.00 74.73 158 ASN B O 1
ATOM 5458 N N . ASN B 2 159 ? 149.163 171.165 166.316 1.00 73.74 159 ASN B N 1
ATOM 5459 C CA . ASN B 2 159 ? 149.685 170.618 165.071 1.00 73.74 159 ASN B CA 1
ATOM 5460 C C . ASN B 2 159 ? 151.194 170.810 164.989 1.00 73.74 159 ASN B C 1
ATOM 5461 O O . ASN B 2 159 ? 151.919 169.920 164.545 1.00 73.74 159 ASN B O 1
ATOM 5466 N N . CYS B 2 160 ? 151.661 171.978 165.421 1.00 72.72 160 CYS B N 1
ATOM 5467 C CA . CYS B 2 160 ? 153.087 172.280 165.415 1.00 72.72 160 CYS B CA 1
ATOM 5468 C C . CYS B 2 160 ? 153.829 171.323 166.342 1.00 72.72 160 CYS B C 1
ATOM 5469 O O . CYS B 2 160 ? 154.913 170.841 166.014 1.00 72.72 160 CYS B O 1
ATOM 5472 N N . LEU B 2 161 ? 153.237 171.050 167.501 1.00 67.08 161 LEU B N 1
ATOM 5473 C CA . LEU B 2 161 ? 153.834 170.134 168.463 1.00 67.08 161 LEU B CA 1
ATOM 5474 C C . LEU B 2 161 ? 153.889 168.732 167.871 1.00 67.08 161 LEU B C 1
ATOM 5475 O O . LEU B 2 161 ? 154.851 167.994 168.089 1.00 67.08 161 LEU B O 1
ATOM 5480 N N . LEU B 2 162 ? 152.854 168.367 167.120 1.00 58.82 162 LEU B N 1
ATOM 5481 C CA . LEU B 2 162 ? 152.816 167.055 166.484 1.00 58.82 162 LEU B CA 1
ATOM 5482 C C . LEU B 2 162 ? 153.854 166.951 165.374 1.00 58.82 162 LEU B C 1
ATOM 5483 O O . LEU B 2 162 ? 154.455 165.889 165.179 1.00 58.82 162 LEU B O 1
ATOM 5488 N N . LEU B 2 163 ? 154.070 168.044 164.636 1.00 60.81 163 LEU B N 1
ATOM 5489 C CA . LEU B 2 163 ? 155.122 168.068 163.622 1.00 60.81 163 LEU B CA 1
ATOM 5490 C C . LEU B 2 163 ? 156.494 167.859 164.244 1.00 60.81 163 LEU B C 1
ATOM 5491 O O . LEU B 2 163 ? 157.301 167.067 163.737 1.00 60.81 163 LEU B O 1
ATOM 5496 N N . LEU B 2 164 ? 156.771 168.562 165.346 1.00 60.20 164 LEU B N 1
ATOM 5497 C CA . LEU B 2 164 ? 158.057 168.401 166.022 1.00 60.20 164 LEU B CA 1
ATOM 5498 C C . LEU B 2 164 ? 158.234 166.983 166.550 1.00 60.20 164 LEU B C 1
ATOM 5499 O O . LEU B 2 164 ? 159.314 166.390 166.414 1.00 60.20 164 LEU B O 1
ATOM 5504 N N . ARG B 2 165 ? 157.176 166.418 167.137 1.00 61.37 165 ARG B N 1
ATOM 5505 C CA . ARG B 2 165 ? 157.253 165.068 167.682 1.00 61.37 165 ARG B CA 1
ATOM 5506 C C . ARG B 2 165 ? 157.467 164.039 166.577 1.00 61.37 165 ARG B C 1
ATOM 5507 O O . ARG B 2 165 ? 158.261 163.107 166.735 1.00 61.37 165 ARG B O 1
ATOM 5515 N N . ASN B 2 166 ? 156.779 164.204 165.443 1.00 64.40 166 ASN B N 1
ATOM 5516 C CA . ASN B 2 166 ? 156.950 163.292 164.315 1.00 64.40 166 ASN B CA 1
ATOM 5517 C C . ASN B 2 166 ? 158.354 163.377 163.731 1.00 64.40 166 ASN B C 1
ATOM 5518 O O . ASN B 2 166 ? 158.948 162.346 163.385 1.00 64.40 166 ASN B O 1
ATOM 5523 N N . ILE B 2 167 ? 158.896 164.594 163.607 1.00 67.89 167 ILE B N 1
ATOM 5524 C CA . ILE B 2 167 ? 160.256 164.762 163.099 1.00 67.89 167 ILE B CA 1
ATOM 5525 C C . ILE B 2 167 ? 161.258 164.102 164.038 1.00 67.89 167 ILE B C 1
ATOM 5526 O O . ILE B 2 167 ? 162.197 163.428 163.596 1.00 67.89 167 ILE B O 1
ATOM 5531 N N . LEU B 2 168 ? 161.050 164.245 165.348 1.00 68.10 168 LEU B N 1
ATOM 5532 C CA . LEU B 2 168 ? 161.930 163.576 166.300 1.00 68.10 168 LEU B CA 1
ATOM 5533 C C . LEU B 2 168 ? 161.702 162.068 166.354 1.00 68.10 168 LEU B C 1
ATOM 5534 O O . LEU B 2 168 ? 162.590 161.338 166.804 1.00 68.10 168 LEU B O 1
ATOM 5539 N N . HIS B 2 169 ? 160.537 161.587 165.918 1.00 71.94 169 HIS B N 1
ATOM 5540 C CA . HIS B 2 169 ? 160.228 160.163 165.962 1.00 71.94 169 HIS B CA 1
ATOM 5541 C C . HIS B 2 169 ? 160.631 159.418 164.699 1.00 71.94 169 HIS B C 1
ATOM 5542 O O . HIS B 2 169 ? 160.653 158.182 164.713 1.00 71.94 169 HIS B O 1
ATOM 5549 N N . ILE B 2 170 ? 160.907 160.133 163.612 1.00 81.68 170 ILE B N 1
ATOM 5550 C CA . ILE B 2 170 ? 161.419 159.534 162.372 1.00 81.68 170 ILE B CA 1
ATOM 5551 C C . ILE B 2 170 ? 162.666 158.657 162.554 1.00 81.68 170 ILE B C 1
ATOM 5552 O O . ILE B 2 170 ? 162.679 157.552 161.987 1.00 81.68 170 ILE B O 1
ATOM 5557 N N . PRO B 2 171 ? 163.740 159.044 163.362 1.00 110.87 171 PRO B N 1
ATOM 5558 C CA . PRO B 2 171 ? 164.976 158.225 163.387 1.00 110.87 171 PRO B CA 1
ATOM 5559 C C . PRO B 2 171 ? 164.866 156.742 163.741 1.00 110.87 171 PRO B C 1
ATOM 5560 O O . PRO B 2 171 ? 165.890 156.051 163.738 1.00 110.87 171 PRO B O 1
ATOM 5564 N N . GLU B 2 172 ? 163.669 156.240 164.067 1.00 121.95 172 GLU B N 1
ATOM 5565 C CA . GLU B 2 172 ? 163.493 154.797 164.215 1.00 121.95 172 GLU B CA 1
ATOM 5566 C C . GLU B 2 172 ? 163.756 154.065 162.903 1.00 121.95 172 GLU B C 1
ATOM 5567 O O . GLU B 2 172 ? 164.193 152.908 162.915 1.00 121.95 172 GLU B O 1
ATOM 5573 N N . THR B 2 173 ? 163.488 154.715 161.766 1.00 128.66 173 THR B N 1
ATOM 5574 C CA . THR B 2 173 ? 163.967 154.205 160.486 1.00 128.66 173 THR B CA 1
ATOM 5575 C C . THR B 2 173 ? 165.490 154.248 160.422 1.00 128.66 173 THR B C 1
ATOM 5576 O O . THR B 2 173 ? 166.131 153.280 159.994 1.00 128.66 173 THR B O 1
ATOM 5580 N N . HIS B 2 174 ? 166.083 155.351 160.883 1.00 141.09 174 HIS B N 1
ATOM 5581 C CA . HIS B 2 174 ? 167.533 155.506 160.847 1.00 141.09 174 HIS B CA 1
ATOM 5582 C C . HIS B 2 174 ? 168.233 154.558 161.817 1.00 141.09 174 HIS B C 1
ATOM 5583 O O . HIS B 2 174 ? 169.374 154.150 161.565 1.00 141.09 174 HIS B O 1
ATOM 5590 N N . ALA B 2 175 ? 167.561 154.178 162.907 1.00 149.63 175 ALA B N 1
ATOM 5591 C CA . ALA B 2 175 ? 168.223 153.426 163.971 1.00 149.63 175 ALA B CA 1
ATOM 5592 C C . ALA B 2 175 ? 168.566 152.002 163.542 1.00 149.63 175 ALA B C 1
ATOM 5593 O O . ALA B 2 175 ? 169.665 151.514 163.830 1.00 149.63 175 ALA B O 1
ATOM 5595 N N . HIS B 2 176 ? 167.653 151.320 162.857 1.00 165.45 176 HIS B N 1
ATOM 5596 C CA . HIS B 2 176 ? 167.848 149.905 162.555 1.00 165.45 176 HIS B CA 1
ATOM 5597 C C . HIS B 2 176 ? 167.734 149.564 161.078 1.00 165.45 176 HIS B C 1
ATOM 5598 O O . HIS B 2 176 ? 168.449 148.676 160.605 1.00 165.45 176 HIS B O 1
ATOM 5605 N N . CYS B 2 177 ? 166.844 150.227 160.336 1.00 164.34 177 CYS B N 1
ATOM 5606 C CA . CYS B 2 177 ? 166.709 149.926 158.914 1.00 164.34 177 CYS B CA 1
ATOM 5607 C C . CYS B 2 177 ? 167.916 150.407 158.119 1.00 164.34 177 CYS B C 1
ATOM 5608 O O . CYS B 2 177 ? 168.262 149.804 157.097 1.00 164.34 177 CYS B O 1
ATOM 5611 N N . VAL B 2 178 ? 168.556 151.491 158.560 1.00 165.40 178 VAL B N 1
ATOM 5612 C CA . VAL B 2 178 ? 169.758 151.966 157.884 1.00 165.40 178 VAL B CA 1
ATOM 5613 C C . VAL B 2 178 ? 170.926 151.017 158.137 1.00 165.40 178 VAL B C 1
ATOM 5614 O O . VAL B 2 178 ? 171.620 150.609 157.197 1.00 165.40 178 VAL B O 1
ATOM 5618 N N . MET B 2 179 ? 171.122 150.678 159.416 1.00 172.36 179 MET B N 1
ATOM 5619 C CA . MET B 2 179 ? 172.222 149.829 159.912 1.00 172.36 179 MET B CA 1
ATOM 5620 C C . MET B 2 179 ? 173.566 150.430 159.479 1.00 172.36 179 MET B C 1
ATOM 5621 O O . MET B 2 179 ? 174.238 149.934 158.574 1.00 172.36 179 MET B O 1
ATOM 5626 N N . PRO B 2 180 ? 173.977 151.507 160.169 1.00 182.27 180 PRO B N 1
ATOM 5627 C CA . PRO B 2 180 ? 175.188 152.234 159.770 1.00 182.27 180 PRO B CA 1
ATOM 5628 C C . PRO B 2 180 ? 176.461 151.422 159.973 1.00 182.27 180 PRO B C 1
ATOM 5629 O O . PRO B 2 180 ? 176.567 150.576 160.863 1.00 182.27 180 PRO B O 1
ATOM 5633 N N . MET B 2 181 ? 177.444 151.708 159.117 1.00 199.01 181 MET B N 1
ATOM 5634 C CA . MET B 2 181 ? 178.826 151.296 159.338 1.00 199.01 181 MET B CA 1
ATOM 5635 C C . MET B 2 181 ? 179.672 152.493 159.747 1.00 199.01 181 MET B C 1
ATOM 5636 O O . MET B 2 181 ? 179.146 153.591 159.952 1.00 199.01 181 MET B O 1
ATOM 5641 N N . MET B 2 182 ? 180.989 152.281 159.855 1.00 202.99 182 MET B N 1
ATOM 5642 C CA . MET B 2 182 ? 181.910 153.350 160.238 1.00 202.99 182 MET B CA 1
ATOM 5643 C C . MET B 2 182 ? 181.919 154.504 159.238 1.00 202.99 182 MET B C 1
ATOM 5644 O O . MET B 2 182 ? 182.292 155.627 159.593 1.00 202.99 182 MET B O 1
ATOM 5649 N N . GLN B 2 183 ? 181.514 154.251 157.993 1.00 203.34 183 GLN B N 1
ATOM 5650 C CA . GLN B 2 183 ? 181.357 155.315 157.012 1.00 203.34 183 GLN B CA 1
ATOM 5651 C C . GLN B 2 183 ? 180.045 156.073 157.168 1.00 203.34 183 GLN B C 1
ATOM 5652 O O . GLN B 2 183 ? 179.850 157.086 156.487 1.00 203.34 183 GLN B O 1
ATOM 5658 N N . SER B 2 184 ? 179.146 155.614 158.042 1.00 192.16 184 SER B N 1
ATOM 5659 C CA . SER B 2 184 ? 177.860 156.263 158.254 1.00 192.16 184 SER B CA 1
ATOM 5660 C C . SER B 2 184 ? 177.674 156.815 159.662 1.00 192.16 184 SER B C 1
ATOM 5661 O O . SER B 2 184 ? 176.678 157.505 159.906 1.00 192.16 184 SER B O 1
ATOM 5664 N N . MET B 2 185 ? 178.586 156.517 160.591 1.00 181.56 185 MET B N 1
ATOM 5665 C CA . MET B 2 185 ? 178.558 157.159 161.907 1.00 181.56 185 MET B CA 1
ATOM 5666 C C . MET B 2 185 ? 178.689 158.684 161.877 1.00 181.56 185 MET B C 1
ATOM 5667 O O . MET B 2 185 ? 177.883 159.344 162.557 1.00 181.56 185 MET B O 1
ATOM 5672 N N . PRO B 2 186 ? 179.645 159.313 161.157 1.00 173.66 186 PRO B N 1
ATOM 5673 C CA . PRO B 2 186 ? 179.775 160.783 161.269 1.00 173.66 186 PRO B CA 1
ATOM 5674 C C . PRO B 2 186 ? 178.565 161.577 160.796 1.00 173.66 186 PRO B C 1
ATOM 5675 O O . PRO B 2 186 ? 178.381 162.719 161.237 1.00 173.66 186 PRO B O 1
ATOM 5679 N N . HIS B 2 187 ? 177.735 161.018 159.917 1.00 160.16 187 HIS B N 1
ATOM 5680 C CA . HIS B 2 187 ? 176.505 161.696 159.526 1.00 160.16 187 HIS B CA 1
ATOM 5681 C C . HIS B 2 187 ? 175.301 161.189 160.312 1.00 160.16 187 HIS B C 1
ATOM 5682 O O . HIS B 2 187 ? 174.421 161.979 160.681 1.00 160.16 187 HIS B O 1
ATOM 5689 N N . GLY B 2 188 ? 175.253 159.881 160.575 1.00 161.66 188 GLY B N 1
ATOM 5690 C CA . GLY B 2 188 ? 174.118 159.311 161.283 1.00 161.66 188 GLY B CA 1
ATOM 5691 C C . GLY B 2 188 ? 174.024 159.759 162.729 1.00 161.66 188 GLY B C 1
ATOM 5692 O O . GLY B 2 188 ? 172.932 160.046 163.227 1.00 161.66 188 GLY B O 1
ATOM 5693 N N . ILE B 2 189 ? 175.161 159.825 163.425 1.00 155.65 189 ILE B N 1
ATOM 5694 C CA . ILE B 2 189 ? 175.144 160.263 164.816 1.00 155.65 189 ILE B CA 1
ATOM 5695 C C . ILE B 2 189 ? 174.972 161.773 164.929 1.00 155.65 189 ILE B C 1
ATOM 5696 O O . ILE B 2 189 ? 174.618 162.268 166.005 1.00 155.65 189 ILE B O 1
ATOM 5701 N N . SER B 2 190 ? 175.190 162.518 163.844 1.00 137.90 190 SER B N 1
ATOM 5702 C CA . SER B 2 190 ? 175.105 163.969 163.880 1.00 137.90 190 SER B CA 1
ATOM 5703 C C . SER B 2 190 ? 173.824 164.518 163.269 1.00 137.90 190 SER B C 1
ATOM 5704 O O . SER B 2 190 ? 173.570 165.717 163.403 1.00 137.90 190 SER B O 1
ATOM 5707 N N . MET B 2 191 ? 173.018 163.683 162.605 1.00 120.94 191 MET B N 1
ATOM 5708 C CA . MET B 2 191 ? 171.729 164.147 162.090 1.00 120.94 191 MET B CA 1
ATOM 5709 C C . MET B 2 191 ? 170.806 164.590 163.224 1.00 120.94 191 MET B C 1
ATOM 5710 O O . MET B 2 191 ? 170.239 165.693 163.191 1.00 120.94 191 MET B O 1
ATOM 5715 N N . GLN B 2 192 ? 170.672 163.754 164.258 1.00 110.74 192 GLN B N 1
ATOM 5716 C CA . GLN B 2 192 ? 169.844 164.114 165.404 1.00 110.74 192 GLN B CA 1
ATOM 5717 C C . GLN B 2 192 ? 170.455 165.262 166.195 1.00 110.74 192 GLN B C 1
ATOM 5718 O O . GLN B 2 192 ? 169.722 166.101 166.733 1.00 110.74 192 GLN B O 1
ATOM 5724 N N . ASN B 2 193 ? 171.787 165.313 166.272 1.00 120.12 193 ASN B N 1
ATOM 5725 C CA . ASN B 2 193 ? 172.453 166.422 166.946 1.00 120.12 193 ASN B CA 1
ATOM 5726 C C . ASN B 2 193 ? 172.196 167.742 166.230 1.00 120.12 193 ASN B C 1
ATOM 5727 O O . ASN B 2 193 ? 171.962 168.765 166.878 1.00 120.12 193 ASN B O 1
ATOM 5732 N N . THR B 2 194 ? 172.219 167.736 164.894 1.00 112.31 194 THR B N 1
ATOM 5733 C CA . THR B 2 194 ? 171.912 168.947 164.139 1.00 112.31 194 THR B CA 1
ATOM 5734 C C . THR B 2 194 ? 170.449 169.339 164.294 1.00 112.31 194 THR B C 1
ATOM 5735 O O . THR B 2 194 ? 170.132 170.532 164.373 1.00 112.31 194 THR B O 1
ATOM 5739 N N . ILE B 2 195 ? 169.547 168.351 164.343 1.00 97.75 195 ILE B N 1
ATOM 5740 C CA . ILE B 2 195 ? 168.126 168.645 164.548 1.00 97.75 195 ILE B CA 1
ATOM 5741 C C . ILE B 2 195 ? 167.911 169.313 165.904 1.00 97.75 195 ILE B C 1
ATOM 5742 O O . ILE B 2 195 ? 167.269 170.368 166.003 1.00 97.75 195 ILE B O 1
ATOM 5747 N N . LEU B 2 196 ? 168.491 168.733 166.962 1.00 95.66 196 LEU B N 1
ATOM 5748 C CA . LEU B 2 196 ? 168.350 169.301 168.301 1.00 95.66 196 LEU B CA 1
ATOM 5749 C C . LEU B 2 196 ? 169.050 170.650 168.413 1.00 95.66 196 LEU B C 1
ATOM 5750 O O . LEU B 2 196 ? 168.563 171.553 169.105 1.00 95.66 196 LEU B O 1
ATOM 5755 N N . TRP B 2 197 ? 170.188 170.806 167.732 1.00 116.13 197 TRP B N 1
ATOM 5756 C CA . TRP B 2 197 ? 170.931 172.056 167.796 1.00 116.13 197 TRP B CA 1
ATOM 5757 C C . TRP B 2 197 ? 170.159 173.181 167.126 1.00 116.13 197 TRP B C 1
ATOM 5758 O O . TRP B 2 197 ? 170.056 174.279 167.678 1.00 116.13 197 TRP B O 1
ATOM 5769 N N . ASN B 2 198 ? 169.603 172.920 165.939 1.00 104.10 198 ASN B N 1
ATOM 5770 C CA . ASN B 2 198 ? 168.777 173.917 165.272 1.00 104.10 198 ASN B CA 1
ATOM 5771 C C . ASN B 2 198 ? 167.506 174.203 166.057 1.00 104.10 198 ASN B C 1
ATOM 5772 O O . ASN B 2 198 ? 167.005 175.331 166.023 1.00 104.10 198 ASN B O 1
ATOM 5777 N N . LEU B 2 199 ? 166.972 173.204 166.766 1.00 91.38 199 LEU B N 1
ATOM 5778 C CA . LEU B 2 199 ? 165.817 173.453 167.622 1.00 91.38 199 LEU B CA 1
ATOM 5779 C C . LEU B 2 199 ? 166.164 174.395 168.769 1.00 91.38 199 LEU B C 1
ATOM 5780 O O . LEU B 2 199 ? 165.403 175.322 169.069 1.00 91.38 199 LEU B O 1
ATOM 5785 N N . PHE B 2 200 ? 167.313 174.186 169.411 1.00 95.28 200 PHE B N 1
ATOM 5786 C CA . PHE B 2 200 ? 167.657 174.994 170.575 1.00 95.28 200 PHE B CA 1
ATOM 5787 C C . PHE B 2 200 ? 168.294 176.333 170.217 1.00 95.28 200 PHE B C 1
ATOM 5788 O O . PHE B 2 200 ? 168.356 177.216 171.079 1.00 95.28 200 PHE B O 1
ATOM 5796 N N . ILE B 2 201 ? 168.775 176.504 168.983 1.00 103.77 201 ILE B N 1
ATOM 5797 C CA . ILE B 2 201 ? 169.265 177.812 168.556 1.00 103.77 201 ILE B CA 1
ATOM 5798 C C . ILE B 2 201 ? 168.111 178.795 168.433 1.00 103.77 201 ILE B C 1
ATOM 5799 O O . ILE B 2 201 ? 168.202 179.946 168.878 1.00 103.77 201 ILE B O 1
ATOM 5804 N N . GLN B 2 202 ? 166.992 178.345 167.876 1.00 95.11 202 GLN B N 1
ATOM 5805 C CA . GLN B 2 202 ? 165.787 179.155 167.764 1.00 95.11 202 GLN B CA 1
ATOM 5806 C C . GLN B 2 202 ? 164.992 179.219 169.064 1.00 95.11 202 GLN B C 1
ATOM 5807 O O . GLN B 2 202 ? 163.849 179.687 169.042 1.00 95.11 202 GLN B O 1
ATOM 5813 N N . SER B 2 203 ? 165.579 178.749 170.170 1.00 97.66 203 SER B N 1
ATOM 5814 C CA . SER B 2 203 ? 165.025 178.851 171.521 1.00 97.66 203 SER B CA 1
ATOM 5815 C C . SER B 2 203 ? 163.676 178.139 171.631 1.00 97.66 203 SER B C 1
ATOM 5816 O O . SER B 2 203 ? 162.647 178.735 171.955 1.00 97.66 203 SER B O 1
ATOM 5819 N N . ILE B 2 204 ? 163.700 176.834 171.352 1.00 89.77 204 ILE B N 1
ATOM 5820 C CA . ILE B 2 204 ? 162.512 176.022 171.578 1.00 89.77 204 ILE B CA 1
ATOM 5821 C C . ILE B 2 204 ? 162.304 175.763 173.067 1.00 89.77 204 ILE B C 1
ATOM 5822 O O . ILE B 2 204 ? 161.172 175.497 173.489 1.00 89.77 204 ILE B O 1
ATOM 5827 N N . ASP B 2 205 ? 163.360 175.880 173.879 1.00 96.62 205 ASP B N 1
ATOM 5828 C CA . ASP B 2 205 ? 163.243 175.621 175.311 1.00 96.62 205 ASP B CA 1
ATOM 5829 C C . ASP B 2 205 ? 162.360 176.660 175.993 1.00 96.62 205 ASP B C 1
ATOM 5830 O O . ASP B 2 205 ? 161.485 176.312 176.794 1.00 96.62 205 ASP B O 1
ATOM 5835 N N . LYS B 2 206 ? 162.569 177.941 175.675 1.00 97.91 206 LYS B N 1
ATOM 5836 C CA . LYS B 2 206 ? 161.720 178.996 176.220 1.00 97.91 206 LYS B CA 1
ATOM 5837 C C . LYS B 2 206 ? 160.284 178.861 175.735 1.00 97.91 206 LYS B C 1
ATOM 5838 O O . LYS B 2 206 ? 159.345 179.132 176.495 1.00 97.91 206 LYS B O 1
ATOM 5844 N N . LEU B 2 207 ? 160.104 178.436 174.481 1.00 92.24 207 LEU B N 1
ATOM 5845 C CA . LEU B 2 207 ? 158.770 178.208 173.938 1.00 92.24 207 LEU B CA 1
ATOM 5846 C C . LEU B 2 207 ? 158.044 177.117 174.713 1.00 92.24 207 LEU B C 1
ATOM 5847 O O . LEU B 2 207 ? 156.880 177.280 175.093 1.00 92.24 207 LEU B O 1
ATOM 5852 N N . LEU B 2 208 ? 158.735 176.009 174.992 1.00 89.72 208 LEU B N 1
ATOM 5853 C CA . LEU B 2 208 ? 158.126 174.919 175.750 1.00 89.72 208 LEU B CA 1
ATOM 5854 C C . LEU B 2 208 ? 157.852 175.326 177.194 1.00 89.72 208 LEU B C 1
ATOM 5855 O O . LEU B 2 208 ? 156.822 174.944 177.765 1.00 89.72 208 LEU B O 1
ATOM 5860 N N . LEU B 2 209 ? 158.764 176.092 177.804 1.00 92.53 209 LEU B N 1
ATOM 5861 C CA . LEU B 2 209 ? 158.566 176.522 179.186 1.00 92.53 209 LEU B CA 1
ATOM 5862 C C . LEU B 2 209 ? 157.363 177.447 179.314 1.00 92.53 209 LEU B C 1
ATOM 5863 O O . LEU B 2 209 ? 156.540 177.284 180.223 1.00 92.53 209 LEU B O 1
ATOM 5868 N N . TYR B 2 210 ? 157.232 178.412 178.398 1.00 92.03 210 TYR B N 1
ATOM 5869 C CA . TYR B 2 210 ? 156.035 179.247 178.374 1.00 92.03 210 TYR B CA 1
ATOM 5870 C C . TYR B 2 210 ? 154.795 178.439 178.010 1.00 92.03 210 TYR B C 1
ATOM 5871 O O . TYR B 2 210 ? 153.687 178.780 178.439 1.00 92.03 210 TYR B O 1
ATOM 5880 N N . LEU B 2 211 ? 154.963 177.366 177.233 1.00 92.45 211 LEU B N 1
ATOM 5881 C CA . LEU B 2 211 ? 153.827 176.552 176.823 1.00 92.45 211 LEU B CA 1
ATOM 5882 C C . LEU B 2 211 ? 153.231 175.794 178.004 1.00 92.45 211 LEU B C 1
ATOM 5883 O O . LEU B 2 211 ? 152.006 175.754 178.167 1.00 92.45 211 LEU B O 1
ATOM 5888 N N . MET B 2 212 ? 154.080 175.183 178.838 1.00 95.46 212 MET B N 1
ATOM 5889 C CA . MET B 2 212 ? 153.560 174.566 180.059 1.00 95.46 212 MET B CA 1
ATOM 5890 C C . MET B 2 212 ? 153.173 175.608 181.102 1.00 95.46 212 MET B C 1
ATOM 5891 O O . MET B 2 212 ? 152.317 175.338 181.952 1.00 95.46 212 MET B O 1
ATOM 5896 N N . THR B 2 213 ? 153.781 176.797 181.063 1.00 97.67 213 THR B N 1
ATOM 5897 C CA . THR B 2 213 ? 153.371 177.853 181.983 1.00 97.67 213 THR B CA 1
ATOM 5898 C C . THR B 2 213 ? 152.034 178.463 181.570 1.00 97.67 213 THR B C 1
ATOM 5899 O O . THR B 2 213 ? 151.339 179.061 182.401 1.00 97.67 213 THR B O 1
ATOM 5903 N N . CYS B 2 214 ? 151.653 178.306 180.304 1.00 100.99 214 CYS B N 1
ATOM 5904 C CA . CYS B 2 214 ? 150.399 178.861 179.814 1.00 100.99 214 CYS B CA 1
ATOM 5905 C C . CYS B 2 214 ? 149.210 178.142 180.451 1.00 100.99 214 CYS B C 1
ATOM 5906 O O . CYS B 2 214 ? 149.249 176.921 180.638 1.00 100.99 214 CYS B O 1
ATOM 5909 N N . PRO B 2 215 ? 148.148 178.873 180.812 1.00 95.70 215 PRO B N 1
ATOM 5910 C CA . PRO B 2 215 ? 146.971 178.224 181.420 1.00 95.70 215 PRO B CA 1
ATOM 5911 C C . PRO B 2 215 ? 146.226 177.277 180.491 1.00 95.70 215 PRO B C 1
ATOM 5912 O O . PRO B 2 215 ? 145.447 176.450 180.982 1.00 95.70 215 PRO B O 1
ATOM 5916 N N . GLN B 2 216 ? 146.432 177.363 179.175 1.00 101.69 216 GLN B N 1
ATOM 5917 C CA . GLN B 2 216 ? 145.751 176.502 178.215 1.00 101.69 216 GLN B CA 1
ATOM 5918 C C . GLN B 2 216 ? 146.521 175.219 177.927 1.00 101.69 216 GLN B C 1
ATOM 5919 O O . GLN B 2 216 ? 146.401 174.659 176.829 1.00 101.69 216 GLN B O 1
ATOM 5925 N N . ARG B 2 217 ? 147.307 174.736 178.892 1.00 103.92 217 ARG B N 1
ATOM 5926 C CA . ARG B 2 217 ? 148.148 173.557 178.716 1.00 103.92 217 ARG B CA 1
ATOM 5927 C C . ARG B 2 217 ? 147.358 172.260 178.586 1.00 103.92 217 ARG B C 1
ATOM 5928 O O . ARG B 2 217 ? 147.938 171.242 178.190 1.00 103.92 217 ARG B O 1
ATOM 5936 N N . ALA B 2 218 ? 146.068 172.259 178.931 1.00 99.54 218 ALA B N 1
ATOM 5937 C CA . ALA B 2 218 ? 145.264 171.051 178.795 1.00 99.54 218 ALA B CA 1
ATOM 5938 C C . ALA B 2 218 ? 144.980 170.709 177.340 1.00 99.54 218 ALA B C 1
ATOM 5939 O O . ALA B 2 218 ? 144.654 169.555 177.039 1.00 99.54 218 ALA B O 1
ATOM 5941 N N . PHE B 2 219 ? 145.092 171.681 176.434 1.00 94.32 219 PHE B N 1
ATOM 5942 C CA . PHE B 2 219 ? 144.852 171.420 175.022 1.00 94.32 219 PHE B CA 1
ATOM 5943 C C . PHE B 2 219 ? 145.996 170.655 174.373 1.00 94.32 219 PHE B C 1
ATOM 5944 O O . PHE B 2 219 ? 145.788 170.020 173.334 1.00 94.32 219 PHE B O 1
ATOM 5952 N N . TRP B 2 220 ? 147.198 170.703 174.956 1.00 91.03 220 TRP B N 1
ATOM 5953 C CA . TRP B 2 220 ? 148.362 170.107 174.312 1.00 91.03 220 TRP B CA 1
ATOM 5954 C C . TRP B 2 220 ? 149.304 169.405 175.288 1.00 91.03 220 TRP B C 1
ATOM 5955 O O . TRP B 2 220 ? 150.473 169.194 174.947 1.00 91.03 220 TRP B O 1
ATOM 5966 N N . GLY B 2 221 ? 148.837 169.044 176.487 1.00 82.28 221 GLY B N 1
ATOM 5967 C CA . GLY B 2 221 ? 149.700 168.336 177.425 1.00 82.28 221 GLY B CA 1
ATOM 5968 C C . GLY B 2 221 ? 150.168 166.979 176.930 1.00 82.28 221 GLY B C 1
ATOM 5969 O O . GLY B 2 221 ? 151.301 166.570 177.198 1.00 82.28 221 GLY B O 1
ATOM 5970 N N . VAL B 2 222 ? 149.309 166.264 176.198 1.00 82.11 222 VAL B N 1
ATOM 5971 C CA . VAL B 2 222 ? 149.663 164.921 175.744 1.00 82.11 222 VAL B CA 1
ATOM 5972 C C . VAL B 2 222 ? 150.762 164.972 174.682 1.00 82.11 222 VAL B C 1
ATOM 5973 O O . VAL B 2 222 ? 151.758 164.241 174.767 1.00 82.11 222 VAL B O 1
ATOM 5977 N N . THR B 2 223 ? 150.634 165.859 173.693 1.00 74.90 223 THR B N 1
ATOM 5978 C CA . THR B 2 223 ? 151.716 166.005 172.729 1.00 74.90 223 THR B CA 1
ATOM 5979 C C . THR B 2 223 ? 152.933 166.681 173.345 1.00 74.90 223 THR B C 1
ATOM 5980 O O . THR B 2 223 ? 154.056 166.433 172.892 1.00 74.90 223 THR B O 1
ATOM 5984 N N . MET B 2 224 ? 152.738 167.476 174.402 1.00 78.06 224 MET B N 1
ATOM 5985 C CA . MET B 2 224 ? 153.856 168.086 175.108 1.00 78.06 224 MET B CA 1
ATOM 5986 C C . MET B 2 224 ? 154.720 167.016 175.766 1.00 78.06 224 MET B C 1
ATOM 5987 O O . MET B 2 224 ? 155.944 166.985 175.584 1.00 78.06 224 MET B O 1
ATOM 5992 N N . VAL B 2 225 ? 154.087 166.101 176.507 1.00 74.49 225 VAL B N 1
ATOM 5993 C CA . VAL B 2 225 ? 154.838 165.036 177.167 1.00 74.49 225 VAL B CA 1
ATOM 5994 C C . VAL B 2 225 ? 155.378 164.035 176.147 1.00 74.49 225 VAL B C 1
ATOM 5995 O O . VAL B 2 225 ? 156.457 163.463 176.350 1.00 74.49 225 VAL B O 1
ATOM 5999 N N . GLN B 2 226 ? 154.680 163.833 175.022 1.00 74.91 226 GLN B N 1
ATOM 6000 C CA . GLN B 2 226 ? 155.222 162.960 173.983 1.00 74.91 226 GLN B CA 1
ATOM 6001 C C . GLN B 2 226 ? 156.484 163.551 173.359 1.00 74.91 226 GLN B C 1
ATOM 6002 O O . GLN B 2 226 ? 157.457 162.830 173.108 1.00 74.91 226 GLN B O 1
ATOM 6008 N N . LEU B 2 227 ? 156.501 164.867 173.128 1.00 70.43 227 LEU B N 1
ATOM 6009 C CA . LEU B 2 227 ? 157.698 165.487 172.566 1.00 70.43 227 LEU B CA 1
ATOM 6010 C C . LEU B 2 227 ? 158.821 165.524 173.601 1.00 70.43 227 LEU B C 1
ATOM 6011 O O . LEU B 2 227 ? 159.996 165.392 173.245 1.00 70.43 227 LEU B O 1
ATOM 6016 N N . ILE B 2 228 ? 158.481 165.684 174.885 1.00 74.40 228 ILE B N 1
ATOM 6017 C CA . ILE B 2 228 ? 159.489 165.572 175.943 1.00 74.40 228 ILE B CA 1
ATOM 6018 C C . ILE B 2 228 ? 160.107 164.179 175.954 1.00 74.40 228 ILE B C 1
ATOM 6019 O O . ILE B 2 228 ? 161.329 164.026 176.077 1.00 74.40 228 ILE B O 1
ATOM 6024 N N . ALA B 2 229 ? 159.277 163.144 175.802 1.00 83.56 229 ALA B N 1
ATOM 6025 C CA . ALA B 2 229 ? 159.789 161.779 175.736 1.00 83.56 229 ALA B CA 1
ATOM 6026 C C . ALA B 2 229 ? 160.645 161.563 174.495 1.00 83.56 229 ALA B C 1
ATOM 6027 O O . ALA B 2 229 ? 161.613 160.796 174.529 1.00 83.56 229 ALA B O 1
ATOM 6029 N N . LEU B 2 230 ? 160.305 162.228 173.392 1.00 79.69 230 LEU B N 1
ATOM 6030 C CA . LEU B 2 230 ? 161.064 162.047 172.162 1.00 79.69 230 LEU B CA 1
ATOM 6031 C C . LEU B 2 230 ? 162.307 162.927 172.074 1.00 79.69 230 LEU B C 1
ATOM 6032 O O . LEU B 2 230 ? 163.137 162.695 171.188 1.00 79.69 230 LEU B O 1
ATOM 6037 N N . ILE B 2 231 ? 162.451 163.931 172.944 1.00 82.67 231 ILE B N 1
ATOM 6038 C CA . ILE B 2 231 ? 163.655 164.760 172.928 1.00 82.67 231 ILE B CA 1
ATOM 6039 C C . ILE B 2 231 ? 164.868 163.942 173.347 1.00 82.67 231 ILE B C 1
ATOM 6040 O O . ILE B 2 231 ? 165.909 163.960 172.677 1.00 82.67 231 ILE B O 1
ATOM 6045 N N . TYR B 2 232 ? 164.750 163.195 174.440 1.00 93.84 232 TYR B N 1
ATOM 6046 C CA . TYR B 2 232 ? 165.810 162.289 174.872 1.00 93.84 232 TYR B CA 1
ATOM 6047 C C . TYR B 2 232 ? 165.569 160.985 174.125 1.00 93.84 232 TYR B C 1
ATOM 6048 O O . TYR B 2 232 ? 164.479 160.418 174.172 1.00 93.84 232 TYR B O 1
ATOM 6057 N N . LYS B 2 233 ? 166.556 160.541 173.346 1.00 107.73 233 LYS B N 1
ATOM 6058 C CA . LYS B 2 233 ? 166.504 159.198 172.775 1.00 107.73 233 LYS B CA 1
ATOM 6059 C C . LYS B 2 233 ? 167.721 158.358 173.137 1.00 107.73 233 LYS B C 1
ATOM 6060 O O . LYS B 2 233 ? 167.565 157.259 173.677 1.00 107.73 233 LYS B O 1
ATOM 6066 N N . ASP B 2 234 ? 168.935 158.840 172.866 1.00 114.17 234 ASP B N 1
ATOM 6067 C CA . ASP B 2 234 ? 170.147 158.059 173.089 1.00 114.17 234 ASP B CA 1
ATOM 6068 C C . ASP B 2 234 ? 171.043 158.695 174.144 1.00 114.17 234 ASP B C 1
ATOM 6069 O O . ASP B 2 234 ? 172.252 158.443 174.164 1.00 114.17 234 ASP B O 1
ATOM 6074 N N . GLN B 2 235 ? 170.471 159.514 175.018 1.00 111.88 235 GLN B N 1
ATOM 6075 C CA . GLN B 2 235 ? 171.207 160.222 176.058 1.00 111.88 235 GLN B CA 1
ATOM 6076 C C . GLN B 2 235 ? 170.868 159.569 177.393 1.00 111.88 235 GLN B C 1
ATOM 6077 O O . GLN B 2 235 ? 169.805 159.825 177.968 1.00 111.88 235 GLN B O 1
ATOM 6083 N N . HIS B 2 236 ? 171.773 158.723 177.876 1.00 125.83 236 HIS B N 1
ATOM 6084 C CA . HIS B 2 236 ? 171.522 157.925 179.065 1.00 125.83 236 HIS B CA 1
ATOM 6085 C C . HIS B 2 236 ? 171.603 158.780 180.325 1.00 125.83 236 HIS B C 1
ATOM 6086 O O . HIS B 2 236 ? 172.056 159.928 180.309 1.00 125.83 236 HIS B O 1
ATOM 6093 N N . VAL B 2 237 ? 171.150 158.194 181.436 1.00 125.05 237 VAL B N 1
ATOM 6094 C CA . VAL B 2 237 ? 171.125 158.897 182.712 1.00 125.05 237 VAL B CA 1
ATOM 6095 C C . VAL B 2 237 ? 172.497 158.965 183.366 1.00 125.05 237 VAL B C 1
ATOM 6096 O O . VAL B 2 237 ? 172.681 159.731 184.316 1.00 125.05 237 VAL B O 1
ATOM 6100 N N . SER B 2 238 ? 173.472 158.194 182.877 1.00 137.17 238 SER B N 1
ATOM 6101 C CA . SER B 2 238 ? 174.806 158.195 183.472 1.00 137.17 238 SER B CA 1
ATOM 6102 C C . SER B 2 238 ? 175.519 159.525 183.244 1.00 137.17 238 SER B C 1
ATOM 6103 O O . SER B 2 238 ? 176.037 160.141 184.184 1.00 137.17 238 SER B O 1
ATOM 6106 N N . THR B 2 239 ? 175.546 159.988 181.990 1.00 139.04 239 THR B N 1
ATOM 6107 C CA . THR B 2 239 ? 176.205 161.255 181.688 1.00 139.04 239 THR B CA 1
ATOM 6108 C C . THR B 2 239 ? 175.423 162.433 182.257 1.00 139.04 239 THR B C 1
ATOM 6109 O O . THR B 2 239 ? 176.020 163.430 182.683 1.00 139.04 239 THR B O 1
ATOM 6113 N N . LEU B 2 240 ? 174.092 162.321 182.303 1.00 128.98 240 LEU B N 1
ATOM 6114 C CA . LEU B 2 240 ? 173.281 163.347 182.950 1.00 128.98 240 LEU B CA 1
ATOM 6115 C C . LEU B 2 240 ? 173.589 163.431 184.438 1.00 128.98 240 LEU B C 1
ATOM 6116 O O . LEU B 2 240 ? 173.735 164.529 184.982 1.00 128.98 240 LEU B O 1
ATOM 6121 N N . GLN B 2 241 ? 173.714 162.280 185.103 1.00 133.99 241 GLN B N 1
ATOM 6122 C CA . GLN B 2 241 ? 174.023 162.249 186.530 1.00 133.99 241 GLN B CA 1
ATOM 6123 C C . GLN B 2 241 ? 175.415 162.805 186.804 1.00 133.99 241 GLN B C 1
ATOM 6124 O O . GLN B 2 241 ? 175.620 163.543 187.776 1.00 133.99 241 GLN B O 1
ATOM 6130 N N . LYS B 2 242 ? 176.385 162.461 185.949 1.00 141.69 242 LYS B N 1
ATOM 6131 C CA . LYS B 2 242 ? 177.729 163.017 186.080 1.00 141.69 242 LYS B CA 1
ATOM 6132 C C . LYS B 2 242 ? 177.729 164.529 185.889 1.00 141.69 242 LYS B C 1
ATOM 6133 O O . LYS B 2 242 ? 178.416 165.248 186.625 1.00 141.69 242 LYS B O 1
ATOM 6139 N N . LEU B 2 243 ? 176.945 165.033 184.935 1.00 137.40 243 LEU B N 1
ATOM 6140 C CA . LEU B 2 243 ? 176.839 166.474 184.739 1.00 137.40 243 LEU B CA 1
ATOM 6141 C C . LEU B 2 243 ? 176.142 167.172 185.906 1.00 137.40 243 LEU B C 1
ATOM 6142 O O . LEU B 2 243 ? 176.545 168.279 186.283 1.00 137.40 243 LEU B O 1
ATOM 6147 N N . LEU B 2 244 ? 175.111 166.552 186.488 1.00 141.00 244 LEU B N 1
ATOM 6148 C CA . LEU B 2 244 ? 174.457 167.130 187.662 1.00 141.00 244 LEU B CA 1
ATOM 6149 C C . LEU B 2 244 ? 175.390 167.125 188.868 1.00 141.00 244 LEU B C 1
ATOM 6150 O O . LEU B 2 244 ? 175.295 167.987 189.748 1.00 141.00 244 LEU B O 1
ATOM 6155 N N . SER B 2 245 ? 176.278 166.134 188.942 1.00 153.33 245 SER B N 1
ATOM 6156 C CA . SER B 2 245 ? 177.311 166.120 189.972 1.00 153.33 245 SER B CA 1
ATOM 6157 C C . SER B 2 245 ? 178.318 167.240 189.733 1.00 153.33 245 SER B C 1
ATOM 6158 O O . SER B 2 245 ? 178.776 167.889 190.680 1.00 153.33 245 SER B O 1
ATOM 6161 N N . LEU B 2 246 ? 178.665 167.470 188.464 1.00 156.58 246 LEU B N 1
ATOM 6162 C CA . LEU B 2 246 ? 179.619 168.522 188.124 1.00 156.58 246 LEU B CA 1
ATOM 6163 C C . LEU B 2 246 ? 178.999 169.911 188.221 1.00 156.58 246 LEU B C 1
ATOM 6164 O O . LEU B 2 246 ? 179.716 170.916 188.159 1.00 156.58 246 LEU B O 1
ATOM 6169 N N . TRP B 2 247 ? 177.673 169.985 188.348 1.00 169.50 247 TRP B N 1
ATOM 6170 C CA . TRP B 2 247 ? 176.948 171.242 188.496 1.00 169.50 247 TRP B CA 1
ATOM 6171 C C . TRP B 2 247 ? 177.372 171.999 189.750 1.00 169.50 247 TRP B C 1
ATOM 6172 O O . TRP B 2 247 ? 177.573 173.216 189.706 1.00 169.50 247 TRP B O 1
ATOM 6183 N N . PHE B 2 248 ? 177.516 171.292 190.866 1.00 179.07 248 PHE B N 1
ATOM 6184 C CA . PHE B 2 248 ? 177.988 171.911 192.099 1.00 179.07 248 PHE B CA 1
ATOM 6185 C C . PHE B 2 248 ? 179.490 171.707 192.269 1.00 179.07 248 PHE B C 1
ATOM 6186 O O . PHE B 2 248 ? 180.130 171.036 191.460 1.00 179.07 248 PHE B O 1
ATOM 6194 N N . SER B 2 283 ? 135.729 162.002 157.712 1.00 0.69 283 SER B N 1
ATOM 6195 C CA . SER B 2 283 ? 136.978 162.115 158.455 1.00 0.67 283 SER B CA 1
ATOM 6196 C C . SER B 2 283 ? 137.393 160.770 159.041 1.00 0.47 283 SER B C 1
ATOM 6197 O O . SER B 2 283 ? 137.735 160.675 160.220 1.00 0.35 283 SER B O 1
ATOM 6200 N N . ASP B 2 284 ? 137.362 159.734 158.210 1.00 0.63 284 ASP B N 1
ATOM 6201 C CA . ASP B 2 284 ? 137.735 158.393 158.644 1.00 0.63 284 ASP B CA 1
ATOM 6202 C C . ASP B 2 284 ? 139.196 158.336 159.075 1.00 0.42 284 ASP B C 1
ATOM 6203 O O . ASP B 2 284 ? 139.537 157.687 160.064 1.00 20.00 284 ASP B O 1
ATOM 6208 N N . SER B 2 285 ? 140.057 159.021 158.328 1.00 0.70 285 SER B N 1
ATOM 6209 C CA . SER B 2 285 ? 141.483 159.042 158.632 1.00 0.80 285 SER B CA 1
ATOM 6210 C C . SER B 2 285 ? 141.971 160.440 159.001 1.00 0.56 285 SER B C 1
ATOM 6211 O O . SER B 2 285 ? 141.370 161.443 158.617 1.00 0.47 285 SER B O 1
ATOM 6214 N N . SER B 2 286 ? 143.068 160.492 159.750 1.00 0.49 286 SER B N 1
ATOM 6215 C CA . SER B 2 286 ? 143.671 161.780 160.190 1.00 0.73 286 SER B CA 1
ATOM 6216 C C . SER B 2 286 ? 145.113 161.491 160.613 1.00 0.80 286 SER B C 1
ATOM 6217 O O . SER B 2 286 ? 145.649 160.481 160.136 1.00 0.75 286 SER B O 1
ATOM 6220 N N . ASP B 2 287 ? 145.695 162.320 161.474 1.00 0.76 287 ASP B N 1
ATOM 6221 C CA . ASP B 2 287 ? 147.064 162.120 161.936 1.00 0.71 287 ASP B CA 1
ATOM 6222 C C . ASP B 2 287 ? 147.162 162.202 163.459 1.00 0.74 287 ASP B C 1
ATOM 6223 O O . ASP B 2 287 ? 147.919 161.457 164.081 1.00 0.53 287 ASP B O 1
ATOM 6228 N N . ASN B 2 288 ? 146.391 163.108 164.052 1.00 0.60 288 ASN B N 1
ATOM 6229 C CA . ASN B 2 288 ? 146.400 163.298 165.501 1.00 0.63 288 ASN B CA 1
ATOM 6230 C C . ASN B 2 288 ? 145.935 162.079 166.299 1.00 0.60 288 ASN B C 1
ATOM 6231 O O . ASN B 2 288 ? 146.513 161.752 167.336 1.00 0.66 288 ASN B O 1
ATOM 6236 N N . GLY B 2 289 ? 144.892 161.411 165.816 1.00 0.57 289 GLY B N 1
ATOM 6237 C CA . GLY B 2 289 ? 144.363 160.238 166.489 1.00 0.64 289 GLY B CA 1
ATOM 6238 C C . GLY B 2 289 ? 144.810 158.961 165.806 1.00 0.67 289 GLY B C 1
ATOM 6239 O O . GLY B 2 289 ? 144.920 157.907 166.433 1.00 0.58 289 GLY B O 1
ATOM 6240 N N . SER B 2 290 ? 145.068 159.066 164.508 1.00 0.62 290 SER B N 1
ATOM 6241 C CA . SER B 2 290 ? 145.522 157.914 163.688 1.00 0.70 290 SER B CA 1
ATOM 6242 C C . SER B 2 290 ? 146.986 157.653 164.044 1.00 0.70 290 SER B C 1
ATOM 6243 O O . SER B 2 290 ? 147.665 156.944 163.280 1.00 0.57 290 SER B O 1
ATOM 6246 N N . ASN B 2 291 ? 147.480 158.254 165.141 1.00 0.65 291 ASN B N 1
ATOM 6247 C CA . ASN B 2 291 ? 148.854 158.066 165.651 1.00 0.76 291 ASN B CA 1
ATOM 6248 C C . ASN B 2 291 ? 148.938 158.132 167.145 1.00 0.62 291 ASN B C 1
ATOM 6249 O O . ASN B 2 291 ? 149.942 157.727 167.726 1.00 0.26 291 ASN B O 1
ATOM 6254 N N . GLY B 2 292 ? 147.892 158.665 167.766 1.00 0.27 292 GLY B N 1
ATOM 6255 C CA . GLY B 2 292 ? 147.913 158.923 169.220 1.00 0.49 292 GLY B CA 1
ATOM 6256 C C . GLY B 2 292 ? 147.376 157.743 170.009 1.00 0.47 292 GLY B C 1
ATOM 6257 O O . GLY B 2 292 ? 147.159 157.899 171.226 1.00 0.61 292 GLY B O 1
ATOM 6258 N N . ARG B 2 293 ? 147.147 156.611 169.338 1.00 0.47 293 ARG B N 1
ATOM 6259 C CA . ARG B 2 293 ? 146.682 155.382 170.037 1.00 0.70 293 ARG B CA 1
ATOM 6260 C C . ARG B 2 293 ? 147.825 154.871 170.918 1.00 0.68 293 ARG B C 1
ATOM 6261 O O . ARG B 2 293 ? 148.373 153.794 170.610 1.00 0.58 293 ARG B O 1
ATOM 6269 N N . GLY B 2 294 ? 148.168 155.614 171.975 1.00 0.58 294 GLY B N 1
ATOM 6270 C CA . GLY B 2 294 ? 149.322 155.226 172.809 1.00 0.68 294 GLY B CA 1
ATOM 6271 C C . GLY B 2 294 ? 150.603 155.338 172.005 1.00 0.48 294 GLY B C 1
ATOM 6272 O O . GLY B 2 294 ? 151.105 156.471 171.860 1.00 0.45 294 GLY B O 1
ATOM 6273 N N . MET B 2 295 ? 151.116 154.213 171.499 1.00 0.65 295 MET B N 1
ATOM 6274 C CA . MET B 2 295 ? 152.320 154.246 170.627 1.00 0.82 295 MET B CA 1
ATOM 6275 C C . MET B 2 295 ? 153.432 155.033 171.327 1.00 0.77 295 MET B C 1
ATOM 6276 O O . MET B 2 295 ? 154.151 155.779 170.635 1.00 0.63 295 MET B O 1
ATOM 6281 N N . GLY B 2 296 ? 153.563 154.867 172.646 1.00 0.78 296 GLY B N 1
ATOM 6282 C CA . GLY B 2 296 ? 154.607 155.582 173.403 1.00 0.82 296 GLY B CA 1
ATOM 6283 C C . GLY B 2 296 ? 155.994 155.210 172.915 1.00 0.66 296 GLY B C 1
ATOM 6284 O O . GLY B 2 296 ? 156.239 154.007 172.696 1.00 0.46 296 GLY B O 1
ATOM 6285 N N . GLY B 2 297 ? 156.872 156.205 172.751 1.00 0.58 297 GLY B N 1
ATOM 6286 C CA . GLY B 2 297 ? 158.234 155.940 172.253 1.00 0.61 297 GLY B CA 1
ATOM 6287 C C . GLY B 2 297 ? 158.898 154.833 173.050 1.00 0.80 297 GLY B C 1
ATOM 6288 O O . GLY B 2 297 ? 158.976 154.965 174.288 1.00 0.63 297 GLY B O 1
ATOM 6289 N N . GLY B 2 298 ? 159.353 153.777 172.370 1.00 0.75 298 GLY B N 1
ATOM 6290 C CA . GLY B 2 298 ? 160.021 152.653 173.053 1.00 0.67 298 GLY B CA 1
ATOM 6291 C C . GLY B 2 298 ? 161.478 152.967 173.338 1.00 0.69 298 GLY B C 1
ATOM 6292 O O . GLY B 2 298 ? 161.805 154.165 173.441 1.00 0.38 298 GLY B O 1
ATOM 6293 N N . MET B 2 299 ? 162.319 151.935 173.454 1.00 0.81 299 MET B N 1
ATOM 6294 C CA . MET B 2 299 ? 163.772 152.131 173.722 1.00 0.74 299 MET B CA 1
ATOM 6295 C C . MET B 2 299 ? 163.972 152.540 175.186 1.00 0.24 299 MET B C 1
ATOM 6296 O O . MET B 2 299 ? 165.127 152.820 175.565 1.00 0.26 299 MET B O 1
ATOM 6301 N N . ARG B 2 300 ? 162.894 152.572 175.976 1.00 0.39 300 ARG B N 1
ATOM 6302 C CA . ARG B 2 300 ? 162.982 152.998 177.399 1.00 0.70 300 ARG B CA 1
ATOM 6303 C C . ARG B 2 300 ? 163.411 154.460 177.446 1.00 0.75 300 ARG B C 1
ATOM 6304 O O . ARG B 2 300 ? 163.218 155.091 178.493 1.00 0.38 300 ARG B O 1
ATOM 6312 N N . GLU B 2 301 ? 163.969 154.968 176.347 1.00 0.63 301 GLU B N 1
ATOM 6313 C CA . GLU B 2 301 ? 164.481 156.362 176.324 1.00 0.59 301 GLU B CA 1
ATOM 6314 C C . GLU B 2 301 ? 165.041 156.666 177.718 1.00 0.65 301 GLU B C 1
ATOM 6315 O O . GLU B 2 301 ? 164.745 157.741 178.267 1.00 0.31 301 GLU B O 1
ATOM 6321 N N . GLY B 2 302 ? 165.835 155.739 178.253 1.00 0.79 302 GLY B N 1
ATOM 6322 C CA . GLY B 2 302 ? 166.418 155.903 179.596 1.00 0.58 302 GLY B CA 1
ATOM 6323 C C . GLY B 2 302 ? 167.569 154.931 179.793 1.00 0.46 302 GLY B C 1
ATOM 6324 O O . GLY B 2 302 ? 168.037 154.371 178.785 1.00 0.41 302 GLY B O 1
ATOM 6325 N N . THR B 2 303 ? 168.010 154.725 181.036 1.00 0.60 303 THR B N 1
ATOM 6326 C CA . THR B 2 303 ? 169.192 153.865 181.284 1.00 0.79 303 THR B CA 1
ATOM 6327 C C . THR B 2 303 ? 169.113 152.646 180.362 1.00 0.73 303 THR B C 1
ATOM 6328 O O . THR B 2 303 ? 169.840 152.650 179.355 1.00 0.79 303 THR B O 1
ATOM 6332 N N . SER B 2 545 ? 177.025 178.057 202.733 1.00 225.69 545 SER B N 1
ATOM 6333 C CA . SER B 2 545 ? 175.824 177.287 203.034 1.00 225.69 545 SER B CA 1
ATOM 6334 C C . SER B 2 545 ? 175.251 176.677 201.755 1.00 225.69 545 SER B C 1
ATOM 6335 O O . SER B 2 545 ? 175.426 177.243 200.674 1.00 225.69 545 SER B O 1
ATOM 6338 N N . PRO B 2 546 ? 174.608 175.506 201.877 1.00 220.08 546 PRO B N 1
ATOM 6339 C CA . PRO B 2 546 ? 174.041 174.851 200.682 1.00 220.08 546 PRO B CA 1
ATOM 6340 C C . PRO B 2 546 ? 173.001 175.678 199.940 1.00 220.08 546 PRO B C 1
ATOM 6341 O O . PRO B 2 546 ? 172.977 175.652 198.704 1.00 220.08 546 PRO B O 1
ATOM 6345 N N . MET B 2 547 ? 172.143 176.415 200.652 1.00 221.48 547 MET B N 1
ATOM 6346 C CA . MET B 2 547 ? 171.146 177.238 199.972 1.00 221.48 547 MET B CA 1
ATOM 6347 C C . MET B 2 547 ? 171.794 178.420 199.261 1.00 221.48 547 MET B C 1
ATOM 6348 O O . MET B 2 547 ? 171.309 178.866 198.213 1.00 221.48 547 MET B O 1
ATOM 6353 N N . ASP B 2 548 ? 172.902 178.929 199.805 1.00 225.74 548 ASP B N 1
ATOM 6354 C CA . ASP B 2 548 ? 173.686 179.927 199.084 1.00 225.74 548 ASP B CA 1
ATOM 6355 C C . ASP B 2 548 ? 174.270 179.333 197.809 1.00 225.74 548 ASP B C 1
ATOM 6356 O O . ASP B 2 548 ? 174.376 180.014 196.784 1.00 225.74 548 ASP B O 1
ATOM 6361 N N . LYS B 2 549 ? 174.644 178.051 197.854 1.00 216.99 549 LYS B N 1
ATOM 6362 C CA . LYS B 2 549 ? 175.116 177.379 196.648 1.00 216.99 549 LYS B CA 1
ATOM 6363 C C . LYS B 2 549 ? 173.994 177.211 195.630 1.00 216.99 549 LYS B C 1
ATOM 6364 O O . LYS B 2 549 ? 174.227 177.348 194.426 1.00 216.99 549 LYS B O 1
ATOM 6370 N N . LYS B 2 550 ? 172.769 176.928 196.090 1.00 212.32 550 LYS B N 1
ATOM 6371 C CA . LYS B 2 550 ? 171.628 176.872 195.173 1.00 212.32 550 LYS B CA 1
ATOM 6372 C C . LYS B 2 550 ? 171.364 178.232 194.533 1.00 212.32 550 LYS B C 1
ATOM 6373 O O . LYS B 2 550 ? 171.070 178.321 193.336 1.00 212.32 550 LYS B O 1
ATOM 6379 N N . GLU B 2 551 ? 171.464 179.304 195.325 1.00 222.73 551 GLU B N 1
ATOM 6380 C CA . GLU B 2 551 ? 171.280 180.657 194.801 1.00 222.73 551 GLU B CA 1
ATOM 6381 C C . GLU B 2 551 ? 172.347 181.002 193.762 1.00 222.73 551 GLU B C 1
ATOM 6382 O O . GLU B 2 551 ? 172.032 181.489 192.662 1.00 222.73 551 GLU B O 1
ATOM 6388 N N . LEU B 2 552 ? 173.614 180.729 194.091 1.00 220.53 552 LEU B N 1
ATOM 6389 C CA . LEU B 2 552 ? 174.714 181.014 193.177 1.00 220.53 552 LEU B CA 1
ATOM 6390 C C . LEU B 2 552 ? 174.623 180.160 191.921 1.00 220.53 552 LEU B C 1
ATOM 6391 O O . LEU B 2 552 ? 174.970 180.612 190.829 1.00 220.53 552 LEU B O 1
ATOM 6396 N N . ARG B 2 553 ? 174.136 178.924 192.049 1.00 206.12 553 ARG B N 1
ATOM 6397 C CA . ARG B 2 553 ? 173.992 178.084 190.869 1.00 206.12 553 ARG B CA 1
ATOM 6398 C C . ARG B 2 553 ? 172.765 178.455 190.048 1.00 206.12 553 ARG B C 1
ATOM 6399 O O . ARG B 2 553 ? 172.732 178.178 188.852 1.00 206.12 553 ARG B O 1
ATOM 6407 N N . ARG B 2 554 ? 171.766 179.108 190.644 1.00 210.88 554 ARG B N 1
ATOM 6408 C CA . ARG B 2 554 ? 170.676 179.658 189.839 1.00 210.88 554 ARG B CA 1
ATOM 6409 C C . ARG B 2 554 ? 171.167 180.839 189.005 1.00 210.88 554 ARG B C 1
ATOM 6410 O O . ARG B 2 554 ? 170.847 180.962 187.809 1.00 210.88 554 ARG B O 1
ATOM 6418 N N . LYS B 2 555 ? 171.965 181.716 189.626 1.00 217.56 555 LYS B N 1
ATOM 6419 C CA . LYS B 2 555 ? 172.598 182.794 188.863 1.00 217.56 555 LYS B CA 1
ATOM 6420 C C . LYS B 2 555 ? 173.565 182.246 187.817 1.00 217.56 555 LYS B C 1
ATOM 6421 O O . LYS B 2 555 ? 173.646 182.774 186.701 1.00 217.56 555 LYS B O 1
ATOM 6427 N N . LYS B 2 556 ? 174.287 181.174 188.147 1.00 212.71 556 LYS B N 1
ATOM 6428 C CA . LYS B 2 556 ? 175.142 180.529 187.158 1.00 212.71 556 LYS B CA 1
ATOM 6429 C C . LYS B 2 556 ? 174.317 179.885 186.053 1.00 212.71 556 LYS B C 1
ATOM 6430 O O . LYS B 2 556 ? 174.737 179.873 184.897 1.00 212.71 556 LYS B O 1
ATOM 6436 N N . LEU B 2 557 ? 173.130 179.370 186.388 1.00 201.26 557 LEU B N 1
ATOM 6437 C CA . LEU B 2 557 ? 172.240 178.795 185.387 1.00 201.26 557 LEU B CA 1
ATOM 6438 C C . LEU B 2 557 ? 171.863 179.836 184.348 1.00 201.26 557 LEU B C 1
ATOM 6439 O O . LEU B 2 557 ? 172.079 179.631 183.151 1.00 201.26 557 LEU B O 1
ATOM 6444 N N . VAL B 2 558 ? 171.369 180.992 184.797 1.00 214.02 558 VAL B N 1
ATOM 6445 C CA . VAL B 2 558 ? 170.943 182.007 183.831 1.00 214.02 558 VAL B CA 1
ATOM 6446 C C . VAL B 2 558 ? 172.142 182.606 183.091 1.00 214.02 558 VAL B C 1
ATOM 6447 O O . VAL B 2 558 ? 172.096 182.789 181.866 1.00 214.02 558 VAL B O 1
ATOM 6451 N N . LYS B 2 559 ? 173.251 182.866 183.797 1.00 215.02 559 LYS B N 1
ATOM 6452 C CA . LYS B 2 559 ? 174.401 183.507 183.161 1.00 215.02 559 LYS B CA 1
ATOM 6453 C C . LYS B 2 559 ? 175.085 182.580 182.160 1.00 215.02 559 LYS B C 1
ATOM 6454 O O . LYS B 2 559 ? 175.357 182.977 181.019 1.00 215.02 559 LYS B O 1
ATOM 6460 N N . ARG B 2 560 ? 175.376 181.338 182.566 1.00 214.23 560 ARG B N 1
ATOM 6461 C CA . ARG B 2 560 ? 175.993 180.383 181.656 1.00 214.23 560 ARG B CA 1
ATOM 6462 C C . ARG B 2 560 ? 175.033 179.980 180.547 1.00 214.23 560 ARG B C 1
ATOM 6463 O O . ARG B 2 560 ? 175.467 179.668 179.438 1.00 214.23 560 ARG B O 1
ATOM 6471 N N . SER B 2 561 ? 173.721 180.011 180.811 1.00 206.47 561 SER B N 1
ATOM 6472 C CA . SER B 2 561 ? 172.755 179.713 179.760 1.00 206.47 561 SER B CA 1
ATOM 6473 C C . SER B 2 561 ? 172.774 180.785 178.679 1.00 206.47 561 SER B C 1
ATOM 6474 O O . SER B 2 561 ? 172.782 180.473 177.486 1.00 206.47 561 SER B O 1
ATOM 6477 N N . LYS B 2 562 ? 172.822 182.060 179.079 1.00 207.87 562 LYS B N 1
ATOM 6478 C CA . LYS B 2 562 ? 172.845 183.129 178.083 1.00 207.87 562 LYS B CA 1
ATOM 6479 C C . LYS B 2 562 ? 174.187 183.191 177.355 1.00 207.87 562 LYS B C 1
ATOM 6480 O O . LYS B 2 562 ? 174.230 183.395 176.133 1.00 207.87 562 LYS B O 1
ATOM 6486 N N . SER B 2 563 ? 175.294 183.007 178.087 1.00 210.35 563 SER B N 1
ATOM 6487 C CA . SER B 2 563 ? 176.610 182.986 177.452 1.00 210.35 563 SER B CA 1
ATOM 6488 C C . SER B 2 563 ? 176.751 181.793 176.513 1.00 210.35 563 SER B C 1
ATOM 6489 O O . SER B 2 563 ? 177.299 181.916 175.409 1.00 210.35 563 SER B O 1
ATOM 6492 N N . SER B 2 564 ? 176.236 180.634 176.924 1.00 209.34 564 SER B N 1
ATOM 6493 C CA . SER B 2 564 ? 176.223 179.471 176.054 1.00 209.34 564 SER B CA 1
ATOM 6494 C C . SER B 2 564 ? 175.361 179.722 174.829 1.00 209.34 564 SER B C 1
ATOM 6495 O O . SER B 2 564 ? 175.755 179.374 173.721 1.00 209.34 564 SER B O 1
ATOM 6498 N N . LEU B 2 565 ? 174.198 180.355 175.004 1.00 208.17 565 LEU B N 1
ATOM 6499 C CA . LEU B 2 565 ? 173.291 180.582 173.883 1.00 208.17 565 LEU B CA 1
ATOM 6500 C C . LEU B 2 565 ? 173.903 181.519 172.847 1.00 208.17 565 LEU B C 1
ATOM 6501 O O . LEU B 2 565 ? 173.792 181.281 171.637 1.00 208.17 565 LEU B O 1
ATOM 6506 N N . ILE B 2 566 ? 174.578 182.581 173.303 1.00 204.39 566 ILE B N 1
ATOM 6507 C CA . ILE B 2 566 ? 175.228 183.471 172.342 1.00 204.39 566 ILE B CA 1
ATOM 6508 C C . ILE B 2 566 ? 176.425 182.773 171.697 1.00 204.39 566 ILE B C 1
ATOM 6509 O O . ILE B 2 566 ? 176.730 182.997 170.515 1.00 204.39 566 ILE B O 1
ATOM 6514 N N . ASN B 2 567 ? 177.084 181.868 172.435 1.00 204.33 567 ASN B N 1
ATOM 6515 C CA . ASN B 2 567 ? 178.170 181.092 171.841 1.00 204.33 567 ASN B CA 1
ATOM 6516 C C . ASN B 2 567 ? 177.665 180.145 170.753 1.00 204.33 567 ASN B C 1
ATOM 6517 O O . ASN B 2 567 ? 178.258 180.069 169.672 1.00 204.33 567 ASN B O 1
ATOM 6522 N N . MET B 2 568 ? 176.564 179.431 171.008 1.00 192.11 568 MET B N 1
ATOM 6523 C CA . MET B 2 568 ? 176.068 178.461 170.030 1.00 192.11 568 MET B CA 1
ATOM 6524 C C . MET B 2 568 ? 175.324 179.124 168.875 1.00 192.11 568 MET B C 1
ATOM 6525 O O . MET B 2 568 ? 175.168 178.511 167.812 1.00 192.11 568 MET B O 1
ATOM 6530 N N . LYS B 2 569 ? 174.842 180.359 169.042 1.00 196.23 569 LYS B N 1
ATOM 6531 C CA . LYS B 2 569 ? 174.381 181.066 167.849 1.00 196.23 569 LYS B CA 1
ATOM 6532 C C . LYS B 2 569 ? 175.572 181.643 167.095 1.00 196.23 569 LYS B C 1
ATOM 6533 O O . LYS B 2 569 ? 175.480 181.950 165.901 1.00 196.23 569 LYS B O 1
ATOM 6539 N N . GLY B 2 570 ? 176.707 181.798 167.783 1.00 195.91 570 GLY B N 1
ATOM 6540 C CA . GLY B 2 570 ? 177.958 181.984 167.071 1.00 195.91 570 GLY B CA 1
ATOM 6541 C C . GLY B 2 570 ? 178.466 180.725 166.395 1.00 195.91 570 GLY B C 1
ATOM 6542 O O . GLY B 2 570 ? 179.210 180.818 165.413 1.00 195.91 570 GLY B O 1
ATOM 6543 N N . LEU B 2 571 ? 178.085 179.550 166.903 1.00 189.40 571 LEU B N 1
ATOM 6544 C CA . LEU B 2 571 ? 178.471 178.261 166.337 1.00 189.40 571 LEU B CA 1
ATOM 6545 C C . LEU B 2 571 ? 177.275 177.454 165.840 1.00 189.40 571 LEU B C 1
ATOM 6546 O O . LEU B 2 571 ? 177.185 176.257 166.137 1.00 189.40 571 LEU B O 1
ATOM 6551 N N . VAL B 2 572 ? 176.340 178.088 165.122 1.00 187.79 572 VAL B N 1
ATOM 6552 C CA . VAL B 2 572 ? 175.173 177.371 164.607 1.00 187.79 572 VAL B CA 1
ATOM 6553 C C . VAL B 2 572 ? 175.601 176.313 163.591 1.00 187.79 572 VAL B C 1
ATOM 6554 O O . VAL B 2 572 ? 174.981 175.246 163.481 1.00 187.79 572 VAL B O 1
ATOM 6558 N N . GLN B 2 573 ? 176.688 176.568 162.864 1.00 181.01 573 GLN B N 1
ATOM 6559 C CA . GLN B 2 573 ? 177.385 175.528 162.110 1.00 181.01 573 GLN B CA 1
ATOM 6560 C C . GLN B 2 573 ? 178.686 175.240 162.867 1.00 181.01 573 GLN B C 1
ATOM 6561 O O . GLN B 2 573 ? 179.502 176.132 163.119 1.00 181.01 573 GLN B O 1
ATOM 6567 N N . HIS B 2 574 ? 178.827 173.990 163.308 1.00 155.73 574 HIS B N 1
ATOM 6568 C CA . HIS B 2 574 ? 179.971 173.544 164.095 1.00 155.73 574 HIS B CA 1
ATOM 6569 C C . HIS B 2 574 ? 180.061 172.023 164.056 1.00 155.73 574 HIS B C 1
ATOM 6570 O O . HIS B 2 574 ? 179.441 171.386 163.198 1.00 155.73 574 HIS B O 1
ATOM 6577 N N . THR B 2 575 ? 180.846 171.432 164.959 1.00 157.62 575 THR B N 1
ATOM 6578 C CA . THR B 2 575 ? 180.816 169.993 165.185 1.00 157.62 575 THR B CA 1
ATOM 6579 C C . THR B 2 575 ? 179.805 169.663 166.280 1.00 157.62 575 THR B C 1
ATOM 6580 O O . THR B 2 575 ? 180.092 169.865 167.467 1.00 157.62 575 THR B O 1
ATOM 6584 N N . PRO B 2 576 ? 178.614 169.162 165.931 1.00 142.63 576 PRO B N 1
ATOM 6585 C CA . PRO B 2 576 ? 177.640 168.801 166.968 1.00 142.63 576 PRO B CA 1
ATOM 6586 C C . PRO B 2 576 ? 177.901 167.419 167.546 1.00 142.63 576 PRO B C 1
ATOM 6587 O O . PRO B 2 576 ? 177.702 166.405 166.870 1.00 142.63 576 PRO B O 1
ATOM 6591 N N . THR B 2 577 ? 178.342 167.368 168.797 1.00 139.11 577 THR B N 1
ATOM 6592 C CA . THR B 2 577 ? 178.741 166.128 169.447 1.00 139.11 577 THR B CA 1
ATOM 6593 C C . THR B 2 577 ? 177.774 165.792 170.580 1.00 139.11 577 THR B C 1
ATOM 6594 O O . THR B 2 577 ? 176.855 166.553 170.895 1.00 139.11 577 THR B O 1
ATOM 6598 N N . ASP B 2 578 ? 177.998 164.630 171.197 1.00 134.46 578 ASP B N 1
ATOM 6599 C CA . ASP B 2 578 ? 177.080 164.128 172.213 1.00 134.46 578 ASP B CA 1
ATOM 6600 C C . ASP B 2 578 ? 177.247 164.845 173.548 1.00 134.46 578 ASP B C 1
ATOM 6601 O O . ASP B 2 578 ? 176.271 165.010 174.286 1.00 134.46 578 ASP B O 1
ATOM 6606 N N . ASP B 2 579 ? 178.470 165.263 173.889 1.00 133.44 579 ASP B N 1
ATOM 6607 C CA . ASP B 2 579 ? 178.663 165.992 175.140 1.00 133.44 579 ASP B CA 1
ATOM 6608 C C . ASP B 2 579 ? 178.068 167.394 175.069 1.00 133.44 579 ASP B C 1
ATOM 6609 O O . ASP B 2 579 ? 177.560 167.902 176.076 1.00 133.44 579 ASP B O 1
ATOM 6614 N N . ASP B 2 580 ? 178.113 168.026 173.892 1.00 128.99 580 ASP B N 1
ATOM 6615 C CA . ASP B 2 580 ? 177.426 169.300 173.704 1.00 128.99 580 ASP B CA 1
ATOM 6616 C C . ASP B 2 580 ? 175.919 169.135 173.857 1.00 128.99 580 ASP B C 1
ATOM 6617 O O . ASP B 2 580 ? 175.251 169.983 174.460 1.00 128.99 580 ASP B O 1
ATOM 6622 N N . ILE B 2 581 ? 175.374 168.039 173.323 1.00 115.07 581 ILE B N 1
ATOM 6623 C CA . ILE B 2 581 ? 173.953 167.740 173.478 1.00 115.07 581 ILE B CA 1
ATOM 6624 C C . ILE B 2 581 ? 173.616 167.498 174.946 1.00 115.07 581 ILE B C 1
ATOM 6625 O O . ILE B 2 581 ? 172.576 167.950 175.439 1.00 115.07 581 ILE B O 1
ATOM 6630 N N . SER B 2 582 ? 174.500 166.805 175.670 1.00 117.37 582 SER B N 1
ATOM 6631 C CA . SER B 2 582 ? 174.280 166.559 177.093 1.00 117.37 582 SER B CA 1
ATOM 6632 C C . SER B 2 582 ? 174.298 167.856 177.895 1.00 117.37 582 SER B C 1
ATOM 6633 O O . SER B 2 582 ? 173.478 168.043 178.799 1.00 117.37 582 SER B O 1
ATOM 6636 N N . ASN B 2 583 ? 175.224 168.764 177.574 1.00 119.27 583 ASN B N 1
ATOM 6637 C CA . ASN B 2 583 ? 175.260 170.064 178.242 1.00 119.27 583 ASN B CA 1
ATOM 6638 C C . ASN B 2 583 ? 174.014 170.886 177.929 1.00 119.27 583 ASN B C 1
ATOM 6639 O O . ASN B 2 583 ? 173.460 171.553 178.813 1.00 119.27 583 ASN B O 1
ATOM 6644 N N . LEU B 2 584 ? 173.563 170.846 176.672 1.00 111.30 584 LEU B N 1
ATOM 6645 C CA . LEU B 2 584 ? 172.350 171.553 176.272 1.00 111.30 584 LEU B CA 1
ATOM 6646 C C . LEU B 2 584 ? 171.131 171.018 177.013 1.00 111.30 584 LEU B C 1
ATOM 6647 O O . LEU B 2 584 ? 170.295 171.786 177.506 1.00 111.30 584 LEU B O 1
ATOM 6652 N N . LEU B 2 585 ? 171.029 169.692 177.122 1.00 108.33 585 LEU B N 1
ATOM 6653 C CA . LEU B 2 585 ? 169.912 169.088 177.834 1.00 108.33 585 LEU B CA 1
ATOM 6654 C C . LEU B 2 585 ? 170.002 169.332 179.332 1.00 108.33 585 LEU B C 1
ATOM 6655 O O . LEU B 2 585 ? 168.972 169.407 180.001 1.00 108.33 585 LEU B O 1
ATOM 6660 N N . LYS B 2 586 ? 171.216 169.457 179.870 1.00 121.50 586 LYS B N 1
ATOM 6661 C CA . LYS B 2 586 ? 171.382 169.870 181.260 1.00 121.50 586 LYS B CA 1
ATOM 6662 C C . LYS B 2 586 ? 170.836 171.272 181.490 1.00 121.50 586 LYS B C 1
ATOM 6663 O O . LYS B 2 586 ? 170.059 171.503 182.428 1.00 121.50 586 LYS B O 1
ATOM 6669 N N . GLU B 2 587 ? 171.242 172.224 180.643 1.00 127.07 587 GLU B N 1
ATOM 6670 C CA . GLU B 2 587 ? 170.764 173.597 180.786 1.00 127.07 587 GLU B CA 1
ATOM 6671 C C . GLU B 2 587 ? 169.264 173.700 180.543 1.00 127.07 587 GLU B C 1
ATOM 6672 O O . GLU B 2 587 ? 168.617 174.613 181.064 1.00 127.07 587 GLU B O 1
ATOM 6678 N N . PHE B 2 588 ? 168.697 172.780 179.760 1.00 100.93 588 PHE B N 1
ATOM 6679 C CA . PHE B 2 588 ? 167.245 172.735 179.617 1.00 100.93 588 PHE B CA 1
ATOM 6680 C C . PHE B 2 588 ? 166.579 172.156 180.863 1.00 100.93 588 PHE B C 1
ATOM 6681 O O . PHE B 2 588 ? 165.637 172.743 181.409 1.00 100.93 588 PHE B O 1
ATOM 6689 N N . THR B 2 589 ? 167.068 171.010 181.342 1.00 102.31 589 THR B N 1
ATOM 6690 C CA . THR B 2 589 ? 166.361 170.282 182.386 1.00 102.31 589 THR B CA 1
ATOM 6691 C C . THR B 2 589 ? 166.499 170.933 183.756 1.00 102.31 589 THR B C 1
ATOM 6692 O O . THR B 2 589 ? 165.616 170.730 184.597 1.00 102.31 589 THR B O 1
ATOM 6696 N N . VAL B 2 590 ? 167.543 171.739 183.987 1.00 112.43 590 VAL B N 1
ATOM 6697 C CA . VAL B 2 590 ? 167.696 172.389 185.289 1.00 112.43 590 VAL B CA 1
ATOM 6698 C C . VAL B 2 590 ? 166.556 173.375 185.530 1.00 112.43 590 VAL B C 1
ATOM 6699 O O . VAL B 2 590 ? 165.929 173.374 186.596 1.00 112.43 590 VAL B O 1
ATOM 6703 N N . ASP B 2 591 ? 166.242 174.203 184.533 1.00 111.27 591 ASP B N 1
ATOM 6704 C CA . ASP B 2 591 ? 165.087 175.080 184.674 1.00 111.27 591 ASP B CA 1
ATOM 6705 C C . ASP B 2 591 ? 163.769 174.371 184.381 1.00 111.27 591 ASP B C 1
ATOM 6706 O O . ASP B 2 591 ? 162.718 174.846 184.834 1.00 111.27 591 ASP B O 1
ATOM 6711 N N . PHE B 2 592 ? 163.798 173.247 183.653 1.00 102.05 592 PHE B N 1
ATOM 6712 C CA . PHE B 2 592 ? 162.580 172.464 183.465 1.00 102.05 592 PHE B CA 1
ATOM 6713 C C . PHE B 2 592 ? 162.062 171.933 184.795 1.00 102.05 592 PHE B C 1
ATOM 6714 O O . PHE B 2 592 ? 160.876 172.080 185.108 1.00 102.05 592 PHE B O 1
ATOM 6722 N N . LEU B 2 593 ? 162.956 171.363 185.613 1.00 110.46 593 LEU B N 1
ATOM 6723 C CA . LEU B 2 593 ? 162.577 170.930 186.956 1.00 110.46 593 LEU B CA 1
ATOM 6724 C C . LEU B 2 593 ? 162.136 172.101 187.824 1.00 110.46 593 LEU B C 1
ATOM 6725 O O . LEU B 2 593 ? 161.330 171.922 188.744 1.00 110.46 593 LEU B O 1
ATOM 6730 N N . LEU B 2 594 ? 162.656 173.301 187.553 1.00 113.22 594 LEU B N 1
ATOM 6731 C CA . LEU B 2 594 ? 162.280 174.469 188.342 1.00 113.22 594 LEU B CA 1
ATOM 6732 C C . LEU B 2 594 ? 160.850 174.909 188.050 1.00 113.22 594 LEU B C 1
ATOM 6733 O O . LEU B 2 594 ? 160.078 175.180 188.977 1.00 113.22 594 LEU B O 1
ATOM 6738 N N . LYS B 2 595 ? 160.472 174.993 186.775 1.00 104.45 595 LYS B N 1
ATOM 6739 C CA . LYS B 2 595 ? 159.187 175.615 186.455 1.00 104.45 595 LYS B CA 1
ATOM 6740 C C . LYS B 2 595 ? 158.178 174.711 185.757 1.00 104.45 595 LYS B C 1
ATOM 6741 O O . LYS B 2 595 ? 156.985 174.811 186.048 1.00 104.45 595 LYS B O 1
ATOM 6747 N N . GLY B 2 596 ? 158.589 173.832 184.845 1.00 97.79 596 GLY B N 1
ATOM 6748 C CA . GLY B 2 596 ? 157.611 173.152 184.017 1.00 97.79 596 GLY B CA 1
ATOM 6749 C C . GLY B 2 596 ? 157.087 171.837 184.559 1.00 97.79 596 GLY B C 1
ATOM 6750 O O . GLY B 2 596 ? 156.035 171.360 184.115 1.00 97.79 596 GLY B O 1
ATOM 6751 N N . TYR B 2 597 ? 157.805 171.259 185.529 1.00 98.60 597 TYR B N 1
ATOM 6752 C CA . TYR B 2 597 ? 157.522 169.936 186.081 1.00 98.60 597 TYR B CA 1
ATOM 6753 C C . TYR B 2 597 ? 156.105 169.821 186.629 1.00 98.60 597 TYR B C 1
ATOM 6754 O O . TYR B 2 597 ? 155.309 169.027 186.117 1.00 98.60 597 TYR B O 1
ATOM 6763 N N . SER B 2 598 ? 155.804 170.588 187.680 1.00 97.60 598 SER B N 1
ATOM 6764 C CA . SER B 2 598 ? 154.507 170.476 188.338 1.00 97.60 598 SER B CA 1
ATOM 6765 C C . SER B 2 598 ? 153.377 170.868 187.400 1.00 97.60 598 SER B C 1
ATOM 6766 O O . SER B 2 598 ? 152.344 170.189 187.344 1.00 97.60 598 SER B O 1
ATOM 6769 N N . TYR B 2 599 ? 153.576 171.938 186.626 1.00 100.88 599 TYR B N 1
ATOM 6770 C CA . TYR B 2 599 ? 152.535 172.438 185.738 1.00 100.88 599 TYR B CA 1
ATOM 6771 C C . TYR B 2 599 ? 152.221 171.454 184.618 1.00 100.88 599 TYR B C 1
ATOM 6772 O O . TYR B 2 599 ? 151.093 171.435 184.114 1.00 100.88 599 TYR B O 1
ATOM 6781 N N . LEU B 2 600 ? 153.188 170.623 184.223 1.00 97.28 600 LEU B N 1
ATOM 6782 C CA . LEU B 2 600 ? 152.899 169.603 183.222 1.00 97.28 600 LEU B CA 1
ATOM 6783 C C . LEU B 2 600 ? 152.279 168.360 183.852 1.00 97.28 600 LEU B C 1
ATOM 6784 O O . LEU B 2 600 ? 151.267 167.843 183.359 1.00 97.28 600 LEU B O 1
ATOM 6789 N N . VAL B 2 601 ? 152.872 167.868 184.944 1.00 102.64 601 VAL B N 1
ATOM 6790 C CA . VAL B 2 601 ? 152.456 166.572 185.474 1.00 102.64 601 VAL B CA 1
ATOM 6791 C C . VAL B 2 601 ? 151.097 166.660 186.163 1.00 102.64 601 VAL B C 1
ATOM 6792 O O . VAL B 2 601 ? 150.312 165.708 186.098 1.00 102.64 601 VAL B O 1
ATOM 6796 N N . GLU B 2 602 ? 150.769 167.785 186.811 1.00 112.47 602 GLU B N 1
ATOM 6797 C CA . GLU B 2 602 ? 149.446 167.880 187.426 1.00 112.47 602 GLU B CA 1
ATOM 6798 C C . GLU B 2 602 ? 148.343 167.965 186.373 1.00 112.47 602 GLU B C 1
ATOM 6799 O O . GLU B 2 602 ? 147.259 167.400 186.568 1.00 112.47 602 GLU B O 1
ATOM 6805 N N . GLU B 2 603 ? 148.617 168.604 185.230 1.00 117.99 603 GLU B N 1
ATOM 6806 C CA . GLU B 2 603 ? 147.649 168.618 184.139 1.00 117.99 603 GLU B CA 1
ATOM 6807 C C . GLU B 2 603 ? 147.510 167.237 183.515 1.00 117.99 603 GLU B C 1
ATOM 6808 O O . GLU B 2 603 ? 146.401 166.819 183.161 1.00 117.99 603 GLU B O 1
ATOM 6814 N N . LEU B 2 604 ? 148.626 166.513 183.383 1.00 113.43 604 LEU B N 1
ATOM 6815 C CA . LEU B 2 604 ? 148.569 165.146 182.872 1.00 113.43 604 LEU B CA 1
ATOM 6816 C C . LEU B 2 604 ? 147.796 164.233 183.819 1.00 113.43 604 LEU B C 1
ATOM 6817 O O . LEU B 2 604 ? 147.031 163.369 183.376 1.00 113.43 604 LEU B O 1
ATOM 6822 N N . HIS B 2 605 ? 147.978 164.421 185.127 1.00 125.59 605 HIS B N 1
ATOM 6823 C CA . HIS B 2 605 ? 147.250 163.648 186.128 1.00 125.59 605 HIS B CA 1
ATOM 6824 C C . HIS B 2 605 ? 145.756 163.946 186.081 1.00 125.59 605 HIS B C 1
ATOM 6825 O O . HIS B 2 605 ? 144.931 163.027 186.173 1.00 125.59 605 HIS B O 1
ATOM 6832 N N . MET B 2 606 ? 145.392 165.225 185.940 1.00 127.92 606 MET B N 1
ATOM 6833 C CA . MET B 2 606 ? 143.982 165.591 185.840 1.00 127.92 606 MET B CA 1
ATOM 6834 C C . MET B 2 606 ? 143.357 165.035 184.564 1.00 127.92 606 MET B C 1
ATOM 6835 O O . MET B 2 606 ? 142.206 164.582 184.575 1.00 127.92 606 MET B O 1
ATOM 6840 N N . GLN B 2 607 ? 144.104 165.056 183.455 1.00 127.98 607 GLN B N 1
ATOM 6841 C CA . GLN B 2 607 ? 143.602 164.482 182.210 1.00 127.98 607 GLN B CA 1
ATOM 6842 C C . GLN B 2 607 ? 143.465 162.967 182.301 1.00 127.98 607 GLN B C 1
ATOM 6843 O O . GLN B 2 607 ? 142.535 162.396 181.720 1.00 127.98 607 GLN B O 1
ATOM 6849 N N . LEU B 2 608 ? 144.375 162.301 183.016 1.00 127.17 608 LEU B N 1
ATOM 6850 C CA . LEU B 2 608 ? 144.248 160.862 183.219 1.00 127.17 608 LEU B CA 1
ATOM 6851 C C . LEU B 2 608 ? 143.102 160.529 184.165 1.00 127.17 608 LEU B C 1
ATOM 6852 O O . LEU B 2 608 ? 142.553 159.423 184.106 1.00 127.17 608 LEU B O 1
ATOM 6857 N N . LEU B 2 609 ? 142.728 161.463 185.037 1.00 134.87 609 LEU B N 1
ATOM 6858 C CA . LEU B 2 609 ? 141.585 161.269 185.922 1.00 134.87 609 LEU B CA 1
ATOM 6859 C C . LEU B 2 609 ? 140.253 161.595 185.260 1.00 134.87 609 LEU B C 1
ATOM 6860 O O . LEU B 2 609 ? 139.209 161.433 185.901 1.00 134.87 609 LEU B O 1
ATOM 6865 N N . SER B 2 610 ? 140.260 162.053 184.010 1.00 144.96 610 SER B N 1
ATOM 6866 C CA . SER B 2 610 ? 139.018 162.363 183.316 1.00 144.96 610 SER B CA 1
ATOM 6867 C C . SER B 2 610 ? 138.256 161.087 182.980 1.00 144.96 610 SER B C 1
ATOM 6868 O O . SER B 2 610 ? 138.850 160.039 182.711 1.00 144.96 610 SER B O 1
ATOM 6871 N N . ASN B 2 611 ? 136.926 161.182 182.998 1.00 158.10 611 ASN B N 1
ATOM 6872 C CA . ASN B 2 611 ? 136.067 160.025 182.777 1.00 158.10 611 ASN B CA 1
ATOM 6873 C C . ASN B 2 611 ? 135.959 159.623 181.312 1.00 158.10 611 ASN B C 1
ATOM 6874 O O . ASN B 2 611 ? 135.490 158.516 181.027 1.00 158.10 611 ASN B O 1
ATOM 6879 N N . ALA B 2 612 ? 136.371 160.483 180.385 1.00 156.00 612 ALA B N 1
ATOM 6880 C CA . ALA B 2 612 ? 136.272 160.169 178.969 1.00 156.00 612 ALA B CA 1
ATOM 6881 C C . ALA B 2 612 ? 137.331 159.142 178.570 1.00 156.00 612 ALA B C 1
ATOM 6882 O O . ALA B 2 612 ? 138.287 158.870 179.303 1.00 156.00 612 ALA B O 1
ATOM 6884 N N . LYS B 2 613 ? 137.146 158.563 177.383 1.00 152.63 613 LYS B N 1
ATOM 6885 C CA . LYS B 2 613 ? 138.104 157.603 176.849 1.00 152.63 613 LYS B CA 1
ATOM 6886 C C . LYS B 2 613 ? 139.372 158.330 176.424 1.00 152.63 613 LYS B C 1
ATOM 6887 O O . LYS B 2 613 ? 139.458 158.845 175.304 1.00 152.63 613 LYS B O 1
ATOM 6893 N N . VAL B 2 614 ? 140.352 158.382 177.316 1.00 148.10 614 VAL B N 1
ATOM 6894 C CA . VAL B 2 614 ? 141.546 159.199 177.076 1.00 148.10 614 VAL B CA 1
ATOM 6895 C C . VAL B 2 614 ? 142.456 158.498 176.074 1.00 148.10 614 VAL B C 1
ATOM 6896 O O . VAL B 2 614 ? 142.569 157.258 176.100 1.00 148.10 614 VAL B O 1
ATOM 6900 N N . PRO B 2 615 ? 143.088 159.230 175.157 1.00 143.52 615 PRO B N 1
ATOM 6901 C CA . PRO B 2 615 ? 144.137 158.645 174.303 1.00 143.52 615 PRO B CA 1
ATOM 6902 C C . PRO B 2 615 ? 145.554 158.837 174.832 1.00 143.52 615 PRO B C 1
ATOM 6903 O O . PRO B 2 615 ? 146.501 158.521 174.104 1.00 143.52 615 PRO B O 1
ATOM 6907 N N . ILE B 2 616 ? 145.711 159.344 176.055 1.00 128.92 616 ILE B N 1
ATOM 6908 C CA . ILE B 2 616 ? 147.032 159.623 176.602 1.00 128.92 616 ILE B CA 1
ATOM 6909 C C . ILE B 2 616 ? 147.718 158.315 176.970 1.00 128.92 616 ILE B C 1
ATOM 6910 O O . ILE B 2 616 ? 147.144 157.467 177.665 1.00 128.92 616 ILE B O 1
ATOM 6915 N N . ASP B 2 617 ? 148.951 158.146 176.500 1.00 126.41 617 ASP B N 1
ATOM 6916 C CA . ASP B 2 617 ? 149.739 156.967 176.830 1.00 126.41 617 ASP B CA 1
ATOM 6917 C C . ASP B 2 617 ? 150.224 157.078 178.271 1.00 126.41 617 ASP B C 1
ATOM 6918 O O . ASP B 2 617 ? 150.902 158.045 178.632 1.00 126.41 617 ASP B O 1
ATOM 6923 N N . THR B 2 618 ? 149.871 156.086 179.093 1.00 116.76 618 THR B N 1
ATOM 6924 C CA . THR B 2 618 ? 150.203 156.132 180.514 1.00 116.76 618 THR B CA 1
ATOM 6925 C C . THR B 2 618 ? 151.692 155.922 180.760 1.00 116.76 618 THR B C 1
ATOM 6926 O O . THR B 2 618 ? 152.244 156.462 181.732 1.00 116.76 618 THR B O 1
ATOM 6930 N N . SER B 2 619 ? 152.354 155.149 179.892 1.00 118.45 619 SER B N 1
ATOM 6931 C CA . SER B 2 619 ? 153.774 154.873 180.070 1.00 118.45 619 SER B CA 1
ATOM 6932 C C . SER B 2 619 ? 154.617 156.132 179.928 1.00 118.45 619 SER B C 1
ATOM 6933 O O . SER B 2 619 ? 155.698 156.210 180.514 1.00 118.45 619 SER B O 1
ATOM 6936 N N . HIS B 2 620 ? 154.139 157.128 179.178 1.00 111.81 620 HIS B N 1
ATOM 6937 C CA . HIS B 2 620 ? 154.840 158.408 179.114 1.00 111.81 620 HIS B CA 1
ATOM 6938 C C . HIS B 2 620 ? 154.826 159.120 180.463 1.00 111.81 620 HIS B C 1
ATOM 6939 O O . HIS B 2 620 ? 155.849 159.664 180.893 1.00 111.81 620 HIS B O 1
ATOM 6946 N N . PHE B 2 621 ? 153.679 159.114 181.148 1.00 100.32 621 PHE B N 1
ATOM 6947 C CA . PHE B 2 621 ? 153.587 159.708 182.481 1.00 100.32 621 PHE B CA 1
ATOM 6948 C C . PHE B 2 621 ? 154.450 158.951 183.487 1.00 100.32 621 PHE B C 1
ATOM 6949 O O . PHE B 2 621 ? 155.135 159.563 184.328 1.00 100.32 621 PHE B O 1
ATOM 6957 N N . PHE B 2 622 ? 154.435 157.615 183.408 1.00 105.69 622 PHE B N 1
ATOM 6958 C CA . PHE B 2 622 ? 155.282 156.809 184.283 1.00 105.69 622 PHE B CA 1
ATOM 6959 C C . PHE B 2 622 ? 156.757 157.082 184.022 1.00 105.69 622 PHE B C 1
ATOM 6960 O O . PHE B 2 622 ? 157.549 157.219 184.963 1.00 105.69 622 PHE B O 1
ATOM 6968 N N . TRP B 2 623 ? 157.137 157.187 182.747 1.00 98.48 623 TRP B N 1
ATOM 6969 C CA . TRP B 2 623 ? 158.508 157.534 182.408 1.00 98.48 623 TRP B CA 1
ATOM 6970 C C . TRP B 2 623 ? 158.871 158.909 182.946 1.00 98.48 623 TRP B C 1
ATOM 6971 O O . TRP B 2 623 ? 159.997 159.118 183.409 1.00 98.48 623 TRP B O 1
ATOM 6982 N N . LEU B 2 624 ? 157.936 159.861 182.860 1.00 102.14 624 LEU B N 1
ATOM 6983 C CA . LEU B 2 624 ? 158.177 161.215 183.347 1.00 102.14 624 LEU B CA 1
ATOM 6984 C C . LEU B 2 624 ? 158.539 161.202 184.824 1.00 102.14 624 LEU B C 1
ATOM 6985 O O . LEU B 2 624 ? 159.570 161.767 185.224 1.00 102.14 624 LEU B O 1
ATOM 6990 N N . VAL B 2 625 ? 157.724 160.525 185.642 1.00 95.40 625 VAL B N 1
ATOM 6991 C CA . VAL B 2 625 ? 157.999 160.543 187.078 1.00 95.40 625 VAL B CA 1
ATOM 6992 C C . VAL B 2 625 ? 159.300 159.804 187.395 1.00 95.40 625 VAL B C 1
ATOM 6993 O O . VAL B 2 625 ? 160.139 160.333 188.137 1.00 95.40 625 VAL B O 1
ATOM 6997 N N . THR B 2 626 ? 159.537 158.626 186.781 1.00 106.56 626 THR B N 1
ATOM 6998 C CA . THR B 2 626 ? 160.795 157.910 187.040 1.00 106.56 626 THR B CA 1
ATOM 6999 C C . THR B 2 626 ? 162.020 158.711 186.616 1.00 106.56 626 THR B C 1
ATOM 7000 O O . THR B 2 626 ? 162.998 158.801 187.367 1.00 106.56 626 THR B O 1
ATOM 7004 N N . TYR B 2 627 ? 161.990 159.296 185.421 1.00 105.63 627 TYR B N 1
ATOM 7005 C CA . TYR B 2 627 ? 163.198 159.895 184.873 1.00 105.63 627 TYR B CA 1
ATOM 7006 C C . TYR B 2 627 ? 163.497 161.244 185.509 1.00 105.63 627 TYR B C 1
ATOM 7007 O O . TYR B 2 627 ? 164.667 161.624 185.629 1.00 105.63 627 TYR B O 1
ATOM 7016 N N . PHE B 2 628 ? 162.471 161.985 185.936 1.00 100.27 628 PHE B N 1
ATOM 7017 C CA . PHE B 2 628 ? 162.742 163.329 186.421 1.00 100.27 628 PHE B CA 1
ATOM 7018 C C . PHE B 2 628 ? 162.638 163.486 187.934 1.00 100.27 628 PHE B C 1
ATOM 7019 O O . PHE B 2 628 ? 163.125 164.496 188.462 1.00 100.27 628 PHE B O 1
ATOM 7027 N N . LEU B 2 629 ? 162.067 162.516 188.660 1.00 107.18 629 LEU B N 1
ATOM 7028 C CA . LEU B 2 629 ? 162.048 162.645 190.110 1.00 107.18 629 LEU B CA 1
ATOM 7029 C C . LEU B 2 629 ? 163.436 162.464 190.708 1.00 107.18 629 LEU B C 1
ATOM 7030 O O . LEU B 2 629 ? 163.759 163.102 191.715 1.00 107.18 629 LEU B O 1
ATOM 7035 N N . LYS B 2 630 ? 164.272 161.617 190.101 1.00 114.84 630 LYS B N 1
ATOM 7036 C CA . LYS B 2 630 ? 165.647 161.490 190.572 1.00 114.84 630 LYS B CA 1
ATOM 7037 C C . LYS B 2 630 ? 166.453 162.752 190.291 1.00 114.84 630 LYS B C 1
ATOM 7038 O O . LYS B 2 630 ? 167.327 163.114 191.087 1.00 114.84 630 LYS B O 1
ATOM 7044 N N . PHE B 2 631 ? 166.161 163.445 189.185 1.00 118.59 631 PHE B N 1
ATOM 7045 C CA . PHE B 2 631 ? 166.820 164.719 188.917 1.00 118.59 631 PHE B CA 1
ATOM 7046 C C . PHE B 2 631 ? 166.377 165.782 189.913 1.00 118.59 631 PHE B C 1
ATOM 7047 O O . PHE B 2 631 ? 167.192 166.595 190.365 1.00 118.59 631 PHE B O 1
ATOM 7055 N N . ALA B 2 632 ? 165.086 165.797 190.257 1.00 118.04 632 ALA B N 1
ATOM 7056 C CA . ALA B 2 632 ? 164.601 166.744 191.256 1.00 118.04 632 ALA B CA 1
ATOM 7057 C C . ALA B 2 632 ? 165.166 166.451 192.642 1.00 118.04 632 ALA B C 1
ATOM 7058 O O . ALA B 2 632 ? 165.494 167.382 193.385 1.00 118.04 632 ALA B O 1
ATOM 7060 N N . ALA B 2 633 ? 165.286 165.172 193.007 1.00 125.51 633 ALA B N 1
ATOM 7061 C CA . ALA B 2 633 ? 165.745 164.809 194.342 1.00 125.51 633 ALA B CA 1
ATOM 7062 C C . ALA B 2 633 ? 167.255 164.935 194.506 1.00 125.51 633 ALA B C 1
ATOM 7063 O O . ALA B 2 633 ? 167.724 165.264 195.601 1.00 125.51 633 ALA B O 1
ATOM 7065 N N . GLN B 2 634 ? 168.030 164.669 193.449 1.00 131.37 634 GLN B N 1
ATOM 7066 C CA . GLN B 2 634 ? 169.485 164.655 193.586 1.00 131.37 634 GLN B CA 1
ATOM 7067 C C . GLN B 2 634 ? 170.045 166.059 193.784 1.00 131.37 634 GLN B C 1
ATOM 7068 O O . GLN B 2 634 ? 171.056 166.237 194.473 1.00 131.37 634 GLN B O 1
ATOM 7074 N N . LEU B 2 635 ? 169.404 167.065 193.196 1.00 135.17 635 LEU B N 1
ATOM 7075 C CA . LEU B 2 635 ? 169.870 168.443 193.288 1.00 135.17 635 LEU B CA 1
ATOM 7076 C C . LEU B 2 635 ? 169.338 169.174 194.509 1.00 135.17 635 LEU B C 1
ATOM 7077 O O . LEU B 2 635 ? 169.531 170.395 194.581 1.00 135.17 635 LEU B O 1
ATOM 7082 N N . GLU B 2 636 ? 168.732 168.437 195.450 1.00 139.11 636 GLU B N 1
ATOM 7083 C CA . GLU B 2 636 ? 168.008 168.951 196.627 1.00 139.11 636 GLU B CA 1
ATOM 7084 C C . GLU B 2 636 ? 167.204 170.210 196.296 1.00 139.11 636 GLU B C 1
ATOM 7085 O O . GLU B 2 636 ? 167.322 171.255 196.940 1.00 139.11 636 GLU B O 1
ATOM 7091 N N . LEU B 2 637 ? 166.384 170.086 195.253 1.00 126.17 637 LEU B N 1
ATOM 7092 C CA . LEU B 2 637 ? 165.549 171.184 194.784 1.00 126.17 637 LEU B CA 1
ATOM 7093 C C . LEU B 2 637 ? 164.546 171.580 195.860 1.00 126.17 637 LEU B C 1
ATOM 7094 O O . LEU B 2 637 ? 163.943 170.716 196.505 1.00 126.17 637 LEU B O 1
ATOM 7099 N N . ASP B 2 638 ? 164.392 172.887 196.068 1.00 136.56 638 ASP B N 1
ATOM 7100 C CA . ASP B 2 638 ? 163.511 173.388 197.111 1.00 136.56 638 ASP B CA 1
ATOM 7101 C C . ASP B 2 638 ? 162.058 173.035 196.800 1.00 136.56 638 ASP B C 1
ATOM 7102 O O . ASP B 2 638 ? 161.637 172.956 195.643 1.00 136.56 638 ASP B O 1
ATOM 7107 N N . MET B 2 639 ? 161.293 172.818 197.865 1.00 138.97 639 MET B N 1
ATOM 7108 C CA . MET B 2 639 ? 160.031 172.095 197.802 1.00 138.97 639 MET B CA 1
ATOM 7109 C C . MET B 2 639 ? 158.905 172.859 197.116 1.00 138.97 639 MET B C 1
ATOM 7110 O O . MET B 2 639 ? 157.979 172.221 196.606 1.00 138.97 639 MET B O 1
ATOM 7115 N N . GLU B 2 640 ? 158.962 174.194 197.058 1.00 144.26 640 GLU B N 1
ATOM 7116 C CA . GLU B 2 640 ? 157.791 174.963 196.641 1.00 144.26 640 GLU B CA 1
ATOM 7117 C C . GLU B 2 640 ? 157.513 174.916 195.140 1.00 144.26 640 GLU B C 1
ATOM 7118 O O . GLU B 2 640 ? 156.601 175.613 194.681 1.00 144.26 640 GLU B O 1
ATOM 7124 N N . HIS B 2 641 ? 158.251 174.120 194.366 1.00 137.78 641 HIS B N 1
ATOM 7125 C CA . HIS B 2 641 ? 157.776 173.705 193.051 1.00 137.78 641 HIS B CA 1
ATOM 7126 C C . HIS B 2 641 ? 157.256 172.276 193.030 1.00 137.78 641 HIS B C 1
ATOM 7127 O O . HIS B 2 641 ? 156.614 171.880 192.053 1.00 137.78 641 HIS B O 1
ATOM 7134 N N . ILE B 2 642 ? 157.518 171.492 194.075 1.00 125.28 642 ILE B N 1
ATOM 7135 C CA . ILE B 2 642 ? 157.401 170.042 194.001 1.00 125.28 642 ILE B CA 1
ATOM 7136 C C . ILE B 2 642 ? 156.436 169.481 195.050 1.00 125.28 642 ILE B C 1
ATOM 7137 O O . ILE B 2 642 ? 156.298 168.255 195.166 1.00 125.28 642 ILE B O 1
ATOM 7142 N N . ASP B 2 643 ? 155.731 170.348 195.795 1.00 143.13 643 ASP B N 1
ATOM 7143 C CA . ASP B 2 643 ? 154.776 169.871 196.800 1.00 143.13 643 ASP B CA 1
ATOM 7144 C C . ASP B 2 643 ? 153.642 169.069 196.174 1.00 143.13 643 ASP B C 1
ATOM 7145 O O . ASP B 2 643 ? 153.244 168.027 196.706 1.00 143.13 643 ASP B O 1
ATOM 7150 N N . THR B 2 644 ? 153.110 169.536 195.043 1.00 137.24 644 THR B N 1
ATOM 7151 C CA . THR B 2 644 ? 151.990 168.859 194.403 1.00 137.24 644 THR B CA 1
ATOM 7152 C C . THR B 2 644 ? 152.399 167.577 193.692 1.00 137.24 644 THR B C 1
ATOM 7153 O O . THR B 2 644 ? 151.522 166.851 193.212 1.00 137.24 644 THR B O 1
ATOM 7157 N N . ILE B 2 645 ? 153.691 167.285 193.604 1.00 130.02 645 ILE B N 1
ATOM 7158 C CA . ILE B 2 645 ? 154.176 166.088 192.932 1.00 130.02 645 ILE B CA 1
ATOM 7159 C C . ILE B 2 645 ? 154.535 164.998 193.933 1.00 130.02 645 ILE B C 1
ATOM 7160 O O . ILE B 2 645 ? 154.095 163.856 193.801 1.00 130.02 645 ILE B O 1
ATOM 7165 N N . LEU B 2 646 ? 155.322 165.334 194.955 1.00 126.41 646 LEU B N 1
ATOM 7166 C CA . LEU B 2 646 ? 155.609 164.397 196.041 1.00 126.41 646 LEU B CA 1
ATOM 7167 C C . LEU B 2 646 ? 154.399 164.378 196.971 1.00 126.41 646 LEU B C 1
ATOM 7168 O O . LEU B 2 646 ? 154.375 164.996 198.038 1.00 126.41 646 LEU B O 1
ATOM 7173 N N . THR B 2 647 ? 153.371 163.649 196.544 1.00 129.78 647 THR B N 1
ATOM 7174 C CA . THR B 2 647 ? 152.092 163.620 197.233 1.00 129.78 647 THR B CA 1
ATOM 7175 C C . THR B 2 647 ? 151.538 162.203 197.240 1.00 129.78 647 THR B C 1
ATOM 7176 O O . THR B 2 647 ? 151.982 161.332 196.488 1.00 129.78 647 THR B O 1
ATOM 7180 N N . TYR B 2 648 ? 150.555 161.984 198.118 1.00 141.75 648 TYR B N 1
ATOM 7181 C CA . TYR B 2 648 ? 149.943 160.667 198.254 1.00 141.75 648 TYR B CA 1
ATOM 7182 C C . TYR B 2 648 ? 149.121 160.295 197.024 1.00 141.75 648 TYR B C 1
ATOM 7183 O O . TYR B 2 648 ? 149.027 159.109 196.681 1.00 141.75 648 TYR B O 1
ATOM 7192 N N . ASP B 2 649 ? 148.536 161.290 196.348 1.00 133.62 649 ASP B N 1
ATOM 7193 C CA . ASP B 2 649 ? 147.594 161.026 195.262 1.00 133.62 649 ASP B CA 1
ATOM 7194 C C . ASP B 2 649 ? 148.265 160.339 194.077 1.00 133.62 649 ASP B C 1
ATOM 7195 O O . ASP B 2 649 ? 147.699 159.406 193.494 1.00 133.62 649 ASP B O 1
ATOM 7200 N N . VAL B 2 650 ? 149.469 160.782 193.708 1.00 136.29 650 VAL B N 1
ATOM 7201 C CA . VAL B 2 650 ? 150.137 160.187 192.555 1.00 136.29 650 VAL B CA 1
ATOM 7202 C C . VAL B 2 650 ? 150.616 158.771 192.871 1.00 136.29 650 VAL B C 1
ATOM 7203 O O . VAL B 2 650 ? 150.584 157.898 191.999 1.00 136.29 650 VAL B O 1
ATOM 7207 N N . LEU B 2 651 ? 151.008 158.496 194.121 1.00 135.68 651 LEU B N 1
ATOM 7208 C CA . LEU B 2 651 ? 151.374 157.132 194.492 1.00 135.68 651 LEU B CA 1
ATOM 7209 C C . LEU B 2 651 ? 150.155 156.221 194.523 1.00 135.68 651 LEU B C 1
ATOM 7210 O O . LEU B 2 651 ? 150.242 155.045 194.141 1.00 135.68 651 LEU B O 1
ATOM 7215 N N . SER B 2 652 ? 149.017 156.751 194.976 1.00 143.58 652 SER B N 1
ATOM 7216 C CA . SER B 2 652 ? 147.774 155.989 194.973 1.00 143.58 652 SER B CA 1
ATOM 7217 C C . SER B 2 652 ? 147.338 155.649 193.553 1.00 143.58 652 SER B C 1
ATOM 7218 O O . SER B 2 652 ? 146.954 154.506 193.265 1.00 143.58 652 SER B O 1
ATOM 7221 N N . TYR B 2 653 ? 147.416 156.626 192.645 1.00 143.45 653 TYR B N 1
ATOM 7222 C CA . TYR B 2 653 ? 147.116 156.366 191.240 1.00 143.45 653 TYR B CA 1
ATOM 7223 C C . TYR B 2 653 ? 148.125 155.405 190.628 1.00 143.45 653 TYR B C 1
ATOM 7224 O O . TYR B 2 653 ? 147.771 154.593 189.765 1.00 143.45 653 TYR B O 1
ATOM 7233 N N . LEU B 2 654 ? 149.383 155.481 191.070 1.00 139.50 654 LEU B N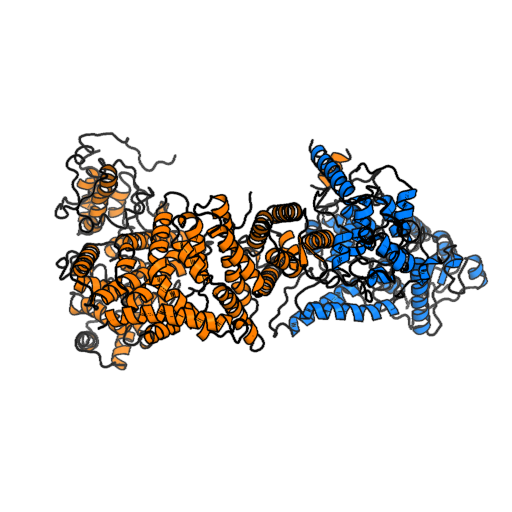 1
ATOM 7234 C CA . LEU B 2 654 ? 150.412 154.576 190.576 1.00 139.50 654 LEU B CA 1
ATOM 7235 C C . LEU B 2 654 ? 150.110 153.134 190.957 1.00 139.50 654 LEU B C 1
ATOM 7236 O O . LEU B 2 654 ? 150.233 152.228 190.126 1.00 139.50 654 LEU B O 1
ATOM 7241 N N . THR B 2 655 ? 149.691 152.903 192.203 1.00 151.07 655 THR B N 1
ATOM 7242 C CA . THR B 2 655 ? 149.370 151.534 192.599 1.00 151.07 655 THR B CA 1
ATOM 7243 C C . THR B 2 655 ? 148.056 151.062 191.988 1.00 151.07 655 THR B C 1
ATOM 7244 O O . THR B 2 655 ? 147.912 149.866 191.700 1.00 151.07 655 THR B O 1
ATOM 7248 N N . TYR B 2 656 ? 147.111 151.978 191.731 1.00 160.59 656 TYR B N 1
ATOM 7249 C CA . TYR B 2 656 ? 145.900 151.577 191.023 1.00 160.59 656 TYR B CA 1
ATOM 7250 C C . TYR B 2 656 ? 146.226 151.141 189.605 1.00 160.59 656 TYR B C 1
ATOM 7251 O O . TYR B 2 656 ? 145.716 150.119 189.129 1.00 160.59 656 TYR B O 1
ATOM 7260 N N . GLU B 2 657 ? 147.074 151.906 188.917 1.00 160.50 657 GLU B N 1
ATOM 7261 C CA . GLU B 2 657 ? 147.420 151.562 187.546 1.00 160.50 657 GLU B CA 1
ATOM 7262 C C . GLU B 2 657 ? 148.295 150.320 187.499 1.00 160.50 657 GLU B C 1
ATOM 7263 O O . GLU B 2 657 ? 148.209 149.542 186.549 1.00 160.50 657 GLU B O 1
ATOM 7269 N N . GLY B 2 658 ? 149.118 150.098 188.527 1.00 157.28 658 GLY B N 1
ATOM 7270 C CA . GLY B 2 658 ? 149.863 148.852 188.605 1.00 157.28 658 GLY B CA 1
ATOM 7271 C C . GLY B 2 658 ? 148.963 147.641 188.767 1.00 157.28 658 GLY B C 1
ATOM 7272 O O . GLY B 2 658 ? 149.138 146.630 188.077 1.00 157.28 658 GLY B O 1
ATOM 7273 N N . VAL B 2 659 ? 147.970 147.739 189.661 1.00 161.98 659 VAL B N 1
ATOM 7274 C CA . VAL B 2 659 ? 147.016 146.648 189.856 1.00 161.98 659 VAL B CA 1
ATOM 7275 C C . VAL B 2 659 ? 146.224 146.394 188.577 1.00 161.98 659 VAL B C 1
ATOM 7276 O O . VAL B 2 659 ? 146.099 145.251 188.121 1.00 161.98 659 VAL B O 1
ATOM 7280 N N . SER B 2 660 ? 145.722 147.464 187.951 1.00 162.41 660 SER B N 1
ATOM 7281 C CA . SER B 2 660 ? 144.898 147.307 186.755 1.00 162.41 660 SER B CA 1
ATOM 7282 C C . SER B 2 660 ? 145.724 146.847 185.559 1.00 162.41 660 SER B C 1
ATOM 7283 O O . SER B 2 660 ? 145.218 146.135 184.684 1.00 162.41 660 SER B O 1
ATOM 7286 N N . LEU B 2 661 ? 147.002 147.218 185.509 1.00 167.23 661 LEU B N 1
ATOM 7287 C CA . LEU B 2 661 ? 147.831 146.833 184.381 1.00 167.23 661 LEU B CA 1
ATOM 7288 C C . LEU B 2 661 ? 148.290 145.387 184.510 1.00 167.23 661 LEU B C 1
ATOM 7289 O O . LEU B 2 661 ? 148.360 144.676 183.504 1.00 167.23 661 LEU B O 1
ATOM 7294 N N . CYS B 2 662 ? 148.583 144.929 185.734 1.00 179.27 662 CYS B N 1
ATOM 7295 C CA . CYS B 2 662 ? 148.805 143.501 185.951 1.00 179.27 662 CYS B CA 1
ATOM 7296 C C . CYS B 2 662 ? 147.531 142.703 185.694 1.00 179.27 662 CYS B C 1
ATOM 7297 O O . CYS B 2 662 ? 147.589 141.562 185.217 1.00 179.27 662 CYS B O 1
ATOM 7300 N N . GLU B 2 663 ? 146.373 143.296 186.001 1.00 195.20 663 GLU B N 1
ATOM 7301 C CA . GLU B 2 663 ? 145.087 142.689 185.671 1.00 195.20 663 GLU B CA 1
ATOM 7302 C C . GLU B 2 663 ? 144.930 142.496 184.169 1.00 195.20 663 GLU B C 1
ATOM 7303 O O . GLU B 2 663 ? 144.565 141.408 183.711 1.00 195.20 663 GLU B O 1
ATOM 7309 N N . GLN B 2 664 ? 145.217 143.541 183.390 1.00 191.13 664 GLN B N 1
ATOM 7310 C CA . GLN B 2 664 ? 145.117 143.443 181.937 1.00 191.13 664 GLN B CA 1
ATOM 7311 C C . GLN B 2 664 ? 146.158 142.478 181.376 1.00 191.13 664 GLN B C 1
ATOM 7312 O O . GLN B 2 664 ? 145.877 141.732 180.430 1.00 191.13 664 GLN B O 1
ATOM 7318 N N . LEU B 2 665 ? 147.358 142.462 181.968 1.00 189.22 665 LEU B N 1
ATOM 7319 C CA . LEU B 2 665 ? 148.408 141.548 181.529 1.00 189.22 665 LEU B CA 1
ATOM 7320 C C . LEU B 2 665 ? 148.023 140.091 181.759 1.00 189.22 665 LEU B C 1
ATOM 7321 O O . LEU B 2 665 ? 148.180 139.257 180.861 1.00 189.22 665 LEU B O 1
ATOM 7326 N N . GLU B 2 666 ? 147.498 139.762 182.941 1.00 208.27 666 GLU B N 1
ATOM 7327 C CA . GLU B 2 666 ? 147.123 138.377 183.196 1.00 208.27 666 GLU B CA 1
ATOM 7328 C C . GLU B 2 666 ? 145.776 138.020 182.578 1.00 208.27 666 GLU B C 1
ATOM 7329 O O . GLU B 2 666 ? 145.449 136.833 182.481 1.00 208.27 666 GLU B O 1
ATOM 7335 N N . LEU B 2 667 ? 144.992 139.014 182.158 1.00 206.36 667 LEU B N 1
ATOM 7336 C CA . LEU B 2 667 ? 143.836 138.764 181.309 1.00 206.36 667 LEU B CA 1
ATOM 7337 C C . LEU B 2 667 ? 144.239 138.404 179.887 1.00 206.36 667 LEU B C 1
ATOM 7338 O O . LEU B 2 667 ? 143.698 137.447 179.320 1.00 206.36 667 LEU B O 1
ATOM 7343 N N . ASN B 2 668 ? 145.184 139.137 179.305 1.00 206.17 668 ASN B N 1
ATOM 7344 C CA . ASN B 2 668 ? 145.591 138.923 177.925 1.00 206.17 668 ASN B CA 1
ATOM 7345 C C . ASN B 2 668 ? 146.742 137.934 177.787 1.00 206.17 668 ASN B C 1
ATOM 7346 O O . ASN B 2 668 ? 147.197 137.689 176.667 1.00 206.17 668 ASN B O 1
ATOM 7351 N N . ALA B 2 669 ? 147.235 137.376 178.893 1.00 207.41 669 ALA B N 1
ATOM 7352 C CA . ALA B 2 669 ? 148.243 136.328 178.808 1.00 207.41 669 ALA B CA 1
ATOM 7353 C C . ALA B 2 669 ? 147.671 134.991 178.358 1.00 207.41 669 ALA B C 1
ATOM 7354 O O . ALA B 2 669 ? 148.385 134.215 177.713 1.00 207.41 669 ALA B O 1
ATOM 7356 N N . ARG B 2 670 ? 146.410 134.699 178.688 1.00 208.19 670 ARG B N 1
ATOM 7357 C CA . ARG B 2 670 ? 145.813 133.429 178.282 1.00 208.19 670 ARG B CA 1
ATOM 7358 C C . ARG B 2 670 ? 145.554 133.386 176.781 1.00 208.19 670 ARG B C 1
ATOM 7359 O O . ARG B 2 670 ? 145.801 132.362 176.133 1.00 208.19 670 ARG B O 1
ATOM 7367 N N . GLN B 2 671 ? 145.061 134.481 176.212 1.00 210.40 671 GLN B N 1
ATOM 7368 C CA . GLN B 2 671 ? 144.724 134.542 174.796 1.00 210.40 671 GLN B CA 1
ATOM 7369 C C . GLN B 2 671 ? 145.851 135.219 174.026 1.00 210.40 671 GLN B C 1
ATOM 7370 O O . GLN B 2 671 ? 146.251 136.340 174.354 1.00 210.40 671 GLN B O 1
ATOM 7376 N N . GLU B 2 672 ? 146.360 134.535 173.008 1.00 213.92 672 GLU B N 1
ATOM 7377 C CA . GLU B 2 672 ? 147.456 135.063 172.212 1.00 213.92 672 GLU B CA 1
ATOM 7378 C C . GLU B 2 672 ? 146.932 136.045 171.168 1.00 213.92 672 GLU B C 1
ATOM 7379 O O . GLU B 2 672 ? 145.730 136.147 170.914 1.00 213.92 672 GLU B O 1
ATOM 7385 N N . GLY B 2 673 ? 147.859 136.778 170.559 1.00 213.43 673 GLY B N 1
ATOM 7386 C CA . GLY B 2 673 ? 147.526 137.768 169.558 1.00 213.43 673 GLY B CA 1
ATOM 7387 C C . GLY B 2 673 ? 147.535 139.207 170.030 1.00 213.43 673 GLY B C 1
ATOM 7388 O O . GLY B 2 673 ? 147.132 140.091 169.264 1.00 213.43 673 GLY B O 1
ATOM 7389 N N . SER B 2 674 ? 147.975 139.473 171.254 1.00 208.85 674 SER B N 1
ATOM 7390 C CA . SER B 2 674 ? 148.034 140.820 171.801 1.00 208.85 674 SER B CA 1
ATOM 7391 C C . SER B 2 674 ? 149.483 141.270 171.936 1.00 208.85 674 SER B C 1
ATOM 7392 O O . SER B 2 674 ? 150.424 140.490 171.763 1.00 208.85 674 SER B O 1
ATOM 7395 N N . ASP B 2 675 ? 149.652 142.553 172.245 1.00 197.89 675 ASP B N 1
ATOM 7396 C CA . ASP B 2 675 ? 150.983 143.114 172.417 1.00 197.89 675 ASP B CA 1
ATOM 7397 C C . ASP B 2 675 ? 151.614 142.624 173.716 1.00 197.89 675 ASP B C 1
ATOM 7398 O O . ASP B 2 675 ? 150.944 142.463 174.739 1.00 197.89 675 ASP B O 1
ATOM 7403 N N . LEU B 2 676 ? 152.921 142.382 173.663 1.00 183.31 676 LEU B N 1
ATOM 7404 C CA . LEU B 2 676 ? 153.670 141.878 174.807 1.00 183.31 676 LEU B CA 1
ATOM 7405 C C . LEU B 2 676 ? 154.701 142.874 175.310 1.00 183.31 676 LEU B C 1
ATOM 7406 O O . LEU B 2 676 ? 154.676 143.238 176.494 1.00 183.31 676 LEU B O 1
ATOM 7411 N N . LYS B 2 677 ? 155.600 143.328 174.433 1.00 179.41 677 LYS B N 1
ATOM 7412 C CA . LYS B 2 677 ? 156.640 144.280 174.822 1.00 179.41 677 LYS B CA 1
ATOM 7413 C C . LYS B 2 677 ? 156.123 145.602 175.395 1.00 179.41 677 LYS B C 1
ATOM 7414 O O . LYS B 2 677 ? 156.765 146.113 176.331 1.00 179.41 677 LYS B O 1
ATOM 7420 N N . PRO B 2 678 ? 155.037 146.225 174.891 1.00 176.08 678 PRO B N 1
ATOM 7421 C CA . PRO B 2 678 ? 154.472 147.364 175.638 1.00 176.08 678 PRO B CA 1
ATOM 7422 C C . PRO B 2 678 ? 154.046 147.014 177.054 1.00 176.08 678 PRO B C 1
ATOM 7423 O O . PRO B 2 678 ? 154.215 147.833 177.963 1.00 176.08 678 PRO B O 1
ATOM 7427 N N . TYR B 2 679 ? 153.532 145.804 177.278 1.00 175.88 679 TYR B N 1
ATOM 7428 C CA . TYR B 2 679 ? 153.140 145.420 178.630 1.00 175.88 679 TYR B CA 1
ATOM 7429 C C . TYR B 2 679 ? 154.357 145.209 179.525 1.00 175.88 679 TYR B C 1
ATOM 7430 O O . TYR B 2 679 ? 154.341 145.600 180.701 1.00 175.88 679 TYR B O 1
ATOM 7439 N N . LEU B 2 680 ? 155.427 144.611 178.987 1.00 170.05 680 LEU B N 1
ATOM 7440 C CA . LEU B 2 680 ? 156.654 144.459 179.770 1.00 170.05 680 LEU B CA 1
ATOM 7441 C C . LEU B 2 680 ? 157.273 145.811 180.106 1.00 170.05 680 LEU B C 1
ATOM 7442 O O . LEU B 2 680 ? 157.726 146.031 181.236 1.00 170.05 680 LEU B O 1
ATOM 7447 N N . ARG B 2 681 ? 157.297 146.736 179.141 1.00 154.57 681 ARG B N 1
ATOM 7448 C CA . ARG B 2 681 ? 157.870 148.045 179.437 1.00 154.57 681 ARG B CA 1
ATOM 7449 C C . ARG B 2 681 ? 156.980 148.843 180.386 1.00 154.57 681 ARG B C 1
ATOM 7450 O O . ARG B 2 681 ? 157.494 149.606 181.208 1.00 154.57 681 ARG B O 1
ATOM 7458 N N . ARG B 2 682 ? 155.659 148.643 180.334 1.00 145.89 682 ARG B N 1
ATOM 7459 C CA . ARG B 2 682 ? 154.779 149.341 181.263 1.00 145.89 682 ARG B CA 1
ATOM 7460 C C . ARG B 2 682 ? 154.934 148.798 182.680 1.00 145.89 682 ARG B C 1
ATOM 7461 O O . ARG B 2 682 ? 154.899 149.567 183.647 1.00 145.89 682 ARG B O 1
ATOM 7469 N N . MET B 2 683 ? 155.117 147.480 182.821 1.00 142.39 683 MET B N 1
ATOM 7470 C CA . MET B 2 683 ? 155.491 146.913 184.117 1.00 142.39 683 MET B CA 1
ATOM 7471 C C . MET B 2 683 ? 156.819 147.470 184.616 1.00 142.39 683 MET B C 1
ATOM 7472 O O . MET B 2 683 ? 156.936 147.878 185.779 1.00 142.39 683 MET B O 1
ATOM 7477 N N . HIS B 2 684 ? 157.831 147.509 183.744 1.00 135.03 684 HIS B N 1
ATOM 7478 C CA . HIS B 2 684 ? 159.145 147.991 184.152 1.00 135.03 684 HIS B CA 1
ATOM 7479 C C . HIS B 2 684 ? 159.133 149.473 184.506 1.00 135.03 684 HIS B C 1
ATOM 7480 O O . HIS B 2 684 ? 159.980 149.917 185.288 1.00 135.03 684 HIS B O 1
ATOM 7487 N N . LEU B 2 685 ? 158.194 150.242 183.954 1.00 127.46 685 LEU B N 1
ATOM 7488 C CA . LEU B 2 685 ? 158.057 151.644 184.325 1.00 127.46 685 LEU B CA 1
ATOM 7489 C C . LEU B 2 685 ? 157.224 151.854 185.586 1.00 127.46 685 LEU B C 1
ATOM 7490 O O . LEU B 2 685 ? 157.534 152.753 186.375 1.00 127.46 685 LEU B O 1
ATOM 7495 N N . VAL B 2 686 ? 156.169 151.059 185.808 1.00 122.10 686 VAL B N 1
ATOM 7496 C CA . VAL B 2 686 ? 155.394 151.250 187.034 1.00 122.10 686 VAL B CA 1
ATOM 7497 C C . VAL B 2 686 ? 156.160 150.742 188.249 1.00 122.10 686 VAL B C 1
ATOM 7498 O O . VAL B 2 686 ? 155.958 151.238 189.364 1.00 122.10 686 VAL B O 1
ATOM 7502 N N . VAL B 2 687 ? 157.037 149.748 188.073 1.00 135.15 687 VAL B N 1
ATOM 7503 C CA . VAL B 2 687 ? 157.813 149.264 189.211 1.00 135.15 687 VAL B CA 1
ATOM 7504 C C . VAL B 2 687 ? 158.904 150.268 189.579 1.00 135.15 687 VAL B C 1
ATOM 7505 O O . VAL B 2 687 ? 159.159 150.520 190.764 1.00 135.15 687 VAL B O 1
ATOM 7509 N N . THR B 2 688 ? 159.546 150.879 188.576 1.00 129.28 688 THR B N 1
ATOM 7510 C CA . THR B 2 688 ? 160.528 151.926 188.856 1.00 129.28 688 THR B CA 1
ATOM 7511 C C . THR B 2 688 ? 159.883 153.175 189.443 1.00 129.28 688 THR B C 1
ATOM 7512 O O . THR B 2 688 ? 160.539 153.916 190.183 1.00 129.28 688 THR B O 1
ATOM 7516 N N . ALA B 2 689 ? 158.615 153.434 189.113 1.00 124.50 689 ALA B N 1
ATOM 7517 C CA . ALA B 2 689 ? 157.947 154.632 189.613 1.00 124.50 689 ALA B CA 1
ATOM 7518 C C . ALA B 2 689 ? 157.713 154.550 191.112 1.00 124.50 689 ALA B C 1
ATOM 7519 O O . ALA B 2 689 ? 157.759 155.570 191.810 1.00 124.50 689 ALA B O 1
ATOM 7521 N N . ILE B 2 690 ? 157.454 153.348 191.622 1.00 129.43 690 ILE B N 1
ATOM 7522 C CA . ILE B 2 690 ? 157.365 153.161 193.065 1.00 129.43 690 ILE B CA 1
ATOM 7523 C C . ILE B 2 690 ? 158.742 153.339 193.695 1.00 129.43 690 ILE B C 1
ATOM 7524 O O . ILE B 2 690 ? 158.876 153.903 194.789 1.00 129.43 690 ILE B O 1
ATOM 7529 N N . ARG B 2 691 ? 159.790 152.888 192.995 1.00 130.69 691 ARG B N 1
ATOM 7530 C CA . ARG B 2 691 ? 161.159 153.021 193.487 1.00 130.69 691 ARG B CA 1
ATOM 7531 C C . ARG B 2 691 ? 161.580 154.479 193.616 1.00 130.69 691 ARG B C 1
ATOM 7532 O O . ARG B 2 691 ? 162.181 154.868 194.625 1.00 130.69 691 ARG B O 1
ATOM 7540 N N . GLU B 2 692 ? 161.280 155.296 192.603 1.00 124.05 692 GLU B N 1
ATOM 7541 C CA . GLU B 2 692 ? 161.801 156.658 192.578 1.00 124.05 692 GLU B CA 1
ATOM 7542 C C . GLU B 2 692 ? 161.142 157.529 193.639 1.00 124.05 692 GLU B C 1
ATOM 7543 O O . GLU B 2 692 ? 161.811 158.362 194.260 1.00 124.05 692 GLU B O 1
ATOM 7549 N N . PHE B 2 693 ? 159.842 157.329 193.877 1.00 126.63 693 PHE B N 1
ATOM 7550 C CA . PHE B 2 693 ? 159.135 158.113 194.886 1.00 126.63 693 PHE B CA 1
ATOM 7551 C C . PHE B 2 693 ? 159.694 157.860 196.280 1.00 126.63 693 PHE B C 1
ATOM 7552 O O . PHE B 2 693 ? 160.044 158.801 197.001 1.00 126.63 693 PHE B O 1
ATOM 7560 N N . LEU B 2 694 ? 159.793 156.592 196.675 1.00 135.29 694 LEU B N 1
ATOM 7561 C CA . LEU B 2 694 ? 160.271 156.288 198.018 1.00 135.29 694 LEU B CA 1
ATOM 7562 C C . LEU B 2 694 ? 161.768 156.540 198.152 1.00 135.29 694 LEU B C 1
ATOM 7563 O O . LEU B 2 694 ? 162.241 156.876 199.244 1.00 135.29 694 LEU B O 1
ATOM 7568 N N . GLN B 2 695 ? 162.523 156.411 197.056 1.00 129.76 695 GLN B N 1
ATOM 7569 C CA . GLN B 2 695 ? 163.933 156.787 197.081 1.00 129.76 695 GLN B CA 1
ATOM 7570 C C . GLN B 2 695 ? 164.099 158.286 197.305 1.00 129.76 695 GLN B C 1
ATOM 7571 O O . GLN B 2 695 ? 164.962 158.713 198.082 1.00 129.76 695 GLN B O 1
ATOM 7577 N N . ALA B 2 696 ? 163.264 159.099 196.650 1.00 128.53 696 ALA B N 1
ATOM 7578 C CA . ALA B 2 696 ? 163.290 160.539 196.883 1.00 128.53 696 ALA B CA 1
ATOM 7579 C C . ALA B 2 696 ? 162.830 160.879 198.294 1.00 128.53 696 ALA B C 1
ATOM 7580 O O . ALA B 2 696 ? 163.336 161.828 198.903 1.00 128.53 696 ALA B O 1
ATOM 7582 N N . ILE B 2 697 ? 161.873 160.114 198.826 1.00 132.86 697 ILE B N 1
ATOM 7583 C CA . ILE B 2 697 ? 161.421 160.311 200.203 1.00 132.86 697 ILE B CA 1
ATOM 7584 C C . ILE B 2 697 ? 162.560 160.046 201.183 1.00 132.86 697 ILE B C 1
ATOM 7585 O O . ILE B 2 697 ? 162.794 160.828 202.113 1.00 132.86 697 ILE B O 1
ATOM 7590 N N . ASP B 2 698 ? 163.303 158.956 200.972 1.00 143.12 698 ASP B N 1
ATOM 7591 C CA . ASP B 2 698 ? 164.446 158.645 201.828 1.00 143.12 698 ASP B CA 1
ATOM 7592 C C . ASP B 2 698 ? 165.552 159.688 201.691 1.00 143.12 698 ASP B C 1
ATOM 7593 O O . ASP B 2 698 ? 166.177 160.075 202.688 1.00 143.12 698 ASP B O 1
ATOM 7598 N N . THR B 2 699 ? 165.806 160.154 200.464 1.00 137.29 699 THR B N 1
ATOM 7599 C CA . THR B 2 699 ? 166.840 161.163 200.247 1.00 137.29 699 THR B CA 1
ATOM 7600 C C . THR B 2 699 ? 166.468 162.492 200.895 1.00 137.29 699 THR B C 1
ATOM 7601 O O . THR B 2 699 ? 167.334 163.187 201.439 1.00 137.29 699 THR B O 1
ATOM 7605 N N . TYR B 2 700 ? 165.186 162.861 200.851 1.00 135.38 700 TYR B N 1
ATOM 7606 C CA . TYR B 2 700 ? 164.737 164.083 201.507 1.00 135.38 700 TYR B CA 1
ATOM 7607 C C . TYR B 2 700 ? 164.690 163.922 203.020 1.00 135.38 700 TYR B C 1
ATOM 7608 O O . TYR B 2 700 ? 164.797 164.914 203.749 1.00 135.38 700 TYR B O 1
ATOM 7617 N N . ASN B 2 701 ? 164.513 162.689 203.503 1.00 141.96 701 ASN B N 1
ATOM 7618 C CA . ASN B 2 701 ? 164.695 162.413 204.924 1.00 141.96 701 ASN B CA 1
ATOM 7619 C C . ASN B 2 701 ? 166.144 162.627 205.335 1.00 141.96 701 ASN B C 1
ATOM 7620 O O . ASN B 2 701 ? 166.420 163.120 206.436 1.00 141.96 701 ASN B O 1
ATOM 7625 N N . LYS B 2 702 ? 167.082 162.236 204.468 1.00 142.12 702 LYS B N 1
ATOM 7626 C CA . LYS B 2 702 ? 168.499 162.445 204.749 1.00 142.12 702 LYS B CA 1
ATOM 7627 C C . LYS B 2 702 ? 168.846 163.930 204.797 1.00 142.12 702 LYS B C 1
ATOM 7628 O O . LYS B 2 702 ? 169.648 164.359 205.635 1.00 142.12 702 LYS B O 1
ATOM 7634 N N . VAL B 2 703 ? 168.246 164.731 203.915 1.00 152.60 703 VAL B N 1
ATOM 7635 C CA . VAL B 2 703 ? 168.526 166.162 203.883 1.00 152.60 703 VAL B CA 1
ATOM 7636 C C . VAL B 2 703 ? 167.811 166.846 205.040 1.00 152.60 703 VAL B C 1
ATOM 7637 O O . VAL B 2 703 ? 166.600 166.676 205.232 1.00 152.60 703 VAL B O 1
ATOM 7641 N N . THR B 2 704 ? 168.560 167.629 205.821 1.00 164.23 704 THR B N 1
ATOM 7642 C CA . THR B 2 704 ? 168.015 168.330 206.979 1.00 164.23 704 THR B CA 1
ATOM 7643 C C . THR B 2 704 ? 168.035 169.845 206.801 1.00 164.23 704 THR B C 1
ATOM 7644 O O . THR B 2 704 ? 167.853 170.581 207.776 1.00 164.23 704 THR B O 1
ATOM 7648 N N . HIS B 2 705 ? 168.255 170.329 205.577 1.00 167.33 705 HIS B N 1
ATOM 7649 C CA . HIS B 2 705 ? 168.230 171.767 205.330 1.00 167.33 705 HIS B CA 1
ATOM 7650 C C . HIS B 2 705 ? 166.811 172.317 205.346 1.00 167.33 705 HIS B C 1
ATOM 7651 O O . HIS B 2 705 ? 166.602 173.480 205.710 1.00 167.33 705 HIS B O 1
ATOM 7658 N N . LEU B 2 706 ? 165.838 171.503 204.948 1.00 172.93 706 LEU B N 1
ATOM 7659 C CA . LEU B 2 706 ? 164.436 171.884 204.948 1.00 172.93 706 LEU B CA 1
ATOM 7660 C C . LEU B 2 706 ? 163.916 172.072 206.375 1.00 172.93 706 LEU B C 1
ATOM 7661 O O . LEU B 2 706 ? 164.374 171.433 207.326 1.00 172.93 706 LEU B O 1
ATOM 7666 N N . ASN B 2 707 ? 162.941 172.972 206.510 1.00 175.45 707 ASN B N 1
ATOM 7667 C CA . ASN B 2 707 ? 162.470 173.427 207.811 1.00 175.45 707 ASN B CA 1
ATOM 7668 C C . ASN B 2 707 ? 161.531 172.402 208.446 1.00 175.45 707 ASN B C 1
ATOM 7669 O O . ASN B 2 707 ? 161.281 171.322 207.906 1.00 175.45 707 ASN B O 1
ATOM 7674 N N . GLU B 2 708 ? 160.991 172.757 209.616 1.00 185.38 708 GLU B N 1
ATOM 7675 C CA . GLU B 2 708 ? 160.158 171.829 210.372 1.00 185.38 708 GLU B CA 1
ATOM 7676 C C . GLU B 2 708 ? 158.752 171.685 209.800 1.00 185.38 708 GLU B C 1
ATOM 7677 O O . GLU B 2 708 ? 158.084 170.689 210.093 1.00 185.38 708 GLU B O 1
ATOM 7683 N N . ASP B 2 709 ? 158.290 172.641 208.989 1.00 182.26 709 ASP B N 1
ATOM 7684 C CA . ASP B 2 709 ? 156.970 172.512 208.377 1.00 182.26 709 ASP B CA 1
ATOM 7685 C C . ASP B 2 709 ? 156.968 171.424 207.309 1.00 182.26 709 ASP B C 1
ATOM 7686 O O . ASP B 2 709 ? 156.094 170.548 207.296 1.00 182.26 709 ASP B O 1
ATOM 7691 N N . ASP B 2 710 ? 157.958 171.449 206.414 1.00 170.92 710 ASP B N 1
ATOM 7692 C CA . ASP B 2 710 ? 158.080 170.369 205.443 1.00 170.92 710 ASP B CA 1
ATOM 7693 C C . ASP B 2 710 ? 158.548 169.079 206.104 1.00 170.92 710 ASP B C 1
ATOM 7694 O O . ASP B 2 710 ? 158.274 167.992 205.586 1.00 170.92 710 ASP B O 1
ATOM 7699 N N . LYS B 2 711 ? 159.227 169.173 207.252 1.00 171.06 711 LYS B N 1
ATOM 7700 C CA . LYS B 2 711 ? 159.510 167.979 208.046 1.00 171.06 711 LYS B CA 1
ATOM 7701 C C . LYS B 2 711 ? 158.222 167.328 208.528 1.00 171.06 711 LYS B C 1
ATOM 7702 O O . LYS B 2 711 ? 158.067 166.106 208.451 1.00 171.06 711 LYS B O 1
ATOM 7708 N N . ALA B 2 712 ? 157.278 168.135 209.020 1.00 168.94 712 ALA B N 1
ATOM 7709 C CA . ALA B 2 712 ? 155.995 167.599 209.461 1.00 168.94 712 ALA B CA 1
ATOM 7710 C C . ALA B 2 712 ? 155.183 167.071 208.285 1.00 168.94 712 ALA B C 1
ATOM 7711 O O . ALA B 2 712 ? 154.472 166.069 208.417 1.00 168.94 712 ALA B O 1
ATOM 7713 N N . HIS B 2 713 ? 155.281 167.735 207.129 1.00 156.26 713 HIS B N 1
ATOM 7714 C CA . HIS B 2 713 ? 154.615 167.238 205.926 1.00 156.26 713 HIS B CA 1
ATOM 7715 C C . HIS B 2 713 ? 155.176 165.885 205.494 1.00 156.26 713 HIS B C 1
ATOM 7716 O O . HIS B 2 713 ? 154.418 164.973 205.141 1.00 156.26 713 HIS B O 1
ATOM 7723 N N . LEU B 2 714 ? 156.504 165.737 205.517 1.00 150.72 714 LEU B N 1
ATOM 7724 C CA . LEU B 2 714 ? 157.120 164.459 205.178 1.00 150.72 714 LEU B CA 1
ATOM 7725 C C . LEU B 2 714 ? 156.769 163.384 206.198 1.00 150.72 714 LEU B C 1
ATOM 7726 O O . LEU B 2 714 ? 156.509 162.235 205.826 1.00 150.72 714 LEU B O 1
ATOM 7731 N N . ARG B 2 715 ? 156.746 163.744 207.487 1.00 164.69 715 ARG B N 1
ATOM 7732 C CA . ARG B 2 715 ? 156.375 162.786 208.525 1.00 164.69 715 ARG B CA 1
ATOM 7733 C C . ARG B 2 715 ? 154.935 162.326 208.365 1.00 164.69 715 ARG B C 1
ATOM 7734 O O . ARG B 2 715 ? 154.647 161.133 208.498 1.00 164.69 715 ARG B O 1
ATOM 7742 N N . GLN B 2 716 ? 154.017 163.245 208.054 1.00 162.14 716 GLN B N 1
ATOM 7743 C CA . GLN B 2 716 ? 152.631 162.824 207.898 1.00 162.14 716 GLN B CA 1
ATOM 7744 C C . GLN B 2 716 ? 152.432 162.020 206.617 1.00 162.14 716 GLN B C 1
ATOM 7745 O O . GLN B 2 716 ? 151.713 161.021 206.644 1.00 162.14 716 GLN B O 1
ATOM 7751 N N . LEU B 2 717 ? 153.098 162.385 205.513 1.00 156.34 717 LEU B N 1
ATOM 7752 C CA . LEU B 2 717 ? 152.999 161.576 204.298 1.00 156.34 717 LEU B CA 1
ATOM 7753 C C . LEU B 2 717 ? 153.565 160.180 204.524 1.00 156.34 717 LEU B C 1
ATOM 7754 O O . LEU B 2 717 ? 153.008 159.183 204.043 1.00 156.34 717 LEU B O 1
ATOM 7759 N N . GLN B 2 718 ? 154.650 160.090 205.293 1.00 163.74 718 GLN B N 1
ATOM 7760 C CA . GLN B 2 718 ? 155.190 158.798 205.685 1.00 163.74 718 GLN B CA 1
ATOM 7761 C C . GLN B 2 718 ? 154.234 158.035 206.592 1.00 163.74 718 GLN B C 1
ATOM 7762 O O . GLN B 2 718 ? 154.190 156.804 206.535 1.00 163.74 718 GLN B O 1
ATOM 7768 N N . LEU B 2 719 ? 153.461 158.741 207.425 1.00 166.43 719 LEU B N 1
ATOM 7769 C CA . LEU B 2 719 ? 152.410 158.078 208.196 1.00 166.43 719 LEU B CA 1
ATOM 7770 C C . LEU B 2 719 ? 151.372 157.450 207.278 1.00 166.43 719 LEU B C 1
ATOM 7771 O O . LEU B 2 719 ? 150.965 156.298 207.489 1.00 166.43 719 LEU B O 1
ATOM 7776 N N . GLN B 2 720 ? 150.935 158.193 206.253 1.00 170.04 720 GLN B N 1
ATOM 7777 C CA . GLN B 2 720 ? 149.904 157.658 205.366 1.00 170.04 720 GLN B CA 1
ATOM 7778 C C . GLN B 2 720 ? 150.444 156.476 204.568 1.00 170.04 720 GLN B C 1
ATOM 7779 O O . GLN B 2 720 ? 149.702 155.542 204.252 1.00 170.04 720 GLN B O 1
ATOM 7785 N N . ILE B 2 721 ? 151.735 156.512 204.222 1.00 163.55 721 ILE B N 1
ATOM 7786 C CA . ILE B 2 721 ? 152.386 155.357 203.599 1.00 163.55 721 ILE B CA 1
ATOM 7787 C C . ILE B 2 721 ? 152.483 154.190 204.585 1.00 163.55 721 ILE B C 1
ATOM 7788 O O . ILE B 2 721 ? 152.420 153.017 204.194 1.00 163.55 721 ILE B O 1
ATOM 7793 N N . SER B 2 722 ? 152.664 154.487 205.875 1.00 178.41 722 SER B N 1
ATOM 7794 C CA . SER B 2 722 ? 152.745 153.428 206.879 1.00 178.41 722 SER B CA 1
ATOM 7795 C C . SER B 2 722 ? 151.425 152.679 207.027 1.00 178.41 722 SER B C 1
ATOM 7796 O O . SER B 2 722 ? 151.388 151.448 206.909 1.00 178.41 722 SER B O 1
ATOM 7799 N N . GLU B 2 723 ? 150.327 153.404 207.247 1.00 182.19 723 GLU B N 1
ATOM 7800 C CA . GLU B 2 723 ? 149.023 152.775 207.465 1.00 182.19 723 GLU B CA 1
ATOM 7801 C C . GLU B 2 723 ? 148.364 152.313 206.172 1.00 182.19 723 GLU B C 1
ATOM 7802 O O . GLU B 2 723 ? 147.299 151.689 206.215 1.00 182.19 723 GLU B O 1
ATOM 7808 N N . MET B 2 724 ? 149.094 152.478 205.073 1.00 175.83 724 MET B N 1
ATOM 7809 C CA . MET B 2 724 ? 148.666 152.027 203.760 1.00 175.83 724 MET B CA 1
ATOM 7810 C C . MET B 2 724 ? 148.880 150.509 203.694 1.00 175.83 724 MET B C 1
ATOM 7811 O O . MET B 2 724 ? 149.693 149.953 204.432 1.00 175.83 724 MET B O 1
ATOM 7816 N N . SER B 2 725 ? 148.147 149.854 202.802 1.00 169.37 725 SER B N 1
ATOM 7817 C CA . SER B 2 725 ? 148.178 148.409 202.615 1.00 169.37 725 SER B CA 1
ATOM 7818 C C . SER B 2 725 ? 148.224 147.968 201.152 1.00 169.37 725 SER B C 1
ATOM 7819 O O . SER B 2 725 ? 148.354 146.765 200.899 1.00 169.37 725 SER B O 1
ATOM 7822 N N . ASP B 2 726 ? 148.145 148.893 200.182 1.00 176.05 726 ASP B N 1
ATOM 7823 C CA . ASP B 2 726 ? 147.976 148.503 198.776 1.00 176.05 726 ASP B CA 1
ATOM 7824 C C . ASP B 2 726 ? 149.294 148.392 198.004 1.00 176.05 726 ASP B C 1
ATOM 7825 O O . ASP B 2 726 ? 149.503 147.394 197.307 1.00 176.05 726 ASP B O 1
ATOM 7830 N N . LEU B 2 727 ? 150.192 149.381 198.090 1.00 176.15 727 LEU B N 1
ATOM 7831 C CA . LEU B 2 727 ? 151.505 149.194 197.463 1.00 176.15 727 LEU B CA 1
ATOM 7832 C C . LEU B 2 727 ? 152.401 148.230 198.224 1.00 176.15 727 LEU B C 1
ATOM 7833 O O . LEU B 2 727 ? 153.417 147.788 197.679 1.00 176.15 727 LEU B O 1
ATOM 7838 N N . ARG B 2 728 ? 152.063 147.906 199.467 1.00 181.25 728 ARG B N 1
ATOM 7839 C CA . ARG B 2 728 ? 152.916 147.066 200.297 1.00 181.25 728 ARG B CA 1
ATOM 7840 C C . ARG B 2 728 ? 152.947 145.617 199.825 1.00 181.25 728 ARG B C 1
ATOM 7841 O O . ARG B 2 728 ? 154.018 145.004 199.791 1.00 181.25 728 ARG B O 1
ATOM 7849 N N . CYS B 2 729 ? 151.798 145.049 199.454 1.00 181.80 729 CYS B N 1
ATOM 7850 C CA . CYS B 2 729 ? 151.781 143.715 198.861 1.00 181.80 729 CYS B CA 1
ATOM 7851 C C . CYS B 2 729 ? 151.564 143.746 197.349 1.00 181.80 729 CYS B C 1
ATOM 7852 O O . CYS B 2 729 ? 151.355 142.690 196.736 1.00 181.80 729 CYS B O 1
ATOM 7855 N N . LEU B 2 730 ? 151.657 144.926 196.727 1.00 173.49 730 LEU B N 1
ATOM 7856 C CA . LEU B 2 730 ? 151.864 144.986 195.283 1.00 173.49 730 LEU B CA 1
ATOM 7857 C C . LEU B 2 730 ? 153.170 144.299 194.901 1.00 173.49 730 LEU B C 1
ATOM 7858 O O . LEU B 2 730 ? 153.305 143.743 193.805 1.00 173.49 730 LEU B O 1
ATOM 7863 N N . PHE B 2 731 ? 154.141 144.304 195.806 1.00 176.52 731 PHE B N 1
ATOM 7864 C CA . PHE B 2 731 ? 155.360 143.564 195.536 1.00 176.52 731 PHE B CA 1
ATOM 7865 C C . PHE B 2 731 ? 155.129 142.066 195.657 1.00 176.52 731 PHE B C 1
ATOM 7866 O O . PHE B 2 731 ? 155.781 141.288 194.959 1.00 176.52 731 PHE B O 1
ATOM 7874 N N . VAL B 2 732 ? 154.173 141.646 196.490 1.00 184.92 732 VAL B N 1
ATOM 7875 C CA . VAL B 2 732 ? 153.784 140.238 196.509 1.00 184.92 732 VAL B CA 1
ATOM 7876 C C . VAL B 2 732 ? 153.092 139.867 195.199 1.00 184.92 732 VAL B C 1
ATOM 7877 O O . VAL B 2 732 ? 153.312 138.778 194.655 1.00 184.92 732 VAL B O 1
ATOM 7881 N N . LEU B 2 733 ? 152.384 140.843 194.639 1.00 184.61 733 LEU B N 1
ATOM 7882 C CA . LEU B 2 733 ? 151.701 140.681 193.365 1.00 184.61 733 LEU B CA 1
ATOM 7883 C C . LEU B 2 733 ? 152.695 140.468 192.218 1.00 184.61 733 LEU B C 1
ATOM 7884 O O . LEU B 2 733 ? 152.536 139.531 191.435 1.00 184.61 733 LEU B O 1
ATOM 7889 N N . LEU B 2 734 ? 153.716 141.321 192.106 1.00 182.07 734 LEU B N 1
ATOM 7890 C CA . LEU B 2 734 ? 154.680 141.143 191.023 1.00 182.07 734 LEU B CA 1
ATOM 7891 C C . LEU B 2 734 ? 155.868 140.256 191.384 1.00 182.07 734 LEU B C 1
ATOM 7892 O O . LEU B 2 734 ? 156.733 140.051 190.528 1.00 182.07 734 LEU B O 1
ATOM 7897 N N . LEU B 2 735 ? 155.933 139.707 192.597 1.00 186.47 735 LEU B N 1
ATOM 7898 C CA . LEU B 2 735 ? 156.875 138.635 192.886 1.00 186.47 735 LEU B CA 1
ATOM 7899 C C . LEU B 2 735 ? 156.246 137.252 192.809 1.00 186.47 735 LEU B C 1
ATOM 7900 O O . LEU B 2 735 ? 156.977 136.263 192.690 1.00 186.47 735 LEU B O 1
ATOM 7905 N N . ARG B 2 736 ? 154.918 137.159 192.868 1.00 198.68 736 ARG B N 1
ATOM 7906 C CA . ARG B 2 736 ? 154.249 135.871 192.787 1.00 198.68 736 ARG B CA 1
ATOM 7907 C C . ARG B 2 736 ? 153.741 135.570 191.387 1.00 198.68 736 ARG B C 1
ATOM 7908 O O . ARG B 2 736 ? 153.904 134.442 190.907 1.00 198.68 736 ARG B O 1
ATOM 7916 N N . ARG B 2 737 ? 153.154 136.554 190.709 1.00 188.06 737 ARG B N 1
ATOM 7917 C CA . ARG B 2 737 ? 152.759 136.395 189.318 1.00 188.06 737 ARG B CA 1
ATOM 7918 C C . ARG B 2 737 ? 153.884 136.741 188.352 1.00 188.06 737 ARG B C 1
ATOM 7919 O O . ARG B 2 737 ? 153.627 136.963 187.164 1.00 188.06 737 ARG B O 1
ATOM 7927 N N . PHE B 2 738 ? 155.118 136.796 188.844 1.00 179.23 738 PHE B N 1
ATOM 7928 C CA . PHE B 2 738 ? 156.284 136.963 187.991 1.00 179.23 738 PHE B CA 1
ATOM 7929 C C . PHE B 2 738 ? 156.605 135.667 187.258 1.00 179.23 738 PHE B C 1
ATOM 7930 O O . PHE B 2 738 ? 156.451 134.570 187.803 1.00 179.23 738 PHE B O 1
ATOM 7938 N N . ASN B 2 739 ? 157.054 135.797 186.011 1.00 177.69 739 ASN B N 1
ATOM 7939 C CA . ASN B 2 739 ? 157.560 134.667 185.239 1.00 177.69 739 ASN B CA 1
ATOM 7940 C C . ASN B 2 739 ? 158.967 135.015 184.774 1.00 177.69 739 ASN B C 1
ATOM 7941 O O . ASN B 2 739 ? 159.156 136.055 184.110 1.00 177.69 739 ASN B O 1
ATOM 7946 N N . PRO B 2 740 ? 159.979 134.204 185.101 1.00 178.81 740 PRO B N 1
ATOM 7947 C CA . PRO B 2 740 ? 161.346 134.511 184.644 1.00 178.81 740 PRO B CA 1
ATOM 7948 C C . PRO B 2 740 ? 161.531 134.397 183.141 1.00 178.81 740 PRO B C 1
ATOM 7949 O O . PRO B 2 740 ? 162.497 134.959 182.611 1.00 178.81 740 PRO B O 1
ATOM 7953 N N . SER B 2 741 ? 160.644 133.691 182.441 1.00 179.22 741 SER B N 1
ATOM 7954 C CA . SER B 2 741 ? 160.735 133.565 180.993 1.00 179.22 741 SER B CA 1
ATOM 7955 C C . SER B 2 741 ? 160.026 134.690 180.251 1.00 179.22 741 SER B C 1
ATOM 7956 O O . SER B 2 741 ? 160.072 134.718 179.017 1.00 179.22 741 SER B O 1
ATOM 7959 N N . ILE B 2 742 ? 159.376 135.610 180.962 1.00 182.05 742 ILE B N 1
ATOM 7960 C CA . ILE B 2 742 ? 158.639 136.700 180.329 1.00 182.05 742 ILE B CA 1
ATOM 7961 C C . ILE B 2 742 ? 159.256 138.068 180.599 1.00 182.05 742 ILE B C 1
ATOM 7962 O O . ILE B 2 742 ? 158.906 139.035 179.901 1.00 182.05 742 ILE B O 1
ATOM 7967 N N . HIS B 2 743 ? 160.170 138.182 181.555 1.00 175.04 743 HIS B N 1
ATOM 7968 C CA . HIS B 2 743 ? 160.849 139.435 181.859 1.00 175.04 743 HIS B CA 1
ATOM 7969 C C . HIS B 2 743 ? 162.360 139.226 181.804 1.00 175.04 743 HIS B C 1
ATOM 7970 O O . HIS B 2 743 ? 162.851 138.171 181.397 1.00 175.04 743 HIS B O 1
ATOM 7977 N N . SER B 2 744 ? 163.099 140.248 182.223 1.00 169.70 744 SER B N 1
ATOM 7978 C CA . SER B 2 744 ? 164.552 140.259 182.149 1.00 169.70 744 SER B CA 1
ATOM 7979 C C . SER B 2 744 ? 165.158 140.193 183.548 1.00 169.70 744 SER B C 1
ATOM 7980 O O . SER B 2 744 ? 164.457 140.235 184.563 1.00 169.70 744 SER B O 1
ATOM 7983 N N . LYS B 2 745 ? 166.489 140.082 183.586 1.00 175.90 745 LYS B N 1
ATOM 7984 C CA . LYS B 2 745 ? 167.201 140.032 184.859 1.00 175.90 745 LYS B CA 1
ATOM 7985 C C . LYS B 2 745 ? 167.192 141.381 185.565 1.00 175.90 745 LYS B C 1
ATOM 7986 O O . LYS B 2 745 ? 167.184 141.431 186.801 1.00 175.90 745 LYS B O 1
ATOM 7992 N N . GLN B 2 746 ? 167.204 142.479 184.805 1.00 173.40 746 GLN B N 1
ATOM 7993 C CA . GLN B 2 746 ? 167.143 143.806 185.405 1.00 173.40 746 GLN B CA 1
ATOM 7994 C C . GLN B 2 746 ? 165.792 144.086 186.047 1.00 173.40 746 GLN B C 1
ATOM 7995 O O . GLN B 2 746 ? 165.722 144.898 186.975 1.00 173.40 746 GLN B O 1
ATOM 8001 N N . TYR B 2 747 ? 164.723 143.444 185.568 1.00 155.22 747 TYR B N 1
ATOM 8002 C CA . TYR B 2 747 ? 163.422 143.586 186.214 1.00 155.22 747 TYR B CA 1
ATOM 8003 C C . TYR B 2 747 ? 163.432 143.001 187.620 1.00 155.22 747 TYR B C 1
ATOM 8004 O O . TYR B 2 747 ? 162.860 143.588 188.543 1.00 155.22 747 TYR B O 1
ATOM 8013 N N . LEU B 2 748 ? 164.077 141.844 187.802 1.00 174.30 748 LEU B N 1
ATOM 8014 C CA . LEU B 2 748 ? 164.178 141.247 189.132 1.00 174.30 748 LEU B CA 1
ATOM 8015 C C . LEU B 2 748 ? 165.004 142.116 190.073 1.00 174.30 748 LEU B C 1
ATOM 8016 O O . LEU B 2 748 ? 164.634 142.296 191.240 1.00 174.30 748 LEU B O 1
ATOM 8021 N N . GLN B 2 749 ? 166.124 142.656 189.578 1.00 180.80 749 GLN B N 1
ATOM 8022 C CA . GLN B 2 749 ? 166.947 143.578 190.356 1.00 180.80 749 GLN B CA 1
ATOM 8023 C C . GLN B 2 749 ? 166.169 144.826 190.749 1.00 180.80 749 GLN B C 1
ATOM 8024 O O . GLN B 2 749 ? 166.232 145.261 191.906 1.00 180.80 749 GLN B O 1
ATOM 8030 N N . ASP B 2 750 ? 165.416 145.378 189.803 1.00 167.45 750 ASP B N 1
ATOM 8031 C CA . ASP B 2 750 ? 164.614 146.567 190.0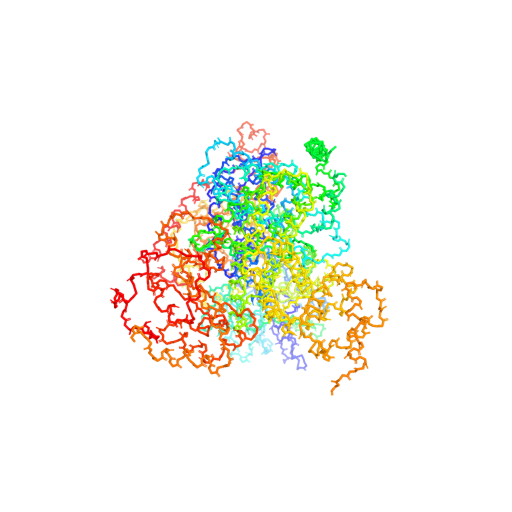61 1.00 167.45 750 ASP B CA 1
ATOM 8032 C C . ASP B 2 750 ? 163.524 146.279 191.091 1.00 167.45 750 ASP B C 1
ATOM 8033 O O . ASP B 2 750 ? 163.259 147.098 191.971 1.00 167.45 750 ASP B O 1
ATOM 8038 N N . LEU B 2 751 ? 162.897 145.112 190.977 1.00 165.45 751 LEU B N 1
ATOM 8039 C CA . LEU B 2 751 ? 161.838 144.720 191.898 1.00 165.45 751 LEU B CA 1
ATOM 8040 C C . LEU B 2 751 ? 162.362 144.500 193.309 1.00 165.45 751 LEU B C 1
ATOM 8041 O O . LEU B 2 751 ? 161.730 144.925 194.279 1.00 165.45 751 LEU B O 1
ATOM 8046 N N . VAL B 2 752 ? 163.524 143.859 193.449 1.00 178.42 752 VAL B N 1
ATOM 8047 C CA . VAL B 2 752 ? 164.039 143.592 194.789 1.00 178.42 752 VAL B CA 1
ATOM 8048 C C . VAL B 2 752 ? 164.615 144.867 195.406 1.00 178.42 752 VAL B C 1
ATOM 8049 O O . VAL B 2 752 ? 164.610 145.035 196.635 1.00 178.42 752 VAL B O 1
ATOM 8053 N N . VAL B 2 753 ? 165.073 145.806 194.569 1.00 174.76 753 VAL B N 1
ATOM 8054 C CA . VAL B 2 753 ? 165.424 147.133 195.071 1.00 174.76 753 VAL B CA 1
ATOM 8055 C C . VAL B 2 753 ? 164.193 147.823 195.651 1.00 174.76 753 VAL B C 1
ATOM 8056 O O . VAL B 2 753 ? 164.247 148.399 196.746 1.00 174.76 753 VAL B O 1
ATOM 8060 N N . THR B 2 754 ? 163.059 147.744 194.943 1.00 168.44 754 THR B N 1
ATOM 8061 C CA . THR B 2 754 ? 161.811 148.287 195.481 1.00 168.44 754 THR B CA 1
ATOM 8062 C C . THR B 2 754 ? 161.379 147.561 196.751 1.00 168.44 754 THR B C 1
ATOM 8063 O O . THR B 2 754 ? 160.840 148.188 197.671 1.00 168.44 754 THR B O 1
ATOM 8067 N N . ASN B 2 755 ? 161.607 146.243 196.814 1.00 172.72 755 ASN B N 1
ATOM 8068 C CA . ASN B 2 755 ? 161.285 145.474 198.017 1.00 172.72 755 ASN B CA 1
ATOM 8069 C C . ASN B 2 755 ? 162.055 145.994 199.220 1.00 172.72 755 ASN B C 1
ATOM 8070 O O . ASN B 2 755 ? 161.462 146.295 200.263 1.00 172.72 755 ASN B O 1
ATOM 8075 N N . HIS B 2 756 ? 163.379 146.118 199.077 1.00 183.03 756 HIS B N 1
ATOM 8076 C CA . HIS B 2 756 ? 164.219 146.611 200.164 1.00 183.03 756 HIS B CA 1
ATOM 8077 C C . HIS B 2 756 ? 163.865 148.042 200.539 1.00 183.03 756 HIS B C 1
ATOM 8078 O O . HIS B 2 756 ? 163.835 148.390 201.725 1.00 183.03 756 HIS B O 1
ATOM 8085 N N . ILE B 2 757 ? 163.585 148.882 199.541 1.00 177.77 757 ILE B N 1
ATOM 8086 C CA . ILE B 2 757 ? 163.284 150.283 199.808 1.00 177.77 757 ILE B CA 1
ATOM 8087 C C . ILE B 2 757 ? 161.969 150.414 200.571 1.00 177.77 757 ILE B C 1
ATOM 8088 O O . ILE B 2 757 ? 161.881 151.159 201.557 1.00 177.77 757 ILE B O 1
ATOM 8093 N N . LEU B 2 758 ? 160.940 149.660 200.170 1.00 172.76 758 LEU B N 1
ATOM 8094 C CA . LEU B 2 758 ? 159.671 149.751 200.881 1.00 172.76 758 LEU B CA 1
ATOM 8095 C C . LEU B 2 758 ? 159.736 149.091 202.253 1.00 172.76 758 LEU B C 1
ATOM 8096 O O . LEU B 2 758 ? 159.062 149.551 203.178 1.00 172.76 758 LEU B O 1
ATOM 8101 N N . LEU B 2 759 ? 160.594 148.083 202.394 1.00 186.28 759 LEU B N 1
ATOM 8102 C CA . LEU B 2 759 ? 160.782 147.411 203.673 1.00 186.28 759 LEU B CA 1
ATOM 8103 C C . LEU B 2 759 ? 161.450 148.390 204.640 1.00 186.28 759 LEU B C 1
ATOM 8104 O O . LEU B 2 759 ? 161.112 148.436 205.823 1.00 186.28 759 LEU B O 1
ATOM 8109 N N . LEU B 2 760 ? 162.400 149.170 204.127 1.00 181.08 760 LEU B N 1
ATOM 8110 C CA . LEU B 2 760 ? 163.081 150.187 204.925 1.00 181.08 760 LEU B CA 1
ATOM 8111 C C . LEU B 2 760 ? 162.134 151.330 205.279 1.00 181.08 760 LEU B C 1
ATOM 8112 O O . LEU B 2 760 ? 162.208 151.892 206.381 1.00 181.08 760 LEU B O 1
ATOM 8117 N N . ILE B 2 761 ? 161.238 151.682 204.352 1.00 182.48 761 ILE B N 1
ATOM 8118 C CA . ILE B 2 761 ? 160.180 152.646 204.646 1.00 182.48 761 ILE B CA 1
ATOM 8119 C C . ILE B 2 761 ? 159.254 152.097 205.727 1.00 182.48 761 ILE B C 1
ATOM 8120 O O . ILE B 2 761 ? 158.756 152.836 206.578 1.00 182.48 761 ILE B O 1
ATOM 8125 N N . LEU B 2 762 ? 159.043 150.783 205.734 1.00 191.35 762 LEU B N 1
ATOM 8126 C CA . LEU B 2 762 ? 158.233 150.162 206.775 1.00 191.35 762 LEU B CA 1
ATOM 8127 C C . LEU B 2 762 ? 159.002 150.063 208.093 1.00 191.35 762 LEU B C 1
ATOM 8128 O O . LEU B 2 762 ? 158.403 150.008 209.173 1.00 191.35 762 LEU B O 1
ATOM 8133 N N . ASP B 2 763 ? 160.334 150.050 208.026 1.00 202.73 763 ASP B N 1
ATOM 8134 C CA . ASP B 2 763 ? 161.136 149.890 209.234 1.00 202.73 763 ASP B CA 1
ATOM 8135 C C . ASP B 2 763 ? 161.424 151.224 209.914 1.00 202.73 763 ASP B C 1
ATOM 8136 O O . ASP B 2 763 ? 161.720 151.254 211.113 1.00 202.73 763 ASP B O 1
ATOM 8141 N N . SER B 2 764 ? 161.367 152.328 209.171 1.00 196.29 764 SER B N 1
ATOM 8142 C CA . SER B 2 764 ? 161.571 153.653 209.754 1.00 196.29 764 SER B CA 1
ATOM 8143 C C . SER B 2 764 ? 160.264 154.434 209.866 1.00 196.29 764 SER B C 1
ATOM 8144 O O . SER B 2 764 ? 160.069 155.205 210.811 1.00 196.29 764 SER B O 1
ATOM 8147 N N . SER B 2 765 ? 159.363 154.240 208.905 1.00 197.70 765 SER B N 1
ATOM 8148 C CA . SER B 2 765 ? 158.140 155.027 208.806 1.00 197.70 765 SER B CA 1
ATOM 8149 C C . SER B 2 765 ? 156.981 154.423 209.585 1.00 197.70 765 SER B C 1
ATOM 8150 O O . SER B 2 765 ? 156.007 155.125 209.876 1.00 197.70 765 SER B O 1
ATOM 8153 N N . ALA B 2 766 ? 157.042 153.134 209.910 1.00 208.12 766 ALA B N 1
ATOM 8154 C CA . ALA B 2 766 ? 155.904 152.444 210.505 1.00 208.12 766 ALA B CA 1
ATOM 8155 C C . ALA B 2 766 ? 156.167 151.974 211.926 1.00 208.12 766 ALA B C 1
ATOM 8156 O O . ALA B 2 766 ? 155.261 152.013 212.764 1.00 208.12 766 ALA B O 1
ATOM 8158 N N . LYS B 2 767 ? 157.384 151.506 212.214 1.00 213.25 767 LYS B N 1
ATOM 8159 C CA . LYS B 2 767 ? 157.730 151.144 213.585 1.00 213.25 767 LYS B CA 1
ATOM 8160 C C . LYS B 2 767 ? 157.736 152.369 214.489 1.00 213.25 767 LYS B C 1
ATOM 8161 O O . LYS B 2 767 ? 157.224 152.323 215.614 1.00 213.25 767 LYS B O 1
ATOM 8167 N N . LEU B 2 768 ? 158.308 153.473 214.014 1.00 208.28 768 LEU B N 1
ATOM 8168 C CA . LEU B 2 768 ? 158.219 154.739 214.729 1.00 208.28 768 LEU B CA 1
ATOM 8169 C C . LEU B 2 768 ? 156.917 155.472 214.445 1.00 208.28 768 LEU B C 1
ATOM 8170 O O . LEU B 2 768 ? 156.230 155.889 215.385 1.00 208.28 768 LEU B O 1
ATOM 8175 N N . GLY B 2 769 ? 156.565 155.638 213.174 1.00 209.16 769 GLY B N 1
ATOM 8176 C CA . GLY B 2 769 ? 155.345 156.323 212.805 1.00 209.16 769 GLY B CA 1
ATOM 8177 C C . GLY B 2 769 ? 154.144 155.426 212.583 1.00 209.16 769 GLY B C 1
ATOM 8178 O O . GLY B 2 769 ? 153.623 155.349 211.466 1.00 209.16 769 GLY B O 1
ATOM 8179 N N . GLY B 2 770 ? 153.687 154.746 213.631 1.00 211.21 770 GLY B N 1
ATOM 8180 C CA . GLY B 2 770 ? 152.519 153.896 213.507 1.00 211.21 770 GLY B CA 1
ATOM 8181 C C . GLY B 2 770 ? 152.574 152.648 214.361 1.00 211.21 770 GLY B C 1
ATOM 8182 O O . GLY B 2 770 ? 151.561 151.957 214.515 1.00 211.21 770 GLY B O 1
ATOM 8183 N N . CYS B 2 771 ? 153.758 152.362 214.913 1.00 216.34 771 CYS B N 1
ATOM 8184 C CA . CYS B 2 771 ? 153.992 151.260 215.853 1.00 216.34 771 CYS B CA 1
ATOM 8185 C C . CYS B 2 771 ? 153.613 149.908 215.244 1.00 216.34 771 CYS B C 1
ATOM 8186 O O . CYS B 2 771 ? 152.842 149.137 215.824 1.00 216.34 771 CYS B O 1
ATOM 8189 N N . GLN B 2 772 ? 154.215 149.623 214.080 1.00 216.28 772 GLN B N 1
ATOM 8190 C CA . GLN B 2 772 ? 154.007 148.421 213.241 1.00 216.28 772 GLN B CA 1
ATOM 8191 C C . GLN B 2 772 ? 152.546 147.971 213.209 1.00 216.28 772 GLN B C 1
ATOM 8192 O O . GLN B 2 772 ? 152.195 146.862 213.617 1.00 216.28 772 GLN B O 1
ATOM 8198 N N . THR B 2 773 ? 151.683 148.859 212.705 1.00 211.78 773 THR B N 1
ATOM 8199 C CA . THR B 2 773 ? 150.246 148.594 212.707 1.00 211.78 773 THR B CA 1
ATOM 8200 C C . THR B 2 773 ? 149.863 147.501 211.714 1.00 211.78 773 THR B C 1
ATOM 8201 O O . THR B 2 773 ? 148.737 146.991 211.745 1.00 211.78 773 THR B O 1
ATOM 8205 N N . ILE B 2 774 ? 150.782 147.126 210.826 1.00 213.06 774 ILE B N 1
ATOM 8206 C CA . ILE B 2 774 ? 150.511 146.101 209.827 1.00 213.06 774 ILE B CA 1
ATOM 8207 C C . ILE B 2 774 ? 150.836 144.739 210.439 1.00 213.06 774 ILE B C 1
ATOM 8208 O O . ILE B 2 774 ? 150.523 143.694 209.854 1.00 213.06 774 ILE B O 1
ATOM 8213 N N . ARG B 2 775 ? 151.435 144.752 211.633 1.00 213.85 775 ARG B N 1
ATOM 8214 C CA . ARG B 2 775 ? 151.762 143.552 212.413 1.00 213.85 775 ARG B CA 1
ATOM 8215 C C . ARG B 2 775 ? 152.682 142.616 211.628 1.00 213.85 775 ARG B C 1
ATOM 8216 O O . ARG B 2 775 ? 152.290 141.532 211.196 1.00 213.85 775 ARG B O 1
ATOM 8224 N N . LEU B 2 776 ? 153.916 143.099 211.428 1.00 217.95 776 LEU B N 1
ATOM 8225 C CA . LEU B 2 776 ? 154.960 142.533 210.570 1.00 217.95 776 LEU B CA 1
ATOM 8226 C C . LEU B 2 776 ? 155.080 141.013 210.590 1.00 217.95 776 LEU B C 1
ATOM 8227 O O . LEU B 2 776 ? 155.121 140.387 209.528 1.00 217.95 776 LEU B O 1
ATOM 8232 N N . SER B 2 777 ? 155.133 140.414 211.784 1.00 224.47 777 SER B N 1
ATOM 8233 C CA . SER B 2 777 ? 155.304 138.965 211.893 1.00 224.47 777 SER B CA 1
ATOM 8234 C C . SER B 2 777 ? 154.135 138.216 211.260 1.00 224.47 777 SER B C 1
ATOM 8235 O O . SER B 2 777 ? 154.298 137.105 210.744 1.00 224.47 777 SER B O 1
ATOM 8238 N N . GLU B 2 778 ? 152.944 138.813 211.297 1.00 216.78 778 GLU B N 1
ATOM 8239 C CA . GLU B 2 778 ? 151.824 138.285 210.527 1.00 216.78 778 GLU B CA 1
ATOM 8240 C C . GLU B 2 778 ? 151.931 138.693 209.060 1.00 216.78 778 GLU B C 1
ATOM 8241 O O . GLU B 2 778 ? 151.552 137.934 208.160 1.00 216.78 778 GLU B O 1
ATOM 8247 N N . HIS B 2 779 ? 152.469 139.888 208.796 1.00 219.68 779 HIS B N 1
ATOM 8248 C CA . HIS B 2 779 ? 152.387 140.453 207.453 1.00 219.68 779 HIS B CA 1
ATOM 8249 C C . HIS B 2 779 ? 153.628 140.182 206.610 1.00 219.68 779 HIS B C 1
ATOM 8250 O O . HIS B 2 779 ? 153.549 140.214 205.378 1.00 219.68 779 HIS B O 1
ATOM 8257 N N . ILE B 2 780 ? 154.783 139.929 207.230 1.00 220.36 780 ILE B N 1
ATOM 8258 C CA . ILE B 2 780 ? 155.914 139.438 206.450 1.00 220.36 780 ILE B CA 1
ATOM 8259 C C . ILE B 2 780 ? 155.833 137.914 206.353 1.00 220.36 780 ILE B C 1
ATOM 8260 O O . ILE B 2 780 ? 156.675 137.273 205.715 1.00 220.36 780 ILE B O 1
ATOM 8265 N N . THR B 2 781 ? 154.803 137.315 206.960 1.00 220.80 781 THR B N 1
ATOM 8266 C CA . THR B 2 781 ? 154.389 135.973 206.573 1.00 220.80 781 THR B CA 1
ATOM 8267 C C . THR B 2 781 ? 153.629 135.997 205.250 1.00 220.80 781 THR B C 1
ATOM 8268 O O . THR B 2 781 ? 153.477 134.950 204.609 1.00 220.80 781 THR B O 1
ATOM 8272 N N . GLN B 2 782 ? 153.160 137.172 204.817 1.00 218.69 782 GLN B N 1
ATOM 8273 C CA . GLN B 2 782 ? 152.746 137.334 203.429 1.00 218.69 782 GLN B CA 1
ATOM 8274 C C . GLN B 2 782 ? 153.942 137.458 202.494 1.00 218.69 782 GLN B C 1
ATOM 8275 O O . GLN B 2 782 ? 153.797 137.241 201.286 1.00 218.69 782 GLN B O 1
ATOM 8281 N N . PHE B 2 783 ? 155.107 137.816 203.024 1.00 214.17 783 PHE B N 1
ATOM 8282 C CA . PHE B 2 783 ? 156.379 137.521 202.379 1.00 214.17 783 PHE B CA 1
ATOM 8283 C C . PHE B 2 783 ? 156.829 136.146 202.867 1.00 214.17 783 PHE B C 1
ATOM 8284 O O . PHE B 2 783 ? 156.042 135.396 203.451 1.00 214.17 783 PHE B O 1
ATOM 8292 N N . ALA B 2 784 ? 158.090 135.785 202.597 1.00 219.52 784 ALA B N 1
ATOM 8293 C CA . ALA B 2 784 ? 158.711 134.537 203.051 1.00 219.52 784 ALA B CA 1
ATOM 8294 C C . ALA B 2 784 ? 157.961 133.300 202.569 1.00 219.52 784 ALA B C 1
ATOM 8295 O O . ALA B 2 784 ? 158.068 132.225 203.168 1.00 219.52 784 ALA B O 1
ATOM 8297 N N . THR B 2 785 ? 157.200 133.447 201.485 1.00 216.01 785 THR B N 1
ATOM 8298 C CA . THR B 2 785 ? 156.365 132.388 200.938 1.00 216.01 785 THR B CA 1
ATOM 8299 C C . THR B 2 785 ? 157.144 131.369 200.135 1.00 216.01 785 THR B C 1
ATOM 8300 O O . THR B 2 785 ? 156.521 130.468 199.559 1.00 216.01 785 THR B O 1
ATOM 8304 N N . LEU B 2 786 ? 158.467 131.533 200.044 1.00 220.53 786 LEU B N 1
ATOM 8305 C CA . LEU B 2 786 ? 159.428 130.717 199.302 1.00 220.53 786 LEU B CA 1
ATOM 8306 C C . LEU B 2 786 ? 159.267 130.850 197.791 1.00 220.53 786 LEU B C 1
ATOM 8307 O O . LEU B 2 786 ? 160.083 130.304 197.038 1.00 220.53 786 LEU B O 1
ATOM 8312 N N . GLU B 2 787 ? 158.243 131.570 197.326 1.00 212.42 787 GLU B N 1
ATOM 8313 C CA . GLU B 2 787 ? 158.221 132.037 195.947 1.00 212.42 787 GLU B CA 1
ATOM 8314 C C . GLU B 2 787 ? 159.002 133.335 195.813 1.00 212.42 787 GLU B C 1
ATOM 8315 O O . GLU B 2 787 ? 159.330 133.759 194.701 1.00 212.42 787 GLU B O 1
ATOM 8321 N N . VAL B 2 788 ? 159.293 133.989 196.939 1.00 219.77 788 VAL B N 1
ATOM 8322 C CA . VAL B 2 788 ? 160.271 135.067 196.919 1.00 219.77 788 VAL B CA 1
ATOM 8323 C C . VAL B 2 788 ? 161.679 134.497 197.032 1.00 219.77 788 VAL B C 1
ATOM 8324 O O . VAL B 2 788 ? 162.641 135.112 196.564 1.00 219.77 788 VAL B O 1
ATOM 8328 N N . MET B 2 789 ? 161.821 133.301 197.616 1.00 221.04 789 MET B N 1
ATOM 8329 C CA . MET B 2 789 ? 163.142 132.749 197.901 1.00 221.04 789 MET B CA 1
ATOM 8330 C C . MET B 2 789 ? 163.873 132.356 196.623 1.00 221.04 789 MET B C 1
ATOM 8331 O O . MET B 2 789 ? 165.101 132.477 196.542 1.00 221.04 789 MET B O 1
ATOM 8336 N N . HIS B 2 790 ? 163.137 131.864 195.623 1.00 211.36 790 HIS B N 1
ATOM 8337 C CA . HIS B 2 790 ? 163.770 131.391 194.396 1.00 211.36 790 HIS B CA 1
ATOM 8338 C C . HIS B 2 790 ? 164.343 132.546 193.581 1.00 211.36 790 HIS B C 1
ATOM 8339 O O . HIS B 2 790 ? 165.501 132.498 193.150 1.00 211.36 790 HIS B O 1
ATOM 8346 N N . TYR B 2 791 ? 163.550 133.600 193.362 1.00 206.25 791 TYR B N 1
ATOM 8347 C CA . TYR B 2 791 ? 164.026 134.716 192.547 1.00 206.25 791 TYR B CA 1
ATOM 8348 C C . TYR B 2 791 ? 164.995 135.606 193.317 1.00 206.25 791 TYR B C 1
ATOM 8349 O O . TYR B 2 791 ? 165.797 136.325 192.707 1.00 206.25 791 TYR B O 1
ATOM 8358 N N . TYR B 2 792 ? 164.935 135.585 194.651 1.00 215.27 792 TYR B N 1
ATOM 8359 C CA . TYR B 2 792 ? 166.027 136.152 195.438 1.00 215.27 792 TYR B CA 1
ATOM 8360 C C . TYR B 2 792 ? 167.308 135.357 195.230 1.00 215.27 792 TYR B C 1
ATOM 8361 O O . TYR B 2 792 ? 168.409 135.913 195.284 1.00 215.27 792 TYR B O 1
ATOM 8370 N N . GLY B 2 793 ? 167.182 134.049 194.999 1.00 222.03 793 GLY B N 1
ATOM 8371 C CA . GLY B 2 793 ? 168.362 133.223 194.804 1.00 222.03 793 GLY B CA 1
ATOM 8372 C C . GLY B 2 793 ? 168.995 133.406 193.439 1.00 222.03 793 GLY B C 1
ATOM 8373 O O . GLY B 2 793 ? 170.184 133.136 193.251 1.00 222.03 793 GLY B O 1
ATOM 8374 N N . ILE B 2 794 ? 168.204 133.855 192.460 1.00 224.48 794 ILE B N 1
ATOM 8375 C CA . ILE B 2 794 ? 168.759 134.177 191.147 1.00 224.48 794 ILE B CA 1
ATOM 8376 C C . ILE B 2 794 ? 169.641 135.417 191.239 1.00 224.48 794 ILE B C 1
ATOM 8377 O O . ILE B 2 794 ? 170.542 135.614 190.415 1.00 224.48 794 ILE B O 1
ATOM 8382 N N . LEU B 2 795 ? 169.418 136.254 192.255 1.00 231.59 795 LEU B N 1
ATOM 8383 C CA . LEU B 2 795 ? 170.269 137.420 192.469 1.00 231.59 795 LEU B CA 1
ATOM 8384 C C . LEU B 2 795 ? 171.691 137.010 192.839 1.00 231.59 795 LEU B C 1
ATOM 8385 O O . LEU B 2 795 ? 172.656 137.665 192.434 1.00 231.59 795 LEU B O 1
ATOM 8390 N N . LEU B 2 796 ? 171.845 135.935 193.620 1.00 233.57 796 LEU B N 1
ATOM 8391 C CA . LEU B 2 796 ? 173.191 135.450 193.922 1.00 233.57 796 LEU B CA 1
ATOM 8392 C C . LEU B 2 796 ? 173.835 134.781 192.714 1.00 233.57 796 LEU B C 1
ATOM 8393 O O . LEU B 2 796 ? 175.063 134.648 192.664 1.00 233.57 796 LEU B O 1
ATOM 8398 N N . GLU B 2 797 ? 173.032 134.346 191.739 1.00 234.44 797 GLU B N 1
ATOM 8399 C CA . GLU B 2 797 ? 173.595 133.835 190.494 1.00 234.44 797 GLU B CA 1
ATOM 8400 C C . GLU B 2 797 ? 174.239 134.957 189.688 1.00 234.44 797 GLU B C 1
ATOM 8401 O O . GLU B 2 797 ? 175.183 134.726 188.924 1.00 234.44 797 GLU B O 1
ATOM 8407 N N . ASP B 2 798 ? 173.737 136.182 189.849 1.00 235.32 798 ASP B N 1
ATOM 8408 C CA . ASP B 2 798 ? 174.351 137.381 189.293 1.00 235.32 798 ASP B CA 1
ATOM 8409 C C . ASP B 2 798 ? 174.828 138.324 190.394 1.00 235.32 798 ASP B C 1
ATOM 8410 O O . ASP B 2 798 ? 174.602 139.534 190.323 1.00 235.32 798 ASP B O 1
ATOM 8415 N N . PHE B 2 799 ? 175.482 137.772 191.422 1.00 237.86 799 PHE B N 1
ATOM 8416 C CA . PHE B 2 799 ? 175.820 138.530 192.625 1.00 237.86 799 PHE B CA 1
ATOM 8417 C C . PHE B 2 799 ? 176.822 139.648 192.354 1.00 237.86 799 PHE B C 1
ATOM 8418 O O . PHE B 2 799 ? 176.847 140.660 193.063 1.00 237.86 799 PHE B O 1
ATOM 8426 N N . ASN B 2 800 ? 177.660 139.483 191.329 1.00 235.94 800 ASN B N 1
ATOM 8427 C CA . ASN B 2 800 ? 178.600 140.542 190.980 1.00 235.94 800 ASN B CA 1
ATOM 8428 C C . ASN B 2 800 ? 177.908 141.668 190.220 1.00 235.94 800 ASN B C 1
ATOM 8429 O O . ASN B 2 800 ? 178.403 142.801 190.190 1.00 235.94 800 ASN B O 1
ATOM 8434 N N . ASN B 2 801 ? 176.764 141.375 189.595 1.00 229.82 801 ASN B N 1
ATOM 8435 C CA . ASN B 2 801 ? 176.028 142.413 188.878 1.00 229.82 801 ASN B CA 1
ATOM 8436 C C . ASN B 2 801 ? 175.375 143.392 189.845 1.00 229.82 801 ASN B C 1
ATOM 8437 O O . ASN B 2 801 ? 175.258 144.587 189.549 1.00 229.82 801 ASN B O 1
ATOM 8442 N N . ASN B 2 802 ? 174.938 142.903 191.007 1.00 228.51 802 ASN B N 1
ATOM 8443 C CA . ASN B 2 802 ? 174.345 143.769 192.017 1.00 228.51 802 ASN B CA 1
ATOM 8444 C C . ASN B 2 802 ? 175.371 144.635 192.732 1.00 228.51 802 ASN B C 1
ATOM 8445 O O . ASN B 2 802 ? 175.010 145.713 193.218 1.00 228.51 802 ASN B O 1
ATOM 8450 N N . GLY B 2 803 ? 176.628 144.202 192.802 1.00 225.95 803 GLY B N 1
ATOM 8451 C CA . GLY B 2 803 ? 177.640 144.931 193.540 1.00 225.95 803 GLY B CA 1
ATOM 8452 C C . GLY B 2 803 ? 177.384 144.930 195.033 1.00 225.95 803 GLY B C 1
ATOM 8453 O O . GLY B 2 803 ? 176.901 143.938 195.585 1.00 225.95 803 GLY B O 1
ATOM 8454 N N . GLU B 2 804 ? 177.702 146.038 195.699 1.00 219.55 804 GLU B N 1
ATOM 8455 C CA . GLU B 2 804 ? 177.458 146.151 197.131 1.00 219.55 804 GLU B CA 1
ATOM 8456 C C . GLU B 2 804 ? 176.202 146.970 197.397 1.00 219.55 804 GLU B C 1
ATOM 8457 O O . GLU B 2 804 ? 176.047 147.550 198.476 1.00 219.55 804 GLU B O 1
ATOM 8463 N N . PHE B 2 805 ? 175.299 147.022 196.417 1.00 218.49 805 PHE B N 1
ATOM 8464 C CA . PHE B 2 805 ? 174.070 147.793 196.554 1.00 218.49 805 PHE B CA 1
ATOM 8465 C C . PHE B 2 805 ? 172.883 146.859 196.771 1.00 218.49 805 PHE B C 1
ATOM 8466 O O . PHE B 2 805 ? 172.166 146.986 197.767 1.00 218.49 805 PHE B O 1
ATOM 8474 N N . VAL B 2 806 ? 172.675 145.913 195.855 1.00 219.61 806 VAL B N 1
ATOM 8475 C CA . VAL B 2 806 ? 171.471 145.091 195.912 1.00 219.61 806 VAL B CA 1
ATOM 8476 C C . VAL B 2 806 ? 171.749 143.761 1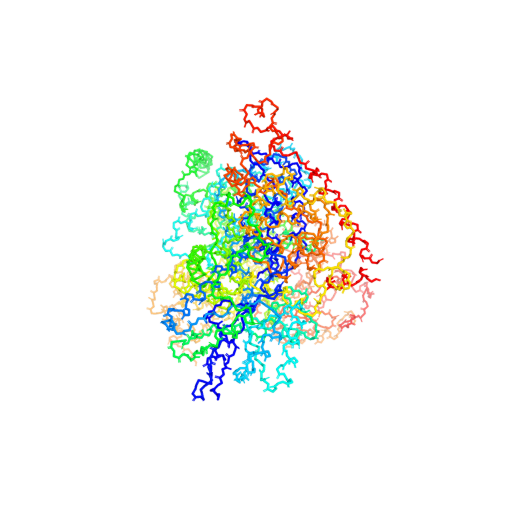96.604 1.00 219.61 806 VAL B C 1
ATOM 8477 O O . VAL B 2 806 ? 170.824 143.084 197.064 1.00 219.61 806 VAL B O 1
ATOM 8481 N N . ASN B 2 807 ? 173.018 143.358 196.684 1.00 231.37 807 ASN B N 1
ATOM 8482 C CA . ASN B 2 807 ? 173.395 142.244 197.546 1.00 231.37 807 ASN B CA 1
ATOM 8483 C C . ASN B 2 807 ? 173.120 142.628 198.992 1.00 231.37 807 ASN B C 1
ATOM 8484 O O . ASN B 2 807 ? 172.598 141.826 199.770 1.00 231.37 807 ASN B O 1
ATOM 8489 N N . ASP B 2 808 ? 173.426 143.879 199.335 1.00 232.51 808 ASP B N 1
ATOM 8490 C CA . ASP B 2 808 ? 173.177 144.456 200.651 1.00 232.51 808 ASP B CA 1
ATOM 8491 C C . ASP B 2 808 ? 171.680 144.442 200.954 1.00 232.51 808 ASP B C 1
ATOM 8492 O O . ASP B 2 808 ? 171.268 144.352 202.115 1.00 232.51 808 ASP B O 1
ATOM 8497 N N . CYS B 2 809 ? 170.860 144.509 199.905 1.00 222.27 809 CYS B N 1
ATOM 8498 C CA . CYS B 2 809 ? 169.413 144.504 200.077 1.00 222.27 809 CYS B CA 1
ATOM 8499 C C . CYS B 2 809 ? 168.895 143.148 200.550 1.00 222.27 809 CYS B C 1
ATOM 8500 O O . CYS B 2 809 ? 167.981 143.078 201.378 1.00 222.27 809 CYS B O 1
ATOM 8503 N N . ILE B 2 810 ? 169.464 142.053 200.033 1.00 229.80 810 ILE B N 1
ATOM 8504 C CA . ILE B 2 810 ? 168.720 140.793 200.043 1.00 229.80 810 ILE B CA 1
ATOM 8505 C C . ILE B 2 810 ? 168.956 139.997 201.327 1.00 229.80 810 ILE B C 1
ATOM 8506 O O . ILE B 2 810 ? 168.019 139.380 201.847 1.00 229.80 810 ILE B O 1
ATOM 8511 N N . PHE B 2 811 ? 170.188 139.984 201.868 1.00 239.61 811 PHE B N 1
ATOM 8512 C CA . PHE B 2 811 ? 170.367 139.280 203.142 1.00 239.61 811 PHE B CA 1
ATOM 8513 C C . PHE B 2 811 ? 169.658 139.990 204.289 1.00 239.61 811 PHE B C 1
ATOM 8514 O O . PHE B 2 811 ? 169.313 139.347 205.284 1.00 239.61 811 PHE B O 1
ATOM 8522 N N . THR B 2 812 ? 169.444 141.304 204.182 1.00 239.33 812 THR B N 1
ATOM 8523 C CA . THR B 2 812 ? 168.641 141.997 205.187 1.00 239.33 812 THR B CA 1
ATOM 8524 C C . THR B 2 812 ? 167.199 141.506 205.164 1.00 239.33 812 THR B C 1
ATOM 8525 O O . THR B 2 812 ? 166.572 141.341 206.218 1.00 239.33 812 THR B O 1
ATOM 8529 N N . MET B 2 813 ? 166.660 141.262 203.968 1.00 236.77 813 MET B N 1
ATOM 8530 C CA . MET B 2 813 ? 165.353 140.626 203.849 1.00 236.77 813 MET B CA 1
ATOM 8531 C C . MET B 2 813 ? 165.426 139.179 204.322 1.00 236.77 813 MET B C 1
ATOM 8532 O O . MET B 2 813 ? 164.513 138.695 205.002 1.00 236.77 813 MET B O 1
ATOM 8537 N N . MET B 2 814 ? 166.527 138.487 204.004 1.00 244.49 814 MET B N 1
ATOM 8538 C CA . MET B 2 814 ? 166.734 137.125 204.494 1.00 244.49 814 MET B CA 1
ATOM 8539 C C . MET B 2 814 ? 166.853 137.092 206.015 1.00 244.49 814 MET B C 1
ATOM 8540 O O . MET B 2 814 ? 166.406 136.134 206.657 1.00 244.49 814 MET B O 1
ATOM 8545 N N . HIS B 2 815 ? 167.468 138.124 206.605 1.00 247.84 815 HIS B N 1
ATOM 8546 C CA . HIS B 2 815 ? 167.680 138.148 208.051 1.00 247.84 815 HIS B CA 1
ATOM 8547 C C . HIS B 2 815 ? 166.372 138.294 208.815 1.00 247.84 815 HIS B C 1
ATOM 8548 O O . HIS B 2 815 ? 166.212 137.700 209.888 1.00 247.84 815 HIS B O 1
ATOM 8555 N N . HIS B 2 816 ? 165.434 139.082 208.286 1.00 243.23 816 HIS B N 1
ATOM 8556 C CA . HIS B 2 816 ? 164.123 139.191 208.915 1.00 243.23 816 HIS B CA 1
ATOM 8557 C C . HIS B 2 816 ? 163.373 137.866 208.852 1.00 243.23 816 HIS B C 1
ATOM 8558 O O . HIS B 2 816 ? 162.573 137.557 209.741 1.00 243.23 816 HIS B O 1
ATOM 8565 N N . ILE B 2 817 ? 163.628 137.068 207.814 1.00 241.90 817 ILE B N 1
ATOM 8566 C CA . ILE B 2 817 ? 162.936 135.790 207.668 1.00 241.90 817 ILE B CA 1
ATOM 8567 C C . ILE B 2 817 ? 163.614 134.716 208.509 1.00 241.90 817 ILE B C 1
ATOM 8568 O O . ILE B 2 817 ? 162.958 133.987 209.263 1.00 241.90 817 ILE B O 1
ATOM 8573 N N . GLY B 2 818 ? 164.934 134.600 208.396 1.00 251.34 818 GLY B N 1
ATOM 8574 C CA . GLY B 2 818 ? 165.657 133.573 209.118 1.00 251.34 818 GLY B CA 1
ATOM 8575 C C . GLY B 2 818 ? 165.829 133.857 210.596 1.00 251.34 818 GLY B C 1
ATOM 8576 O O . GLY B 2 818 ? 165.488 133.022 211.439 1.00 251.34 818 GLY B O 1
ATOM 8577 N N . GLY B 2 819 ? 166.351 135.037 210.924 1.00 251.67 819 GLY B N 1
ATOM 8578 C CA . GLY B 2 819 ? 166.682 135.363 212.297 1.00 251.67 819 GLY B CA 1
ATOM 8579 C C . GLY B 2 819 ? 165.560 135.984 213.105 1.00 251.67 819 GLY B C 1
ATOM 8580 O O . GLY B 2 819 ? 165.494 135.797 214.324 1.00 251.67 819 GLY B O 1
ATOM 8581 N N . ASP B 2 820 ? 164.672 136.726 212.446 1.00 253.27 820 ASP B N 1
ATOM 8582 C CA . ASP B 2 820 ? 163.625 137.459 213.144 1.00 253.27 820 ASP B CA 1
ATOM 8583 C C . ASP B 2 820 ? 162.256 136.798 213.055 1.00 253.27 820 ASP B C 1
ATOM 8584 O O . ASP B 2 820 ? 161.345 137.200 213.787 1.00 253.27 820 ASP B O 1
ATOM 8589 N N . LEU B 2 821 ? 162.085 135.809 212.182 1.00 252.33 821 LEU B N 1
ATOM 8590 C CA . LEU B 2 821 ? 160.868 135.012 212.114 1.00 252.33 821 LEU B CA 1
ATOM 8591 C C . LEU B 2 821 ? 161.191 133.563 212.446 1.00 252.33 821 LEU B C 1
ATOM 8592 O O . LEU B 2 821 ? 162.301 133.089 212.184 1.00 252.33 821 LEU B O 1
ATOM 8597 N N . GLY B 2 822 ? 160.214 132.861 213.015 1.00 257.38 822 GLY B N 1
ATOM 8598 C CA . GLY B 2 822 ? 160.416 131.493 213.451 1.00 257.38 822 GLY B CA 1
ATOM 8599 C C . GLY B 2 822 ? 160.346 130.453 212.350 1.00 257.38 822 GLY B C 1
ATOM 8600 O O . GLY B 2 822 ? 159.587 129.487 212.449 1.00 257.38 822 GLY B O 1
ATOM 8601 N N . GLN B 2 823 ? 161.134 130.642 211.293 1.00 256.57 823 GLN B N 1
ATOM 8602 C CA . GLN B 2 823 ? 161.199 129.703 210.174 1.00 256.57 823 GLN B CA 1
ATOM 8603 C C . GLN B 2 823 ? 162.667 129.573 209.782 1.00 256.57 823 GLN B C 1
ATOM 8604 O O . GLN B 2 823 ? 163.243 130.504 209.208 1.00 256.57 823 GLN B O 1
ATOM 8610 N N . ILE B 2 824 ? 163.262 128.422 210.089 1.00 262.27 824 ILE B N 1
ATOM 8611 C CA . ILE B 2 824 ? 164.677 128.161 209.847 1.00 262.27 824 ILE B CA 1
ATOM 8612 C C . ILE B 2 824 ? 164.871 126.910 208.998 1.00 262.27 824 ILE B C 1
ATOM 8613 O O . ILE B 2 824 ? 165.614 126.920 208.016 1.00 262.27 824 ILE B O 1
ATOM 8618 N N . GLY B 2 825 ? 164.188 125.820 209.357 1.00 267.65 825 GLY B N 1
ATOM 8619 C CA . GLY B 2 825 ? 164.333 124.584 208.609 1.00 267.65 825 GLY B CA 1
ATOM 8620 C C . GLY B 2 825 ? 163.724 124.644 207.216 1.00 267.65 825 GLY B C 1
ATOM 8621 O O . GLY B 2 825 ? 163.939 123.736 206.404 1.00 267.65 825 GLY B O 1
ATOM 8622 N N . VAL B 2 826 ? 162.914 125.673 206.933 1.00 261.26 826 VAL B N 1
ATOM 8623 C CA . VAL B 2 826 ? 162.236 125.728 205.646 1.00 261.26 826 VAL B CA 1
ATOM 8624 C C . VAL B 2 826 ? 163.049 126.480 204.590 1.00 261.26 826 VAL B C 1
ATOM 8625 O O . VAL B 2 826 ? 162.883 126.213 203.397 1.00 261.26 826 VAL B O 1
ATOM 8629 N N . LEU B 2 827 ? 163.922 127.385 205.027 1.00 262.28 827 LEU B N 1
ATOM 8630 C CA . LEU B 2 827 ? 164.729 128.198 204.113 1.00 262.28 827 LEU B CA 1
ATOM 8631 C C . LEU B 2 827 ? 165.947 127.506 203.485 1.00 262.28 827 LEU B C 1
ATOM 8632 O O . LEU B 2 827 ? 166.948 128.155 203.184 1.00 262.28 827 LEU B O 1
ATOM 8637 N N . PHE B 2 828 ? 165.854 126.195 203.291 1.00 262.91 828 PHE B N 1
ATOM 8638 C CA . PHE B 2 828 ? 166.919 125.424 202.663 1.00 262.91 828 PHE B CA 1
ATOM 8639 C C . PHE B 2 828 ? 166.327 124.747 201.435 1.00 262.91 828 PHE B C 1
ATOM 8640 O O . PHE B 2 828 ? 165.888 123.595 201.512 1.00 262.91 828 PHE B O 1
ATOM 8648 N N . GLN B 2 829 ? 166.302 125.459 200.307 1.00 252.75 829 GLN B N 1
ATOM 8649 C CA . GLN B 2 829 ? 165.731 124.925 199.079 1.00 252.75 829 GLN B CA 1
ATOM 8650 C C . GLN B 2 829 ? 166.849 124.316 198.252 1.00 252.75 829 GLN B C 1
ATOM 8651 O O . GLN B 2 829 ? 167.915 124.936 198.124 1.00 252.75 829 GLN B O 1
ATOM 8657 N N . PRO B 2 830 ? 166.639 123.131 197.668 1.00 253.56 830 PRO B N 1
ATOM 8658 C CA . PRO B 2 830 ? 167.737 122.437 196.965 1.00 253.56 830 PRO B CA 1
ATOM 8659 C C . PRO B 2 830 ? 168.319 123.209 195.790 1.00 253.56 830 PRO B C 1
ATOM 8660 O O . PRO B 2 830 ? 169.491 123.009 195.447 1.00 253.56 830 PRO B O 1
ATOM 8664 N N . ILE B 2 831 ? 167.532 124.080 195.156 1.00 249.18 831 ILE B N 1
ATOM 8665 C CA . ILE B 2 831 ? 168.064 124.883 194.059 1.00 249.18 831 ILE B CA 1
ATOM 8666 C C . ILE B 2 831 ? 169.018 125.958 194.580 1.00 249.18 831 ILE B C 1
ATOM 8667 O O . ILE B 2 831 ? 170.052 126.241 193.960 1.00 249.18 831 ILE B O 1
ATOM 8672 N N . ILE B 2 832 ? 168.701 126.570 195.730 1.00 248.39 832 ILE B N 1
ATOM 8673 C CA . ILE B 2 832 ? 169.563 127.626 196.267 1.00 248.39 832 ILE B CA 1
ATOM 8674 C C . ILE B 2 832 ? 170.473 127.153 197.393 1.00 248.39 832 ILE B C 1
ATOM 8675 O O . ILE B 2 832 ? 171.280 127.952 197.897 1.00 248.39 832 ILE B O 1
ATOM 8680 N N . LEU B 2 833 ? 170.348 125.898 197.831 1.00 254.87 833 LEU B N 1
ATOM 8681 C CA . LEU B 2 833 ? 171.286 125.361 198.813 1.00 254.87 833 LEU B CA 1
ATOM 8682 C C . LEU B 2 833 ? 172.693 125.282 198.234 1.00 254.87 833 LEU B C 1
ATOM 8683 O O . LEU B 2 833 ? 173.679 125.466 198.956 1.00 254.87 833 LEU B O 1
ATOM 8688 N N . LYS B 2 834 ? 172.805 124.999 196.935 1.00 254.75 834 LYS B N 1
ATOM 8689 C CA . LYS B 2 834 ? 174.109 125.065 196.285 1.00 254.75 834 LYS B CA 1
ATOM 8690 C C . LYS B 2 834 ? 174.585 126.503 196.103 1.00 254.75 834 LYS B C 1
ATOM 8691 O O . LYS B 2 834 ? 175.789 126.764 196.209 1.00 254.75 834 LYS B O 1
ATOM 8697 N N . THR B 2 835 ? 173.678 127.451 195.834 1.00 257.28 835 THR B N 1
ATOM 8698 C CA . THR B 2 835 ? 174.109 128.847 195.781 1.00 257.28 835 THR B CA 1
ATOM 8699 C C . THR B 2 835 ? 174.379 129.393 197.176 1.00 257.28 835 THR B C 1
ATOM 8700 O O . THR B 2 835 ? 175.175 130.323 197.334 1.00 257.28 835 THR B O 1
ATOM 8704 N N . TYR B 2 836 ? 173.725 128.831 198.197 1.00 260.62 836 TYR B N 1
ATOM 8705 C CA . TYR B 2 836 ? 174.097 129.130 199.578 1.00 260.62 836 TYR B CA 1
ATOM 8706 C C . TYR B 2 836 ? 175.539 128.718 199.854 1.00 260.62 836 TYR B C 1
ATOM 8707 O O . TYR B 2 836 ? 176.228 129.359 200.657 1.00 260.62 836 TYR B O 1
ATOM 8716 N N . SER B 2 837 ? 176.013 127.658 199.194 1.00 264.06 837 SER B N 1
ATOM 8717 C CA . SER B 2 837 ? 177.421 127.293 199.277 1.00 264.06 837 SER B CA 1
ATOM 8718 C C . SER B 2 837 ? 178.303 128.205 198.431 1.00 264.06 837 SER B C 1
ATOM 8719 O O . SER B 2 837 ? 179.512 128.280 198.675 1.00 264.06 837 SER B O 1
ATOM 8722 N N . ARG B 2 838 ? 177.729 128.894 197.437 1.00 265.52 838 ARG B N 1
ATOM 8723 C CA . ARG B 2 838 ? 178.523 129.807 196.615 1.00 265.52 838 ARG B CA 1
ATOM 8724 C C . ARG B 2 838 ? 178.974 131.033 197.402 1.00 265.52 838 ARG B C 1
ATOM 8725 O O . ARG B 2 838 ? 180.090 131.523 197.199 1.00 265.52 838 ARG B O 1
ATOM 8733 N N . ILE B 2 839 ? 178.128 131.555 198.296 1.00 267.05 839 ILE B N 1
ATOM 8734 C CA . ILE B 2 839 ? 178.620 132.574 199.222 1.00 267.05 839 ILE B CA 1
ATOM 8735 C C . ILE B 2 839 ? 179.577 131.943 200.229 1.00 267.05 839 ILE B C 1
ATOM 8736 O O . ILE B 2 839 ? 180.561 132.566 200.648 1.00 267.05 839 ILE B O 1
ATOM 8741 N N . TRP B 2 840 ? 179.325 130.687 200.607 1.00 269.28 840 TRP B N 1
ATOM 8742 C CA . TRP B 2 840 ? 180.205 129.980 201.533 1.00 269.28 840 TRP B CA 1
ATOM 8743 C C . TRP B 2 840 ? 181.571 129.653 200.938 1.00 269.28 840 TRP B C 1
ATOM 8744 O O . TRP B 2 840 ? 182.496 129.355 201.701 1.00 269.28 840 TRP B O 1
ATOM 8755 N N . GLU B 2 841 ? 181.730 129.694 199.612 1.00 270.12 841 GLU B N 1
ATOM 8756 C CA . GLU B 2 841 ? 183.055 129.627 199.011 1.00 270.12 841 GLU B CA 1
ATOM 8757 C C . GLU B 2 841 ? 183.585 130.981 198.566 1.00 270.12 841 GLU B C 1
ATOM 8758 O O . GLU B 2 841 ? 184.799 131.123 198.395 1.00 270.12 841 GLU B O 1
ATOM 8764 N N . ALA B 2 842 ? 182.712 131.972 198.369 1.00 270.69 842 ALA B N 1
ATOM 8765 C CA . ALA B 2 842 ? 183.173 133.326 198.083 1.00 270.69 842 ALA B CA 1
ATOM 8766 C C . ALA B 2 842 ? 183.585 134.044 199.364 1.00 270.69 842 ALA B C 1
ATOM 8767 O O . ALA B 2 842 ? 184.712 134.542 199.470 1.00 270.69 842 ALA B O 1
ATOM 8769 N N . ASP B 2 843 ? 182.674 134.096 200.344 1.00 266.43 843 ASP B N 1
ATOM 8770 C CA . ASP B 2 843 ? 182.903 134.685 201.670 1.00 266.43 843 ASP B CA 1
ATOM 8771 C C . ASP B 2 843 ? 183.324 136.154 201.565 1.00 266.43 843 ASP B C 1
ATOM 8772 O O . ASP B 2 843 ? 184.442 136.540 201.912 1.00 266.43 843 ASP B O 1
ATOM 8777 N N . TYR B 2 844 ? 182.394 136.973 201.074 1.00 255.87 844 TYR B N 1
ATOM 8778 C CA . TYR B 2 844 ? 182.670 138.374 200.776 1.00 255.87 844 TYR B CA 1
ATOM 8779 C C . TYR B 2 844 ? 182.639 139.264 202.016 1.00 255.87 844 TYR B C 1
ATOM 8780 O O . TYR B 2 844 ? 181.908 140.261 202.032 1.00 255.87 844 TYR B O 1
ATOM 8789 N N . GLU B 2 845 ? 183.445 138.918 203.034 1.00 257.67 845 GLU B N 1
ATOM 8790 C CA . GLU B 2 845 ? 183.686 139.656 204.281 1.00 257.67 845 GLU B CA 1
ATOM 8791 C C . GLU B 2 845 ? 182.439 140.295 204.899 1.00 257.67 845 GLU B C 1
ATOM 8792 O O . GLU B 2 845 ? 182.480 141.431 205.385 1.00 257.67 845 GLU B O 1
ATOM 8798 N N . LEU B 2 846 ? 181.340 139.544 204.925 1.00 260.03 846 LEU B N 1
ATOM 8799 C CA . LEU B 2 846 ? 180.042 140.088 205.304 1.00 260.03 846 LEU B CA 1
ATOM 8800 C C . LEU B 2 846 ? 179.992 140.450 206.788 1.00 260.03 846 LEU B C 1
ATOM 8801 O O . LEU B 2 846 ? 180.620 139.808 207.634 1.00 260.03 846 LEU B O 1
ATOM 8806 N N . CYS B 2 847 ? 179.225 141.497 207.091 1.00 267.44 847 CYS B N 1
ATOM 8807 C CA . CYS B 2 847 ? 179.167 142.089 208.420 1.00 267.44 847 CYS B CA 1
ATOM 8808 C C . CYS B 2 847 ? 178.351 141.222 209.382 1.00 267.44 847 CYS B C 1
ATOM 8809 O O . CYS B 2 847 ? 177.809 140.176 209.021 1.00 267.44 847 CYS B O 1
ATOM 8812 N N . ASP B 2 848 ? 178.257 141.692 210.631 1.00 265.75 848 ASP B N 1
ATOM 8813 C CA . ASP B 2 848 ? 177.703 140.870 211.704 1.00 265.75 848 ASP B CA 1
ATOM 8814 C C . ASP B 2 848 ? 176.178 140.865 211.713 1.00 265.75 848 ASP B C 1
ATOM 8815 O O . ASP B 2 848 ? 175.570 140.023 212.383 1.00 265.75 848 ASP B O 1
ATOM 8820 N N . ASP B 2 849 ? 175.542 141.798 210.995 1.00 261.66 849 ASP B N 1
ATOM 8821 C CA . ASP B 2 849 ? 174.083 141.799 210.913 1.00 261.66 849 ASP B CA 1
ATOM 8822 C C . ASP B 2 849 ? 173.569 140.588 210.146 1.00 261.66 849 ASP B C 1
ATOM 8823 O O . ASP B 2 849 ? 172.415 140.178 210.323 1.00 261.66 849 ASP B O 1
ATOM 8828 N N . TRP B 2 850 ? 174.414 139.999 209.307 1.00 262.45 850 TRP B N 1
ATOM 8829 C CA . TRP B 2 850 ? 174.038 138.876 208.472 1.00 262.45 850 TRP B CA 1
ATOM 8830 C C . TRP B 2 850 ? 175.118 137.805 208.378 1.00 262.45 850 TRP B C 1
ATOM 8831 O O . TRP B 2 850 ? 174.999 136.904 207.542 1.00 262.45 850 TRP B O 1
ATOM 8842 N N . SER B 2 851 ? 176.170 137.888 209.202 1.00 270.85 851 SER B N 1
ATOM 8843 C CA . SER B 2 851 ? 177.018 136.736 209.488 1.00 270.85 851 SER B CA 1
ATOM 8844 C C . SER B 2 851 ? 176.377 135.804 210.504 1.00 270.85 851 SER B C 1
ATOM 8845 O O . SER B 2 851 ? 176.857 134.680 210.684 1.00 270.85 851 SER B O 1
ATOM 8848 N N . ASP B 2 852 ? 175.307 136.250 211.168 1.00 273.06 852 ASP B N 1
ATOM 8849 C CA . ASP B 2 852 ? 174.414 135.340 211.874 1.00 273.06 852 ASP B CA 1
ATOM 8850 C C . ASP B 2 852 ? 173.467 134.638 210.908 1.00 273.06 852 ASP B C 1
ATOM 8851 O O . ASP B 2 852 ? 172.585 133.887 211.339 1.00 273.06 852 ASP B O 1
ATOM 8856 N N . LEU B 2 853 ? 173.669 134.868 209.614 1.00 268.19 853 LEU B N 1
ATOM 8857 C CA . LEU B 2 853 ? 172.834 134.262 208.583 1.00 268.19 853 LEU B CA 1
ATOM 8858 C C . LEU B 2 853 ? 173.635 133.354 207.649 1.00 268.19 853 LEU B C 1
ATOM 8859 O O . LEU B 2 853 ? 173.234 132.221 207.385 1.00 268.19 853 LEU B O 1
ATOM 8864 N N . ILE B 2 854 ? 174.764 133.852 207.152 1.00 272.34 854 ILE B N 1
ATOM 8865 C CA . ILE B 2 854 ? 175.597 133.072 206.244 1.00 272.34 854 ILE B CA 1
ATOM 8866 C C . ILE B 2 854 ? 176.418 132.057 207.033 1.00 272.34 854 ILE B C 1
ATOM 8867 O O . ILE B 2 854 ? 176.638 130.936 206.566 1.00 272.34 854 ILE B O 1
ATOM 8872 N N . GLU B 2 855 ? 176.851 132.417 208.245 1.00 274.53 855 GLU B N 1
ATOM 8873 C CA . GLU B 2 855 ? 177.742 131.534 208.994 1.00 274.53 855 GLU B CA 1
ATOM 8874 C C . GLU B 2 855 ? 176.992 130.758 210.073 1.00 274.53 855 GLU B C 1
ATOM 8875 O O . GLU B 2 855 ? 177.297 129.588 210.333 1.00 274.53 855 GLU B O 1
ATOM 8881 N N . TYR B 2 856 ? 176.020 131.396 210.728 1.00 278.92 856 TYR B N 1
ATOM 8882 C CA . TYR B 2 856 ? 175.307 130.731 211.814 1.00 278.92 856 TYR B CA 1
ATOM 8883 C C . TYR B 2 856 ? 174.274 129.728 211.313 1.00 278.92 856 TYR B C 1
ATOM 8884 O O . TYR B 2 856 ? 174.058 128.703 211.968 1.00 278.92 856 TYR B O 1
ATOM 8893 N N . VAL B 2 857 ? 173.644 129.986 210.167 1.00 278.75 857 VAL B N 1
ATOM 8894 C CA . VAL B 2 857 ? 172.595 129.104 209.667 1.00 278.75 857 VAL B CA 1
ATOM 8895 C C . VAL B 2 857 ? 173.126 128.082 208.659 1.00 278.75 857 VAL B C 1
ATOM 8896 O O . VAL B 2 857 ? 172.426 127.099 208.365 1.00 278.75 857 VAL B O 1
ATOM 8900 N N . ILE B 2 858 ? 174.350 128.256 208.147 1.00 278.52 858 ILE B N 1
ATOM 8901 C CA . ILE B 2 858 ? 174.940 127.199 207.327 1.00 278.52 858 ILE B CA 1
ATOM 8902 C C . ILE B 2 858 ? 175.254 125.985 208.196 1.00 278.52 858 ILE B C 1
ATOM 8903 O O . ILE B 2 858 ? 175.165 124.840 207.741 1.00 278.52 858 ILE B O 1
ATOM 8908 N N . HIS B 2 859 ? 175.575 126.217 209.477 1.00 280.33 859 HIS B N 1
ATOM 8909 C CA . HIS B 2 859 ? 175.793 125.119 210.412 1.00 280.33 859 HIS B CA 1
ATOM 8910 C C . HIS B 2 859 ? 174.501 124.370 210.699 1.00 280.33 859 HIS B C 1
ATOM 8911 O O . HIS B 2 859 ? 174.534 123.223 211.159 1.00 280.33 859 HIS B O 1
ATOM 8918 N N . LYS B 2 860 ? 173.357 125.001 210.436 1.00 279.27 860 LYS B N 1
ATOM 8919 C CA . LYS B 2 860 ? 172.075 124.326 210.545 1.00 279.27 860 LYS B CA 1
ATOM 8920 C C . LYS B 2 860 ? 171.749 123.508 209.302 1.00 279.27 860 LYS B C 1
ATOM 8921 O O . LYS B 2 860 ? 170.716 122.830 209.282 1.00 279.27 860 LYS B O 1
ATOM 8927 N N . PHE B 2 861 ? 172.596 123.561 208.268 1.00 277.52 861 PHE B N 1
ATOM 8928 C CA . PHE B 2 861 ? 172.522 122.616 207.159 1.00 277.52 861 PHE B CA 1
ATOM 8929 C C . PHE B 2 861 ? 173.856 121.986 206.773 1.00 277.52 861 PHE B C 1
ATOM 8930 O O . PHE B 2 861 ? 173.845 120.983 206.049 1.00 277.52 861 PHE B O 1
ATOM 8938 N N . MET B 2 862 ? 174.998 122.532 207.201 1.00 281.41 862 MET B N 1
ATOM 8939 C CA . MET B 2 862 ? 176.228 121.749 207.131 1.00 281.41 862 MET B CA 1
ATOM 8940 C C . MET B 2 862 ? 176.119 120.530 208.035 1.00 281.41 862 MET B C 1
ATOM 8941 O O . MET B 2 862 ? 176.520 119.422 207.657 1.00 281.41 862 MET B O 1
ATOM 8946 N N . ASN B 2 863 ? 175.578 120.721 209.235 1.00 284.32 863 ASN B N 1
ATOM 8947 C CA . ASN B 2 863 ? 175.064 119.625 210.051 1.00 284.32 863 ASN B CA 1
ATOM 8948 C C . ASN B 2 863 ? 173.542 119.592 209.912 1.00 284.32 863 ASN B C 1
ATOM 8949 O O . ASN B 2 863 ? 172.789 120.001 210.797 1.00 284.32 863 ASN B O 1
ATOM 8954 N N . THR B 2 864 ? 173.101 119.102 208.754 1.00 288.42 864 THR B N 1
ATOM 8955 C CA . THR B 2 864 ? 171.695 119.178 208.388 1.00 288.42 864 THR B CA 1
ATOM 8956 C C . THR B 2 864 ? 170.854 118.208 209.219 1.00 288.42 864 THR B C 1
ATOM 8957 O O . THR B 2 864 ? 171.351 117.173 209.670 1.00 288.42 864 THR B O 1
ATOM 8961 N N . PRO B 2 865 ? 169.608 118.571 209.512 1.00 290.35 865 PRO B N 1
ATOM 8962 C CA . PRO B 2 865 ? 168.614 117.586 209.953 1.00 290.35 865 PRO B CA 1
ATOM 8963 C C . PRO B 2 865 ? 167.794 117.072 208.781 1.00 290.35 865 PRO B C 1
ATOM 8964 O O . PRO B 2 865 ? 166.632 117.472 208.608 1.00 290.35 865 PRO B O 1
ATOM 8968 N N . PRO B 2 866 ? 168.349 116.174 207.948 1.00 292.07 866 PRO B N 1
ATOM 8969 C CA . PRO B 2 866 ? 167.666 115.859 206.692 1.00 292.07 866 PRO B CA 1
ATOM 8970 C C . PRO B 2 866 ? 166.505 114.885 206.874 1.00 292.07 866 PRO B C 1
ATOM 8971 O O . PRO B 2 866 ? 166.544 113.799 206.297 1.00 292.07 866 PRO B O 1
ATOM 8975 N N . GLY B 2 986 ? 117.613 134.785 202.265 1.00 293.52 986 GLY B N 1
ATOM 8976 C CA . GLY B 2 986 ? 117.032 135.875 203.023 1.00 293.52 986 GLY B CA 1
ATOM 8977 C C . GLY B 2 986 ? 118.064 136.817 203.609 1.00 293.52 986 GLY B C 1
ATOM 8978 O O . GLY B 2 986 ? 119.243 136.766 203.253 1.00 293.52 986 GLY B O 1
ATOM 8979 N N . LYS B 2 987 ? 117.616 137.681 204.512 1.00 296.81 987 LYS B N 1
ATOM 8980 C CA . LYS B 2 987 ? 118.488 138.638 205.188 1.00 296.81 987 LYS B CA 1
ATOM 8981 C C . LYS B 2 987 ? 119.474 137.977 206.158 1.00 296.81 987 LYS B C 1
ATOM 8982 O O . LYS B 2 987 ? 120.691 138.145 205.993 1.00 296.81 987 LYS B O 1
ATOM 8988 N N . PRO B 2 988 ? 118.985 137.320 207.221 1.00 291.85 988 PRO B N 1
ATOM 8989 C CA . PRO B 2 988 ? 119.887 136.762 208.248 1.00 291.85 988 PRO B CA 1
ATOM 8990 C C . PRO B 2 988 ? 120.674 135.492 207.909 1.00 291.85 988 PRO B C 1
ATOM 8991 O O . PRO B 2 988 ? 120.741 135.088 206.745 1.00 291.85 988 PRO B O 1
ATOM 8995 N N . SER B 2 989 ? 121.287 134.891 208.936 1.00 284.14 989 SER B N 1
ATOM 8996 C CA . SER B 2 989 ? 122.027 133.641 208.779 1.00 284.14 989 SER B CA 1
ATOM 8997 C C . SER B 2 989 ? 121.182 132.611 208.036 1.00 284.14 989 SER B C 1
ATOM 8998 O O . SER B 2 989 ? 120.013 132.381 208.359 1.00 284.14 989 SER B O 1
ATOM 9001 N N . ASP B 2 990 ? 121.803 131.991 207.037 1.00 280.75 990 ASP B N 1
ATOM 9002 C CA . ASP B 2 990 ? 121.139 131.244 205.973 1.00 280.75 990 ASP B CA 1
ATOM 9003 C C . ASP B 2 990 ? 122.057 130.121 205.520 1.00 280.75 990 ASP B C 1
ATOM 9004 O O . ASP B 2 990 ? 122.821 129.579 206.323 1.00 280.75 990 ASP B O 1
ATOM 9009 N N . ASP B 2 991 ? 121.926 129.709 204.258 1.00 274.61 991 ASP B N 1
ATOM 9010 C CA . ASP B 2 991 ? 122.955 128.907 203.601 1.00 274.61 991 ASP B CA 1
ATOM 9011 C C . ASP B 2 991 ? 124.342 129.538 203.736 1.00 274.61 991 ASP B C 1
ATOM 9012 O O . ASP B 2 991 ? 125.344 128.820 203.796 1.00 274.61 991 ASP B O 1
ATOM 9017 N N . VAL B 2 992 ? 124.396 130.877 203.784 1.00 273.13 992 VAL B N 1
ATOM 9018 C CA . VAL B 2 992 ? 125.637 131.611 204.038 1.00 273.13 992 VAL B CA 1
ATOM 9019 C C . VAL B 2 992 ? 126.253 131.200 205.374 1.00 273.13 992 VAL B C 1
ATOM 9020 O O . VAL B 2 992 ? 127.482 131.117 205.507 1.00 273.13 992 VAL B O 1
ATOM 9024 N N . GLN B 2 993 ? 125.412 130.936 206.382 1.00 274.08 993 GLN B N 1
ATOM 9025 C CA . GLN B 2 993 ? 125.917 130.429 207.658 1.00 274.08 993 GLN B CA 1
ATOM 9026 C C . GLN B 2 993 ? 126.592 129.073 207.482 1.00 274.08 993 GLN B C 1
ATOM 9027 O O . GLN B 2 993 ? 127.611 128.793 208.123 1.00 274.08 993 GLN B O 1
ATOM 9033 N N . ILE B 2 994 ? 126.061 128.233 206.589 1.00 274.30 994 ILE B N 1
ATOM 9034 C CA . ILE B 2 994 ? 126.725 126.976 206.261 1.00 274.30 994 ILE B CA 1
ATOM 9035 C C . ILE B 2 994 ? 127.989 127.209 205.432 1.00 274.30 994 ILE B C 1
ATOM 9036 O O . ILE B 2 994 ? 128.822 126.304 205.304 1.00 274.30 994 ILE B O 1
ATOM 9041 N N . LEU B 2 995 ? 128.164 128.402 204.861 1.00 274.45 995 LEU B N 1
ATOM 9042 C CA . LEU B 2 995 ? 129.434 128.722 204.220 1.00 274.45 995 LEU B CA 1
ATOM 9043 C C . LEU B 2 995 ? 130.434 129.346 205.188 1.00 274.45 995 LEU B C 1
ATOM 9044 O O . LEU B 2 995 ? 131.640 129.117 205.053 1.00 274.45 995 LEU B O 1
ATOM 9049 N N . LEU B 2 996 ? 129.966 130.134 206.162 1.00 276.17 996 LEU B N 1
ATOM 9050 C CA . LEU B 2 996 ? 130.901 130.802 207.063 1.00 276.17 996 LEU B CA 1
ATOM 9051 C C . LEU B 2 996 ? 131.485 129.833 208.086 1.00 276.17 996 LEU B C 1
ATOM 9052 O O . LEU B 2 996 ? 132.601 130.043 208.575 1.00 276.17 996 LEU B O 1
ATOM 9057 N N . ASP B 2 997 ? 130.752 128.770 208.430 1.00 271.68 997 ASP B N 1
ATOM 9058 C CA . ASP B 2 997 ? 131.301 127.803 209.374 1.00 271.68 997 ASP B CA 1
ATOM 9059 C C . ASP B 2 997 ? 132.215 126.793 208.695 1.00 271.68 997 ASP B C 1
ATOM 9060 O O . ASP B 2 997 ? 133.032 126.159 209.371 1.00 271.68 997 ASP B O 1
ATOM 9065 N N . LEU B 2 998 ? 132.073 126.688 207.374 1.00 266.47 998 LEU B N 1
ATOM 9066 C CA . LEU B 2 998 ? 132.901 125.819 206.555 1.00 266.47 998 LEU B CA 1
ATOM 9067 C C . LEU B 2 998 ? 134.284 126.443 206.601 1.00 266.47 998 LEU B C 1
ATOM 9068 O O . LEU B 2 998 ? 135.287 125.741 206.733 1.00 266.47 998 LEU B O 1
ATOM 9073 N N . ILE B 2 999 ? 134.326 127.770 206.466 1.00 268.57 999 ILE B N 1
ATOM 9074 C CA . ILE B 2 999 ? 135.582 128.508 206.583 1.00 268.57 999 ILE B CA 1
ATOM 9075 C C . ILE B 2 999 ? 136.288 128.132 207.880 1.00 268.57 999 ILE B C 1
ATOM 9076 O O . ILE B 2 999 ? 137.515 127.973 207.919 1.00 268.57 999 ILE B O 1
ATOM 9081 N N . ILE B 2 1000 ? 135.522 127.982 208.965 1.00 273.60 1000 ILE B N 1
ATOM 9082 C CA . ILE B 2 1000 ? 136.089 127.500 210.221 1.00 273.60 1000 ILE B CA 1
ATOM 9083 C C . ILE B 2 1000 ? 136.497 126.037 210.097 1.00 273.60 1000 ILE B C 1
ATOM 9084 O O . ILE B 2 1000 ? 137.395 125.572 210.812 1.00 273.60 1000 ILE B O 1
ATOM 9089 N N . LYS B 2 1001 ? 135.873 125.292 209.177 1.00 271.63 1001 LYS B N 1
ATOM 9090 C CA . LYS B 2 1001 ? 136.301 123.920 208.917 1.00 271.63 1001 LYS B CA 1
ATOM 9091 C C . LYS B 2 1001 ? 137.646 123.858 208.204 1.00 271.63 1001 LYS B C 1
ATOM 9092 O O . LYS B 2 1001 ? 138.246 122.781 208.131 1.00 271.63 1001 LYS B O 1
ATOM 9098 N N . GLU B 2 1002 ? 138.133 124.982 207.674 1.00 271.13 1002 GLU B N 1
ATOM 9099 C CA . GLU B 2 1002 ? 139.505 125.093 207.193 1.00 271.13 1002 GLU B CA 1
ATOM 9100 C C . GLU B 2 1002 ? 140.501 125.350 208.322 1.00 271.13 1002 GLU B C 1
ATOM 9101 O O . GLU B 2 1002 ? 141.641 125.736 208.040 1.00 271.13 1002 GLU B O 1
ATOM 9107 N N . ASN B 2 1003 ? 140.076 125.179 209.578 1.00 272.84 1003 ASN B N 1
ATOM 9108 C CA . ASN B 2 1003 ? 140.878 125.266 210.798 1.00 272.84 1003 ASN B CA 1
ATOM 9109 C C . ASN B 2 1003 ? 141.455 126.655 211.050 1.00 272.84 1003 ASN B C 1
ATOM 9110 O O . ASN B 2 1003 ? 142.306 126.813 211.934 1.00 272.84 1003 ASN B O 1
ATOM 9115 N N . LYS B 2 1004 ? 141.005 127.669 210.314 1.00 270.38 1004 LYS B N 1
ATOM 9116 C CA . LYS B 2 1004 ? 141.477 129.033 210.505 1.00 270.38 1004 LYS B CA 1
ATOM 9117 C C . LYS B 2 1004 ? 140.448 129.989 209.921 1.00 270.38 1004 LYS B C 1
ATOM 9118 O O . LYS B 2 1004 ? 139.645 129.622 209.060 1.00 270.38 1004 LYS B O 1
ATOM 9124 N N . ALA B 2 1005 ? 140.488 131.234 210.402 1.00 260.35 1005 ALA B N 1
ATOM 9125 C CA . ALA B 2 1005 ? 139.589 132.266 209.901 1.00 260.35 1005 ALA B CA 1
ATOM 9126 C C . ALA B 2 1005 ? 140.344 133.521 209.478 1.00 260.35 1005 ALA B C 1
ATOM 9127 O O . ALA B 2 1005 ? 139.726 134.583 209.327 1.00 260.35 1005 ALA B O 1
ATOM 9129 N N . GLN B 2 1006 ? 141.662 133.429 209.286 1.00 254.11 1006 GLN B N 1
ATOM 9130 C CA . GLN B 2 1006 ? 142.434 134.592 208.867 1.00 254.11 1006 GLN B CA 1
ATOM 9131 C C . GLN B 2 1006 ? 142.167 134.963 207.414 1.00 254.11 1006 GLN B C 1
ATOM 9132 O O . GLN B 2 1006 ? 142.398 136.114 207.034 1.00 254.11 1006 GLN B O 1
ATOM 9138 N N . HIS B 2 1007 ? 141.669 134.023 206.604 1.00 248.04 1007 HIS B N 1
ATOM 9139 C CA . HIS B 2 1007 ? 141.302 134.314 205.223 1.00 248.04 1007 HIS B CA 1
ATOM 9140 C C . HIS B 2 1007 ? 140.126 135.274 205.113 1.00 248.04 1007 HIS B C 1
ATOM 9141 O O . HIS B 2 1007 ? 140.037 136.000 204.117 1.00 248.04 1007 HIS B O 1
ATOM 9148 N N . LEU B 2 1008 ? 139.225 135.293 206.098 1.00 248.16 1008 LEU B N 1
ATOM 9149 C CA . LEU B 2 1008 ? 138.103 136.224 206.064 1.00 248.16 1008 LEU B CA 1
ATOM 9150 C C . LEU B 2 1008 ? 138.573 137.656 206.291 1.00 248.16 1008 LEU B C 1
ATOM 9151 O O . LEU B 2 1008 ? 138.489 138.492 205.387 1.00 248.16 1008 LEU B O 1
ATOM 9156 N N . LEU B 2 1009 ? 139.148 137.926 207.473 1.00 249.62 1009 LEU B N 1
ATOM 9157 C CA . LEU B 2 1009 ? 139.613 139.262 207.852 1.00 249.62 1009 LEU B CA 1
ATOM 9158 C C . LEU B 2 1009 ? 140.669 139.802 206.894 1.00 249.62 1009 LEU B C 1
ATOM 9159 O O . LEU B 2 1009 ? 140.882 141.018 206.827 1.00 249.62 1009 LEU B O 1
ATOM 9164 N N . TRP B 2 1010 ? 141.332 138.913 206.158 1.00 240.47 1010 TRP B N 1
ATOM 9165 C CA . TRP B 2 1010 ? 142.216 139.310 205.072 1.00 240.47 1010 TRP B CA 1
ATOM 9166 C C . TRP B 2 1010 ? 141.458 140.059 203.975 1.00 240.47 1010 TRP B C 1
ATOM 9167 O O . TRP B 2 1010 ? 141.933 141.084 203.472 1.00 240.47 1010 TRP B O 1
ATOM 9178 N N . LEU B 2 1011 ? 140.278 139.564 203.584 1.00 243.96 1011 LEU B N 1
ATOM 9179 C CA . LEU B 2 1011 ? 139.444 140.240 202.589 1.00 243.96 1011 LEU B CA 1
ATOM 9180 C C . LEU B 2 1011 ? 138.230 140.960 203.155 1.00 243.96 1011 LEU B C 1
ATOM 9181 O O . LEU B 2 1011 ? 137.835 141.977 202.582 1.00 243.96 1011 LEU B O 1
ATOM 9186 N N . GLN B 2 1012 ? 137.626 140.461 204.244 1.00 254.24 1012 GLN B N 1
ATOM 9187 C CA . GLN B 2 1012 ? 136.336 140.948 204.745 1.00 254.24 1012 GLN B CA 1
ATOM 9188 C C . GLN B 2 1012 ? 136.358 142.448 205.009 1.00 254.24 1012 GLN B C 1
ATOM 9189 O O . GLN B 2 1012 ? 135.372 143.139 204.735 1.00 254.24 1012 GLN B O 1
ATOM 9195 N N . ARG B 2 1013 ? 137.513 142.951 205.462 1.00 247.93 1013 ARG B N 1
ATOM 9196 C CA . ARG B 2 1013 ? 137.720 144.385 205.655 1.00 247.93 1013 ARG B CA 1
ATOM 9197 C C . ARG B 2 1013 ? 137.459 145.182 204.380 1.00 247.93 1013 ARG B C 1
ATOM 9198 O O . ARG B 2 1013 ? 136.953 146.307 204.439 1.00 247.93 1013 ARG B O 1
ATOM 9206 N N . ILE B 2 1014 ? 137.800 144.616 203.218 1.00 247.85 1014 ILE B N 1
ATOM 9207 C CA . ILE B 2 1014 ? 137.546 145.304 201.956 1.00 247.85 1014 ILE B CA 1
ATOM 9208 C C . ILE B 2 1014 ? 136.051 145.334 201.650 1.00 247.85 1014 ILE B C 1
ATOM 9209 O O . ILE B 2 1014 ? 135.526 146.347 201.175 1.00 247.85 1014 ILE B O 1
ATOM 9214 N N . LEU B 2 1015 ? 135.337 144.238 201.923 1.00 248.37 1015 LEU B N 1
ATOM 9215 C CA . LEU B 2 1015 ? 133.890 144.266 201.727 1.00 248.37 1015 LEU B CA 1
ATOM 9216 C C . LEU B 2 1015 ? 133.149 144.938 202.880 1.00 248.37 1015 LEU B C 1
ATOM 9217 O O . LEU B 2 1015 ? 131.950 145.204 202.748 1.00 248.37 1015 LEU B O 1
ATOM 9222 N N . ILE B 2 1016 ? 133.820 145.222 204.001 1.00 250.56 1016 ILE B N 1
ATOM 9223 C CA . ILE B 2 1016 ? 133.337 146.291 204.873 1.00 250.56 1016 ILE B CA 1
ATOM 9224 C C . ILE B 2 1016 ? 133.539 147.641 204.194 1.00 250.56 1016 ILE B C 1
ATOM 9225 O O . ILE B 2 1016 ? 132.680 148.527 204.266 1.00 250.56 1016 ILE B O 1
ATOM 9230 N N . GLU B 2 1017 ? 134.666 147.805 203.500 1.00 239.92 1017 GLU B N 1
ATOM 9231 C CA . GLU B 2 1017 ? 135.088 149.082 202.936 1.00 239.92 1017 GLU B CA 1
ATOM 9232 C C . GLU B 2 1017 ? 134.398 149.416 201.614 1.00 239.92 1017 GLU B C 1
ATOM 9233 O O . GLU B 2 1017 ? 134.550 150.541 201.125 1.00 239.92 1017 GLU B O 1
ATOM 9239 N N . CYS B 2 1018 ? 133.645 148.477 201.027 1.00 253.42 1018 CYS B N 1
ATOM 9240 C CA . CYS B 2 1018 ? 132.962 148.748 199.762 1.00 253.42 1018 CYS B CA 1
ATOM 9241 C C . CYS B 2 1018 ? 131.877 149.809 199.906 1.00 253.42 1018 CYS B C 1
ATOM 9242 O O . CYS B 2 1018 ? 131.561 150.502 198.933 1.00 253.42 1018 CYS B O 1
ATOM 9245 N N . CYS B 2 1019 ? 131.282 149.942 201.093 1.00 260.22 1019 CYS B N 1
ATOM 9246 C CA . CYS B 2 1019 ? 130.248 150.953 201.281 1.00 260.22 1019 CYS B CA 1
ATOM 9247 C C . CYS B 2 1019 ? 130.852 152.339 201.463 1.00 260.22 1019 CYS B C 1
ATOM 9248 O O . CYS B 2 1019 ? 130.227 153.339 201.102 1.00 260.22 1019 CYS B O 1
ATOM 9251 N N . PHE B 2 1020 ? 132.071 152.412 202.012 1.00 255.27 1020 PHE B N 1
ATOM 9252 C CA . PHE B 2 1020 ? 132.602 153.665 202.551 1.00 255.27 1020 PHE B CA 1
ATOM 9253 C C . PHE B 2 1020 ? 132.930 154.689 201.472 1.00 255.27 1020 PHE B C 1
ATOM 9254 O O . PHE B 2 1020 ? 132.643 155.879 201.634 1.00 255.27 1020 PHE B O 1
ATOM 9262 N N . VAL B 2 1021 ? 133.597 154.265 200.398 1.00 254.20 1021 VAL B N 1
ATOM 9263 C CA . VAL B 2 1021 ? 134.178 155.233 199.470 1.00 254.20 1021 VAL B CA 1
ATOM 9264 C C . VAL B 2 1021 ? 133.078 155.942 198.685 1.00 254.20 1021 VAL B C 1
ATOM 9265 O O . VAL B 2 1021 ? 133.112 157.164 198.489 1.00 254.20 1021 VAL B O 1
ATOM 9269 N N . LYS B 2 1022 ? 132.063 155.192 198.264 1.00 267.97 1022 LYS B N 1
ATOM 9270 C CA . LYS B 2 1022 ? 130.882 155.794 197.660 1.00 267.97 1022 LYS B CA 1
ATOM 9271 C C . LYS B 2 1022 ? 129.907 156.358 198.690 1.00 267.97 1022 LYS B C 1
ATOM 9272 O O . LYS B 2 1022 ? 128.959 157.051 198.302 1.00 267.97 1022 LYS B O 1
ATOM 9278 N N . LEU B 2 1023 ? 130.109 156.077 199.982 1.00 273.41 1023 LEU B N 1
ATOM 9279 C CA . LEU B 2 1023 ? 129.470 156.886 201.018 1.00 273.41 1023 LEU B CA 1
ATOM 9280 C C . LEU B 2 1023 ? 130.106 158.268 201.111 1.00 273.41 1023 LEU B C 1
ATOM 9281 O O . LEU B 2 1023 ? 129.400 159.278 201.224 1.00 273.41 1023 LEU B O 1
ATOM 9286 N N . THR B 2 1024 ? 131.440 158.331 201.074 1.00 272.15 1024 THR B N 1
ATOM 9287 C CA . THR B 2 1024 ? 132.122 159.621 201.082 1.00 272.15 1024 THR B CA 1
ATOM 9288 C C . THR B 2 1024 ? 131.837 160.401 199.805 1.00 272.15 1024 THR B C 1
ATOM 9289 O O . THR B 2 1024 ? 131.691 161.629 199.840 1.00 272.15 1024 THR B O 1
ATOM 9293 N N . LEU B 2 1025 ? 131.752 159.701 198.670 1.00 273.54 1025 LEU B N 1
ATOM 9294 C CA . LEU B 2 1025 ? 131.304 160.332 197.433 1.00 273.54 1025 LEU B CA 1
ATOM 9295 C C . LEU B 2 1025 ? 129.856 160.794 197.556 1.00 273.54 1025 LEU B C 1
ATOM 9296 O O . LEU B 2 1025 ? 129.473 161.815 196.974 1.00 273.54 1025 LEU B O 1
ATOM 9301 N N . ARG B 2 1026 ? 129.036 160.054 198.306 1.00 277.08 1026 ARG B N 1
ATOM 9302 C CA . ARG B 2 1026 ? 127.705 160.551 198.635 1.00 277.08 1026 ARG B CA 1
ATOM 9303 C C . ARG B 2 1026 ? 127.769 161.652 199.688 1.00 277.08 1026 ARG B C 1
ATOM 9304 O O . ARG B 2 1026 ? 126.963 162.588 199.650 1.00 277.08 1026 ARG B O 1
ATOM 9312 N N . SER B 2 1027 ? 128.710 161.557 200.633 1.00 281.89 1027 SER B N 1
ATOM 9313 C CA . SER B 2 1027 ? 128.836 162.590 201.660 1.00 281.89 1027 SER B CA 1
ATOM 9314 C C . SER B 2 1027 ? 129.348 163.899 201.071 1.00 281.89 1027 SER B C 1
ATOM 9315 O O . SER B 2 1027 ? 128.816 164.973 201.372 1.00 281.89 1027 SER B O 1
ATOM 9318 N N . GLY B 2 1028 ? 130.382 163.830 200.235 1.00 280.41 1028 GLY B N 1
ATOM 9319 C CA . GLY B 2 1028 ? 130.904 165.022 199.598 1.00 280.41 1028 GLY B CA 1
ATOM 9320 C C . GLY B 2 1028 ? 131.693 165.943 200.501 1.00 280.41 1028 GLY B C 1
ATOM 9321 O O . GLY B 2 1028 ? 131.971 167.080 200.113 1.00 280.41 1028 GLY B O 1
ATOM 9322 N N . LEU B 2 1029 ? 132.064 165.489 201.695 1.00 277.75 1029 LEU B N 1
ATOM 9323 C CA . LEU B 2 1029 ? 132.805 166.298 202.652 1.00 277.75 1029 LEU B CA 1
ATOM 9324 C C . LEU B 2 1029 ? 134.195 165.705 202.842 1.00 277.75 1029 LEU B C 1
ATOM 9325 O O . LEU B 2 1029 ? 134.568 164.716 202.202 1.00 277.75 1029 LEU B O 1
ATOM 9330 N N . LYS B 2 1030 ? 134.968 166.318 203.733 1.00 266.14 1030 LYS B N 1
ATOM 9331 C CA . LYS B 2 1030 ? 136.322 165.877 204.025 1.00 266.14 1030 LYS B CA 1
ATOM 9332 C C . LYS B 2 1030 ? 136.489 165.610 205.515 1.00 266.14 1030 LYS B C 1
ATOM 9333 O O . LYS B 2 1030 ? 136.017 166.371 206.365 1.00 266.14 1030 LYS B O 1
ATOM 9339 N N . VAL B 2 1031 ? 137.175 164.512 205.808 1.00 254.09 1031 VAL B N 1
ATOM 9340 C CA . VAL B 2 1031 ? 137.466 164.033 207.156 1.00 254.09 1031 VAL B CA 1
ATOM 9341 C C . VAL B 2 1031 ? 138.997 164.016 207.189 1.00 254.09 1031 VAL B C 1
ATOM 9342 O O . VAL B 2 1031 ? 139.589 164.358 206.156 1.00 254.09 1031 VAL B O 1
ATOM 9346 N N . PRO B 2 1032 ? 139.618 163.663 208.320 1.00 245.43 1032 PRO B N 1
ATOM 9347 C CA . PRO B 2 1032 ? 141.084 163.651 208.316 1.00 245.43 1032 PRO B CA 1
ATOM 9348 C C . PRO B 2 1032 ? 141.600 162.599 207.342 1.00 245.43 1032 PRO B C 1
ATOM 9349 O O . PRO B 2 1032 ? 141.697 161.431 207.719 1.00 245.43 1032 PRO B O 1
ATOM 9353 N N . GLU B 2 1033 ? 141.926 162.994 206.112 1.00 242.03 1033 GLU B N 1
ATOM 9354 C CA . GLU B 2 1033 ? 142.408 162.019 205.139 1.00 242.03 1033 GLU B CA 1
ATOM 9355 C C . GLU B 2 1033 ? 143.862 161.635 205.366 1.00 242.03 1033 GLU B C 1
ATOM 9356 O O . GLU B 2 1033 ? 144.573 162.266 206.155 1.00 242.03 1033 GLU B O 1
ATOM 9362 N N . GLY B 2 1034 ? 144.310 160.605 204.661 1.00 217.21 1034 GLY B N 1
ATOM 9363 C CA . GLY B 2 1034 ? 145.632 160.064 204.891 1.00 217.21 1034 GLY B CA 1
ATOM 9364 C C . GLY B 2 1034 ? 145.598 159.011 205.978 1.00 217.21 1034 GLY B C 1
ATOM 9365 O O . GLY B 2 1034 ? 146.027 157.879 205.763 1.00 217.21 1034 GLY B O 1
ATOM 9366 N N . ASP B 2 1035 ? 145.153 159.398 207.179 1.00 224.70 1035 ASP B N 1
ATOM 9367 C CA . ASP B 2 1035 ? 144.816 158.416 208.206 1.00 224.70 1035 ASP B CA 1
ATOM 9368 C C . ASP B 2 1035 ? 143.638 157.571 207.752 1.00 224.70 1035 ASP B C 1
ATOM 9369 O O . ASP B 2 1035 ? 143.503 156.404 208.134 1.00 224.70 1035 ASP B O 1
ATOM 9374 N N . HIS B 2 1036 ? 142.770 158.171 206.944 1.00 230.40 1036 HIS B N 1
ATOM 9375 C CA . HIS B 2 1036 ? 141.534 157.578 206.451 1.00 230.40 1036 HIS B CA 1
ATOM 9376 C C . HIS B 2 1036 ? 141.801 157.181 204.996 1.00 230.40 1036 HIS B C 1
ATOM 9377 O O . HIS B 2 1036 ? 141.325 157.821 204.063 1.00 230.40 1036 HIS B O 1
ATOM 9384 N N . ILE B 2 1037 ? 142.560 156.086 204.810 1.00 206.25 1037 ILE B N 1
ATOM 9385 C CA . ILE B 2 1037 ? 143.357 155.877 203.588 1.00 206.25 1037 ILE B CA 1
ATOM 9386 C C . ILE B 2 1037 ? 142.503 155.725 202.332 1.00 206.25 1037 ILE B C 1
ATOM 9387 O O . ILE B 2 1037 ? 142.984 155.980 201.219 1.00 206.25 1037 ILE B O 1
ATOM 9392 N N . MET B 2 1038 ? 141.237 155.376 202.536 1.00 212.08 1038 MET B N 1
ATOM 9393 C CA . MET B 2 1038 ? 140.244 155.212 201.471 1.00 212.08 1038 MET B CA 1
ATOM 9394 C C . MET B 2 1038 ? 140.530 154.158 200.396 1.00 212.08 1038 MET B C 1
ATOM 9395 O O . MET B 2 1038 ? 139.810 154.135 199.395 1.00 212.08 1038 MET B O 1
ATOM 9400 N N . GLU B 2 1039 ? 141.574 153.339 200.610 1.00 203.58 1039 GLU B N 1
ATOM 9401 C CA . GLU B 2 1039 ? 141.975 152.206 199.770 1.00 203.58 1039 GLU B CA 1
ATOM 9402 C C . GLU B 2 1039 ? 142.349 152.619 198.350 1.00 203.58 1039 GLU B C 1
ATOM 9403 O O . GLU B 2 1039 ? 141.504 152.556 197.451 1.00 203.58 1039 GLU B O 1
ATOM 9409 N N . PRO B 2 1040 ? 143.592 153.118 198.137 1.00 176.96 1040 PRO B N 1
ATOM 9410 C CA . PRO B 2 1040 ? 144.060 153.540 196.799 1.00 176.96 1040 PRO B CA 1
ATOM 9411 C C . PRO B 2 1040 ? 143.758 152.618 195.620 1.00 176.96 1040 PRO B C 1
ATOM 9412 O O . PRO B 2 1040 ? 143.705 153.078 194.475 1.00 176.96 1040 PRO B O 1
ATOM 9416 N N . VAL B 2 1041 ? 143.562 151.322 195.876 1.00 184.56 1041 VAL B N 1
ATOM 9417 C CA . VAL B 2 1041 ? 143.150 150.404 194.821 1.00 184.56 1041 VAL B CA 1
ATOM 9418 C C . VAL B 2 1041 ? 141.669 150.556 194.488 1.00 184.56 1041 VAL B C 1
ATOM 9419 O O . VAL B 2 1041 ? 141.210 150.035 193.466 1.00 184.56 1041 VAL B O 1
ATOM 9423 N N . ALA B 2 1042 ? 140.909 151.275 195.316 1.00 192.68 1042 ALA B N 1
ATOM 9424 C CA . ALA B 2 1042 ? 139.461 151.349 195.156 1.00 192.68 1042 ALA B CA 1
ATOM 9425 C C . ALA B 2 1042 ? 138.990 152.687 194.595 1.00 192.68 1042 ALA B C 1
ATOM 9426 O O . ALA B 2 1042 ? 138.022 152.728 193.830 1.00 192.68 1042 ALA B O 1
ATOM 9428 N N . TYR B 2 1043 ? 139.650 153.786 194.977 1.00 195.26 1043 TYR B N 1
ATOM 9429 C CA . TYR B 2 1043 ? 139.168 155.117 194.611 1.00 195.26 1043 TYR B CA 1
ATOM 9430 C C . TYR B 2 1043 ? 139.262 155.375 193.113 1.00 195.26 1043 TYR B C 1
ATOM 9431 O O . TYR B 2 1043 ? 138.335 155.924 192.509 1.00 195.26 1043 TYR B O 1
ATOM 9440 N N . HIS B 2 1044 ? 140.371 154.990 192.492 1.00 178.12 1044 HIS B N 1
ATOM 9441 C CA . HIS B 2 1044 ? 140.571 155.377 191.102 1.00 178.12 1044 HIS B CA 1
ATOM 9442 C C . HIS B 2 1044 ? 139.880 154.450 190.110 1.00 178.12 1044 HIS B C 1
ATOM 9443 O O . HIS B 2 1044 ? 140.134 154.567 188.906 1.00 178.12 1044 HIS B O 1
ATOM 9450 N N . CYS B 2 1045 ? 139.028 153.539 190.576 1.00 206.92 1045 CYS B N 1
ATOM 9451 C CA . CYS B 2 1045 ? 138.103 152.815 189.716 1.00 206.92 1045 CYS B CA 1
ATOM 9452 C C . CYS B 2 1045 ? 136.644 153.057 190.064 1.00 206.92 1045 CYS B C 1
ATOM 9453 O O . CYS B 2 1045 ? 135.774 152.777 189.238 1.00 206.92 1045 CYS B O 1
ATOM 9456 N N . ILE B 2 1046 ? 136.355 153.567 191.262 1.00 217.61 1046 ILE B N 1
ATOM 9457 C CA . ILE B 2 1046 ? 134.968 153.778 191.661 1.00 217.61 1046 ILE B CA 1
ATOM 9458 C C . ILE B 2 1046 ? 134.441 155.093 191.091 1.00 217.61 1046 ILE B C 1
ATOM 9459 O O . ILE B 2 1046 ? 133.237 155.237 190.842 1.00 217.61 1046 ILE B O 1
ATOM 9464 N N . CYS B 2 1047 ? 135.327 156.069 190.864 1.00 214.84 1047 CYS B N 1
ATOM 9465 C CA . CYS B 2 1047 ? 134.926 157.259 190.122 1.00 214.84 1047 CYS B CA 1
ATOM 9466 C C . CYS B 2 1047 ? 134.816 156.954 188.638 1.00 214.84 1047 CYS B C 1
ATOM 9467 O O . CYS B 2 1047 ? 134.049 157.607 187.921 1.00 214.84 1047 CYS B O 1
ATOM 9470 N N . LYS B 2 1048 ? 135.571 155.966 188.164 1.00 213.68 1048 LYS B N 1
ATOM 9471 C CA . LYS B 2 1048 ? 135.408 155.428 186.822 1.00 213.68 1048 LYS B CA 1
ATOM 9472 C C . LYS B 2 1048 ? 134.348 154.336 186.763 1.00 213.68 1048 LYS B C 1
ATOM 9473 O O . LYS B 2 1048 ? 134.104 153.801 185.675 1.00 213.68 1048 LYS B O 1
ATOM 9479 N N . GLN B 2 1049 ? 133.722 154.028 187.907 1.00 220.20 1049 GLN B N 1
ATOM 9480 C CA . GLN B 2 1049 ? 132.612 153.076 188.098 1.00 220.20 1049 GLN B CA 1
ATOM 9481 C C . GLN B 2 1049 ? 132.820 151.761 187.340 1.00 220.20 1049 GLN B C 1
ATOM 9482 O O . GLN B 2 1049 ? 132.062 151.386 186.443 1.00 220.20 1049 GLN B O 1
ATOM 9488 N N . LYS B 2 1050 ? 133.874 151.052 187.738 1.00 221.60 1050 LYS B N 1
ATOM 9489 C CA . LYS B 2 1050 ? 134.123 149.700 187.253 1.00 221.60 1050 LYS B CA 1
ATOM 9490 C C . LYS B 2 1050 ? 134.242 148.744 188.432 1.00 221.60 1050 LYS B C 1
ATOM 9491 O O . LYS B 2 1050 ? 133.936 149.116 189.570 1.00 221.60 1050 LYS B O 1
ATOM 9497 N N . SER B 2 1051 ? 134.665 147.510 188.167 1.00 222.57 1051 SER B N 1
ATOM 9498 C CA . SER B 2 1051 ? 134.864 146.542 189.236 1.00 222.57 1051 SER B CA 1
ATOM 9499 C C . SER B 2 1051 ? 136.007 146.977 190.145 1.00 222.57 1051 SER B C 1
ATOM 9500 O O . SER B 2 1051 ? 136.963 147.621 189.704 1.00 222.57 1051 SER B O 1
ATOM 9503 N N . ILE B 2 1052 ? 135.889 146.638 191.424 1.00 219.01 1052 ILE B N 1
ATOM 9504 C CA . ILE B 2 1052 ? 136.909 146.954 192.422 1.00 219.01 1052 ILE B CA 1
ATOM 9505 C C . ILE B 2 1052 ? 137.546 145.643 192.868 1.00 219.01 1052 ILE B C 1
ATOM 9506 O O . ILE B 2 1052 ? 137.197 145.117 193.932 1.00 219.01 1052 ILE B O 1
ATOM 9511 N N . PRO B 2 1053 ? 138.489 145.096 192.103 1.00 215.35 1053 PRO B N 1
ATOM 9512 C CA . PRO B 2 1053 ? 138.903 143.704 192.319 1.00 215.35 1053 PRO B CA 1
ATOM 9513 C C . PRO B 2 1053 ? 139.742 143.530 193.577 1.00 215.35 1053 PRO B C 1
ATOM 9514 O O . PRO B 2 1053 ? 140.526 144.405 193.952 1.00 215.35 1053 PRO B O 1
ATOM 9518 N N . VAL B 2 1054 ? 139.557 142.387 194.235 1.00 215.08 1054 VAL B N 1
ATOM 9519 C CA . VAL B 2 1054 ? 140.468 141.943 195.286 1.00 215.08 1054 VAL B CA 1
ATOM 9520 C C . VAL B 2 1054 ? 141.485 141.010 194.630 1.00 215.08 1054 VAL B C 1
ATOM 9521 O O . VAL B 2 1054 ? 141.176 139.879 194.252 1.00 215.08 1054 VAL B O 1
ATOM 9525 N N . VAL B 2 1055 ? 142.709 141.503 194.464 1.00 210.10 1055 VAL B N 1
ATOM 9526 C CA . VAL B 2 1055 ? 143.755 140.761 193.771 1.00 210.10 1055 VAL B CA 1
ATOM 9527 C C . VAL B 2 1055 ? 144.325 139.704 194.707 1.00 210.10 1055 VAL B C 1
ATOM 9528 O O . VAL B 2 1055 ? 143.948 139.636 195.881 1.00 210.10 1055 VAL B O 1
ATOM 9532 N N . GLN B 2 1056 ? 145.182 138.831 194.182 1.00 213.56 1056 GLN B N 1
ATOM 9533 C CA . GLN B 2 1056 ? 145.517 137.599 194.886 1.00 213.56 1056 GLN B CA 1
ATOM 9534 C C . GLN B 2 1056 ? 146.452 137.795 196.080 1.00 213.56 1056 GLN B C 1
ATOM 9535 O O . GLN B 2 1056 ? 146.323 137.052 197.060 1.00 213.56 1056 GLN B O 1
ATOM 9541 N N . TRP B 2 1057 ? 147.356 138.777 196.035 1.00 210.16 1057 TRP B N 1
ATOM 9542 C CA . TRP B 2 1057 ? 148.403 139.045 197.051 1.00 210.16 1057 TRP B CA 1
ATOM 9543 C C . TRP B 2 1057 ? 149.144 137.737 197.357 1.00 210.16 1057 TRP B C 1
ATOM 9544 O O . TRP B 2 1057 ? 149.885 137.249 196.489 1.00 210.16 1057 TRP B O 1
ATOM 9555 N N . ASN B 2 1058 ? 148.951 137.118 198.530 1.00 223.34 1058 ASN B N 1
ATOM 9556 C CA . ASN B 2 1058 ? 149.833 136.083 199.070 1.00 223.34 1058 ASN B CA 1
ATOM 9557 C C . ASN B 2 1058 ? 149.205 134.682 199.022 1.00 223.34 1058 ASN B C 1
ATOM 9558 O O . ASN B 2 1058 ? 147.992 134.515 199.165 1.00 223.34 1058 ASN B O 1
ATOM 9563 N N . ASN B 2 1059 ? 150.078 133.667 198.882 1.00 225.38 1059 ASN B N 1
ATOM 9564 C CA . ASN B 2 1059 ? 149.709 132.353 198.344 1.00 225.38 1059 ASN B CA 1
ATOM 9565 C C . ASN B 2 1059 ? 148.701 131.595 199.205 1.00 225.38 1059 ASN B C 1
ATOM 9566 O O . ASN B 2 1059 ? 147.790 130.949 198.673 1.00 225.38 1059 ASN B O 1
ATOM 9571 N N . GLU B 2 1060 ? 148.856 131.633 200.537 1.00 232.64 1060 GLU B N 1
ATOM 9572 C CA . GLU B 2 1060 ? 147.933 130.902 201.405 1.00 232.64 1060 GLU B CA 1
ATOM 9573 C C . GLU B 2 1060 ? 146.536 131.492 201.346 1.00 232.64 1060 GLU B C 1
ATOM 9574 O O . GLU B 2 1060 ? 145.564 130.828 201.721 1.00 232.64 1060 GLU B O 1
ATOM 9580 N N . GLN B 2 1061 ? 146.433 132.730 200.883 1.00 234.14 1061 GLN B N 1
ATOM 9581 C CA . GLN B 2 1061 ? 145.191 133.424 200.615 1.00 234.14 1061 GLN B CA 1
ATOM 9582 C C . GLN B 2 1061 ? 144.934 133.587 199.120 1.00 234.14 1061 GLN B C 1
ATOM 9583 O O . GLN B 2 1061 ? 143.841 134.001 198.724 1.00 234.14 1061 GLN B O 1
ATOM 9589 N N . SER B 2 1062 ? 145.930 133.270 198.282 1.00 231.75 1062 SER B N 1
ATOM 9590 C CA . SER B 2 1062 ? 145.789 133.445 196.838 1.00 231.75 1062 SER B CA 1
ATOM 9591 C C . SER B 2 1062 ? 145.170 132.218 196.190 1.00 231.75 1062 SER B C 1
ATOM 9592 O O . SER B 2 1062 ? 144.224 132.330 195.401 1.00 231.75 1062 SER B O 1
ATOM 9595 N N . THR B 2 1063 ? 145.700 131.032 196.505 1.00 236.03 1063 THR B N 1
ATOM 9596 C CA . THR B 2 1063 ? 145.109 129.782 196.047 1.00 236.03 1063 THR B CA 1
ATOM 9597 C C . THR B 2 1063 ? 143.754 129.521 196.687 1.00 236.03 1063 THR B C 1
ATOM 9598 O O . THR B 2 1063 ? 143.036 128.618 196.247 1.00 236.03 1063 THR B O 1
ATOM 9602 N N . THR B 2 1064 ? 143.397 130.294 197.717 1.00 239.52 1064 THR B N 1
ATOM 9603 C CA . THR B 2 1064 ? 142.029 130.305 198.215 1.00 239.52 1064 THR B CA 1
ATOM 9604 C C . THR B 2 1064 ? 141.060 130.855 197.171 1.00 239.52 1064 THR B C 1
ATOM 9605 O O . THR B 2 1064 ? 139.860 130.566 197.231 1.00 239.52 1064 THR B O 1
ATOM 9609 N N . MET B 2 1065 ? 141.554 131.620 196.186 1.00 239.76 1065 MET B N 1
ATOM 9610 C CA . MET B 2 1065 ? 140.719 131.950 195.034 1.00 239.76 1065 MET B CA 1
ATOM 9611 C C . MET B 2 1065 ? 140.820 130.872 193.961 1.00 239.76 1065 MET B C 1
ATOM 9612 O O . MET B 2 1065 ? 140.904 131.169 192.765 1.00 239.76 1065 MET B O 1
ATOM 9617 N N . LEU B 2 1066 ? 140.803 129.617 194.396 1.00 244.84 1066 LEU B N 1
ATOM 9618 C CA . LEU B 2 1066 ? 140.388 128.478 193.599 1.00 244.84 1066 LEU B CA 1
ATOM 9619 C C . LEU B 2 1066 ? 139.647 127.483 194.475 1.00 244.84 1066 LEU B C 1
ATOM 9620 O O . LEU B 2 1066 ? 139.127 126.486 193.962 1.00 244.84 1066 LEU B O 1
ATOM 9625 N N . TYR B 2 1067 ? 139.571 127.741 195.779 1.00 248.15 1067 TYR B N 1
ATOM 9626 C CA . TYR B 2 1067 ? 138.948 126.860 196.753 1.00 248.15 1067 TYR B CA 1
ATOM 9627 C C . TYR B 2 1067 ? 137.496 127.279 196.921 1.00 248.15 1067 TYR B C 1
ATOM 9628 O O . TYR B 2 1067 ? 137.215 128.452 197.188 1.00 248.15 1067 TYR B O 1
ATOM 9637 N N . GLN B 2 1068 ? 136.586 126.316 196.758 1.00 253.69 1068 GLN B N 1
ATOM 9638 C CA . GLN B 2 1068 ? 135.150 126.596 196.797 1.00 253.69 1068 GLN B CA 1
ATOM 9639 C C . GLN B 2 1068 ? 134.661 127.255 198.090 1.00 253.69 1068 GLN B C 1
ATOM 9640 O O . GLN B 2 1068 ? 133.760 128.108 198.001 1.00 253.69 1068 GLN B O 1
ATOM 9646 N N . PRO B 2 1069 ? 135.175 126.907 199.328 1.00 258.24 1069 PRO B N 1
ATOM 9647 C CA . PRO B 2 1069 ? 134.765 127.651 200.535 1.00 258.24 1069 PRO B CA 1
ATOM 9648 C C . PRO B 2 1069 ? 134.847 129.172 200.469 1.00 258.24 1069 PRO B C 1
ATOM 9649 O O . PRO B 2 1069 ? 133.950 129.854 200.975 1.00 258.24 1069 PRO B O 1
ATOM 9653 N N . PHE B 2 1070 ? 135.896 129.722 199.857 1.00 258.20 1070 PHE B N 1
ATOM 9654 C CA . PHE B 2 1070 ? 135.922 131.166 199.656 1.00 258.20 1070 PHE B CA 1
ATOM 9655 C C . PHE B 2 1070 ? 134.955 131.585 198.556 1.00 258.20 1070 PHE B C 1
ATOM 9656 O O . PHE B 2 1070 ? 134.273 132.609 198.684 1.00 258.20 1070 PHE B O 1
ATOM 9664 N N . VAL B 2 1071 ? 134.888 130.804 197.476 1.00 256.21 1071 VAL B N 1
ATOM 9665 C CA . VAL B 2 1071 ? 134.078 131.151 196.313 1.00 256.21 1071 VAL B CA 1
ATOM 9666 C C . VAL B 2 1071 ? 132.585 131.035 196.620 1.00 256.21 1071 VAL B C 1
ATOM 9667 O O . VAL B 2 1071 ? 131.770 131.727 195.998 1.00 256.21 1071 VAL B O 1
ATOM 9671 N N . LEU B 2 1072 ? 132.213 130.204 197.604 1.00 260.22 1072 LEU B N 1
ATOM 9672 C CA . LEU B 2 1072 ? 130.804 129.946 197.905 1.00 260.22 1072 LEU B CA 1
ATOM 9673 C C . LEU B 2 1072 ? 130.064 131.217 198.307 1.00 260.22 1072 LEU B C 1
ATOM 9674 O O . LEU B 2 1072 ? 128.943 131.466 197.852 1.00 260.22 1072 LEU B O 1
ATOM 9679 N N . LEU B 2 1073 ? 130.682 132.041 199.153 1.00 261.07 1073 LEU B N 1
ATOM 9680 C CA . LEU B 2 1073 ? 130.075 133.321 199.494 1.00 261.07 1073 LEU B CA 1
ATOM 9681 C C . LEU B 2 1073 ? 130.312 134.356 198.397 1.00 261.07 1073 LEU B C 1
ATOM 9682 O O . LEU B 2 1073 ? 129.605 135.368 198.342 1.00 261.07 1073 LEU B O 1
ATOM 9687 N N . LEU B 2 1074 ? 131.262 134.103 197.498 1.00 263.22 1074 LEU B N 1
ATOM 9688 C CA . LEU B 2 1074 ? 131.509 134.971 196.352 1.00 263.22 1074 LEU B CA 1
ATOM 9689 C C . LEU B 2 1074 ? 130.677 134.593 195.133 1.00 263.22 1074 LEU B C 1
ATOM 9690 O O . LEU B 2 1074 ? 130.866 135.188 194.068 1.00 263.22 1074 LEU B O 1
ATOM 9695 N N . HIS B 2 1075 ? 129.785 133.606 195.249 1.00 260.71 1075 HIS B N 1
ATOM 9696 C CA . HIS B 2 1075 ? 128.814 133.327 194.199 1.00 260.71 1075 HIS B CA 1
ATOM 9697 C C . HIS B 2 1075 ? 127.407 133.067 194.721 1.00 260.71 1075 HIS B C 1
ATOM 9698 O O . HIS B 2 1075 ? 126.522 132.770 193.912 1.00 260.71 1075 HIS B O 1
ATOM 9705 N N . LYS B 2 1076 ? 127.170 133.166 196.031 1.00 260.09 1076 LYS B N 1
ATOM 9706 C CA . LYS B 2 1076 ? 125.840 132.896 196.570 1.00 260.09 1076 LYS B CA 1
ATOM 9707 C C . LYS B 2 1076 ? 124.882 134.041 196.261 1.00 260.09 1076 LYS B C 1
ATOM 9708 O O . LYS B 2 1076 ? 123.869 133.857 195.577 1.00 260.09 1076 LYS B O 1
ATOM 9714 N N . LEU B 2 1077 ? 125.188 135.239 196.765 1.00 258.21 1077 LEU B N 1
ATOM 9715 C CA . LEU B 2 1077 ? 124.372 136.411 196.474 1.00 258.21 1077 LEU B CA 1
ATOM 9716 C C . LEU B 2 1077 ? 124.548 136.905 195.044 1.00 258.21 1077 LEU B C 1
ATOM 9717 O O . LEU B 2 1077 ? 123.662 137.593 194.527 1.00 258.21 1077 LEU B O 1
ATOM 9722 N N . GLY B 2 1078 ? 125.663 136.573 194.402 1.00 262.88 1078 GLY B N 1
ATOM 9723 C CA . GLY B 2 1078 ? 125.902 136.955 193.025 1.00 262.88 1078 GLY B CA 1
ATOM 9724 C C . GLY B 2 1078 ? 127.010 137.975 192.875 1.00 262.88 1078 GLY B C 1
ATOM 9725 O O . GLY B 2 1078 ? 126.790 139.180 193.030 1.00 262.88 1078 GLY B O 1
ATOM 9726 N N . ILE B 2 1079 ? 128.210 137.491 192.565 1.00 260.95 1079 ILE B N 1
ATOM 9727 C CA . ILE B 2 1079 ? 129.390 138.317 192.342 1.00 260.95 1079 ILE B CA 1
ATOM 9728 C C . ILE B 2 1079 ? 130.140 137.725 191.155 1.00 260.95 1079 ILE B C 1
ATOM 9729 O O . ILE B 2 1079 ? 130.238 136.499 191.031 1.00 260.95 1079 ILE B O 1
ATOM 9734 N N . GLN B 2 1080 ? 130.632 138.593 190.267 1.00 248.22 1080 GLN B N 1
ATOM 9735 C CA . GLN B 2 1080 ? 131.372 138.162 189.085 1.00 248.22 1080 GLN B CA 1
ATOM 9736 C C . GLN B 2 1080 ? 132.615 137.366 189.461 1.00 248.22 1080 GLN B C 1
ATOM 9737 O O . GLN B 2 1080 ? 133.483 137.851 190.194 1.00 248.22 1080 GLN B O 1
ATOM 9743 N N . LEU B 2 1081 ? 132.685 136.136 188.961 1.00 248.08 1081 LEU B N 1
ATOM 9744 C CA . LEU B 2 1081 ? 133.853 135.298 189.167 1.00 248.08 1081 LEU B CA 1
ATOM 9745 C C . LEU B 2 1081 ? 135.027 135.839 188.349 1.00 248.08 1081 LEU B C 1
ATOM 9746 O O . LEU B 2 1081 ? 134.825 136.455 187.299 1.00 248.08 1081 LEU B O 1
ATOM 9751 N N . PRO B 2 1082 ? 136.261 135.659 188.833 1.00 240.86 1082 PRO B N 1
ATOM 9752 C CA . PRO B 2 1082 ? 137.431 136.056 188.029 1.00 240.86 1082 PRO B CA 1
ATOM 9753 C C . PRO B 2 1082 ? 137.537 135.350 186.687 1.00 240.86 1082 PRO B C 1
ATOM 9754 O O . PRO B 2 1082 ? 138.090 135.933 185.746 1.00 240.86 1082 PRO B O 1
ATOM 9758 N N . ALA B 2 1083 ? 137.019 134.123 186.564 1.00 246.04 1083 ALA B N 1
ATOM 9759 C CA . ALA B 2 1083 ? 137.071 133.416 185.288 1.00 246.04 1083 ALA B CA 1
ATOM 9760 C C . ALA B 2 1083 ? 136.215 134.096 184.225 1.00 246.04 1083 ALA B C 1
ATOM 9761 O O . ALA B 2 1083 ? 136.553 134.043 183.037 1.00 246.04 1083 ALA B O 1
ATOM 9763 N N . ASP B 2 1084 ? 135.105 134.723 184.627 1.00 242.73 1084 ASP B N 1
ATOM 9764 C CA . ASP B 2 1084 ? 134.323 135.515 183.682 1.00 242.73 1084 ASP B CA 1
ATOM 9765 C C . ASP B 2 1084 ? 135.098 136.745 183.225 1.00 242.73 1084 ASP B C 1
ATOM 9766 O O . ASP B 2 1084 ? 134.980 137.171 182.071 1.00 242.73 1084 ASP B O 1
ATOM 9771 N N . ALA B 2 1085 ? 135.896 137.326 184.118 1.00 238.91 1085 ALA B N 1
ATOM 9772 C CA . ALA B 2 1085 ? 136.748 138.455 183.772 1.00 238.91 1085 ALA B CA 1
ATOM 9773 C C . ALA B 2 1085 ? 138.081 138.027 183.175 1.00 238.91 1085 ALA B C 1
ATOM 9774 O O . ALA B 2 1085 ? 138.901 138.893 182.856 1.00 238.91 1085 ALA B O 1
ATOM 9776 N N . GLY B 2 1086 ? 138.324 136.721 183.036 1.00 230.61 1086 GLY B N 1
ATOM 9777 C CA . GLY B 2 1086 ? 139.539 136.210 182.435 1.00 230.61 1086 GLY B CA 1
ATOM 9778 C C . GLY B 2 1086 ? 140.752 136.177 183.337 1.00 230.61 1086 GLY B C 1
ATOM 9779 O O . GLY B 2 1086 ? 141.657 135.365 183.104 1.00 230.61 1086 GLY B O 1
ATOM 9780 N N . SER B 2 1087 ? 140.804 137.026 184.359 1.00 226.80 1087 SER B N 1
ATOM 9781 C CA . SER B 2 1087 ? 141.937 137.064 185.264 1.00 226.80 1087 SER B CA 1
ATOM 9782 C C . SER B 2 1087 ? 141.744 136.061 186.400 1.00 226.80 1087 SER B C 1
ATOM 9783 O O . SER B 2 1087 ? 140.776 135.301 186.442 1.00 226.80 1087 SER B O 1
ATOM 9786 N N . ILE B 2 1088 ? 142.697 136.055 187.324 1.00 219.52 1088 ILE B N 1
ATOM 9787 C CA . ILE B 2 1088 ? 142.555 135.309 188.564 1.00 219.52 1088 ILE B CA 1
ATOM 9788 C C . ILE B 2 1088 ? 142.582 136.236 189.781 1.00 219.52 1088 ILE B C 1
ATOM 9789 O O . ILE B 2 1088 ? 142.989 135.821 190.865 1.00 219.52 1088 ILE B O 1
ATOM 9794 N N . PHE B 2 1089 ? 142.162 137.490 189.614 1.00 211.43 1089 PHE B N 1
ATOM 9795 C CA . PHE B 2 1089 ? 141.834 138.367 190.732 1.00 211.43 1089 PHE B CA 1
ATOM 9796 C C . PHE B 2 1089 ? 140.320 138.392 190.861 1.00 211.43 1089 PHE B C 1
ATOM 9797 O O . PHE B 2 1089 ? 139.621 138.668 189.880 1.00 211.43 1089 PHE B O 1
ATOM 9805 N N . ALA B 2 1090 ? 139.820 138.098 192.059 1.00 223.04 1090 ALA B N 1
ATOM 9806 C CA . ALA B 2 1090 ? 138.381 138.060 192.283 1.00 223.04 1090 ALA B CA 1
ATOM 9807 C C . ALA B 2 1090 ? 137.779 139.454 192.160 1.00 223.04 1090 ALA B C 1
ATOM 9808 O O . ALA B 2 1090 ? 138.325 140.430 192.681 1.00 223.04 1090 ALA B O 1
ATOM 9810 N N . ARG B 2 1091 ? 136.654 139.542 191.457 1.00 224.91 1091 ARG B N 1
ATOM 9811 C CA . ARG B 2 1091 ? 135.982 140.814 191.247 1.00 224.91 1091 ARG B CA 1
ATOM 9812 C C . ARG B 2 1091 ? 135.141 141.185 192.460 1.00 224.91 1091 ARG B C 1
ATOM 9813 O O . ARG B 2 1091 ? 134.529 140.327 193.096 1.00 224.91 1091 ARG B O 1
ATOM 9821 N N . ILE B 2 1092 ? 135.126 142.475 192.782 1.00 224.34 1092 ILE B N 1
ATOM 9822 C CA . ILE B 2 1092 ? 134.041 143.067 193.563 1.00 224.34 1092 ILE B CA 1
ATOM 9823 C C . ILE B 2 1092 ? 133.393 144.147 192.704 1.00 224.34 1092 ILE B C 1
ATOM 9824 O O . ILE B 2 1092 ? 133.968 145.232 192.539 1.00 224.34 1092 ILE B O 1
ATOM 9829 N N . PRO B 2 1093 ? 132.214 143.899 192.132 1.00 236.75 1093 PRO B N 1
ATOM 9830 C CA . PRO B 2 1093 ? 131.513 144.954 191.384 1.00 236.75 1093 PRO B CA 1
ATOM 9831 C C . PRO B 2 1093 ? 130.922 146.034 192.281 1.00 236.75 1093 PRO B C 1
ATOM 9832 O O . PRO B 2 1093 ? 131.184 146.074 193.487 1.00 236.75 1093 PRO B O 1
ATOM 9836 N N . ASP B 2 1094 ? 130.110 146.909 191.700 1.00 243.74 1094 ASP B N 1
ATOM 9837 C CA . ASP B 2 1094 ? 129.698 148.150 192.350 1.00 243.74 1094 ASP B CA 1
ATOM 9838 C C . ASP B 2 1094 ? 128.198 148.320 192.138 1.00 243.74 1094 ASP B C 1
ATOM 9839 O O . ASP B 2 1094 ? 127.474 147.345 191.912 1.00 243.74 1094 ASP B O 1
ATOM 9844 N N . TYR B 2 1095 ? 127.716 149.552 192.324 1.00 254.97 1095 TYR B N 1
ATOM 9845 C CA . TYR B 2 1095 ? 126.341 150.014 192.115 1.00 254.97 1095 TYR B CA 1
ATOM 9846 C C . TYR B 2 1095 ? 125.317 149.331 193.019 1.00 254.97 1095 TYR B C 1
ATOM 9847 O O . TYR B 2 1095 ? 124.110 149.516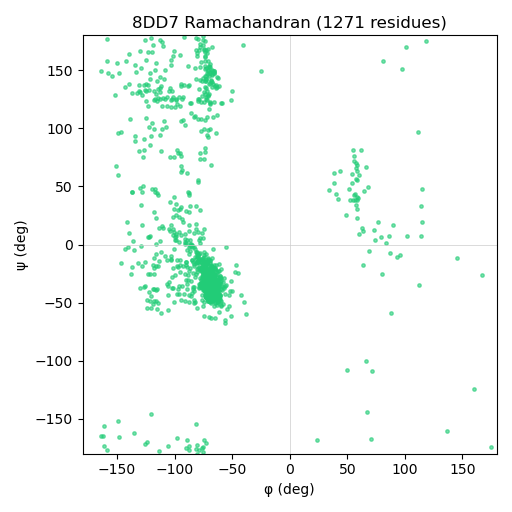 192.821 1.00 254.97 1095 TYR B O 1
ATOM 9856 N N . TRP B 2 1096 ? 125.751 148.634 194.071 1.00 259.11 1096 TRP B N 1
ATOM 9857 C CA . TRP B 2 1096 ? 124.807 147.926 194.929 1.00 259.11 1096 TRP B CA 1
ATOM 9858 C C . TRP B 2 1096 ? 124.250 148.792 196.053 1.00 259.11 1096 TRP B C 1
ATOM 9859 O O . TRP B 2 1096 ? 123.875 148.248 197.097 1.00 259.11 1096 TRP B O 1
ATOM 9870 N N . THR B 2 1097 ? 124.179 150.127 195.854 1.00 280.73 1097 THR B N 1
ATOM 9871 C CA . THR B 2 1097 ? 123.567 151.080 196.786 1.00 280.73 1097 THR B CA 1
ATOM 9872 C C . THR B 2 1097 ? 124.161 150.984 198.189 1.00 280.73 1097 THR B C 1
ATOM 9873 O O . THR B 2 1097 ? 123.564 150.339 199.060 1.00 280.73 1097 THR B O 1
ATOM 9877 N N . PRO B 2 1098 ? 125.342 151.622 198.437 1.00 282.16 1098 PRO B N 1
ATOM 9878 C CA . PRO B 2 1098 ? 126.195 151.323 199.611 1.00 282.16 1098 PRO B CA 1
ATOM 9879 C C . PRO B 2 1098 ? 125.538 151.222 200.983 1.00 282.16 1098 PRO B C 1
ATOM 9880 O O . PRO B 2 1098 ? 126.143 150.684 201.916 1.00 282.16 1098 PRO B O 1
ATOM 9884 N N . GLU B 2 1099 ? 124.317 151.745 201.127 1.00 292.67 1099 GLU B N 1
ATOM 9885 C CA . GLU B 2 1099 ? 123.518 151.438 202.308 1.00 292.67 1099 GLU B CA 1
ATOM 9886 C C . GLU B 2 1099 ? 123.234 149.944 202.418 1.00 292.67 1099 GLU B C 1
ATOM 9887 O O . GLU B 2 1099 ? 123.043 149.430 203.526 1.00 292.67 1099 GLU B O 1
ATOM 9893 N N . THR B 2 1100 ? 123.205 149.234 201.290 1.00 291.91 1100 THR B N 1
ATOM 9894 C CA . THR B 2 1100 ? 123.102 147.783 201.282 1.00 291.91 1100 THR B CA 1
ATOM 9895 C C . THR B 2 1100 ? 124.433 147.096 201.572 1.00 291.91 1100 THR B C 1
ATOM 9896 O O . THR B 2 1100 ? 124.434 145.932 201.991 1.00 291.91 1100 THR B O 1
ATOM 9900 N N . MET B 2 1101 ? 125.562 147.783 201.404 1.00 284.86 1101 MET B N 1
ATOM 9901 C CA . MET B 2 1101 ? 126.859 147.132 201.603 1.00 284.86 1101 MET B CA 1
ATOM 9902 C C . MET B 2 1101 ? 127.327 147.224 203.054 1.00 284.86 1101 MET B C 1
ATOM 9903 O O . MET B 2 1101 ? 128.491 147.523 203.318 1.00 284.86 1101 MET B O 1
ATOM 9908 N N . TYR B 2 1102 ? 126.444 146.954 204.014 1.00 297.58 1102 TYR B N 1
ATOM 9909 C CA . TYR B 2 1102 ? 126.903 146.720 205.380 1.00 297.58 1102 TYR B CA 1
ATOM 9910 C C . TYR B 2 1102 ? 126.205 145.561 206.076 1.00 297.58 1102 TYR B C 1
ATOM 9911 O O . TYR B 2 1102 ? 126.800 144.973 206.982 1.00 297.58 1102 TYR B O 1
ATOM 9920 N N . GLY B 2 1103 ? 124.980 145.199 205.689 1.00 298.01 1103 GLY B N 1
ATOM 9921 C CA . GLY B 2 1103 ? 124.309 144.092 206.349 1.00 298.01 1103 GLY B CA 1
ATOM 9922 C C . GLY B 2 1103 ? 124.846 142.748 205.902 1.00 298.01 1103 GLY B C 1
ATOM 9923 O O . GLY B 2 1103 ? 125.067 141.852 206.722 1.00 298.01 1103 GLY B O 1
ATOM 9924 N N . LEU B 2 1104 ? 125.060 142.587 204.595 1.00 291.83 1104 LEU B N 1
ATOM 9925 C CA . LEU B 2 1104 ? 125.744 141.407 204.086 1.00 291.83 1104 LEU B CA 1
ATOM 9926 C C . LEU B 2 1104 ? 127.213 141.395 204.482 1.00 291.83 1104 LEU B C 1
ATOM 9927 O O . LEU B 2 1104 ? 127.817 140.320 204.559 1.00 291.83 1104 LEU B O 1
ATOM 9932 N N . ALA B 2 1105 ? 127.795 142.569 204.733 1.00 288.23 1105 ALA B N 1
ATOM 9933 C CA . ALA B 2 1105 ? 129.171 142.652 205.206 1.00 288.23 1105 ALA B CA 1
ATOM 9934 C C . ALA B 2 1105 ? 129.281 142.297 206.685 1.00 288.23 1105 ALA B C 1
ATOM 9935 O O . ALA B 2 1105 ? 130.324 141.802 207.128 1.00 288.23 1105 ALA B O 1
ATOM 9937 N N . LYS B 2 1106 ? 128.226 142.561 207.465 1.00 284.90 1106 LYS B N 1
ATOM 9938 C CA . LYS B 2 1106 ? 128.230 142.185 208.878 1.00 284.90 1106 LYS B CA 1
ATOM 9939 C C . LYS B 2 1106 ? 128.236 140.672 209.052 1.00 284.90 1106 LYS B C 1
ATOM 9940 O O . LYS B 2 1106 ? 128.906 140.146 209.949 1.00 284.90 1106 LYS B O 1
ATOM 9946 N N . LYS B 2 1107 ? 127.487 139.953 208.210 1.00 285.16 1107 LYS B N 1
ATOM 9947 C CA . LYS B 2 1107 ? 127.503 138.495 208.270 1.00 285.16 1107 LYS B CA 1
ATOM 9948 C C . LYS B 2 1107 ? 128.839 137.934 207.801 1.00 285.16 1107 LYS B C 1
ATOM 9949 O O . LYS B 2 1107 ? 129.214 136.821 208.187 1.00 285.16 1107 LYS B O 1
ATOM 9955 N N . LEU B 2 1108 ? 129.562 138.683 206.974 1.00 271.58 1108 LEU B N 1
ATOM 9956 C CA . LEU B 2 1108 ? 130.894 138.297 206.518 1.00 271.58 1108 LEU B CA 1
ATOM 9957 C C . LEU B 2 1108 ? 131.884 138.480 207.660 1.00 271.58 1108 LEU B C 1
ATOM 9958 O O . LEU B 2 1108 ? 132.232 139.604 208.027 1.00 271.58 1108 LEU B O 1
ATOM 9963 N N . GLY B 2 1109 ? 132.336 137.365 208.228 1.00 267.25 1109 GLY B N 1
ATOM 9964 C CA . GLY B 2 1109 ? 133.361 137.379 209.242 1.00 267.25 1109 GLY B CA 1
ATOM 9965 C C . GLY B 2 1109 ? 132.879 137.944 210.561 1.00 267.25 1109 GLY B C 1
ATOM 9966 O O . GLY B 2 1109 ? 131.679 138.132 210.786 1.00 267.25 1109 GLY B O 1
ATOM 9967 N N . PRO B 2 1110 ? 133.816 138.226 211.465 1.00 265.75 1110 PRO B N 1
ATOM 9968 C CA . PRO B 2 1110 ? 133.447 138.863 212.736 1.00 265.75 1110 PRO B CA 1
ATOM 9969 C C . PRO B 2 1110 ? 133.131 140.342 212.572 1.00 265.75 1110 PRO B C 1
ATOM 9970 O O . PRO B 2 1110 ? 133.110 140.868 211.454 1.00 265.75 1110 PRO B O 1
ATOM 9974 N N . LEU B 2 1111 ? 132.894 141.024 213.690 1.00 264.85 1111 LEU B N 1
ATOM 9975 C CA . LEU B 2 1111 ? 132.567 142.443 213.663 1.00 264.85 1111 LEU B CA 1
ATOM 9976 C C . LEU B 2 1111 ? 133.632 143.245 214.395 1.00 264.85 1111 LEU B C 1
ATOM 9977 O O . LEU B 2 1111 ? 133.311 144.097 215.230 1.00 264.85 1111 LEU B O 1
ATOM 9982 N N . ASP B 2 1112 ? 134.902 142.970 214.094 1.00 263.13 1112 ASP B N 1
ATOM 9983 C CA . ASP B 2 1112 ? 136.006 143.685 214.720 1.00 263.13 1112 ASP B CA 1
ATOM 9984 C C . ASP B 2 1112 ? 136.036 145.130 214.244 1.00 263.13 1112 ASP B C 1
ATOM 9985 O O . ASP B 2 1112 ? 136.534 145.424 213.153 1.00 263.13 1112 ASP B O 1
ATOM 9990 N N . LYS B 2 1113 ? 135.501 146.036 215.061 1.00 256.12 1113 LYS B N 1
ATOM 9991 C CA . LYS B 2 1113 ? 135.450 147.454 214.738 1.00 256.12 1113 LYS B CA 1
ATOM 9992 C C . LYS B 2 1113 ? 136.614 148.233 215.337 1.00 256.12 1113 LYS B C 1
ATOM 9993 O O . LYS B 2 1113 ? 136.450 149.412 215.672 1.00 256.12 1113 LYS B O 1
ATOM 9999 N N . LEU B 2 1114 ? 137.776 147.591 215.501 1.00 249.55 1114 LEU B N 1
ATOM 10000 C CA . LEU B 2 1114 ? 138.985 148.324 215.865 1.00 249.55 1114 LEU B CA 1
ATOM 10001 C C . LEU B 2 1114 ? 139.350 149.336 214.789 1.00 249.55 1114 LEU B C 1
ATOM 10002 O O . LEU B 2 1114 ? 139.805 150.443 215.102 1.00 249.55 1114 LEU B O 1
ATOM 10007 N N . ASN B 2 1115 ? 139.154 148.979 213.521 1.00 246.27 1115 ASN B N 1
ATOM 10008 C CA . ASN B 2 1115 ? 139.272 149.947 212.441 1.00 246.27 1115 ASN B CA 1
ATOM 10009 C C . ASN B 2 1115 ? 138.064 150.874 212.436 1.00 246.27 1115 ASN B C 1
ATOM 10010 O O . ASN B 2 1115 ? 136.997 150.521 211.923 1.00 246.27 1115 ASN B O 1
ATOM 10015 N N . LEU B 2 1116 ? 138.228 152.070 213.003 1.00 240.83 1116 LEU B N 1
ATOM 10016 C CA . LEU B 2 1116 ? 137.200 153.104 212.990 1.00 240.83 1116 LEU B CA 1
ATOM 10017 C C . LEU B 2 1116 ? 137.266 153.957 211.732 1.00 240.83 1116 LEU B C 1
ATOM 10018 O O . LEU B 2 1116 ? 136.967 155.160 211.768 1.00 240.83 1116 LEU B O 1
ATOM 10023 N N . LYS B 2 1117 ? 137.660 153.348 210.619 1.00 240.41 1117 LYS B N 1
ATOM 10024 C CA . LYS B 2 1117 ? 137.884 153.979 209.330 1.00 240.41 1117 LYS B CA 1
ATOM 10025 C C . LYS B 2 1117 ? 136.542 154.162 208.597 1.00 240.41 1117 LYS B C 1
ATOM 10026 O O . LYS B 2 1117 ? 136.466 154.218 207.365 1.00 240.41 1117 LYS B O 1
ATOM 10032 N N . PHE B 2 1118 ? 135.475 154.409 209.354 1.00 254.82 1118 PHE B N 1
ATOM 10033 C CA . PHE B 2 1118 ? 134.172 154.624 208.738 1.00 254.82 1118 PHE B CA 1
ATOM 10034 C C . PHE B 2 1118 ? 133.266 155.255 209.784 1.00 254.82 1118 PHE B C 1
ATOM 10035 O O . PHE B 2 1118 ? 133.404 155.010 210.986 1.00 254.82 1118 PHE B O 1
ATOM 10043 N N . ASP B 2 1119 ? 132.331 156.068 209.303 1.00 268.23 1119 ASP B N 1
ATOM 10044 C CA . ASP B 2 1119 ? 131.310 156.678 210.147 1.00 268.23 1119 ASP B CA 1
ATOM 10045 C C . ASP B 2 1119 ? 130.056 156.794 209.303 1.00 268.23 1119 ASP B C 1
ATOM 10046 O O . ASP B 2 1119 ? 129.915 157.743 208.526 1.00 268.23 1119 ASP B O 1
ATOM 10051 N N . ALA B 2 1120 ? 129.157 155.829 209.450 1.00 278.91 1120 ALA B N 1
ATOM 10052 C CA . ALA B 2 1120 ? 127.952 155.715 208.640 1.00 278.91 1120 ALA B CA 1
ATOM 10053 C C . ALA B 2 1120 ? 126.743 155.525 209.537 1.00 278.91 1120 ALA B C 1
ATOM 10054 O O . ALA B 2 1120 ? 125.915 154.638 209.322 1.00 278.91 1120 ALA B O 1
ATOM 10056 N N . SER B 2 1121 ? 126.644 156.374 210.566 1.00 281.63 1121 SER B N 1
ATOM 10057 C CA . SER B 2 1121 ? 125.580 156.264 211.563 1.00 281.63 1121 SER B CA 1
ATOM 10058 C C . SER B 2 1121 ? 124.201 156.408 210.930 1.00 281.63 1121 SER B C 1
ATOM 10059 O O . SER B 2 1121 ? 123.232 155.778 211.370 1.00 281.63 1121 SER B O 1
ATOM 10062 N N . GLU B 2 1122 ? 124.095 157.236 209.892 1.00 289.63 1122 GLU B N 1
ATOM 10063 C CA . GLU B 2 1122 ? 122.872 157.268 209.101 1.00 289.63 1122 GLU B CA 1
ATOM 10064 C C . GLU B 2 1122 ? 122.765 156.042 208.199 1.00 289.63 1122 GLU B C 1
ATOM 10065 O O . GLU B 2 1122 ? 121.680 155.466 208.056 1.00 289.63 1122 GLU B O 1
ATOM 10071 N N . LEU B 2 1123 ? 123.882 155.603 207.615 1.00 290.62 1123 LEU B N 1
ATOM 10072 C CA . LEU B 2 1123 ? 123.833 154.558 206.599 1.00 290.62 1123 LEU B CA 1
ATOM 10073 C C . LEU B 2 1123 ? 123.831 153.144 207.171 1.00 290.62 1123 LEU B C 1
ATOM 10074 O O . LEU B 2 1123 ? 123.767 152.188 206.390 1.00 290.62 1123 LEU B O 1
ATOM 10079 N N . GLU B 2 1124 ? 123.899 152.971 208.490 1.00 294.41 1124 GLU B N 1
ATOM 10080 C CA . GLU B 2 1124 ? 123.698 151.641 209.074 1.00 294.41 1124 GLU B CA 1
ATOM 10081 C C . GLU B 2 1124 ? 122.218 151.375 209.333 1.00 294.41 1124 GLU B C 1
ATOM 10082 O O . GLU B 2 1124 ? 121.840 150.868 210.388 1.00 294.41 1124 GLU B O 1
ATOM 10088 N N . ASP B 2 1125 ? 121.363 151.708 208.367 1.00 310.10 1125 ASP B N 1
ATOM 10089 C CA . ASP B 2 1125 ? 119.930 151.635 208.622 1.00 310.10 1125 ASP B CA 1
ATOM 10090 C C . ASP B 2 1125 ? 119.190 151.011 207.442 1.00 310.10 1125 ASP B C 1
ATOM 10091 O O . ASP B 2 1125 ? 118.111 150.442 207.646 1.00 310.10 1125 ASP B O 1
ATOM 10096 N N . ALA B 2 1126 ? 119.776 150.969 206.249 1.00 321.92 1126 ALA B N 1
ATOM 10097 C CA . ALA B 2 1126 ? 119.011 150.685 205.039 1.00 321.92 1126 ALA B CA 1
ATOM 10098 C C . ALA B 2 1126 ? 119.514 149.423 204.345 1.00 321.92 1126 ALA B C 1
ATOM 10099 O O . ALA B 2 1126 ? 119.737 149.397 203.134 1.00 321.92 1126 ALA B O 1
ATOM 10101 N N . THR B 2 1127 ? 119.708 148.351 205.114 1.00 322.99 1127 THR B N 1
ATOM 10102 C CA . THR B 2 1127 ? 119.909 147.026 204.536 1.00 322.99 1127 THR B CA 1
ATOM 10103 C C . THR B 2 1127 ? 118.850 146.040 205.009 1.00 322.99 1127 THR B C 1
ATOM 10104 O O . THR B 2 1127 ? 118.181 145.415 204.179 1.00 322.99 1127 THR B O 1
ATOM 10108 N N . ALA B 2 1128 ? 118.675 145.883 206.319 1.00 334.48 1128 ALA B N 1
ATOM 10109 C CA . ALA B 2 1128 ? 117.654 145.008 206.879 1.00 334.48 1128 ALA B CA 1
ATOM 10110 C C . ALA B 2 1128 ? 116.385 145.755 207.260 1.00 334.48 1128 ALA B C 1
ATOM 10111 O O . ALA B 2 1128 ? 115.285 145.216 207.107 1.00 334.48 1128 ALA B O 1
ATOM 10113 N N . SER B 2 1129 ? 116.513 146.990 207.751 1.00 343.71 1129 SER B N 1
ATOM 10114 C CA . SER B 2 1129 ? 115.342 147.795 208.075 1.00 343.71 1129 SER B CA 1
ATOM 10115 C C . SER B 2 1129 ? 114.733 148.462 206.849 1.00 343.71 1129 SER B C 1
ATOM 10116 O O . SER B 2 1129 ? 113.667 149.075 206.966 1.00 343.71 1129 SER B O 1
ATOM 10119 N N . SER B 2 1130 ? 115.381 148.364 205.687 1.00 346.97 1130 SER B N 1
ATOM 10120 C CA . SER B 2 1130 ? 114.798 148.758 204.406 1.00 346.97 1130 SER B CA 1
ATOM 10121 C C . SER B 2 1130 ? 114.943 147.579 203.449 1.00 346.97 1130 SER B C 1
ATOM 10122 O O . SER B 2 1130 ? 115.802 147.588 202.556 1.00 346.97 1130 SER B O 1
ATOM 10125 N N . PRO B 2 1131 ? 114.126 146.543 203.613 1.00 351.60 1131 PRO B N 1
ATOM 10126 C CA . PRO B 2 1131 ? 114.326 145.318 202.838 1.00 351.60 1131 PRO B CA 1
ATOM 10127 C C . PRO B 2 1131 ? 113.756 145.416 201.434 1.00 351.60 1131 PRO B C 1
ATOM 10128 O O . PRO B 2 1131 ? 112.932 146.282 201.127 1.00 351.60 1131 PRO B O 1
ATOM 10132 N N . SER B 2 1132 ? 114.225 144.497 200.583 1.00 355.62 1132 SER B N 1
ATOM 10133 C CA . SER B 2 1132 ? 113.717 144.286 199.223 1.00 355.62 1132 SER B CA 1
ATOM 10134 C C . SER B 2 1132 ? 113.833 145.542 198.356 1.00 355.62 1132 SER B C 1
ATOM 10135 O O . SER B 2 1132 ? 112.941 145.866 197.569 1.00 355.62 1132 SER B O 1
ATOM 10138 N N . ARG B 2 1133 ? 114.949 146.254 198.505 1.00 352.82 1133 ARG B N 1
ATOM 10139 C CA . ARG B 2 1133 ? 115.281 147.326 197.575 1.00 352.82 1133 ARG B CA 1
ATOM 10140 C C . ARG B 2 1133 ? 115.883 146.803 196.279 1.00 352.82 1133 ARG B C 1
ATOM 10141 O O . ARG B 2 1133 ? 115.951 147.549 195.297 1.00 352.82 1133 ARG B O 1
ATOM 10149 N N . TYR B 2 1134 ? 116.316 145.545 196.259 1.00 351.15 1134 TYR B N 1
ATOM 10150 C CA . TYR B 2 1134 ? 116.752 144.880 195.037 1.00 351.15 1134 TYR B CA 1
ATOM 10151 C C . TYR B 2 1134 ? 116.174 143.475 195.068 1.00 351.15 1134 TYR B C 1
ATOM 10152 O O . TYR B 2 1134 ? 116.307 142.778 196.079 1.00 351.15 1134 TYR B O 1
ATOM 10161 N N . HIS B 2 1135 ? 115.530 143.066 193.978 1.00 353.81 1135 HIS B N 1
ATOM 10162 C CA . HIS B 2 1135 ? 114.858 141.778 193.949 1.00 353.81 1135 HIS B CA 1
ATOM 10163 C C . HIS B 2 1135 ? 115.880 140.641 193.903 1.00 353.81 1135 HIS B C 1
ATOM 10164 O O . HIS B 2 1135 ? 117.064 140.838 193.618 1.00 353.81 1135 HIS B O 1
ATOM 10171 N N . HIS B 2 1136 ? 115.400 139.431 194.190 1.00 350.61 1136 HIS B N 1
ATOM 10172 C CA . HIS B 2 1136 ? 116.268 138.264 194.286 1.00 350.61 1136 HIS B CA 1
ATOM 10173 C C . HIS B 2 1136 ? 116.719 137.792 192.909 1.00 350.61 1136 HIS B C 1
ATOM 10174 O O . HIS B 2 1136 ? 116.246 136.766 192.409 1.00 350.61 1136 HIS B O 1
ATOM 10181 N N . THR B 2 1137 ? 117.631 138.537 192.292 1.00 363.14 1137 THR B N 1
ATOM 10182 C CA . THR B 2 1137 ? 118.201 138.183 191.002 1.00 363.14 1137 THR B CA 1
ATOM 10183 C C . THR B 2 1137 ? 119.671 137.817 191.166 1.00 363.14 1137 THR B C 1
ATOM 10184 O O . THR B 2 1137 ? 120.425 138.493 191.870 1.00 363.14 1137 THR B O 1
ATOM 10188 N N . GLY B 2 1138 ? 120.073 136.735 190.505 1.00 377.88 1138 GLY B N 1
ATOM 10189 C CA . GLY B 2 1138 ? 121.424 136.240 190.612 1.00 377.88 1138 GLY B CA 1
ATOM 10190 C C . GLY B 2 1138 ? 122.143 136.207 189.280 1.00 377.88 1138 GLY B C 1
ATOM 10191 O O . GLY B 2 1138 ? 121.939 137.065 188.415 1.00 377.88 1138 GLY B O 1
ATOM 10192 N N . PRO B 2 1139 ? 123.009 135.207 189.088 1.00 382.98 1139 PRO B N 1
ATOM 10193 C CA . PRO B 2 1139 ? 123.790 135.110 187.835 1.00 382.98 1139 PRO B CA 1
ATOM 10194 C C . PRO B 2 1139 ? 122.972 134.550 186.677 1.00 382.98 1139 PRO B C 1
ATOM 10195 O O . PRO B 2 1139 ? 123.126 133.405 186.238 1.00 382.98 1139 PRO B O 1
ATOM 10199 N N . ARG B 2 1140 ? 122.070 135.378 186.156 1.00 400.85 1140 ARG B N 1
ATOM 10200 C CA . ARG B 2 1140 ? 121.230 135.019 185.023 1.00 400.85 1140 ARG B CA 1
ATOM 10201 C C . ARG B 2 1140 ? 121.577 135.898 183.831 1.00 400.85 1140 ARG B C 1
ATOM 10202 O O . ARG B 2 1140 ? 121.709 137.119 183.965 1.00 400.85 1140 ARG B O 1
ATOM 10210 N N . ASN B 2 1141 ? 121.726 135.271 182.668 1.00 413.55 1141 ASN B N 1
ATOM 10211 C CA . ASN B 2 1141 ? 122.077 135.988 181.454 1.00 413.55 1141 ASN B CA 1
ATOM 10212 C C . ASN B 2 1141 ? 120.894 136.810 180.949 1.00 413.55 1141 ASN B C 1
ATOM 10213 O O . ASN B 2 1141 ? 119.727 136.480 181.179 1.00 413.55 1141 ASN B O 1
ATOM 10218 N N . SER B 2 1142 ? 121.213 137.895 180.251 1.00 418.29 1142 SER B N 1
ATOM 10219 C CA . SER B 2 1142 ? 120.196 138.774 179.687 1.00 418.29 1142 SER B CA 1
ATOM 10220 C C . SER B 2 1142 ? 120.704 139.452 178.419 1.00 418.29 1142 SER B C 1
ATOM 10221 O O . SER B 2 1142 ? 121.911 139.584 178.215 1.00 418.29 1142 SER B O 1
ATOM 10224 N N . ASN B 2 1209 ? 134.453 148.886 139.459 1.00 45.65 1209 ASN B N 1
ATOM 10225 C CA . ASN B 2 1209 ? 133.433 149.945 139.622 1.00 45.65 1209 ASN B CA 1
ATOM 10226 C C . ASN B 2 1209 ? 133.611 150.984 138.523 1.00 45.65 1209 ASN B C 1
ATOM 10227 O O . ASN B 2 1209 ? 132.633 151.666 138.232 1.00 45.65 1209 ASN B O 1
ATOM 10232 N N . TRP B 2 1210 ? 134.809 151.146 137.964 1.00 50.22 1210 TRP B N 1
ATOM 10233 C CA . TRP B 2 1210 ? 135.027 152.232 136.977 1.00 50.22 1210 TRP B CA 1
ATOM 10234 C C . TRP B 2 1210 ? 134.404 151.782 135.666 1.00 50.22 1210 TRP B C 1
ATOM 10235 O O . TRP B 2 1210 ? 133.605 152.559 135.097 1.00 50.22 1210 TRP B O 1
ATOM 10246 N N . LEU B 2 1211 ? 134.672 150.558 135.236 1.00 52.37 1211 LEU B N 1
ATOM 10247 C CA . LEU B 2 1211 ? 133.988 150.057 134.023 1.00 52.37 1211 LEU B CA 1
ATOM 10248 C C . LEU B 2 1211 ? 132.500 150.145 134.337 1.00 52.37 1211 LEU B C 1
ATOM 10249 O O . LEU B 2 1211 ? 131.727 150.468 133.432 1.00 52.37 1211 LEU B O 1
ATOM 10254 N N . GLN B 2 1212 ? 132.133 149.969 135.599 1.00 53.85 1212 GLN B N 1
ATOM 10255 C CA . GLN B 2 1212 ? 130.709 149.977 136.011 1.00 53.85 1212 GLN B CA 1
ATOM 10256 C C . GLN B 2 1212 ? 130.086 151.335 135.697 1.00 53.85 1212 GLN B C 1
ATOM 10257 O O . GLN B 2 1212 ? 129.071 151.361 134.981 1.00 53.85 1212 GLN B O 1
ATOM 10263 N N . LEU B 2 1213 ? 130.640 152.416 136.235 1.00 54.66 1213 LEU B N 1
ATOM 10264 C CA . LEU B 2 1213 ? 130.135 153.784 135.972 1.00 54.66 1213 LEU B CA 1
ATOM 10265 C C . LEU B 2 1213 ? 130.140 154.004 134.467 1.00 54.66 1213 LEU B C 1
ATOM 10266 O O . LEU B 2 1213 ? 129.212 154.619 133.983 1.00 54.66 1213 LEU B O 1
ATOM 10271 N N . VAL B 2 1214 ? 131.191 153.587 133.770 1.00 55.79 1214 VAL B N 1
ATOM 10272 C CA . VAL B 2 1214 ? 131.284 153.853 132.314 1.00 55.79 1214 VAL B CA 1
ATOM 10273 C C . VAL B 2 1214 ? 130.005 153.300 131.712 1.00 55.79 1214 VAL B C 1
ATOM 10274 O O . VAL B 2 1214 ? 129.276 154.056 131.039 1.00 55.79 1214 VAL B O 1
ATOM 10278 N N . MET B 2 1215 ? 129.746 152.024 131.956 1.00 56.40 1215 MET B N 1
ATOM 10279 C CA . MET B 2 1215 ? 128.521 151.362 131.454 1.00 56.40 1215 MET B CA 1
ATOM 10280 C C . MET B 2 1215 ? 127.321 152.221 131.833 1.00 56.40 1215 MET B C 1
ATOM 10281 O O . MET B 2 1215 ? 126.635 152.677 130.923 1.00 56.40 1215 MET B O 1
ATOM 10286 N N . ARG B 2 1216 ? 127.084 152.432 133.125 1.00 54.12 1216 ARG B N 1
ATOM 10287 C CA . ARG B 2 1216 ? 125.954 153.267 133.605 1.00 54.12 1216 ARG B CA 1
ATOM 10288 C C . ARG B 2 1216 ? 125.770 154.469 132.678 1.00 54.12 1216 ARG B C 1
ATOM 10289 O O . ARG B 2 1216 ? 124.685 154.609 132.117 1.00 54.12 1216 ARG B O 1
ATOM 10297 N N . SER B 2 1217 ? 126.778 155.322 132.538 1.00 52.51 1217 SER B N 1
ATOM 10298 C CA . SER B 2 1217 ? 126.679 156.549 131.718 1.00 52.51 1217 SER B CA 1
ATOM 10299 C C . SER B 2 1217 ? 126.282 156.178 130.300 1.00 52.51 1217 SER B C 1
ATOM 10300 O O . SER B 2 1217 ? 125.160 156.513 129.891 1.00 52.51 1217 SER B O 1
ATOM 10303 N N . LYS B 2 1218 ? 127.164 155.500 129.583 1.00 48.73 1218 LYS B N 1
ATOM 10304 C CA . LYS B 2 1218 ? 126.918 155.193 128.153 1.00 48.73 1218 LYS B CA 1
ATOM 10305 C C . LYS B 2 1218 ? 125.509 154.626 127.962 1.00 48.73 1218 LYS B C 1
ATOM 10306 O O . LYS B 2 1218 ? 124.980 154.769 126.842 1.00 48.73 1218 LYS B O 1
ATOM 10312 N N . CYS B 2 1219 ? 124.905 154.037 128.997 1.00 30.00 1219 CYS B N 1
ATOM 10313 C CA . CYS B 2 1219 ? 123.591 153.362 128.783 1.00 30.00 1219 CYS B CA 1
ATOM 10314 C C . CYS B 2 1219 ? 122.415 154.191 129.317 1.00 30.00 1219 CYS B C 1
ATOM 10315 O O . CYS B 2 1219 ? 121.282 154.017 128.770 1.00 30.00 1219 CYS B O 1
#

Sequence (1275 aa):
TRGANVIWFRHGLRLHDNPALLAALADKDQGIALIPVFIFDGESAGTKNVGYNRMRFLLDSLQDIDDQLQAATDGRGRLLVFEGEPAYIFRRLHEQVRLHRICIEQDCEPIWNERDESIRSLCRELNIDFVEKVSHTLWDPQLVIETNGGIPPLTYQMFLHTVQIIGLPPRPTADARLEDATFVELDPEFCRSLKLFEQLPTPEHFNVYGDNMGFLAKINWRGGETQALLLLDERLKVEQHAFERGFYLPNQALPNIHDSPKSMSAHLRFGCLSVRRFYWSVHDLFKNVQLRACVRGVQMTGGAHITGQLIWREYFYTMSVNNPNYDRMEGNDICLSIPWAKPNENLLQSWRLGQTGFPLIDGAMRQLLAEGWLHHTLRNTVATFLTRGGLWQSWEHGLQHFLKYLLDADWSVCAGNWMWVSSSAFERLLDSSLVTCPVALAKRLDPDGTYIKQYVPELMNVPKEFVHEPWRMSAEQQEQYECLIGVHYPERIIDLSMAVKRNMLAMKSLRNSLITMDWLLATPQLYSAFSSLGCLEGDTYVVNPNALAILEEINYKLTYEDQTLRTFRRAIGFGQNVRSDLIPLLENAKDDAVLESVIRILVNLTVPVECLFSVDVMYRTDVGRHTIFELNKLLYTSKEAFTEARSTKSVVEYMKHILESDPKLSPHKCDQINNCLLLLRNILHIPETHAHCVMPMMQSMPHGISMQNTILWNLFIQSIDKLLLYLMTCPQRAFWGVTMVQLIALIYKDQHVSTLQKLLSLWFSDSSDNGSNGRGMGGGMREGTSPMDKKELRRKKLVKRSKSSLINMKGLVQHTPTDDDISNLLKEFTVDFLLKGYSYLVEELHMQLLSNAKVPIDTSHFFWLVTYFLKFAAQLELDMEHIDTILTYDVLSYLTYEGVSLCEQLELNARQEGSDLKPYLRRMHLVVTAIREFLQAIDTYNKVTHLNEDDKAHLRQLQLQISEMSDLRCLFVLLLRRFNPSIHSKQYLQDLVVTNHILLLILDSSAKLGGCQTIRLSEHITQFATLEVMHYYGILLEDFNNNGEFVNDCIFTMMHHIGGDLGQIGVLFQPIILKTYSRIWEADYELCDDWSDLIEYVIHKFMNTPPGKPSDDVQILLDLIIKENKAQHLLWLQRILIECCFVKLTLRSGLKVPEGDHIMEPVAYHCICKQKSIPVVQWNNEQSTTMLYQPFVLLLHKLGIQLPADAGSIFARIPDYWTPETMYGLAKKLGPLDKLNLKFDASELEDATASSPSRYHHTGPRNSNWLQLVMRSKC

Secondary structure (DSSP, 8-state):
---EEEEE-SS---SBS-HHHHHHH--TTTT-EEEEEEE--SSTTT-SS--HHHHHHHHHHHHHHHHHHHHHSTTS---EEE-S-HHHHHHHHHHHS-EEEEEEE---SGGGHHHHHHHHHHHHHTT-EEEEE--SSSS-HHHHHHHHTSS---SHHHHHHHHHHH-PPPPP--B--GGG----PPPHHHHHHTT--SS---GGGGT-PPPGGGGG-SS----SHHHHHHHHHHHHHHHHHHHTTT---HHHHS---SS-----SHHHHHTSS-HHHHHHHHHHHHHHHHHTTSSSS-----SSSTTHHHHHHHHHHHTTTT-TTTTSSTT-SSS----PPP--HHHHHHHHTT-SS-HHHHHHHHHHHHTS---HHHHHHHHHHHHTSSS---HHHHHHHHHHH-TT--HHHHHHHHHHHTTSSSSSTT--S----HHHHHHHHSTT-HHHHHH-TT-SS--TTTSS-GGGS-HHHHHHHT--BTTTBPPPSS-HHHHHHHHHHHHHHHHHHH--/---GGGHHHHHHHHHHHEEEETTEEEE-TTHHHHHHHHHHHHHTS-TTT-HHHHHHHHHTHIIIIIHHHHHH--SHHHHHHHHHHHHHHS--GGGSS-HHHHSSSHHHHHHHHHHHHHHHHHHHHHTSHHHHHHHHHHHHHHHTT-SSPPHHHHHHHHHHHHHHHHHHHTTHIIIIIS---TTTHHHHHHHHHHHHHHHHHTTHHHHHHHHHHSTTGGGTHHHHHHHHHHH-SS--HHHHHHHHHHH-----SSSSS-SS----STT---HHHHHHHHHHHHHHHHHHHHHHHHHTSSS---HHHHHHHHHHHHHHIIIIIHHHHHHHHHHHHT-SS-----HHHHHHHHHHHHHHHHHTT--GGGTTTTSSHHHHHHHHHHHHHHHHHHHHHTTSSSS--HHHHHHHHHHHHHHHHHHHHHHHHHH---S-HHHHHHHHHHHHHHHS--TTTTHHHHHHHS--TTTS-HHHHHHHHHHHHHHHHHHHHHTTTTTSSTT-HHHHTTSS-SSHHHHHHHHHHHTHHHHTTTSHHHHHHHHHHHHTSSS--TTS--HHHHHHHHHHHHH-----TTTHHHHTTTTHHHHT-----SSSHHHHHHHHHHHTT--HHHHHHHHHHHHTTHHHHHHHH----SBTTB---HHHHHHHTTT----B---SHHHHGGGGSHHHHHHHHHS----TTTTTSSSBP----S-TTSTTHHHHHSS---TT------TTTTTSSSSS--SS-S--S----HHHHHHHHH-

Radius of gyration: 41.49 Å; Cα contacts (8 Å, |Δi|>4): 1645; chains: 2; bounding box: 70×83×129 Å

B-factor: mean 131.6, std 73.92, range [0.03, 418.29]

Foldseek 3Di:
DQAEEEEEPLFQLAQWQDVLVVVRQPPPVSRYFYAAEYEAACPGPQRVFAAQQQLVQVLLAQVQSQVVLCVLQVNQDGHKYFYHQPLVLVVLVCVQGPYAEYGYEDDLFCVCVVVVVSVVVSCVVVVHYYHYHYFLALDDLVVLCVQLPVHHQFALVSSVVSVVVVDGRDARDGGDNSNPGHDDDDDVVVCVVRRIDPDRDHCVVSVRDQDPLQPLQPDADGHHLVVLVVLLVVLLVVQLVVLVVADADCCVVQPAFPDDDSDCQLHSQRSRDTPSNSVVVQVVSNVVSQVVCVVPDHHHDDDCPRVVVSSVLSSLSNVRSPANQLLHDVSGPFFDDQDFDDDDPVCLVCQQCLQQAQLLSSLLNSNLSHNQDHRPLSVLQSLCCCPAQHRNHDLSSVLVSNSHRHSRNDPSNSSVVSCVSNQTGGPCHLPLDDGSDSLVVCCPNCLQCPSSCSRQVQQPQPGSVCSRPVVPPDPVRCVVRRNPEPPRGDHRPDDRVVRNVVRSVSSVVCVVVVPD/DPCVVVLVVVVVLLCLQWDDDDDATDGHPCNLVSLVVLVVCQLPDDQPLSVSLLSCLVNVSCLVGLLVCLLRDDDLSSNLSSLQVLLSNLFDCCLRPNLPVQCPDPVSVVSVVSSLSSNVSNLVSLLDLSSLLSLLVSLVCLPVVDVDHDVVSLVSNQSSLSSLLSSLVSCVCVPPVVPDDPVCCQPSVCSLLSNVLSNPLSPVLVSLLVCLVRPVVLSRLQSSLLSVLSNQAPQEVPLLVVVLVVLLNVGGRCLSRLQQVRDDNLSYNVLVVSVVVSVVVLVVVVVVVSVVVNVPSPDRRDDVVVSVVVNSSLVVCLVGNLQSSLVSVVVQVLDLDPDSRHVLSSLSSLLVCLCVCLVSVHDCVVCVNPLAPQVVLVLLLCLVVLVLVVLLCVVPDDDDQVVSQSSNLSSLSNLVSSLVSLVSVVVDPPDDVVVVVVSLLLLLLLQPADRVLLSLLVCLVPPDPVRHDLVSLLSSLSSNLSSVVSNVPNPCVNPVNPVVCLVVCVLPPQCSNLVSLLVCLVVVVVCPCPSVVRRLLNVCCPCVVHPDQLVSCDPVNVVSLCVCVVVVPVDDPSCCCPSPVSVCCPVVDPPVQDDDVVVVLQVVCVVVVDDVLQVVCLVVLQLQLALVVCVVVVDDDPDSLLPSHSNANSVVSSQFWSWAAQRGDVNNCVLVPVSVCVLVAVQAADRVVVVSHSTGTHHHPPNSLQSPSSSPSRDHDPVPPVSHDPVVSVQCHVVPPDPDPSDYPDDDPDVNVVVVVVD

InterPro domains:
  IPR002081 Cryptochrome/DNA photolyase class 1 [PR00147] (358-374)
  IPR002081 Cryptochrome/DNA photolyase class 1 [PR00147] (418-432)
  IPR002081 Cryptochrome/DNA photolyase class 1 [PTHR11455] (4-515)
  IPR005101 Cryptochrome/DNA photolyase, FAD-binding domain [PF03441] (310-510)
  IPR006050 DNA photolyase, N-terminal [PF00875] (8-171)
  IPR006050 DNA photolyase, N-terminal [PS51645] (5-140)
  IPR014729 Rossmann-like alpha/beta/alpha sandwich fold [G3DSA:3.40.50.620] (8-225)
  IPR036134 Cryptochrome/DNA photolyase, FAD-binding domain-like superfamily [SSF48173] (213-514)
  IPR036155 Cryptochrome/photolyase, N-terminal domain superfamily [SSF52425] (6-182)